Protein AF-0000000084919396 (afdb_homodimer)

Organism: Cellulophaga lytica (strain ATCC 23178 / DSM 7489 / JCM 8516 / NBRC 14961 / NCIMB 1423 / VKM B-1433 / Cy l20) (NCBI:txid867900)

Sequence (1028 aa):
MTTPHKDALFVLVKSLSKSEKRQFKLYVGRLGVNTDAKFLSLFNLLDKAKTYNEKVILDSGIVKKAQLSNLKAHLYKQILVSLRLNPVNQNIRVQIREQLDFATILYQKGLYKQSLKLLDKVKGIAIENEEKNIAYEIVELEKIIETQYITRSIPDRANELAIQAKELSAHNVMTSKLSNLSLQLYGMMLKVGYVRSDEDLKKVKTYFNDHLPIYNIEDLGFREKLWLYKAYLWYSFLTQDFLSCYKYANKWVDLFYDNKEMIYLNPVFFLKGNHYLLESLFYVKYSTQFKATLTKMEAMIESKSFPKNDNISSLAFLYLNSNKLNQHFLEGTFEKGLYLVRIVEYGINKHKDRIDQHHIMLLYYKCACLYFGIGDNKMCIQYLKKIINNKNLKMREDLMCFSRVLSLVAHYEAGMDYHLEVQLKSTYKFLIKMNDMHAVQKEMIKFLRNLRDIYPTDLRNEFKKLHTELKKYENHPYEKRAFLYLDIISWLESHLYNKPVGEIVREKAKKLTRMTTPHKDALFVLVKSLSKSEKRQFKLYVGRLGVNTDAKFLSLFNLLDKAKTYNEKVILDSGIVKKAQLSNLKAHLYKQILVSLRLNPVNQNIRVQIREQLDFATILYQKGLYKQSLKLLDKVKGIAIENEEKNIAYEIVELEKIIETQYITRSIPDRANELAIQAKELSAHNVMTSKLSNLSLQLYGMMLKVGYVRSDEDLKKVKTYFNDHLPIYNIEDLGFREKLWLYKAYLWYSFLTQDFLSCYKYANKWVDLFYDNKEMIYLNPVFFLKGNHYLLESLFYVKYSTQFKATLTKMEAMIESKSFPKNDNISSLAFLYLNSNKLNQHFLEGTFEKGLYLVRIVEYGINKHKDRIDQHHIMLLYYKCACLYFGIGDNKMCIQYLKKIINNKNLKMREDLMCFSRVLSLVAHYEAGMDYHLEVQLKSTYKFLIKMNDMHAVQKEMIKFLRNLRDIYPTDLRNEFKKLHTELKKYENHPYEKRAFLYLDIISWLESHLYNKPVGEIVREKAKKLTR

Structure (mmCIF, N/CA/C/O backbone):
data_AF-0000000084919396-model_v1
#
loop_
_entity.id
_entity.type
_entity.pdbx_description
1 polymer 'Uncharacterized protein'
#
loop_
_atom_site.group_PDB
_atom_site.id
_atom_site.type_symbol
_atom_site.label_atom_id
_atom_site.label_alt_id
_atom_site.label_comp_id
_atom_site.label_asym_id
_atom_site.label_entity_id
_atom_site.label_seq_id
_atom_site.pdbx_PDB_ins_code
_atom_site.Cartn_x
_atom_site.Cartn_y
_atom_site.Cartn_z
_atom_site.occupancy
_atom_site.B_iso_or_equiv
_atom_site.auth_seq_id
_atom_site.auth_comp_id
_atom_site.auth_asym_id
_atom_site.auth_atom_id
_atom_site.pdbx_PDB_model_num
ATOM 1 N N . MET A 1 1 ? 27.375 -23.609 -23.438 1 25.59 1 MET A N 1
ATOM 2 C CA . MET A 1 1 ? 26.906 -22.453 -24.203 1 25.59 1 MET A CA 1
ATOM 3 C C . MET A 1 1 ? 26.047 -21.547 -23.328 1 25.59 1 MET A C 1
ATOM 5 O O . MET A 1 1 ? 25.062 -22.016 -22.719 1 25.59 1 MET A O 1
ATOM 9 N N . THR A 1 2 ? 26.484 -20.5 -22.719 1 31.75 2 THR A N 1
ATOM 10 C CA . THR A 1 2 ? 25.781 -19.578 -21.812 1 31.75 2 THR A CA 1
ATOM 11 C C . THR A 1 2 ? 24.453 -19.156 -22.406 1 31.75 2 THR A C 1
ATOM 13 O O . THR A 1 2 ? 24.375 -18.797 -23.578 1 31.75 2 THR A O 1
ATOM 16 N N . THR A 1 3 ? 23.422 -19.656 -22.047 1 40.34 3 THR A N 1
ATOM 17 C CA . THR A 1 3 ? 22.125 -19.281 -22.594 1 40.34 3 THR A CA 1
ATOM 18 C C . THR A 1 3 ? 22.109 -17.797 -22.953 1 40.34 3 THR A C 1
ATOM 20 O O . THR A 1 3 ? 22.438 -16.953 -22.125 1 40.34 3 THR A O 1
ATOM 23 N N . PRO A 1 4 ? 22.359 -17.438 -24.125 1 45.88 4 PRO A N 1
ATOM 24 C CA . PRO A 1 4 ? 22.422 -16.047 -24.562 1 45.88 4 PRO A CA 1
ATOM 25 C C . PRO A 1 4 ? 21.422 -15.148 -23.844 1 45.88 4 PRO A C 1
ATOM 27 O O . PRO A 1 4 ? 20.25 -15.508 -23.719 1 45.88 4 PRO A O 1
ATOM 30 N N . HIS A 1 5 ? 21.844 -14.414 -22.891 1 56.94 5 HIS A N 1
ATOM 31 C CA . HIS A 1 5 ? 21.062 -13.445 -22.125 1 56.94 5 HIS A CA 1
ATOM 32 C C . HIS A 1 5 ? 20.172 -12.602 -23.031 1 56.94 5 HIS A C 1
ATOM 34 O O . HIS A 1 5 ? 20.672 -11.836 -23.859 1 56.94 5 HIS A O 1
ATOM 40 N N . LYS A 1 6 ? 18.922 -13.086 -23.219 1 75.69 6 LYS A N 1
ATOM 41 C CA . LYS A 1 6 ? 17.984 -12.367 -24.078 1 75.69 6 LYS A CA 1
ATOM 42 C C . LYS A 1 6 ? 17.797 -10.93 -23.594 1 75.69 6 LYS A C 1
ATOM 44 O O . LYS A 1 6 ? 17.688 -10.68 -22.391 1 75.69 6 LYS A O 1
ATOM 49 N N . ASP A 1 7 ? 18.047 -10.047 -24.516 1 89.75 7 ASP A N 1
ATOM 50 C CA . ASP A 1 7 ? 17.859 -8.633 -24.25 1 89.75 7 ASP A CA 1
ATOM 51 C C . ASP A 1 7 ? 16.422 -8.344 -23.781 1 89.75 7 ASP A C 1
ATOM 53 O O . ASP A 1 7 ? 15.469 -8.742 -24.453 1 89.75 7 ASP A O 1
ATOM 57 N N . ALA A 1 8 ? 16.281 -7.762 -22.656 1 91.81 8 ALA A N 1
ATOM 58 C CA . ALA A 1 8 ? 14.984 -7.539 -22.016 1 91.81 8 ALA A CA 1
ATOM 59 C C . ALA A 1 8 ? 14.062 -6.727 -22.906 1 91.81 8 ALA A C 1
ATOM 61 O O . ALA A 1 8 ? 12.859 -7 -22.984 1 91.81 8 ALA A O 1
ATOM 62 N N . LEU A 1 9 ? 14.648 -5.707 -23.531 1 95.38 9 LEU A N 1
ATOM 63 C CA . LEU A 1 9 ? 13.852 -4.871 -24.422 1 95.38 9 LEU A CA 1
ATOM 64 C C . LEU A 1 9 ? 13.328 -5.676 -25.609 1 95.38 9 LEU A C 1
ATOM 66 O O . LEU A 1 9 ? 12.164 -5.555 -25.984 1 95.38 9 LEU A O 1
ATOM 70 N N . PHE A 1 10 ? 14.18 -6.414 -26.172 1 94.69 10 PHE A N 1
ATOM 71 C CA . PHE A 1 10 ? 13.812 -7.227 -27.328 1 94.69 10 PHE A CA 1
ATOM 72 C C . PHE A 1 10 ? 12.695 -8.195 -26.969 1 94.69 10 PHE A C 1
ATOM 74 O O . PHE A 1 10 ? 11.719 -8.344 -27.703 1 94.69 10 PHE A O 1
ATOM 81 N N . VAL A 1 11 ? 12.852 -8.828 -25.797 1 93.06 11 VAL A N 1
ATOM 82 C CA . VAL A 1 11 ? 11.852 -9.781 -25.328 1 93.06 11 VAL A CA 1
ATOM 83 C C . VAL A 1 11 ? 10.516 -9.078 -25.141 1 93.06 11 VAL A C 1
ATOM 85 O O . VAL A 1 11 ? 9.461 -9.609 -25.5 1 93.06 11 VAL A O 1
ATOM 88 N N . LEU A 1 12 ? 10.547 -7.906 -24.578 1 95 12 LEU A N 1
ATOM 89 C CA . LEU A 1 12 ? 9.328 -7.129 -24.344 1 95 12 LEU A CA 1
ATOM 90 C C . LEU A 1 12 ? 8.656 -6.77 -25.672 1 95 12 LEU A C 1
ATOM 92 O O . LEU A 1 12 ? 7.449 -6.941 -25.812 1 95 12 LEU A O 1
ATOM 96 N N . VAL A 1 13 ? 9.445 -6.332 -26.609 1 95.5 13 VAL A N 1
ATOM 97 C CA . VAL A 1 13 ? 8.906 -5.934 -27.906 1 95.5 13 VAL A CA 1
ATOM 98 C C . VAL A 1 13 ? 8.25 -7.133 -28.578 1 95.5 13 VAL A C 1
ATOM 100 O O . VAL A 1 13 ? 7.164 -7.012 -29.141 1 95.5 13 VAL A O 1
ATOM 103 N N . LYS A 1 14 ? 8.906 -8.25 -28.484 1 92.25 14 LYS A N 1
ATOM 104 C CA . LYS A 1 14 ? 8.398 -9.453 -29.141 1 92.25 14 LYS A CA 1
ATOM 105 C C . LYS A 1 14 ? 7.148 -9.977 -28.422 1 92.25 14 LYS A C 1
ATOM 107 O O . LYS A 1 14 ? 6.324 -10.656 -29.047 1 92.25 14 LYS A O 1
ATOM 112 N N . SER A 1 15 ? 7.012 -9.625 -27.172 1 91.94 15 SER A N 1
ATOM 113 C CA . SER A 1 15 ? 5.879 -10.102 -26.375 1 91.94 15 SER A CA 1
ATOM 114 C C . SER A 1 15 ? 4.625 -9.281 -26.656 1 91.94 15 SER A C 1
ATOM 116 O O . SER A 1 15 ? 3.516 -9.703 -26.312 1 91.94 15 SER A O 1
ATOM 118 N N . LEU A 1 16 ? 4.73 -8.148 -27.328 1 94.12 16 LEU A N 1
ATOM 119 C CA . LEU A 1 16 ? 3.594 -7.273 -27.594 1 94.12 16 LEU A CA 1
ATOM 120 C C . LEU A 1 16 ? 2.691 -7.863 -28.672 1 94.12 16 LEU A C 1
ATOM 122 O O . LEU A 1 16 ? 3.178 -8.453 -29.641 1 94.12 16 LEU A O 1
ATOM 126 N N . SER A 1 17 ? 1.426 -7.777 -28.469 1 90.94 17 SER A N 1
ATOM 127 C CA . SER A 1 17 ? 0.469 -8.18 -29.484 1 90.94 17 SER A CA 1
ATOM 128 C C . SER A 1 17 ? 0.431 -7.168 -30.641 1 90.94 17 SER A C 1
ATOM 130 O O . SER A 1 17 ? 0.986 -6.074 -30.516 1 90.94 17 SER A O 1
ATOM 132 N N . LYS A 1 18 ? -0.204 -7.504 -31.734 1 91.81 18 LYS A N 1
ATOM 133 C CA . LYS A 1 18 ? -0.344 -6.602 -32.875 1 91.81 18 LYS A CA 1
ATOM 134 C C . LYS A 1 18 ? -1.079 -5.324 -32.469 1 91.81 18 LYS A C 1
ATOM 136 O O . LYS A 1 18 ? -0.697 -4.227 -32.906 1 91.81 18 LYS A O 1
ATOM 141 N N . SER A 1 19 ? -2.062 -5.508 -31.672 1 89.56 19 SER A N 1
ATOM 142 C CA . SER A 1 19 ? -2.85 -4.367 -31.219 1 89.56 19 SER A CA 1
ATOM 143 C C . SER A 1 19 ? -2.021 -3.447 -30.312 1 89.56 19 SER A C 1
ATOM 145 O O . SER A 1 19 ? -2.104 -2.223 -30.438 1 89.56 19 SER A O 1
ATOM 147 N N . GLU A 1 20 ? -1.221 -4.004 -29.438 1 92.69 20 GLU A N 1
ATOM 148 C CA . GLU A 1 20 ? -0.379 -3.221 -28.531 1 92.69 20 GLU A CA 1
ATOM 149 C C . GLU A 1 20 ? 0.694 -2.459 -29.297 1 92.69 20 GLU A C 1
ATOM 151 O O . GLU A 1 20 ? 1.033 -1.326 -28.953 1 92.69 20 GLU A O 1
ATOM 156 N N . LYS A 1 21 ? 1.244 -3.09 -30.328 1 94.12 21 LYS A N 1
ATOM 157 C CA . LYS A 1 21 ? 2.242 -2.438 -31.172 1 94.12 21 LYS A CA 1
ATOM 158 C C . LYS A 1 21 ? 1.644 -1.242 -31.922 1 94.12 21 LYS A C 1
ATOM 160 O O . LYS A 1 21 ? 2.279 -0.193 -32.031 1 94.12 21 LYS A O 1
ATOM 165 N N . ARG A 1 22 ? 0.446 -1.476 -32.438 1 91.44 22 ARG A N 1
ATOM 166 C CA . ARG A 1 22 ? -0.255 -0.383 -33.094 1 91.44 22 ARG A CA 1
ATOM 167 C C . ARG A 1 22 ? -0.524 0.765 -32.125 1 91.44 22 ARG A C 1
ATOM 169 O O . ARG A 1 22 ? -0.327 1.933 -32.469 1 91.44 22 ARG A O 1
ATOM 176 N N . GLN A 1 23 ? -0.967 0.419 -30.969 1 89.06 23 GLN A N 1
ATOM 177 C CA . GLN A 1 23 ? -1.256 1.429 -29.953 1 89.06 23 GLN A CA 1
ATOM 178 C C . GLN A 1 23 ? 0.004 2.197 -29.562 1 89.06 23 GLN A C 1
ATOM 180 O O . GLN A 1 23 ? -0.052 3.402 -29.312 1 89.06 23 GLN A O 1
ATOM 185 N N . PHE A 1 24 ? 1.1 1.537 -29.438 1 91.62 24 PHE A N 1
ATOM 186 C CA . PHE A 1 24 ? 2.354 2.189 -29.078 1 91.62 24 PHE A CA 1
ATOM 187 C C . PHE A 1 24 ? 2.768 3.193 -30.141 1 91.62 24 PHE A C 1
ATOM 189 O O . PHE A 1 24 ? 3.195 4.305 -29.828 1 91.62 24 PHE A O 1
ATOM 196 N N . LYS A 1 25 ? 2.639 2.791 -31.344 1 88.81 25 LYS A N 1
ATOM 197 C CA . LYS A 1 25 ? 2.99 3.678 -32.438 1 88.81 25 LYS A CA 1
ATOM 198 C C . LYS A 1 25 ? 2.113 4.926 -32.438 1 88.81 25 LYS A C 1
ATOM 200 O O . LYS A 1 25 ? 2.594 6.027 -32.719 1 88.81 25 LYS A O 1
ATOM 205 N N . LEU A 1 26 ? 0.872 4.75 -32.125 1 83.31 26 LEU A N 1
ATOM 206 C CA . LEU A 1 26 ? -0.043 5.879 -32.031 1 83.31 26 LEU A CA 1
ATOM 207 C C . LEU A 1 26 ? 0.332 6.773 -30.844 1 83.31 26 LEU A C 1
ATOM 209 O O . LEU A 1 26 ? 0.265 8 -30.938 1 83.31 26 LEU A O 1
ATOM 213 N N . TYR A 1 27 ? 0.68 6.129 -29.781 1 82.88 27 TYR A N 1
ATOM 214 C CA . TYR A 1 27 ? 1.092 6.832 -28.578 1 82.88 27 TYR A CA 1
ATOM 215 C C . TYR A 1 27 ? 2.305 7.715 -28.844 1 82.88 27 TYR A C 1
ATOM 217 O O . TYR A 1 27 ? 2.352 8.867 -28.406 1 82.88 27 TYR A O 1
ATOM 225 N N . VAL A 1 28 ? 3.254 7.227 -29.531 1 82.69 28 VAL A N 1
ATOM 226 C CA . VAL A 1 28 ? 4.477 7.965 -29.828 1 82.69 28 VAL A CA 1
ATOM 227 C C . VAL A 1 28 ? 4.168 9.102 -30.797 1 82.69 28 VAL A C 1
ATOM 229 O O . VAL A 1 28 ? 4.754 10.188 -30.703 1 82.69 28 VAL A O 1
ATOM 232 N N . GLY A 1 29 ? 3.42 8.789 -31.766 1 73.25 29 GLY A N 1
ATOM 233 C CA . GLY A 1 29 ? 3.023 9.82 -32.719 1 73.25 29 GLY A CA 1
ATOM 234 C C . GLY A 1 29 ? 2.41 11.031 -32.031 1 73.25 29 GLY A C 1
ATOM 235 O O . GLY A 1 29 ? 2.533 12.148 -32.531 1 73.25 29 GLY A O 1
ATOM 236 N N . ARG A 1 30 ? 1.954 10.859 -30.938 1 63.97 30 ARG A N 1
ATOM 237 C CA . ARG A 1 30 ? 1.293 11.93 -30.188 1 63.97 30 ARG A CA 1
ATOM 238 C C . ARG A 1 30 ? 2.307 12.773 -29.422 1 63.97 30 ARG A C 1
ATOM 240 O O . ARG A 1 30 ? 2.025 13.922 -29.078 1 63.97 30 ARG A O 1
ATOM 247 N N . LEU A 1 31 ? 3.396 12.242 -29.031 1 62.12 31 LEU A N 1
ATOM 248 C CA . LEU A 1 31 ? 4.398 12.93 -28.219 1 62.12 31 LEU A CA 1
ATOM 249 C C . LEU A 1 31 ? 5.113 14 -29.047 1 62.12 31 LEU A C 1
ATOM 251 O O . LEU A 1 31 ? 5.641 14.961 -28.484 1 62.12 31 LEU A O 1
ATOM 255 N N . GLY A 1 32 ? 4.684 14.484 -30.172 1 52.75 32 GLY A N 1
ATOM 256 C CA . GLY A 1 32 ? 5.117 15.547 -31.062 1 52.75 32 GLY A CA 1
ATOM 257 C C . GLY A 1 32 ? 6.625 15.703 -31.125 1 52.75 32 GLY A C 1
ATOM 258 O O . GLY A 1 32 ? 7.145 16.516 -31.891 1 52.75 32 GLY A O 1
ATOM 259 N N . VAL A 1 33 ? 7.527 15.281 -30.125 1 52.59 33 VAL A N 1
ATOM 260 C CA . VAL A 1 33 ? 8.906 15.758 -30.094 1 52.59 33 VAL A CA 1
ATOM 261 C C . VAL A 1 33 ? 9.773 14.891 -31 1 52.59 33 VAL A C 1
ATOM 263 O O . VAL A 1 33 ? 9.484 13.703 -31.188 1 52.59 33 VAL A O 1
ATOM 266 N N . ASN A 1 34 ? 10.672 15.547 -31.672 1 52.06 34 ASN A N 1
ATOM 267 C CA . ASN A 1 34 ? 11.688 15 -32.562 1 52.06 34 ASN A CA 1
ATOM 268 C C . ASN A 1 34 ? 12.336 13.75 -31.969 1 52.06 34 ASN A C 1
ATOM 270 O O . ASN A 1 34 ? 12.742 12.852 -32.719 1 52.06 34 ASN A O 1
ATOM 274 N N . THR A 1 35 ? 12.742 13.781 -30.703 1 53.16 35 THR A N 1
ATOM 275 C CA . THR A 1 35 ? 13.391 12.664 -30.047 1 53.16 35 THR A CA 1
ATOM 276 C C . THR A 1 35 ? 12.578 11.383 -30.219 1 53.16 35 THR A C 1
ATOM 278 O O . THR A 1 35 ? 13.117 10.281 -30.125 1 53.16 35 THR A O 1
ATOM 281 N N . ASP A 1 36 ? 11.336 11.594 -30.516 1 60.56 36 ASP A N 1
ATOM 282 C CA . ASP A 1 36 ? 10.344 10.531 -30.656 1 60.56 36 ASP A CA 1
ATOM 283 C C . ASP A 1 36 ? 10.633 9.68 -31.891 1 60.56 36 ASP A C 1
ATOM 285 O O . ASP A 1 36 ? 10.375 8.469 -31.891 1 60.56 36 ASP A O 1
ATOM 289 N N . ALA A 1 37 ? 11.555 10.258 -32.531 1 71.44 37 ALA A N 1
ATOM 290 C CA . ALA A 1 37 ? 11.758 9.562 -33.812 1 71.44 37 ALA A CA 1
ATOM 291 C C . ALA A 1 37 ? 12.773 8.43 -33.656 1 71.44 37 ALA A C 1
ATOM 293 O O . ALA A 1 37 ? 12.594 7.355 -34.219 1 71.44 37 ALA A O 1
ATOM 294 N N . LYS A 1 38 ? 13.664 8.633 -32.75 1 83.81 38 LYS A N 1
ATOM 295 C CA . LYS A 1 38 ? 14.727 7.637 -32.688 1 83.81 38 LYS A CA 1
ATOM 296 C C . LYS A 1 38 ? 14.242 6.367 -31.984 1 83.81 38 LYS A C 1
ATOM 298 O O . LYS A 1 38 ? 14.531 5.258 -32.438 1 83.81 38 LYS A O 1
ATOM 303 N N . PHE A 1 39 ? 13.508 6.527 -30.984 1 87 39 PHE A N 1
ATOM 304 C CA . PHE A 1 39 ? 13.125 5.316 -30.281 1 87 39 PHE A CA 1
ATOM 305 C C . PHE A 1 39 ? 12.031 4.566 -31.031 1 87 39 PHE A C 1
ATOM 307 O O . PHE A 1 39 ? 11.93 3.342 -30.938 1 87 39 PHE A O 1
ATOM 314 N N . LEU A 1 40 ? 11.312 5.352 -31.859 1 90.19 40 LEU A N 1
ATOM 315 C CA . LEU A 1 40 ? 10.344 4.664 -32.719 1 90.19 40 LEU A CA 1
ATOM 316 C C . LEU A 1 40 ? 11.055 3.84 -33.781 1 90.19 40 LEU A C 1
ATOM 318 O O . LEU A 1 40 ? 10.609 2.736 -34.125 1 90.19 40 LEU A O 1
ATOM 322 N N . SER A 1 41 ? 12.102 4.422 -34.281 1 91.44 41 SER A N 1
ATOM 323 C CA . SER A 1 41 ? 12.898 3.705 -35.281 1 91.44 41 SER A CA 1
ATOM 324 C C . SER A 1 41 ? 13.508 2.439 -34.688 1 91.44 41 SER A C 1
ATOM 326 O O . SER A 1 41 ? 13.523 1.39 -35.344 1 91.44 41 SER A O 1
ATOM 328 N N . LEU A 1 42 ? 14.023 2.596 -33.531 1 93.94 42 LEU A N 1
ATOM 329 C CA . LEU A 1 42 ? 14.57 1.433 -32.844 1 93.94 42 LEU A CA 1
ATOM 330 C C . LEU A 1 42 ? 13.492 0.384 -32.594 1 93.94 42 LEU A C 1
ATOM 332 O O . LEU A 1 42 ? 13.734 -0.813 -32.781 1 93.94 42 LEU A O 1
ATOM 336 N N . PHE A 1 43 ? 12.312 0.793 -32.156 1 95.31 43 PHE A N 1
ATOM 337 C CA . PHE A 1 43 ? 11.18 -0.099 -31.938 1 95.31 43 PHE A CA 1
ATOM 338 C C . PHE A 1 43 ? 10.852 -0.892 -33.188 1 95.31 43 PHE A C 1
ATOM 340 O O . PHE A 1 43 ? 10.68 -2.111 -33.125 1 95.31 43 PHE A O 1
ATOM 347 N N . ASN A 1 44 ? 10.828 -0.17 -34.312 1 94.25 44 ASN A N 1
ATOM 348 C CA . ASN A 1 44 ? 10.492 -0.81 -35.594 1 94.25 44 ASN A CA 1
ATOM 349 C C . ASN A 1 44 ? 11.555 -1.819 -36 1 94.25 44 ASN A C 1
ATOM 351 O O . ASN A 1 44 ? 11.234 -2.879 -36.531 1 94.25 44 ASN A O 1
ATOM 355 N N . LEU A 1 45 ? 12.727 -1.462 -35.781 1 94.62 45 LEU A N 1
ATOM 356 C CA . LEU A 1 45 ? 13.836 -2.354 -36.125 1 94.62 45 LEU A CA 1
ATOM 357 C C . LEU A 1 45 ? 13.766 -3.635 -35.281 1 94.62 45 LEU A C 1
ATOM 359 O O . LEU A 1 45 ? 13.922 -4.734 -35.844 1 94.62 45 LEU A O 1
ATOM 363 N N . LEU A 1 46 ? 13.523 -3.508 -34 1 94.5 46 LEU A N 1
ATOM 364 C CA . LEU A 1 46 ? 13.453 -4.656 -33.094 1 94.5 46 LEU A CA 1
ATOM 365 C C . LEU A 1 46 ? 12.234 -5.516 -33.406 1 94.5 46 LEU A C 1
ATOM 367 O O . LEU A 1 46 ? 12.289 -6.742 -33.281 1 94.5 46 LEU A O 1
ATOM 371 N N . ASP A 1 47 ? 11.141 -4.836 -33.719 1 94.44 47 ASP A N 1
ATOM 372 C CA . ASP A 1 47 ? 9.906 -5.551 -34.031 1 94.44 47 ASP A CA 1
ATOM 373 C C . ASP A 1 47 ? 10.086 -6.445 -35.25 1 94.44 47 ASP A C 1
ATOM 375 O O . ASP A 1 47 ? 9.555 -7.559 -35.312 1 94.44 47 ASP A O 1
ATOM 379 N N . LYS A 1 48 ? 10.875 -5.992 -36.188 1 93.5 48 LYS A N 1
ATOM 380 C CA . LYS A 1 48 ? 11.07 -6.719 -37.438 1 93.5 48 LYS A CA 1
ATOM 381 C C . LYS A 1 48 ? 12.164 -7.773 -37.312 1 93.5 48 LYS A C 1
ATOM 383 O O . LYS A 1 48 ? 12.172 -8.773 -38.031 1 93.5 48 LYS A O 1
ATOM 388 N N . ALA A 1 49 ? 13.047 -7.578 -36.406 1 91.94 49 ALA A N 1
ATOM 389 C CA . ALA A 1 49 ? 14.203 -8.469 -36.25 1 91.94 49 ALA A CA 1
ATOM 390 C C . ALA A 1 49 ? 13.781 -9.812 -35.656 1 91.94 49 ALA A C 1
ATOM 392 O O . ALA A 1 49 ? 12.898 -9.875 -34.812 1 91.94 49 ALA A O 1
ATOM 393 N N . LYS A 1 50 ? 14.398 -10.875 -36.031 1 89.75 50 LYS A N 1
ATOM 394 C CA . LYS A 1 50 ? 14.125 -12.211 -35.5 1 89.75 50 LYS A CA 1
ATOM 395 C C . LYS A 1 50 ? 14.945 -12.477 -34.219 1 89.75 50 LYS A C 1
ATOM 397 O O . LYS A 1 50 ? 14.484 -13.172 -33.312 1 89.75 50 LYS A O 1
ATOM 402 N N . THR A 1 51 ? 16.109 -11.984 -34.25 1 91.12 51 THR A N 1
ATOM 403 C CA . THR A 1 51 ? 16.984 -12.117 -33.094 1 91.12 51 THR A CA 1
ATOM 404 C C . THR A 1 51 ? 17.609 -10.773 -32.75 1 91.12 51 THR A C 1
ATOM 406 O O . THR A 1 51 ? 17.703 -9.883 -33.594 1 91.12 51 THR A O 1
ATOM 409 N N . TYR A 1 52 ? 17.891 -10.695 -31.516 1 91.88 52 TYR A N 1
ATOM 410 C CA . TYR A 1 52 ? 18.547 -9.469 -31.078 1 91.88 52 TYR A CA 1
ATOM 411 C C . TYR A 1 52 ? 19.984 -9.422 -31.578 1 91.88 52 TYR A C 1
ATOM 413 O O . TYR A 1 52 ? 20.75 -10.391 -31.422 1 91.88 52 TYR A O 1
ATOM 421 N N . ASN A 1 53 ? 20.344 -8.375 -32.25 1 91.31 53 ASN A N 1
ATOM 422 C CA . ASN A 1 53 ? 21.703 -8.164 -32.75 1 91.31 53 ASN A CA 1
ATOM 423 C C . ASN A 1 53 ? 22.109 -6.699 -32.625 1 91.31 53 ASN A C 1
ATOM 425 O O . ASN A 1 53 ? 21.656 -5.859 -33.406 1 91.31 53 ASN A O 1
ATOM 429 N N . GLU A 1 54 ? 22.969 -6.527 -31.703 1 90.75 54 GLU A N 1
ATOM 430 C CA . GLU A 1 54 ? 23.375 -5.148 -31.438 1 90.75 54 GLU A CA 1
ATOM 431 C C . GLU A 1 54 ? 24.062 -4.539 -32.656 1 90.75 54 GLU A C 1
ATOM 433 O O . GLU A 1 54 ? 23.953 -3.336 -32.906 1 90.75 54 GLU A O 1
ATOM 438 N N . LYS A 1 55 ? 24.781 -5.316 -33.344 1 90.75 55 LYS A N 1
ATOM 439 C CA . LYS A 1 55 ? 25.5 -4.832 -34.5 1 90.75 55 LYS A CA 1
ATOM 440 C C . LYS A 1 55 ? 24.531 -4.305 -35.562 1 90.75 55 LYS A C 1
ATOM 442 O O . LYS A 1 55 ? 24.797 -3.291 -36.219 1 90.75 55 LYS A O 1
ATOM 447 N N . VAL A 1 56 ? 23.531 -5.02 -35.75 1 91.88 56 VAL A N 1
A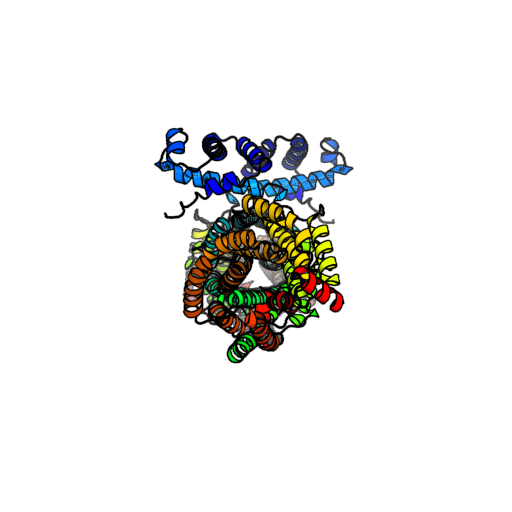TOM 448 C CA . VAL A 1 56 ? 22.531 -4.617 -36.719 1 91.88 56 VAL A CA 1
ATOM 449 C C . VAL A 1 56 ? 21.922 -3.268 -36.344 1 91.88 56 VAL A C 1
ATOM 451 O O . VAL A 1 56 ? 21.656 -2.424 -37.188 1 91.88 56 VAL A O 1
ATOM 454 N N . ILE A 1 57 ? 21.734 -3.088 -35.094 1 92.44 57 ILE A N 1
ATOM 455 C CA . ILE A 1 57 ? 21.172 -1.848 -34.562 1 92.44 57 ILE A CA 1
ATOM 456 C C . ILE A 1 57 ? 22.125 -0.692 -34.844 1 92.44 57 ILE A C 1
ATOM 458 O O . ILE A 1 57 ? 21.719 0.37 -35.312 1 92.44 57 ILE A O 1
ATOM 462 N N . LEU A 1 58 ? 23.406 -0.937 -34.594 1 92.62 58 LEU A N 1
ATOM 463 C CA . LEU A 1 58 ? 24.406 0.107 -34.75 1 92.62 58 LEU A CA 1
ATOM 464 C C . LEU A 1 58 ? 24.641 0.416 -36.219 1 92.62 58 LEU A C 1
ATOM 466 O O . LEU A 1 58 ? 24.844 1.573 -36.594 1 92.62 58 LEU A O 1
ATOM 470 N N . ASP A 1 59 ? 24.484 -0.58 -37 1 92.56 59 ASP A N 1
ATOM 471 C CA . ASP A 1 59 ? 24.703 -0.42 -38.438 1 92.56 59 ASP A CA 1
ATOM 472 C C . ASP A 1 59 ? 23.562 0.352 -39.094 1 92.56 59 ASP A C 1
ATOM 474 O O . ASP A 1 59 ? 23.719 0.944 -40.156 1 92.56 59 ASP A O 1
ATOM 478 N N . SER A 1 60 ? 22.453 0.273 -38.531 1 90.44 60 SER A N 1
ATOM 479 C CA . SER A 1 60 ? 21.281 0.96 -39.062 1 90.44 60 SER A CA 1
ATOM 480 C C . SER A 1 60 ? 21.453 2.475 -39 1 90.44 60 SER A C 1
ATOM 482 O O . SER A 1 60 ? 20.766 3.217 -39.688 1 90.44 60 SER A O 1
ATOM 484 N N . GLY A 1 61 ? 22.234 3.021 -38 1 89 61 GLY A N 1
ATOM 485 C CA . GLY A 1 61 ? 22.5 4.445 -37.844 1 89 61 GLY A CA 1
ATOM 486 C C . GLY A 1 61 ? 21.469 5.164 -37 1 89 61 GLY A C 1
ATOM 487 O O . GLY A 1 61 ? 21.438 6.395 -36.969 1 89 61 GLY A O 1
ATOM 488 N N . ILE A 1 62 ? 20.641 4.395 -36.344 1 88.5 62 ILE A N 1
ATOM 489 C CA . ILE A 1 62 ? 19.609 4.973 -35.5 1 88.5 62 ILE A CA 1
ATOM 490 C C . ILE A 1 62 ? 20.234 5.676 -34.312 1 88.5 62 ILE A C 1
ATOM 492 O O . ILE A 1 62 ? 19.797 6.75 -33.906 1 88.5 62 ILE A O 1
ATOM 496 N N . VAL A 1 63 ? 21.25 5.035 -33.75 1 88.31 63 VAL A N 1
ATOM 497 C CA . VAL A 1 63 ? 21.875 5.539 -32.531 1 88.31 63 VAL A CA 1
ATOM 498 C C . VAL A 1 63 ? 23.344 5.148 -32.5 1 88.31 63 VAL A C 1
ATOM 500 O O . VAL A 1 63 ? 23.734 4.133 -33.094 1 88.31 63 VAL A O 1
ATOM 503 N N . LYS A 1 64 ? 24.109 6.039 -31.875 1 89.88 64 LYS A N 1
ATOM 504 C CA . LYS A 1 64 ? 25.516 5.738 -31.672 1 89.88 64 LYS A CA 1
ATOM 505 C C . LYS A 1 64 ? 25.703 4.77 -30.5 1 89.88 64 LYS A C 1
ATOM 507 O O . LYS A 1 64 ? 24.828 4.652 -29.641 1 89.88 64 LYS A O 1
ATOM 512 N N . LYS A 1 65 ? 26.766 4.102 -30.469 1 90 65 LYS A N 1
ATOM 513 C CA . LYS A 1 65 ? 27.047 3.08 -29.469 1 90 65 LYS A CA 1
ATOM 514 C C . LYS A 1 65 ? 26.969 3.656 -28.062 1 90 65 LYS A C 1
ATOM 516 O O . LYS A 1 65 ? 26.406 3.033 -27.156 1 90 65 LYS A O 1
ATOM 521 N N . ALA A 1 66 ? 27.438 4.852 -27.875 1 91.38 66 ALA A N 1
ATOM 522 C CA . ALA A 1 66 ? 27.5 5.473 -26.547 1 91.38 66 ALA A CA 1
ATOM 523 C C . ALA A 1 66 ? 26.109 5.789 -26.016 1 91.38 66 ALA A C 1
ATOM 525 O O . ALA A 1 66 ? 25.906 5.859 -24.812 1 91.38 66 ALA A O 1
ATOM 526 N N . GLN A 1 67 ? 25.141 5.859 -26.906 1 92.44 67 GLN A N 1
ATOM 527 C CA . GLN A 1 67 ? 23.797 6.285 -26.516 1 92.44 67 GLN A CA 1
ATOM 528 C C . GLN A 1 67 ? 22.812 5.121 -26.547 1 92.44 67 GLN A C 1
ATOM 530 O O . GLN A 1 67 ? 21.656 5.266 -26.156 1 92.44 67 GLN A O 1
ATOM 535 N N . LEU A 1 68 ? 23.266 4.039 -27 1 91.69 68 LEU A N 1
ATOM 536 C CA . LEU A 1 68 ? 22.375 2.912 -27.25 1 91.69 68 LEU A CA 1
ATOM 537 C C . LEU A 1 68 ? 21.688 2.467 -25.969 1 91.69 68 LEU A C 1
ATOM 539 O O . LEU A 1 68 ? 20.484 2.219 -25.953 1 91.69 68 LEU A O 1
ATOM 543 N N . SER A 1 69 ? 22.469 2.426 -24.891 1 90.88 69 SER A N 1
ATOM 544 C CA . SER A 1 69 ? 21.922 1.979 -23.609 1 90.88 69 SER A CA 1
ATOM 545 C C . SER A 1 69 ? 20.812 2.91 -23.141 1 90.88 69 SER A C 1
ATOM 547 O O . SER A 1 69 ? 19.75 2.449 -22.719 1 90.88 69 SER A O 1
ATOM 549 N N . ASN A 1 70 ? 21.016 4.16 -23.234 1 91.69 70 ASN A N 1
ATOM 550 C CA . ASN A 1 70 ? 20.031 5.145 -22.797 1 91.69 70 ASN A CA 1
ATOM 551 C C . ASN A 1 70 ? 18.797 5.105 -23.688 1 91.69 70 ASN A C 1
ATOM 553 O O . ASN A 1 70 ? 17.672 5.262 -23.203 1 91.69 70 ASN A O 1
ATOM 557 N N . LEU A 1 71 ? 19.016 4.914 -24.906 1 92.5 71 LEU A N 1
ATOM 558 C CA . LEU A 1 71 ? 17.906 4.852 -25.844 1 92.5 71 LEU A CA 1
ATOM 559 C C . LEU A 1 71 ? 17.047 3.617 -25.578 1 92.5 71 LEU A C 1
ATOM 561 O O . LEU A 1 71 ? 15.812 3.688 -25.625 1 92.5 71 LEU A O 1
ATOM 565 N N . LYS A 1 72 ? 17.734 2.545 -25.281 1 93.38 72 LYS A N 1
ATOM 566 C CA . LYS A 1 72 ? 17.016 1.313 -24.984 1 93.38 72 LYS A CA 1
ATOM 567 C C . LYS A 1 72 ? 16.172 1.467 -23.703 1 93.38 72 LYS A C 1
ATOM 569 O O . LYS A 1 72 ? 15.023 1.033 -23.656 1 93.38 72 LYS A O 1
ATOM 574 N N . ALA A 1 73 ? 16.781 2.059 -22.75 1 92.81 73 ALA A N 1
ATOM 575 C CA . ALA A 1 73 ? 16.094 2.264 -21.484 1 92.81 73 ALA A CA 1
ATOM 576 C C . ALA A 1 73 ? 14.867 3.164 -21.656 1 92.81 73 ALA A C 1
ATOM 578 O O . ALA A 1 73 ? 13.82 2.922 -21.062 1 92.81 73 ALA A O 1
ATOM 579 N N . HIS A 1 74 ? 15.062 4.152 -22.391 1 91.62 74 HIS A N 1
ATOM 580 C CA . HIS A 1 74 ? 13.977 5.082 -22.656 1 91.62 74 HIS A CA 1
ATOM 581 C C . HIS A 1 74 ? 12.836 4.398 -23.422 1 91.62 74 HIS A C 1
ATOM 583 O O . HIS A 1 74 ? 11.664 4.594 -23.094 1 91.62 74 HIS A O 1
ATOM 589 N N . LEU A 1 75 ? 13.195 3.633 -24.438 1 93.56 75 LEU A N 1
ATOM 590 C CA . LEU A 1 75 ? 12.195 2.904 -25.203 1 93.56 75 LEU A CA 1
ATOM 591 C C . LEU A 1 75 ? 11.445 1.91 -24.328 1 93.56 75 LEU A C 1
ATOM 593 O O . LEU A 1 75 ? 10.219 1.797 -24.406 1 93.56 75 LEU A O 1
ATOM 597 N N . TYR A 1 76 ? 12.234 1.228 -23.516 1 95.44 76 TYR A N 1
ATOM 598 C CA . TYR A 1 76 ? 11.641 0.268 -22.594 1 95.44 76 TYR A CA 1
ATOM 599 C C . TYR A 1 76 ? 10.586 0.934 -21.719 1 95.44 76 TYR A C 1
ATOM 601 O O . TYR A 1 76 ? 9.469 0.432 -21.594 1 95.44 76 TYR A O 1
ATOM 609 N N . LYS A 1 77 ? 10.891 2.033 -21.188 1 93 77 LYS A N 1
ATOM 610 C CA . LYS A 1 77 ? 9.984 2.77 -20.312 1 93 77 LYS A CA 1
ATOM 611 C C . LYS A 1 77 ? 8.758 3.262 -21.062 1 93 77 LYS A C 1
ATOM 613 O O . LYS A 1 77 ? 7.637 3.166 -20.578 1 93 77 LYS A O 1
ATOM 618 N N . GLN A 1 78 ? 8.961 3.764 -22.234 1 91.31 78 GLN A N 1
ATOM 619 C CA . GLN A 1 78 ? 7.859 4.312 -23.016 1 91.31 78 GLN A CA 1
ATOM 620 C C . GLN A 1 78 ? 6.863 3.225 -23.406 1 91.31 78 GLN A C 1
ATOM 622 O O . GLN A 1 78 ? 5.656 3.473 -23.453 1 91.31 78 GLN A O 1
ATOM 627 N N . ILE A 1 79 ? 7.398 2.074 -23.672 1 94.5 79 ILE A N 1
ATOM 628 C CA . ILE A 1 79 ? 6.516 0.958 -24 1 94.5 79 ILE A CA 1
ATOM 629 C C . ILE A 1 79 ? 5.633 0.634 -22.797 1 94.5 79 ILE A C 1
ATOM 631 O O . ILE A 1 79 ? 4.426 0.438 -22.938 1 94.5 79 ILE A O 1
ATOM 635 N N . LEU A 1 80 ? 6.238 0.655 -21.641 1 94.06 80 LEU A N 1
ATOM 636 C CA . LEU A 1 80 ? 5.508 0.327 -20.422 1 94.06 80 LEU A CA 1
ATOM 637 C C . LEU A 1 80 ? 4.473 1.402 -20.094 1 94.06 80 LEU A C 1
ATOM 639 O O . LEU A 1 80 ? 3.373 1.094 -19.641 1 94.06 80 LEU A O 1
ATOM 643 N N . VAL A 1 81 ? 4.82 2.611 -20.344 1 89.5 81 VAL A N 1
ATOM 644 C CA . VAL A 1 81 ? 3.881 3.703 -20.125 1 89.5 81 VAL A CA 1
ATOM 645 C C . VAL A 1 81 ? 2.676 3.539 -21.047 1 89.5 81 VAL A C 1
ATOM 647 O O . VAL A 1 81 ? 1.53 3.691 -20.625 1 89.5 81 VAL A O 1
ATOM 650 N N . SER A 1 82 ? 2.959 3.25 -22.297 1 89.56 82 SER A N 1
ATOM 651 C CA . SER A 1 82 ? 1.896 3.041 -23.266 1 89.56 82 SER A CA 1
ATOM 652 C C . SER A 1 82 ? 0.991 1.882 -22.859 1 89.56 82 SER A C 1
ATOM 654 O O . SER A 1 82 ? -0.232 1.973 -22.984 1 89.56 82 SER A O 1
ATOM 656 N N . LEU A 1 83 ? 1.602 0.822 -22.391 1 91.69 83 LEU A N 1
ATOM 657 C CA . LEU A 1 83 ? 0.839 -0.35 -21.969 1 91.69 83 LEU A CA 1
ATOM 658 C C . LEU A 1 83 ? -0.041 -0.026 -20.766 1 91.69 83 LEU A C 1
ATOM 660 O O . LEU A 1 83 ? -1.165 -0.523 -20.656 1 91.69 83 LEU A O 1
ATOM 664 N N . ARG A 1 84 ? 0.45 0.755 -19.906 1 89.5 84 ARG A N 1
ATOM 665 C CA . ARG A 1 84 ? -0.289 1.132 -18.703 1 89.5 84 ARG A CA 1
ATOM 666 C C . ARG A 1 84 ? -1.521 1.959 -19.047 1 89.5 84 ARG A C 1
ATOM 668 O O . ARG A 1 84 ? -2.545 1.877 -18.375 1 89.5 84 ARG A O 1
ATOM 675 N N . LEU A 1 85 ? -1.442 2.688 -20.109 1 83.94 85 LEU A N 1
ATOM 676 C CA . LEU A 1 85 ? -2.533 3.562 -20.531 1 83.94 85 LEU A CA 1
ATOM 677 C C . LEU A 1 85 ? -3.615 2.773 -21.266 1 83.94 85 LEU A C 1
ATOM 679 O O . LEU A 1 85 ? -4.738 3.254 -21.422 1 83.94 85 LEU A O 1
ATOM 683 N N . ASN A 1 86 ? -3.258 1.6 -21.625 1 84.38 86 ASN A N 1
ATOM 684 C CA . ASN A 1 86 ? -4.215 0.751 -22.328 1 84.38 86 ASN A CA 1
ATOM 685 C C . ASN A 1 86 ? -5.34 0.291 -21.406 1 84.38 86 ASN A C 1
ATOM 687 O O . ASN A 1 86 ? -5.078 -0.276 -20.344 1 84.38 86 ASN A O 1
ATOM 691 N N . PRO A 1 87 ? -6.586 0.481 -21.781 1 78.31 87 PRO A N 1
ATOM 692 C CA . PRO A 1 87 ? -7.727 0.104 -20.953 1 78.31 87 PRO A CA 1
ATOM 693 C C . PRO A 1 87 ? -7.707 -1.37 -20.547 1 78.31 87 PRO A C 1
ATOM 695 O O . PRO A 1 87 ? -8.188 -1.729 -19.469 1 78.31 87 PRO A O 1
ATOM 698 N N . VAL A 1 88 ? -7.184 -2.125 -21.344 1 77.62 88 VAL A N 1
ATOM 699 C CA . VAL A 1 88 ? -7.141 -3.561 -21.078 1 77.62 88 VAL A CA 1
ATOM 700 C C . VAL A 1 88 ? -6.297 -3.834 -19.844 1 77.62 88 VAL A C 1
ATOM 702 O O . VAL A 1 88 ? -6.547 -4.801 -19.109 1 77.62 88 VAL A O 1
ATOM 705 N N . ASN A 1 89 ? -5.406 -2.922 -19.625 1 77.75 89 ASN A N 1
ATOM 706 C CA . ASN A 1 89 ? -4.504 -3.117 -18.5 1 77.75 89 ASN A CA 1
ATOM 707 C C . ASN A 1 89 ? -4.949 -2.324 -17.281 1 77.75 89 ASN A C 1
ATOM 709 O O . ASN A 1 89 ? -4.285 -2.346 -16.234 1 77.75 89 ASN A O 1
ATOM 713 N N . GLN A 1 90 ? -6.059 -1.702 -17.453 1 79.62 90 GLN A N 1
ATOM 714 C CA . GLN A 1 90 ? -6.594 -0.903 -16.359 1 79.62 90 GLN A CA 1
ATOM 715 C C . GLN A 1 90 ? -7.473 -1.745 -15.445 1 79.62 90 GLN A C 1
ATOM 717 O O . GLN A 1 90 ? -8.703 -1.639 -15.484 1 79.62 90 GLN A O 1
ATOM 722 N N . ASN A 1 91 ? -6.793 -2.459 -14.586 1 83.38 91 ASN A N 1
ATOM 723 C CA . ASN A 1 91 ? -7.551 -3.23 -13.609 1 83.38 91 ASN A CA 1
ATOM 724 C C . ASN A 1 91 ? -7.883 -2.398 -12.367 1 83.38 91 ASN A C 1
ATOM 726 O O . ASN A 1 91 ? -7.527 -1.219 -12.297 1 83.38 91 ASN A O 1
ATOM 730 N N . ILE A 1 92 ? -8.602 -2.939 -11.57 1 89.31 92 ILE A N 1
ATOM 731 C CA . ILE A 1 92 ? -9.133 -2.225 -10.414 1 89.31 92 ILE A CA 1
ATOM 732 C C . ILE A 1 92 ? -7.98 -1.714 -9.555 1 89.31 92 ILE A C 1
ATOM 734 O O . ILE A 1 92 ? -8.062 -0.628 -8.977 1 89.31 92 ILE A O 1
ATOM 738 N N . ARG A 1 93 ? -6.906 -2.436 -9.453 1 90.44 93 ARG A N 1
ATOM 739 C CA . ARG A 1 93 ? -5.762 -2.041 -8.641 1 90.44 93 ARG A CA 1
ATOM 740 C C . ARG A 1 93 ? -5.098 -0.785 -9.195 1 90.44 93 ARG A C 1
ATOM 742 O O . ARG A 1 93 ? -4.781 0.14 -8.445 1 90.44 93 ARG A O 1
ATOM 749 N N . VAL A 1 94 ? -4.973 -0.783 -10.523 1 90.38 94 VAL A N 1
ATOM 750 C CA . VAL A 1 94 ? -4.391 0.375 -11.195 1 90.38 94 VAL A CA 1
ATOM 751 C C . VAL A 1 94 ? -5.309 1.586 -11.023 1 90.38 94 VAL A C 1
ATOM 753 O O . VAL A 1 94 ? -4.836 2.703 -10.797 1 90.38 94 VAL A O 1
ATOM 756 N N . GLN A 1 95 ? -6.508 1.333 -11.102 1 91.88 95 GLN A N 1
ATOM 757 C CA . GLN A 1 95 ? -7.48 2.412 -10.969 1 91.88 95 GLN A CA 1
ATOM 758 C C . GLN A 1 95 ? -7.445 3.01 -9.562 1 91.88 95 GLN A C 1
ATOM 760 O O . GLN A 1 95 ? -7.52 4.23 -9.398 1 91.88 95 GLN A O 1
ATOM 765 N N . ILE A 1 96 ? -7.375 2.176 -8.562 1 94.88 96 ILE A N 1
ATOM 766 C CA . ILE A 1 96 ? -7.324 2.631 -7.176 1 94.88 96 ILE A CA 1
ATOM 767 C C . ILE A 1 96 ? -6.082 3.492 -6.961 1 94.88 96 ILE A C 1
ATOM 769 O O . ILE A 1 96 ? -6.156 4.559 -6.34 1 94.88 96 ILE A O 1
ATOM 773 N N . ARG A 1 97 ? -4.953 3.105 -7.512 1 93.44 97 ARG A N 1
ATOM 774 C CA . ARG A 1 97 ? -3.713 3.855 -7.352 1 93.44 97 ARG A CA 1
ATOM 775 C C . ARG A 1 97 ? -3.783 5.195 -8.078 1 93.44 97 ARG A C 1
ATOM 777 O O . ARG A 1 97 ? -3.271 6.203 -7.59 1 93.44 97 ARG A O 1
ATOM 784 N N . GLU A 1 98 ? -4.434 5.121 -9.203 1 91.94 98 GLU A N 1
ATOM 785 C CA . GLU A 1 98 ? -4.621 6.363 -9.953 1 91.94 98 GLU A CA 1
ATOM 786 C C . GLU A 1 98 ? -5.473 7.355 -9.172 1 91.94 98 GLU A C 1
ATOM 788 O O . GLU A 1 98 ? -5.145 8.539 -9.094 1 91.94 98 GLU A O 1
ATOM 793 N N . GLN A 1 99 ? -6.523 6.887 -8.641 1 95.31 99 GLN A N 1
ATOM 794 C CA . GLN A 1 99 ? -7.41 7.742 -7.859 1 95.31 99 GLN A CA 1
ATOM 795 C C . GLN A 1 99 ? -6.715 8.258 -6.602 1 95.31 99 GLN A C 1
ATOM 797 O O . GLN A 1 99 ? -6.945 9.391 -6.18 1 95.31 99 GLN A O 1
ATOM 802 N N . LEU A 1 100 ? -5.895 7.422 -6.039 1 95.31 100 LEU A N 1
ATOM 803 C CA . LEU A 1 100 ? -5.102 7.852 -4.891 1 95.31 100 LEU A CA 1
ATOM 804 C C . LEU A 1 100 ? -4.156 8.984 -5.277 1 95.31 100 LEU A C 1
ATOM 806 O O . LEU A 1 100 ? -3.99 9.945 -4.52 1 95.31 100 LEU A O 1
ATOM 810 N N . ASP A 1 101 ? -3.566 8.891 -6.418 1 94.12 101 ASP A N 1
ATOM 811 C CA . ASP A 1 101 ? -2.697 9.953 -6.918 1 94.12 101 ASP A CA 1
ATOM 812 C C . ASP A 1 101 ? -3.484 11.234 -7.172 1 94.12 101 ASP A C 1
ATOM 814 O O . ASP A 1 101 ? -3.002 12.336 -6.887 1 94.12 101 ASP A O 1
ATOM 818 N N . PHE A 1 102 ? -4.691 11.039 -7.727 1 95.75 102 PHE A N 1
ATOM 819 C CA . PHE A 1 102 ? -5.559 12.188 -7.934 1 95.75 102 PHE A CA 1
ATOM 820 C C . PHE A 1 102 ? -5.836 12.898 -6.613 1 95.75 102 PHE A C 1
ATOM 822 O O . PHE A 1 102 ? -5.75 14.125 -6.535 1 95.75 102 PHE A O 1
ATOM 829 N N . ALA A 1 103 ? -6.129 12.117 -5.621 1 96.06 103 ALA A N 1
ATOM 830 C CA . ALA A 1 103 ? -6.43 12.688 -4.312 1 96.06 103 ALA A CA 1
ATOM 831 C C . ALA A 1 103 ? -5.219 13.414 -3.74 1 96.06 103 ALA A C 1
ATOM 833 O O . ALA A 1 103 ? -5.359 14.461 -3.096 1 96.06 103 ALA A O 1
ATOM 834 N N . THR A 1 104 ? -4.078 12.875 -3.959 1 93.88 104 THR A N 1
ATOM 835 C CA . THR A 1 104 ? -2.844 13.484 -3.477 1 93.88 104 THR A CA 1
ATOM 836 C C . THR A 1 104 ? -2.586 14.82 -4.18 1 93.88 104 THR A C 1
ATOM 838 O O . THR A 1 104 ? -2.162 15.789 -3.551 1 93.88 104 THR A O 1
ATOM 841 N N . ILE A 1 105 ? -2.869 14.82 -5.457 1 94 105 ILE A N 1
ATOM 842 C CA . ILE A 1 105 ? -2.697 16.031 -6.238 1 94 105 ILE A CA 1
ATOM 843 C C . ILE A 1 105 ? -3.656 17.109 -5.734 1 94 105 ILE A C 1
ATOM 845 O O . ILE A 1 105 ? -3.271 18.281 -5.586 1 94 105 ILE A O 1
ATOM 849 N N . LEU A 1 106 ? -4.875 16.734 -5.512 1 94.44 106 LEU A N 1
ATOM 850 C CA . LEU A 1 106 ? -5.859 17.656 -4.969 1 94.44 106 LEU A CA 1
ATOM 851 C C . LEU A 1 106 ? -5.406 18.203 -3.617 1 94.44 106 LEU A C 1
ATOM 853 O O . LEU A 1 106 ? -5.512 19.406 -3.355 1 94.44 106 LEU A O 1
ATOM 857 N N . TYR A 1 107 ? -4.836 17.344 -2.814 1 93 107 TYR A N 1
ATOM 858 C CA . TYR A 1 107 ? -4.301 17.734 -1.514 1 93 107 TYR A CA 1
ATOM 859 C C . TYR A 1 107 ? -3.168 18.75 -1.667 1 93 107 TYR A C 1
ATOM 861 O O . TYR A 1 107 ? -3.113 19.734 -0.944 1 93 107 TYR A O 1
ATOM 869 N N . GLN A 1 108 ? -2.344 18.484 -2.584 1 91.25 108 GLN A N 1
ATOM 870 C CA . GLN A 1 108 ? -1.195 19.359 -2.811 1 91.25 108 GLN A CA 1
ATOM 871 C C . GLN A 1 108 ? -1.636 20.734 -3.309 1 91.25 108 GLN A C 1
ATOM 873 O O . GLN A 1 108 ? -0.961 21.734 -3.059 1 91.25 108 GLN A O 1
ATOM 878 N N . LYS A 1 109 ? -2.809 20.734 -3.893 1 91.75 109 LYS A N 1
ATOM 879 C CA . LYS A 1 109 ? -3.35 22 -4.395 1 91.75 109 LYS A CA 1
ATOM 880 C C . LYS A 1 109 ? -4.16 22.719 -3.318 1 91.75 109 LYS A C 1
ATOM 882 O O . LYS A 1 109 ? -4.691 23.797 -3.557 1 91.75 109 LYS A O 1
ATOM 887 N N . GLY A 1 110 ? -4.27 22.141 -2.168 1 90.25 110 GLY A N 1
ATOM 888 C CA . GLY A 1 110 ? -4.984 22.75 -1.062 1 90.25 110 GLY A CA 1
ATOM 889 C C . GLY A 1 110 ? -6.484 22.516 -1.117 1 90.25 110 GLY A C 1
ATOM 890 O O . GLY A 1 110 ? -7.246 23.156 -0.397 1 90.25 110 GLY A O 1
ATOM 891 N N . LEU A 1 111 ? -6.855 21.625 -2.047 1 91.75 111 LEU A N 1
ATOM 892 C CA . LEU A 1 111 ? -8.273 21.297 -2.156 1 91.75 111 LEU A CA 1
ATOM 893 C C . LEU A 1 111 ? -8.625 20.109 -1.256 1 91.75 111 LEU A C 1
ATOM 895 O O . LEU A 1 111 ? -8.992 19.047 -1.745 1 91.75 111 LEU A O 1
ATOM 899 N N . TYR A 1 112 ? -8.641 20.359 0.056 1 90.06 112 TYR A N 1
ATOM 900 C CA . TYR A 1 112 ? -8.727 19.328 1.08 1 90.06 112 TYR A CA 1
ATOM 901 C C . TYR A 1 112 ? -10.062 18.594 1.019 1 90.06 112 TYR A C 1
ATOM 903 O O . TYR A 1 112 ? -10.109 17.359 1.093 1 90.06 112 TYR A O 1
ATOM 911 N N . LYS A 1 113 ? -11.094 19.359 0.855 1 88.69 113 LYS A N 1
ATOM 912 C CA . LYS A 1 113 ? -12.422 18.766 0.84 1 88.69 113 LYS A CA 1
ATOM 913 C C . LYS A 1 113 ? -12.578 17.812 -0.345 1 88.69 113 LYS A C 1
ATOM 915 O O . LYS A 1 113 ? -13.141 16.719 -0.203 1 88.69 113 LYS A O 1
ATOM 920 N N . GLN A 1 114 ? -12.109 18.266 -1.502 1 93.5 114 GLN A N 1
ATOM 921 C CA . GLN A 1 114 ? -12.18 17.422 -2.693 1 93.5 114 GLN A CA 1
ATOM 922 C C . GLN A 1 114 ? -11.297 16.188 -2.547 1 93.5 114 GLN A C 1
ATOM 924 O O . GLN A 1 114 ? -11.68 15.094 -2.969 1 93.5 114 GLN A O 1
ATOM 929 N N . SER A 1 115 ? -10.141 16.359 -1.964 1 94.38 115 SER A N 1
ATOM 930 C CA . SER A 1 115 ? -9.227 15.25 -1.736 1 94.38 115 SER A CA 1
ATOM 931 C C . SER A 1 115 ? -9.844 14.203 -0.814 1 94.38 115 SER A C 1
ATOM 933 O O . SER A 1 115 ? -9.828 13.016 -1.119 1 94.38 115 SER A O 1
ATOM 935 N N . LEU A 1 116 ? -10.461 14.711 0.292 1 93.06 116 LEU A N 1
ATOM 936 C CA . LEU A 1 116 ? -11.055 13.812 1.274 1 93.06 116 LEU A CA 1
ATOM 937 C C . LEU A 1 116 ? -12.25 13.07 0.68 1 93.06 116 LEU A C 1
ATOM 939 O O . LEU A 1 116 ? -12.453 11.883 0.967 1 93.06 116 LEU A O 1
ATOM 943 N N . LYS A 1 117 ? -12.984 13.773 -0.117 1 94.88 117 LYS A N 1
ATOM 944 C CA . LYS A 1 117 ? -14.125 13.133 -0.772 1 94.88 117 LYS A CA 1
ATOM 945 C C . LYS A 1 117 ? -13.664 12.016 -1.705 1 94.88 117 LYS A C 1
ATOM 947 O O . LYS A 1 117 ? -14.25 10.93 -1.711 1 94.88 117 LYS A O 1
ATOM 952 N N . LEU A 1 118 ? -12.688 12.312 -2.484 1 96.62 118 LEU A N 1
ATOM 953 C CA . LEU A 1 118 ? -12.148 11.312 -3.406 1 96.62 118 LEU A CA 1
ATOM 954 C C . LEU A 1 118 ? -11.547 10.141 -2.643 1 96.62 118 LEU A C 1
ATOM 956 O O . LEU A 1 118 ? -11.719 8.984 -3.035 1 96.62 118 LEU A O 1
ATOM 960 N N . LEU A 1 119 ? -10.828 10.406 -1.578 1 96.75 119 LEU A N 1
ATOM 961 C CA . LEU A 1 119 ? -10.219 9.367 -0.762 1 96.75 119 LEU A CA 1
ATOM 962 C C . LEU A 1 119 ? -11.281 8.453 -0.162 1 96.75 119 LEU A C 1
ATOM 964 O O . LEU A 1 119 ? -11.102 7.23 -0.126 1 96.75 119 LEU A O 1
ATOM 968 N N . ASP A 1 120 ? -12.352 9.031 0.262 1 95.5 120 ASP A N 1
ATOM 969 C CA . ASP A 1 120 ? -13.438 8.242 0.841 1 95.5 120 ASP A CA 1
ATOM 970 C C . ASP A 1 120 ? -14.023 7.277 -0.188 1 95.5 120 ASP A C 1
ATOM 972 O O . ASP A 1 120 ? -14.266 6.105 0.113 1 95.5 120 ASP A O 1
ATOM 976 N N . LYS A 1 121 ? -14.203 7.793 -1.306 1 96.75 121 LYS A N 1
ATOM 977 C CA . LYS A 1 121 ? -14.742 6.969 -2.387 1 96.75 121 LYS A CA 1
ATOM 978 C C . LYS A 1 121 ? -13.781 5.832 -2.738 1 96.75 121 LYS A C 1
ATOM 980 O O . LYS A 1 121 ? -14.195 4.676 -2.838 1 96.75 121 LYS A O 1
ATOM 985 N N . VAL A 1 122 ? -12.57 6.129 -2.941 1 97.31 122 VAL A N 1
ATOM 986 C CA . VAL A 1 122 ? -11.578 5.148 -3.375 1 97.31 122 VAL A CA 1
ATOM 987 C C . VAL A 1 122 ? -11.32 4.145 -2.256 1 97.31 122 VAL A C 1
ATOM 989 O O . VAL A 1 122 ? -11.086 2.961 -2.518 1 97.31 122 VAL A O 1
ATOM 992 N N . LYS A 1 123 ? -11.344 4.605 -0.989 1 97 123 LYS A N 1
ATOM 993 C CA . LYS A 1 123 ? -11.203 3.707 0.153 1 97 123 LYS A CA 1
ATOM 994 C C . LYS A 1 123 ? -12.281 2.627 0.134 1 97 123 LYS A C 1
ATOM 996 O O . LYS A 1 123 ? -11.984 1.449 0.353 1 97 123 LYS A O 1
ATOM 1001 N N . GLY A 1 124 ? -13.555 3.031 -0.124 1 96.69 124 GLY A N 1
ATOM 1002 C CA . GLY A 1 124 ? -14.641 2.074 -0.238 1 96.69 124 GLY A CA 1
ATOM 1003 C C . GLY A 1 124 ? -14.422 1.047 -1.332 1 96.69 124 GLY A C 1
ATOM 1004 O O . GLY A 1 124 ? -14.656 -0.146 -1.127 1 96.69 124 GLY A O 1
ATOM 1005 N N . ILE A 1 125 ? -13.922 1.505 -2.443 1 96.69 125 ILE A N 1
ATOM 1006 C CA . ILE A 1 125 ? -13.641 0.625 -3.57 1 96.69 125 ILE A CA 1
ATOM 1007 C C . ILE A 1 125 ? -12.531 -0.354 -3.195 1 96.69 125 ILE A C 1
ATOM 1009 O O . ILE A 1 125 ? -12.609 -1.545 -3.506 1 96.69 125 ILE A O 1
ATOM 1013 N N . ALA A 1 126 ? -11.461 0.152 -2.549 1 96.94 126 ALA A N 1
ATOM 1014 C CA . ALA A 1 126 ? -10.344 -0.689 -2.141 1 96.94 126 ALA A CA 1
ATOM 1015 C C . ALA A 1 126 ? -10.797 -1.778 -1.173 1 96.94 126 ALA A C 1
ATOM 1017 O O . ALA A 1 126 ? -10.422 -2.945 -1.324 1 96.94 126 ALA A O 1
ATOM 1018 N N . ILE A 1 127 ? -11.641 -1.448 -0.241 1 95.88 127 ILE A N 1
ATOM 1019 C CA . ILE A 1 127 ? -12.117 -2.387 0.771 1 95.88 127 ILE A CA 1
ATOM 1020 C C . ILE A 1 127 ? -13.023 -3.43 0.125 1 95.88 127 ILE A C 1
ATOM 1022 O O . ILE A 1 127 ? -12.891 -4.625 0.389 1 95.88 127 ILE A O 1
ATOM 1026 N N . GLU A 1 128 ? -13.867 -2.969 -0.794 1 94.38 128 GLU A N 1
ATOM 1027 C CA . GLU A 1 128 ? -14.797 -3.861 -1.476 1 94.38 128 GLU A CA 1
ATOM 1028 C C . GLU A 1 128 ? -14.055 -4.895 -2.322 1 94.38 128 GLU A C 1
ATOM 1030 O O . GLU A 1 128 ? -14.531 -6.02 -2.492 1 94.38 128 GLU A O 1
ATOM 1035 N N . ASN A 1 129 ? -12.938 -4.547 -2.76 1 94.12 129 ASN A N 1
ATOM 1036 C CA . ASN A 1 129 ? -12.172 -5.438 -3.629 1 94.12 129 ASN A CA 1
ATOM 1037 C C . ASN A 1 129 ? -11.023 -6.102 -2.879 1 94.12 129 ASN A C 1
ATOM 1039 O O . ASN A 1 129 ? -10.094 -6.629 -3.498 1 94.12 129 ASN A O 1
ATOM 1043 N N . GLU A 1 130 ? -11.023 -6.012 -1.575 1 94 130 GLU A N 1
ATOM 1044 C CA . GLU A 1 130 ? -10.102 -6.691 -0.674 1 94 130 GLU A CA 1
ATOM 1045 C C . GLU A 1 130 ? -8.68 -6.176 -0.852 1 94 130 GLU A C 1
ATOM 1047 O O . GLU A 1 130 ? -7.711 -6.895 -0.579 1 94 130 GLU A O 1
ATOM 1052 N N . GLU A 1 131 ? -8.609 -4.941 -1.404 1 94.75 131 GLU A N 1
ATOM 1053 C CA . GLU A 1 131 ? -7.312 -4.277 -1.465 1 94.75 131 GLU A CA 1
ATOM 1054 C C . GLU A 1 131 ? -7.031 -3.496 -0.183 1 94.75 131 GLU A C 1
ATOM 1056 O O . GLU A 1 131 ? -6.91 -2.27 -0.211 1 94.75 131 GLU A O 1
ATOM 1061 N N . LYS A 1 132 ? -6.855 -4.207 0.873 1 95.81 132 LYS A N 1
ATOM 1062 C CA . LYS A 1 132 ? -6.844 -3.637 2.217 1 95.81 132 LYS A CA 1
ATOM 1063 C C . LYS A 1 132 ? -5.523 -2.932 2.506 1 95.81 132 LYS A C 1
ATOM 1065 O O . LYS A 1 132 ? -5.473 -1.999 3.309 1 95.81 132 LYS A O 1
ATOM 1070 N N . ASN A 1 133 ? -4.492 -3.35 1.842 1 94.56 133 ASN A N 1
ATOM 1071 C CA . ASN A 1 133 ? -3.227 -2.646 2.012 1 94.56 133 ASN A CA 1
ATOM 1072 C C . ASN A 1 133 ? -3.309 -1.212 1.496 1 94.56 133 ASN A C 1
ATOM 1074 O O . ASN A 1 133 ? -2.816 -0.287 2.145 1 94.56 133 ASN A O 1
ATOM 1078 N N . ILE A 1 134 ? -3.889 -1.023 0.362 1 95.56 134 ILE A N 1
ATOM 1079 C CA . ILE A 1 134 ? -4.047 0.314 -0.198 1 95.56 134 ILE A CA 1
ATOM 1080 C C . ILE A 1 134 ? -5.066 1.101 0.626 1 95.56 134 ILE A C 1
ATOM 1082 O O . ILE A 1 134 ? -4.93 2.312 0.8 1 95.56 134 ILE A O 1
ATOM 1086 N N . ALA A 1 135 ? -6.086 0.386 1.074 1 97 135 ALA A N 1
ATOM 1087 C CA . ALA A 1 135 ? -7.059 1.047 1.941 1 97 135 ALA A CA 1
ATOM 1088 C C . ALA A 1 135 ? -6.379 1.632 3.178 1 97 135 ALA A C 1
ATOM 1090 O O . ALA A 1 135 ? -6.703 2.744 3.602 1 97 135 ALA A O 1
ATOM 1091 N N . TYR A 1 136 ? -5.469 0.875 3.717 1 96.5 136 TYR A N 1
ATOM 1092 C CA . TYR A 1 136 ? -4.711 1.349 4.871 1 96.5 136 TYR A CA 1
ATOM 1093 C C . TYR A 1 136 ? -3.916 2.602 4.523 1 96.5 136 TYR A C 1
ATOM 1095 O O . TYR A 1 136 ? -3.867 3.551 5.309 1 96.5 136 TYR A O 1
ATOM 1103 N N . GLU A 1 137 ? -3.336 2.607 3.389 1 94.69 137 GLU A N 1
ATOM 1104 C CA . GLU A 1 137 ? -2.586 3.773 2.934 1 94.69 137 GLU A CA 1
ATOM 1105 C C . GLU A 1 137 ? -3.492 4.996 2.805 1 94.69 137 GLU A C 1
ATOM 1107 O O . GLU A 1 137 ? -3.086 6.113 3.133 1 94.69 137 GLU A O 1
ATOM 1112 N N . ILE A 1 138 ? -4.645 4.762 2.314 1 96.94 138 ILE A N 1
ATOM 1113 C CA . ILE A 1 138 ? -5.613 5.836 2.133 1 96.94 138 ILE A CA 1
ATOM 1114 C C . ILE A 1 138 ? -6.008 6.41 3.49 1 96.94 138 ILE A C 1
ATOM 1116 O O . ILE A 1 138 ? -6.074 7.629 3.658 1 96.94 138 ILE A O 1
ATOM 1120 N N . VAL A 1 139 ? -6.223 5.535 4.453 1 96.25 139 VAL A N 1
ATOM 1121 C CA . VAL A 1 139 ? -6.598 5.973 5.793 1 96.25 139 VAL A CA 1
ATOM 1122 C C . VAL A 1 139 ? -5.473 6.809 6.398 1 96.25 139 VAL A C 1
ATOM 1124 O O . VAL A 1 139 ? -5.73 7.82 7.059 1 96.25 139 VAL A O 1
ATOM 1127 N N . GLU A 1 140 ? -4.281 6.43 6.211 1 93.44 140 GLU A N 1
ATOM 1128 C CA . GLU A 1 140 ? -3.143 7.18 6.734 1 93.44 140 GLU A CA 1
ATOM 1129 C C . GLU A 1 140 ? -3.057 8.562 6.105 1 93.44 140 GLU A C 1
ATOM 1131 O O . GLU A 1 140 ? -2.711 9.539 6.777 1 93.44 140 GLU A O 1
ATOM 1136 N N . LEU A 1 141 ? -3.338 8.602 4.836 1 93.12 141 LEU A N 1
ATOM 1137 C CA . LEU A 1 141 ? -3.348 9.898 4.168 1 93.12 141 LEU A CA 1
ATOM 1138 C C . LEU A 1 141 ? -4.477 10.773 4.703 1 93.12 141 LEU A C 1
ATOM 1140 O O . LEU A 1 141 ? -4.297 11.984 4.887 1 93.12 141 LEU A O 1
ATOM 1144 N N . GLU A 1 142 ? -5.59 10.172 4.938 1 92.94 142 GLU A N 1
ATOM 1145 C CA . GLU A 1 142 ? -6.699 10.906 5.531 1 92.94 142 GLU A CA 1
ATOM 1146 C C . GLU A 1 142 ? -6.316 11.484 6.891 1 92.94 142 GLU A C 1
ATOM 1148 O O . GLU A 1 142 ? -6.676 12.617 7.215 1 92.94 142 GLU A O 1
ATOM 1153 N N . LYS A 1 143 ? -5.617 10.688 7.645 1 90.75 143 LYS A N 1
ATOM 1154 C CA . LYS A 1 143 ? -5.156 11.156 8.945 1 90.75 143 LYS A CA 1
ATOM 1155 C C . LYS A 1 143 ? -4.301 12.406 8.812 1 90.75 143 LYS A C 1
ATOM 1157 O O . LYS A 1 143 ? -4.469 13.367 9.57 1 90.75 143 LYS A O 1
ATOM 1162 N N . ILE A 1 144 ? -3.475 12.422 7.863 1 89.25 144 ILE A N 1
ATOM 1163 C CA . ILE A 1 144 ? -2.562 13.539 7.645 1 89.25 144 ILE A CA 1
ATOM 1164 C C . ILE A 1 144 ? -3.355 14.789 7.266 1 89.25 144 ILE A C 1
ATOM 1166 O O . ILE A 1 144 ? -3.129 15.867 7.816 1 89.25 144 ILE A O 1
ATOM 1170 N N . ILE A 1 145 ? -4.277 14.617 6.363 1 88.94 145 ILE A N 1
ATOM 1171 C CA . ILE A 1 145 ? -5.059 15.75 5.887 1 88.94 145 ILE A CA 1
ATOM 1172 C C . ILE A 1 145 ? -5.922 16.297 7.02 1 88.94 145 ILE A C 1
ATOM 1174 O O . ILE A 1 145 ? -6.074 17.516 7.164 1 88.94 145 ILE A O 1
ATOM 1178 N N . GLU A 1 146 ? -6.375 15.414 7.855 1 81.38 146 GLU A N 1
ATOM 1179 C CA . GLU A 1 146 ? -7.25 15.82 8.953 1 81.38 146 GLU A CA 1
ATOM 1180 C C . GLU A 1 146 ? -6.488 16.656 9.984 1 81.38 146 GLU A C 1
ATOM 1182 O O . GLU A 1 146 ? -7.078 17.484 10.672 1 81.38 146 GLU A O 1
ATOM 1187 N N . THR A 1 147 ? -5.266 16.406 10.109 1 80.69 147 THR A N 1
ATOM 1188 C CA . THR A 1 147 ? -4.477 17.156 11.086 1 80.69 147 THR A CA 1
ATOM 1189 C C . THR A 1 147 ? -4.145 18.547 10.562 1 80.69 147 THR A C 1
ATOM 1191 O O . THR A 1 147 ? -3.754 19.438 11.328 1 80.69 147 THR A O 1
ATOM 1194 N N . GLN A 1 148 ? -4.316 18.75 9.32 1 79.06 148 GLN A N 1
ATOM 1195 C CA . GLN A 1 148 ? -3.988 20.047 8.719 1 79.06 148 GLN A CA 1
ATOM 1196 C C . GLN A 1 148 ? -5.219 20.938 8.641 1 79.06 148 GLN A C 1
ATOM 1198 O O . GLN A 1 148 ? -5.109 22.156 8.742 1 79.06 148 GLN A O 1
ATOM 1203 N N . TYR A 1 149 ? -6.262 20.344 8.367 1 69.19 149 TYR A N 1
ATOM 1204 C CA . TYR A 1 149 ? -7.473 21.125 8.18 1 69.19 149 TYR A CA 1
ATOM 1205 C C . TYR A 1 149 ? -8.516 20.781 9.234 1 69.19 149 TYR A C 1
ATOM 1207 O O . TYR A 1 149 ? -9.156 19.734 9.156 1 69.19 149 TYR A O 1
ATOM 1215 N N . ILE A 1 150 ? -8.43 21.562 10.266 1 61.34 150 ILE A N 1
ATOM 1216 C CA . ILE A 1 150 ? -9.273 21.312 11.43 1 61.34 150 ILE A CA 1
ATOM 1217 C C . ILE A 1 150 ? -10.734 21.547 11.062 1 61.34 150 ILE A C 1
ATOM 1219 O O . ILE A 1 150 ? -11.117 22.656 10.672 1 61.34 150 ILE A O 1
ATOM 1223 N N . THR A 1 151 ? -11.352 20.453 10.719 1 56.88 151 THR A N 1
ATOM 1224 C CA . THR A 1 151 ? -12.797 20.578 10.562 1 56.88 151 THR A CA 1
ATOM 1225 C C . THR A 1 151 ? -13.508 20.391 11.906 1 56.88 151 THR A C 1
ATOM 1227 O O . THR A 1 151 ? -12.898 19.953 12.883 1 56.88 151 THR A O 1
ATOM 1230 N N . ARG A 1 152 ? -14.773 20.859 12.148 1 53.75 152 ARG A N 1
ATOM 1231 C CA . ARG A 1 152 ? -15.578 20.75 13.359 1 53.75 152 ARG A CA 1
ATOM 1232 C C . ARG A 1 152 ? -15.664 19.312 13.852 1 53.75 152 ARG A C 1
ATOM 1234 O O . ARG A 1 152 ? -15.859 19.062 15.039 1 53.75 152 ARG A O 1
ATOM 1241 N N . SER A 1 153 ? -15.484 18.391 12.969 1 60.94 153 SER A N 1
ATOM 1242 C CA . SER A 1 153 ? -15.789 17.016 13.305 1 60.94 153 SER A CA 1
ATOM 1243 C C . SER A 1 153 ? -14.508 16.203 13.547 1 60.94 153 SER A C 1
ATOM 1245 O O . SER A 1 153 ? -14.523 14.977 13.484 1 60.94 153 SER A O 1
ATOM 1247 N N . ILE A 1 154 ? -13.453 16.922 14.008 1 63.62 154 ILE A N 1
ATOM 1248 C CA . ILE A 1 154 ? -12.148 16.281 13.977 1 63.62 154 ILE A CA 1
ATOM 1249 C C . ILE A 1 154 ? -12.062 15.234 15.086 1 63.62 154 ILE A C 1
ATOM 1251 O O . ILE A 1 154 ? -11.609 14.117 14.859 1 63.62 154 ILE A O 1
ATOM 1255 N N . PRO A 1 155 ? -12.672 15.586 16.312 1 65.62 155 PRO A N 1
ATOM 1256 C CA . PRO A 1 155 ? -12.461 14.531 17.312 1 65.62 155 PRO A CA 1
ATOM 1257 C C . PRO A 1 155 ? -13.148 13.219 16.922 1 65.62 155 PRO A C 1
ATOM 1259 O O . PRO A 1 155 ? -12.562 12.141 17.062 1 65.62 155 PRO A O 1
ATOM 1262 N N . ASP A 1 156 ? -14.242 13.352 16.438 1 78.5 156 ASP A N 1
ATOM 1263 C CA . ASP A 1 156 ? -14.961 12.148 16.031 1 78.5 156 ASP A CA 1
ATOM 1264 C C . ASP A 1 156 ? -14.297 11.492 14.82 1 78.5 156 ASP A C 1
ATOM 1266 O O . ASP A 1 156 ? -14.219 10.266 14.734 1 78.5 156 ASP A O 1
ATOM 1270 N N . ARG A 1 157 ? -13.805 12.305 14.047 1 84.69 157 ARG A N 1
ATOM 1271 C CA . ARG A 1 157 ? -13.141 11.805 12.852 1 84.69 157 ARG A CA 1
ATOM 1272 C C . ARG A 1 157 ? -11.828 11.117 13.195 1 84.69 157 ARG A C 1
ATOM 1274 O O . ARG A 1 157 ? -11.445 10.133 12.562 1 84.69 157 ARG A O 1
ATOM 1281 N N . ALA A 1 158 ? -11.164 11.594 14.195 1 86.5 158 ALA A N 1
ATOM 1282 C CA . ALA A 1 158 ? -9.914 10.984 14.633 1 86.5 158 ALA A CA 1
ATOM 1283 C C . ALA A 1 158 ? -10.141 9.562 15.141 1 86.5 158 ALA A C 1
ATOM 1285 O O . ALA A 1 158 ? -9.375 8.648 14.828 1 86.5 158 ALA A O 1
ATOM 1286 N N . ASN A 1 159 ? -11.188 9.367 15.859 1 88.5 159 ASN A N 1
ATOM 1287 C CA . ASN A 1 159 ? -11.523 8.047 16.375 1 88.5 159 ASN A CA 1
ATOM 1288 C C . ASN A 1 159 ? -11.906 7.094 15.242 1 88.5 159 ASN A C 1
ATOM 1290 O O . ASN A 1 159 ? -11.516 5.922 15.25 1 88.5 159 ASN A O 1
ATOM 1294 N N . GLU A 1 160 ? -12.648 7.672 14.414 1 91.75 160 GLU A N 1
ATOM 1295 C CA . GLU A 1 160 ? -13.07 6.859 13.281 1 91.75 160 GLU A CA 1
ATOM 1296 C C . GLU A 1 160 ? -11.867 6.383 12.469 1 91.75 160 GLU A C 1
ATOM 1298 O O . GLU A 1 160 ? -11.781 5.207 12.109 1 91.75 160 GLU A O 1
ATOM 1303 N N . LEU A 1 161 ? -10.977 7.254 12.172 1 93.12 161 LEU A N 1
ATOM 1304 C CA . LEU A 1 161 ? -9.797 6.93 11.383 1 93.12 161 LEU A CA 1
ATOM 1305 C C . LEU A 1 161 ? -8.883 5.965 12.133 1 93.12 161 LEU A C 1
ATOM 1307 O O . LEU A 1 161 ? -8.289 5.07 11.531 1 93.12 161 LEU A O 1
ATOM 1311 N N . ALA A 1 162 ? -8.82 6.102 13.438 1 93.12 162 ALA A N 1
ATOM 1312 C CA . ALA A 1 162 ? -7.988 5.219 14.25 1 93.12 162 ALA A CA 1
ATOM 1313 C C . ALA A 1 162 ? -8.539 3.793 14.25 1 93.12 162 ALA A C 1
ATOM 1315 O O . ALA A 1 162 ? -7.773 2.828 14.133 1 93.12 162 ALA A O 1
ATOM 1316 N N . ILE A 1 163 ? -9.812 3.705 14.359 1 94.38 163 ILE A N 1
ATOM 1317 C CA . ILE A 1 163 ? -10.453 2.395 14.367 1 94.38 163 ILE A CA 1
ATOM 1318 C C . ILE A 1 163 ? -10.273 1.721 13.008 1 94.38 163 ILE A C 1
ATOM 1320 O O . ILE A 1 163 ? -9.938 0.537 12.938 1 94.38 163 ILE A O 1
ATOM 1324 N N . GLN A 1 164 ? -10.5 2.457 11.961 1 95.12 164 GLN A N 1
ATOM 1325 C CA . GLN A 1 164 ? -10.328 1.92 10.617 1 95.12 164 GLN A CA 1
ATOM 1326 C C . GLN A 1 164 ? -8.891 1.461 10.383 1 95.12 164 GLN A C 1
ATOM 1328 O O . GLN A 1 164 ? -8.664 0.398 9.805 1 95.12 164 GLN A O 1
ATOM 1333 N N . ALA A 1 165 ? -7.973 2.285 10.789 1 95.44 165 ALA A N 1
ATOM 1334 C CA . ALA A 1 165 ? -6.562 1.938 10.633 1 95.44 165 ALA A CA 1
ATOM 1335 C C . ALA A 1 165 ? -6.223 0.662 11.398 1 95.44 165 ALA A C 1
ATOM 1337 O O . ALA A 1 165 ? -5.492 -0.195 10.891 1 95.44 165 ALA A O 1
ATOM 1338 N N . LYS A 1 166 ? -6.691 0.527 12.594 1 94.88 166 LYS A N 1
ATOM 1339 C CA . LYS A 1 166 ? -6.434 -0.641 13.43 1 94.88 166 LYS A CA 1
ATOM 1340 C C . LYS A 1 166 ? -7 -1.908 12.797 1 94.88 166 LYS A C 1
ATOM 1342 O O . LYS A 1 166 ? -6.328 -2.941 12.758 1 94.88 166 LYS A O 1
ATOM 1347 N N . GLU A 1 167 ? -8.188 -1.794 12.32 1 95.06 167 GLU A N 1
ATOM 1348 C CA . GLU A 1 167 ? -8.852 -2.941 11.703 1 95.06 167 GLU A CA 1
ATOM 1349 C C . GLU A 1 167 ? -8.125 -3.379 10.438 1 95.06 167 GLU A C 1
ATOM 1351 O O . GLU A 1 167 ? -7.859 -4.566 10.242 1 95.06 167 GLU A O 1
ATOM 1356 N N . LEU A 1 168 ? -7.844 -2.473 9.555 1 95.75 168 LEU A N 1
ATOM 1357 C CA . LEU A 1 168 ? -7.152 -2.775 8.305 1 95.75 168 LEU A CA 1
ATOM 1358 C C . LEU A 1 168 ? -5.762 -3.346 8.578 1 95.75 168 LEU A C 1
ATOM 1360 O O . LEU A 1 168 ? -5.336 -4.293 7.914 1 95.75 168 LEU A O 1
ATOM 1364 N N . SER A 1 169 ? -5.098 -2.779 9.555 1 94.31 169 SER A N 1
ATOM 1365 C CA . SER A 1 169 ? -3.775 -3.268 9.93 1 94.31 169 SER A CA 1
ATOM 1366 C C . SER A 1 169 ? -3.838 -4.707 10.43 1 94.31 169 SER A C 1
ATOM 1368 O O . SER A 1 169 ? -2.992 -5.531 10.07 1 94.31 169 SER A O 1
ATOM 1370 N N . ALA A 1 170 ? -4.836 -5 11.234 1 94.19 170 ALA A N 1
ATOM 1371 C CA . ALA A 1 170 ? -4.996 -6.352 11.766 1 94.19 170 ALA A CA 1
ATOM 1372 C C . ALA A 1 170 ? -5.23 -7.359 10.648 1 94.19 170 ALA A C 1
ATOM 1374 O O . ALA A 1 170 ? -4.672 -8.461 10.664 1 94.19 170 ALA A O 1
ATOM 1375 N N . HIS A 1 171 ? -6.035 -7.031 9.719 1 94.75 171 HIS A N 1
ATOM 1376 C CA . HIS A 1 171 ? -6.301 -7.895 8.57 1 94.75 171 HIS A CA 1
ATOM 1377 C C . HIS A 1 171 ? -5.043 -8.109 7.742 1 94.75 171 HIS A C 1
ATOM 1379 O O . HIS A 1 171 ? -4.781 -9.219 7.273 1 94.75 171 HIS A O 1
ATOM 1385 N N . ASN A 1 172 ? -4.316 -7.027 7.52 1 94.44 172 ASN A N 1
ATOM 1386 C CA . ASN A 1 172 ? -3.094 -7.137 6.73 1 94.44 172 ASN A CA 1
ATOM 1387 C C . ASN A 1 172 ? -2.051 -8 7.434 1 94.44 172 ASN A C 1
ATOM 1389 O O . ASN A 1 172 ? -1.3 -8.727 6.777 1 94.44 172 ASN A O 1
ATOM 1393 N N . VAL A 1 173 ? -1.96 -7.914 8.766 1 94.94 173 VAL A N 1
ATOM 1394 C CA . VAL A 1 173 ? -1.047 -8.758 9.531 1 94.94 173 VAL A CA 1
ATOM 1395 C C . VAL A 1 173 ? -1.457 -10.227 9.391 1 94.94 173 VAL A C 1
ATOM 1397 O O . VAL A 1 173 ? -0.61 -11.094 9.18 1 94.94 173 VAL A O 1
ATOM 1400 N N . MET A 1 174 ? -2.734 -10.445 9.547 1 96.12 174 MET A N 1
ATOM 1401 C CA . MET A 1 174 ? -3.262 -11.797 9.398 1 96.12 174 MET A CA 1
ATOM 1402 C C . MET A 1 174 ? -2.922 -12.367 8.031 1 96.12 174 MET A C 1
ATOM 1404 O O . MET A 1 174 ? -2.463 -13.508 7.922 1 96.12 174 MET A O 1
ATOM 1408 N N . THR A 1 175 ? -3.121 -11.625 6.992 1 95.12 175 THR A N 1
ATOM 1409 C CA . THR A 1 175 ? -2.807 -12.055 5.633 1 95.12 175 THR A CA 1
ATOM 1410 C C . THR A 1 175 ? -1.314 -12.336 5.488 1 95.12 175 THR A C 1
ATOM 1412 O O . THR A 1 175 ? -0.925 -13.32 4.859 1 95.12 175 THR A O 1
ATOM 1415 N N . SER A 1 176 ? -0.528 -11.461 6.043 1 94.56 176 SER A N 1
ATOM 1416 C CA . SER A 1 176 ? 0.918 -11.633 5.953 1 94.56 176 SER A CA 1
ATOM 1417 C C . SER A 1 176 ? 1.362 -12.938 6.602 1 94.56 176 SER A C 1
ATOM 1419 O O . SER A 1 176 ? 2.166 -13.68 6.031 1 94.56 176 SER A O 1
ATOM 1421 N N . LYS A 1 177 ? 0.871 -13.227 7.754 1 96.44 177 LYS A N 1
ATOM 1422 C CA . LYS A 1 177 ? 1.231 -14.445 8.469 1 96.44 177 LYS A CA 1
ATOM 1423 C C . LYS A 1 177 ? 0.793 -15.688 7.691 1 96.44 177 LYS A C 1
ATOM 1425 O O . LYS A 1 177 ? 1.559 -16.641 7.555 1 96.44 177 LYS A O 1
ATOM 1430 N N . LEU A 1 178 ? -0.415 -15.656 7.188 1 97.5 178 LEU A N 1
ATOM 1431 C CA . LEU A 1 178 ? -0.962 -16.797 6.473 1 97.5 178 LEU A CA 1
ATOM 1432 C C . LEU A 1 178 ? -0.267 -16.984 5.129 1 97.5 178 LEU A C 1
ATOM 1434 O O . LEU A 1 178 ? 0.03 -18.125 4.73 1 97.5 178 LEU A O 1
ATOM 1438 N N . SER A 1 179 ? -0.057 -15.898 4.406 1 96 179 SER A N 1
ATOM 1439 C CA . SER A 1 179 ? 0.631 -16 3.121 1 96 179 SER A CA 1
ATOM 1440 C C . SER A 1 179 ? 2.064 -16.484 3.299 1 96 179 SER A C 1
ATOM 1442 O O . SER A 1 179 ? 2.568 -17.25 2.479 1 96 179 SER A O 1
ATOM 1444 N N . ASN A 1 180 ? 2.715 -16.031 4.383 1 95.44 180 ASN A N 1
ATOM 1445 C CA . ASN A 1 180 ? 4.055 -16.531 4.691 1 95.44 180 ASN A CA 1
ATOM 1446 C C . ASN A 1 180 ? 4.055 -18.031 4.957 1 95.44 180 ASN A C 1
ATOM 1448 O O . ASN A 1 180 ? 4.895 -18.766 4.426 1 95.44 180 ASN A O 1
ATOM 1452 N N . LEU A 1 181 ? 3.127 -18.422 5.805 1 96.5 181 LEU A N 1
ATOM 1453 C CA . LEU A 1 181 ? 3.023 -19.844 6.125 1 96.5 181 LEU A CA 1
ATOM 1454 C C . LEU A 1 181 ? 2.775 -20.656 4.867 1 96.5 181 LEU A C 1
ATOM 1456 O O . LEU A 1 181 ? 3.426 -21.688 4.652 1 96.5 181 LEU A O 1
ATOM 1460 N N . SER A 1 182 ? 1.856 -20.219 4.043 1 95.31 182 SER A N 1
ATOM 1461 C CA . SER A 1 182 ? 1.54 -20.906 2.795 1 95.31 182 SER A CA 1
ATOM 1462 C C . SER A 1 182 ? 2.768 -21.016 1.896 1 95.31 182 SER A C 1
ATOM 1464 O O . SER A 1 182 ? 3.066 -22.094 1.371 1 95.31 182 SER A O 1
ATOM 1466 N N . LEU A 1 183 ? 3.48 -19.938 1.763 1 92.19 183 LEU A N 1
ATOM 1467 C CA . LEU A 1 183 ? 4.652 -19.906 0.895 1 92.19 183 LEU A CA 1
ATOM 1468 C C . LEU A 1 183 ? 5.75 -20.828 1.422 1 92.19 183 LEU A C 1
ATOM 1470 O O . LEU A 1 183 ? 6.414 -21.516 0.645 1 92.19 183 LEU A O 1
ATOM 1474 N N . GLN A 1 184 ? 5.914 -20.812 2.695 1 92.75 184 GLN A N 1
ATOM 1475 C CA . GLN A 1 184 ? 6.957 -21.641 3.295 1 92.75 184 GLN A CA 1
ATOM 1476 C C . GLN A 1 184 ? 6.633 -23.125 3.158 1 92.75 184 GLN A C 1
ATOM 1478 O O . GLN A 1 184 ? 7.52 -23.938 2.906 1 92.75 184 GLN A O 1
ATOM 1483 N N . LEU A 1 185 ? 5.391 -23.422 3.369 1 94.06 185 LEU A N 1
ATOM 1484 C CA . LEU A 1 185 ? 4.977 -24.812 3.178 1 94.06 185 LEU A CA 1
ATOM 1485 C C . LEU A 1 185 ? 5.133 -25.219 1.72 1 94.06 185 LEU A C 1
ATOM 1487 O O . LEU A 1 185 ? 5.566 -26.344 1.434 1 94.06 185 LEU A O 1
ATOM 1491 N N . TYR A 1 186 ? 4.754 -24.391 0.82 1 89.69 186 TYR A N 1
ATOM 1492 C CA . TYR A 1 186 ? 4.961 -24.656 -0.599 1 89.69 186 TYR A CA 1
ATOM 1493 C C . TYR A 1 186 ? 6.441 -24.844 -0.908 1 89.69 186 TYR A C 1
ATOM 1495 O O . TYR A 1 186 ? 6.809 -25.734 -1.671 1 89.69 186 TYR A O 1
ATOM 1503 N N . GLY A 1 187 ? 7.234 -23.984 -0.344 1 85 187 GLY A N 1
ATOM 1504 C CA . GLY A 1 187 ? 8.672 -24.141 -0.5 1 85 187 GLY A CA 1
ATOM 1505 C C . GLY A 1 187 ? 9.18 -25.484 -0.012 1 85 187 GLY A C 1
ATOM 1506 O O . GLY A 1 187 ? 10.047 -26.078 -0.645 1 85 187 GLY A O 1
ATOM 1507 N N . MET A 1 188 ? 8.641 -25.938 1.085 1 86.69 188 MET A N 1
ATOM 1508 C CA . MET A 1 188 ? 8.992 -27.25 1.612 1 86.69 188 MET A CA 1
ATOM 1509 C C . MET A 1 188 ? 8.586 -28.359 0.641 1 86.69 188 MET A C 1
ATOM 1511 O O . MET A 1 188 ? 9.312 -29.328 0.454 1 86.69 188 MET A O 1
ATOM 1515 N N . MET A 1 189 ? 7.441 -28.188 0.053 1 84.38 189 MET A N 1
ATOM 1516 C CA . MET A 1 189 ? 6.941 -29.156 -0.908 1 84.38 189 MET A CA 1
ATOM 1517 C C . MET A 1 189 ? 7.871 -29.266 -2.113 1 84.38 189 MET A C 1
ATOM 1519 O O . MET A 1 189 ? 8.109 -30.359 -2.631 1 84.38 189 MET A O 1
ATOM 1523 N N . LEU A 1 190 ? 8.375 -28.156 -2.523 1 76.12 190 LEU A N 1
ATOM 1524 C CA . LEU A 1 190 ? 9.242 -28.125 -3.695 1 76.12 190 LEU A CA 1
ATOM 1525 C C . LEU A 1 190 ? 10.617 -28.703 -3.365 1 76.12 190 LEU A C 1
ATOM 1527 O O . LEU A 1 190 ? 11.258 -29.312 -4.223 1 76.12 190 LEU A O 1
ATOM 1531 N N . LYS A 1 191 ? 11.016 -28.516 -2.143 1 74.44 191 LYS A N 1
ATOM 1532 C CA . LYS A 1 191 ? 12.367 -28.938 -1.753 1 74.44 191 LYS A CA 1
ATOM 1533 C C . LYS A 1 191 ? 12.414 -30.422 -1.41 1 74.44 191 LYS A C 1
ATOM 1535 O O . LYS A 1 191 ? 13.297 -31.141 -1.877 1 74.44 191 LYS A O 1
ATOM 1540 N N . VAL A 1 192 ? 11.508 -30.844 -0.51 1 71.31 192 VAL A N 1
ATOM 1541 C CA . VAL A 1 192 ? 11.625 -32.188 0.036 1 71.31 192 VAL A CA 1
ATOM 1542 C C . VAL A 1 192 ? 10.516 -33.062 -0.521 1 71.31 192 VAL A C 1
ATOM 1544 O O . VAL A 1 192 ? 10.656 -34.281 -0.571 1 71.31 192 VAL A O 1
ATOM 1547 N N . GLY A 1 193 ? 9.469 -32.406 -1.03 1 76.69 193 GLY A N 1
ATOM 1548 C CA . GLY A 1 193 ? 8.336 -33.188 -1.462 1 76.69 193 GLY A CA 1
ATOM 1549 C C . GLY A 1 193 ? 7.473 -33.688 -0.31 1 76.69 193 GLY A C 1
ATOM 1550 O O . GLY A 1 193 ? 7.297 -32.969 0.682 1 76.69 193 GLY A O 1
ATOM 1551 N N . TYR A 1 194 ? 6.898 -34.844 -0.455 1 81.88 194 TYR A N 1
ATOM 1552 C CA . TYR A 1 194 ? 6.016 -35.406 0.555 1 81.88 194 TYR A CA 1
ATOM 1553 C C . TYR A 1 194 ? 6.812 -36 1.72 1 81.88 194 TYR A C 1
ATOM 1555 O O . TYR A 1 194 ? 7.961 -36.406 1.548 1 81.88 194 TYR A O 1
ATOM 1563 N N . VAL A 1 195 ? 6.27 -35.938 2.873 1 85.5 195 VAL A N 1
ATOM 1564 C CA . VAL A 1 195 ? 6.918 -36.469 4.055 1 85.5 195 VAL A CA 1
ATOM 1565 C C . VAL A 1 195 ? 7.164 -37.969 3.857 1 85.5 195 VAL A C 1
ATOM 1567 O O . VAL A 1 195 ? 6.328 -38.688 3.285 1 85.5 195 VAL A O 1
ATOM 1570 N N . ARG A 1 196 ? 8.344 -38.5 4.34 1 80.56 196 ARG A N 1
ATOM 1571 C CA . ARG A 1 196 ? 8.781 -39.875 4.062 1 80.56 196 ARG A CA 1
ATOM 1572 C C . ARG A 1 196 ? 8.883 -40.688 5.348 1 80.56 196 ARG A C 1
ATOM 1574 O O . ARG A 1 196 ? 9.055 -41.906 5.305 1 80.56 196 ARG A O 1
ATOM 1581 N N . SER A 1 197 ? 8.844 -40 6.426 1 83.88 197 SER A N 1
ATOM 1582 C CA . SER A 1 197 ? 9.016 -40.656 7.719 1 83.88 197 SER A CA 1
ATOM 1583 C C . SER A 1 197 ? 8.203 -39.969 8.805 1 83.88 197 SER A C 1
ATOM 1585 O O . SER A 1 197 ? 7.684 -38.875 8.594 1 83.88 197 SER A O 1
ATOM 1587 N N . ASP A 1 198 ? 8.164 -40.656 9.898 1 88.06 198 ASP A N 1
ATOM 1588 C CA . ASP A 1 198 ? 7.484 -40.094 11.047 1 88.06 198 ASP A CA 1
ATOM 1589 C C . ASP A 1 198 ? 8.203 -38.812 11.539 1 88.06 198 ASP A C 1
ATOM 1591 O O . ASP A 1 198 ? 7.57 -37.875 12.023 1 88.06 198 ASP A O 1
ATOM 1595 N N . GLU A 1 199 ? 9.469 -38.875 11.414 1 89.44 199 GLU A N 1
ATOM 1596 C CA . GLU A 1 199 ? 10.258 -37.719 11.805 1 89.44 199 GLU A CA 1
ATOM 1597 C C . GLU A 1 199 ? 9.938 -36.5 10.93 1 89.44 199 GLU A C 1
ATOM 1599 O O . GLU A 1 199 ? 9.766 -35.406 11.43 1 89.44 199 GLU A O 1
ATOM 1604 N N . ASP A 1 200 ? 9.836 -36.75 9.664 1 88.94 200 ASP A N 1
ATOM 1605 C CA . ASP A 1 200 ? 9.461 -35.688 8.734 1 88.94 200 ASP A CA 1
ATOM 1606 C C . ASP A 1 200 ? 8.062 -35.156 9.039 1 88.94 200 ASP A C 1
ATOM 1608 O O . ASP A 1 200 ? 7.828 -33.969 8.977 1 88.94 200 ASP A O 1
ATOM 1612 N N . LEU A 1 201 ? 7.254 -36.062 9.297 1 91.81 201 LEU A N 1
ATOM 1613 C CA . LEU A 1 201 ? 5.875 -35.688 9.602 1 91.81 201 LEU A CA 1
ATOM 1614 C C . LEU A 1 201 ? 5.809 -34.812 10.828 1 91.81 201 LEU A C 1
ATOM 1616 O O . LEU A 1 201 ? 5.098 -33.781 10.836 1 91.81 201 LEU A O 1
ATOM 1620 N N . LYS A 1 202 ? 6.531 -35.188 11.836 1 94.81 202 LYS A N 1
ATOM 1621 C CA . LYS A 1 202 ? 6.555 -34.406 13.062 1 94.81 202 LYS A CA 1
ATOM 1622 C C . LYS A 1 202 ? 7.109 -33 12.82 1 94.81 202 LYS A C 1
ATOM 1624 O O . LYS A 1 202 ? 6.617 -32 13.383 1 94.81 202 LYS A O 1
ATOM 1629 N N . LYS A 1 203 ? 8.094 -32.906 12.031 1 94.25 203 LYS A N 1
ATOM 1630 C CA . LYS A 1 203 ? 8.695 -31.609 11.711 1 94.25 203 LYS A CA 1
ATOM 1631 C C . LYS A 1 203 ? 7.703 -30.688 11.016 1 94.25 203 LYS A C 1
ATOM 1633 O O . LYS A 1 203 ? 7.582 -29.516 11.359 1 94.25 203 LYS A O 1
ATOM 1638 N N . VAL A 1 204 ? 7.035 -31.234 10.039 1 95.38 204 VAL A N 1
ATOM 1639 C CA . VAL A 1 204 ? 6.066 -30.453 9.281 1 95.38 204 VAL A CA 1
ATOM 1640 C C . VAL A 1 204 ? 4.902 -30.062 10.18 1 95.38 204 VAL A C 1
ATOM 1642 O O . VAL A 1 204 ? 4.445 -28.922 10.148 1 95.38 204 VAL A O 1
ATOM 1645 N N . LYS A 1 205 ? 4.449 -30.969 10.984 1 96.44 205 LYS A N 1
ATOM 1646 C CA . LYS A 1 205 ? 3.334 -30.703 11.891 1 96.44 205 LYS A CA 1
ATOM 1647 C C . LYS A 1 205 ? 3.695 -29.625 12.906 1 96.44 205 LYS A C 1
ATOM 1649 O O . LYS A 1 205 ? 2.893 -28.734 13.18 1 96.44 205 LYS A O 1
ATOM 1654 N N . THR A 1 206 ? 4.844 -29.766 13.43 1 97.12 206 THR A N 1
ATOM 1655 C CA . THR A 1 206 ? 5.305 -28.781 14.406 1 97.12 206 THR A CA 1
ATOM 1656 C C . THR A 1 206 ? 5.438 -27.406 13.766 1 97.12 206 THR A C 1
ATOM 1658 O O . THR A 1 206 ? 5.012 -26.406 14.344 1 97.12 206 THR A O 1
ATOM 1661 N N . TYR A 1 207 ? 6.035 -27.375 12.656 1 95.94 207 TYR A N 1
ATOM 1662 C CA . TYR A 1 207 ? 6.195 -26.109 11.953 1 95.94 207 TYR A CA 1
ATOM 1663 C C . TYR A 1 207 ? 4.844 -25.469 11.68 1 95.94 207 TYR A C 1
ATOM 1665 O O . TYR A 1 207 ? 4.66 -24.266 11.922 1 95.94 207 TYR A O 1
ATOM 1673 N N . PHE A 1 208 ? 3.922 -26.219 11.18 1 97.75 208 PHE A N 1
ATOM 1674 C CA . PHE A 1 208 ? 2.59 -25.734 10.844 1 97.75 208 PHE A CA 1
ATOM 1675 C C . PHE A 1 208 ? 1.893 -25.172 12.078 1 97.75 208 PHE A C 1
ATOM 1677 O O . PHE A 1 208 ? 1.367 -24.062 12.047 1 97.75 208 PHE A O 1
ATOM 1684 N N . ASN A 1 209 ? 1.95 -25.891 13.109 1 97.31 209 ASN A N 1
ATOM 1685 C CA . ASN A 1 209 ? 1.264 -25.484 14.328 1 97.31 209 ASN A CA 1
ATOM 1686 C C . ASN A 1 209 ? 1.915 -24.266 14.953 1 97.31 209 ASN A C 1
ATOM 1688 O O . ASN A 1 209 ? 1.229 -23.406 15.531 1 97.31 209 ASN A O 1
ATOM 1692 N N . ASP A 1 210 ? 3.189 -24.141 14.828 1 96.38 210 ASP A N 1
ATOM 1693 C CA . ASP A 1 210 ? 3.926 -23.031 15.414 1 96.38 210 ASP A CA 1
ATOM 1694 C C . ASP A 1 210 ? 3.674 -21.734 14.641 1 96.38 210 ASP A C 1
ATOM 1696 O O . ASP A 1 210 ? 3.768 -20.641 15.195 1 96.38 210 ASP A O 1
ATOM 1700 N N . HIS A 1 211 ? 3.387 -21.859 13.406 1 96.25 211 HIS A N 1
ATOM 1701 C CA . HIS A 1 211 ? 3.338 -20.672 12.578 1 96.25 211 HIS A CA 1
ATOM 1702 C C . HIS A 1 211 ? 1.903 -20.328 12.18 1 96.25 211 HIS A C 1
ATOM 1704 O O . HIS A 1 211 ? 1.643 -19.25 11.633 1 96.25 211 HIS A O 1
ATOM 1710 N N . LEU A 1 212 ? 0.979 -21.234 12.422 1 97.81 212 LEU A N 1
ATOM 1711 C CA . LEU A 1 212 ? -0.424 -20.922 12.172 1 97.81 212 LEU A CA 1
ATOM 1712 C C . LEU A 1 212 ? -0.939 -19.891 13.172 1 97.81 212 LEU A C 1
ATOM 1714 O O . LEU A 1 212 ? -0.93 -20.141 14.383 1 97.81 212 LEU A O 1
ATOM 1718 N N . PRO A 1 213 ? -1.323 -18.75 12.648 1 97.25 213 PRO A N 1
ATOM 1719 C CA . PRO A 1 213 ? -1.835 -17.75 13.594 1 97.25 213 PRO A CA 1
ATOM 1720 C C . PRO A 1 213 ? -3.182 -18.156 14.195 1 97.25 213 PRO A C 1
ATOM 1722 O O . PRO A 1 213 ? -3.928 -18.922 13.594 1 97.25 213 PRO A O 1
ATOM 1725 N N . ILE A 1 214 ? -3.469 -17.531 15.406 1 96.81 214 ILE A N 1
ATOM 1726 C CA . ILE A 1 214 ? -4.789 -17.719 16 1 96.81 214 ILE A CA 1
ATOM 1727 C C . ILE A 1 214 ? -5.82 -16.906 15.211 1 96.81 214 ILE A C 1
ATOM 1729 O O . ILE A 1 214 ? -5.598 -15.742 14.891 1 96.81 214 ILE A O 1
ATOM 1733 N N . TYR A 1 215 ? -6.879 -17.578 14.836 1 96.88 215 TYR A N 1
ATOM 1734 C CA . TYR A 1 215 ? -7.871 -16.859 14.039 1 96.88 215 TYR A CA 1
ATOM 1735 C C . TYR A 1 215 ? -9.281 -17.328 14.375 1 96.88 215 TYR A C 1
ATOM 1737 O O . TYR A 1 215 ? -9.461 -18.422 14.945 1 96.88 215 TYR A O 1
ATOM 1745 N N . ASN A 1 216 ? -10.25 -16.453 14.188 1 96.19 216 ASN A N 1
ATOM 1746 C CA . ASN A 1 216 ? -11.672 -16.766 14.094 1 96.19 216 ASN A CA 1
ATOM 1747 C C . ASN A 1 216 ? -12.18 -16.656 12.664 1 96.19 216 ASN A C 1
ATOM 1749 O O . ASN A 1 216 ? -12.148 -15.57 12.07 1 96.19 216 ASN A O 1
ATOM 1753 N N . ILE A 1 217 ? -12.703 -17.766 12.102 1 96.06 217 ILE A N 1
ATOM 1754 C CA . ILE A 1 217 ? -13.047 -17.875 10.688 1 96.06 217 ILE A CA 1
ATOM 1755 C C . ILE A 1 217 ? -14.039 -16.781 10.312 1 96.06 217 ILE A C 1
ATOM 1757 O O . ILE A 1 217 ? -14.016 -16.266 9.188 1 96.06 217 ILE A O 1
ATOM 1761 N N . GLU A 1 218 ? -14.852 -16.344 11.25 1 94.62 218 GLU A N 1
ATOM 1762 C CA . GLU A 1 218 ? -15.898 -15.359 10.984 1 94.62 218 GLU A CA 1
ATOM 1763 C C . GLU A 1 218 ? -15.305 -13.969 10.797 1 94.62 218 GLU A C 1
ATOM 1765 O O . GLU A 1 218 ? -15.922 -13.109 10.156 1 94.62 218 GLU A O 1
ATOM 1770 N N . ASP A 1 219 ? -14.109 -13.812 11.32 1 93.75 219 ASP A N 1
ATOM 1771 C CA . ASP A 1 219 ? -13.469 -12.5 11.258 1 93.75 219 ASP A CA 1
ATOM 1772 C C . ASP A 1 219 ? -12.625 -12.367 9.984 1 93.75 219 ASP A C 1
ATOM 1774 O O . ASP A 1 219 ? -12.203 -11.266 9.633 1 93.75 219 ASP A O 1
ATOM 1778 N N . LEU A 1 220 ? -12.422 -13.453 9.289 1 95.94 220 LEU A N 1
ATOM 1779 C CA . LEU A 1 220 ? -11.547 -13.445 8.117 1 95.94 220 LEU A CA 1
ATOM 1780 C C . LEU A 1 220 ? -12.312 -13.023 6.867 1 95.94 220 LEU A C 1
ATOM 1782 O O . LEU A 1 220 ? -13.469 -13.406 6.684 1 95.94 220 LEU A O 1
ATOM 1786 N N . GLY A 1 221 ? -11.75 -12.164 6.113 1 94.69 221 GLY A N 1
ATOM 1787 C CA . GLY A 1 221 ? -12.273 -11.836 4.801 1 94.69 221 GLY A CA 1
ATOM 1788 C C . GLY A 1 221 ? -11.852 -12.82 3.725 1 94.69 221 GLY A C 1
ATOM 1789 O O . GLY A 1 221 ? -11.25 -13.859 4.023 1 94.69 221 GLY A O 1
ATOM 1790 N N . PHE A 1 222 ? -12.203 -12.523 2.459 1 96.94 222 PHE A N 1
ATOM 1791 C CA . PHE A 1 222 ? -11.898 -13.391 1.325 1 96.94 222 PHE A CA 1
ATOM 1792 C C . PHE A 1 222 ? -10.406 -13.688 1.253 1 96.94 222 PHE A C 1
ATOM 1794 O O . PHE A 1 222 ? -10.008 -14.844 1.135 1 96.94 222 PHE A O 1
ATOM 1801 N N . ARG A 1 223 ? -9.625 -12.625 1.293 1 95.25 223 ARG A N 1
ATOM 1802 C CA . ARG A 1 223 ? -8.18 -12.742 1.123 1 95.25 223 ARG A CA 1
ATOM 1803 C C . ARG A 1 223 ? -7.57 -13.617 2.211 1 95.25 223 ARG A C 1
ATOM 1805 O O . ARG A 1 223 ? -6.762 -14.5 1.922 1 95.25 223 ARG A O 1
ATOM 1812 N N . GLU A 1 224 ? -7.902 -13.398 3.467 1 96.69 224 GLU A N 1
ATOM 1813 C CA . GLU A 1 224 ? -7.379 -14.164 4.594 1 96.69 224 GLU A CA 1
ATOM 1814 C C . GLU A 1 224 ? -7.793 -15.633 4.504 1 96.69 224 GLU A C 1
ATOM 1816 O O . GLU A 1 224 ? -6.977 -16.531 4.715 1 96.69 224 GLU A O 1
ATOM 1821 N N . LYS A 1 225 ? -9.055 -15.836 4.164 1 98.06 225 LYS A N 1
ATOM 1822 C CA . LYS A 1 225 ? -9.547 -17.203 4.02 1 98.06 225 LYS A CA 1
ATOM 1823 C C . LYS A 1 225 ? -8.797 -17.953 2.918 1 98.06 225 LYS A C 1
ATOM 1825 O O . LYS A 1 225 ? -8.477 -19.125 3.062 1 98.06 225 LYS A O 1
ATOM 1830 N N . LEU A 1 226 ? -8.594 -17.25 1.833 1 97.88 226 LEU A N 1
ATOM 1831 C CA . LEU A 1 226 ? -7.879 -17.844 0.708 1 97.88 226 LEU A CA 1
ATOM 1832 C C . LEU A 1 226 ? -6.508 -18.359 1.143 1 97.88 226 LEU A C 1
ATOM 1834 O O . LEU A 1 226 ? -6.152 -19.5 0.871 1 97.88 226 LEU A O 1
ATOM 1838 N N . TRP A 1 227 ? -5.766 -17.531 1.823 1 97.44 227 TRP A N 1
ATOM 1839 C CA . TRP A 1 227 ? -4.426 -17.922 2.254 1 97.44 227 TRP A CA 1
ATOM 1840 C C . TRP A 1 227 ? -4.488 -19.016 3.305 1 97.44 227 TRP A C 1
ATOM 1842 O O . TRP A 1 227 ? -3.615 -19.891 3.35 1 97.44 227 TRP A O 1
ATOM 1852 N N . LEU A 1 228 ? -5.496 -18.906 4.148 1 98.44 228 LEU A N 1
ATOM 1853 C CA . LEU A 1 228 ? -5.699 -19.953 5.148 1 98.44 228 LEU A CA 1
ATOM 1854 C C . LEU A 1 228 ? -5.891 -21.312 4.488 1 98.44 228 LEU A C 1
ATOM 1856 O O . LEU A 1 228 ? -5.23 -22.281 4.859 1 98.44 228 LEU A O 1
ATOM 1860 N N . TYR A 1 229 ? -6.789 -21.375 3.525 1 98.69 229 TYR A N 1
ATOM 1861 C CA . TYR A 1 229 ? -7.07 -22.625 2.84 1 98.69 229 TYR A CA 1
ATOM 1862 C C . TYR A 1 229 ? -5.852 -23.109 2.066 1 98.69 229 TYR A C 1
ATOM 1864 O O . TYR A 1 229 ? -5.594 -24.312 1.997 1 98.69 229 TYR A O 1
ATOM 1872 N N . LYS A 1 230 ? -5.102 -22.234 1.478 1 97.62 230 LYS A N 1
ATOM 1873 C CA . LYS A 1 230 ? -3.875 -22.609 0.78 1 97.62 230 LYS A CA 1
ATOM 1874 C C . LYS A 1 230 ? -2.857 -23.219 1.742 1 97.62 230 LYS A C 1
ATOM 1876 O O . LYS A 1 230 ? -2.184 -24.188 1.408 1 97.62 230 LYS A O 1
ATOM 1881 N N . ALA A 1 231 ? -2.729 -22.578 2.918 1 98.06 231 ALA A N 1
ATOM 1882 C CA . ALA A 1 231 ? -1.801 -23.094 3.916 1 98.06 231 ALA A CA 1
ATOM 1883 C C . ALA A 1 231 ? -2.188 -24.516 4.324 1 98.06 231 ALA A C 1
ATOM 1885 O O . ALA A 1 231 ? -1.335 -25.406 4.375 1 98.06 231 ALA A O 1
ATOM 1886 N N . TYR A 1 232 ? -3.463 -24.719 4.57 1 98.5 232 TYR A N 1
ATOM 1887 C CA . TYR A 1 232 ? -3.943 -26.047 4.945 1 98.5 232 TYR A CA 1
ATOM 1888 C C . TYR A 1 232 ? -3.758 -27.031 3.801 1 98.5 232 TYR A C 1
ATOM 1890 O O . TYR A 1 232 ? -3.484 -28.219 4.031 1 98.5 232 TYR A O 1
ATOM 1898 N N . LEU A 1 233 ? -3.934 -26.578 2.629 1 98.19 233 LEU A N 1
ATOM 1899 C CA . LEU A 1 233 ? -3.762 -27.438 1.465 1 98.19 233 LEU A CA 1
ATOM 1900 C C . LEU A 1 233 ? -2.326 -27.938 1.369 1 98.19 233 LEU A C 1
ATOM 1902 O O . LEU A 1 233 ? -2.096 -29.141 1.206 1 98.19 233 LEU A O 1
ATOM 1906 N N . TRP A 1 234 ? -1.375 -27.016 1.457 1 96.19 234 TRP A N 1
ATOM 1907 C CA . TRP A 1 234 ? 0.025 -27.422 1.372 1 96.19 234 TRP A CA 1
ATOM 1908 C C . TRP A 1 234 ? 0.395 -28.344 2.52 1 96.19 234 TRP A C 1
ATOM 1910 O O . TRP A 1 234 ? 1.142 -29.312 2.328 1 96.19 234 TRP A O 1
ATOM 1920 N N . TYR A 1 235 ? -0.117 -27.969 3.697 1 97.56 235 TYR A N 1
ATOM 1921 C CA . TYR A 1 235 ? 0.093 -28.859 4.836 1 97.56 235 TYR A CA 1
ATOM 1922 C C . TYR A 1 235 ? -0.433 -30.25 4.539 1 97.56 235 TYR A C 1
ATOM 1924 O O . TYR A 1 235 ? 0.237 -31.25 4.828 1 97.56 235 TYR A O 1
ATOM 1932 N N . SER A 1 236 ? -1.618 -30.344 3.977 1 96.38 236 SER A N 1
ATOM 1933 C CA . SER A 1 236 ? -2.256 -31.609 3.652 1 96.38 236 SER A CA 1
ATOM 1934 C C . SER A 1 236 ? -1.469 -32.375 2.586 1 96.38 236 SER A C 1
ATOM 1936 O O . SER A 1 236 ? -1.319 -33.594 2.668 1 96.38 236 SER A O 1
ATOM 1938 N N . PHE A 1 237 ? -0.958 -31.688 1.584 1 93.44 237 PHE A N 1
ATOM 1939 C CA . PHE A 1 237 ? -0.124 -32.312 0.566 1 93.44 237 PHE A CA 1
ATOM 1940 C C . PHE A 1 237 ? 1.157 -32.875 1.179 1 93.44 237 PHE A C 1
ATOM 1942 O O . PHE A 1 237 ? 1.522 -34.031 0.934 1 93.44 237 PHE A O 1
ATOM 1949 N N . LEU A 1 238 ? 1.785 -32.031 1.955 1 93 238 LEU A N 1
ATOM 1950 C CA . LEU A 1 238 ? 3.047 -32.406 2.572 1 93 238 LEU A CA 1
ATOM 1951 C C . LEU A 1 238 ? 2.871 -33.688 3.414 1 93 238 LEU A C 1
ATOM 1953 O O . LEU A 1 238 ? 3.75 -34.531 3.436 1 93 238 LEU A O 1
ATOM 1957 N N . THR A 1 239 ? 1.753 -33.844 4.051 1 92.38 239 THR A N 1
ATOM 1958 C CA . THR A 1 239 ? 1.515 -34.969 4.961 1 92.38 239 THR A CA 1
ATOM 1959 C C . THR A 1 239 ? 0.787 -36.094 4.25 1 92.38 239 THR A C 1
ATOM 1961 O O . THR A 1 239 ? 0.393 -37.094 4.879 1 92.38 239 THR A O 1
ATOM 1964 N N . GLN A 1 240 ? 0.456 -36 2.979 1 89.75 240 GLN A N 1
ATOM 1965 C CA . GLN A 1 240 ? -0.181 -36.969 2.117 1 89.75 240 GLN A CA 1
ATOM 1966 C C . GLN A 1 240 ? -1.586 -37.312 2.609 1 89.75 240 GLN A C 1
ATOM 1968 O O . GLN A 1 240 ? -2.004 -38.469 2.564 1 89.75 240 GLN A O 1
ATOM 1973 N N . ASP A 1 241 ? -2.176 -36.344 3.285 1 92.12 241 ASP A N 1
ATOM 1974 C CA . ASP A 1 241 ? -3.588 -36.469 3.635 1 92.12 241 ASP A CA 1
ATOM 1975 C C . ASP A 1 241 ? -4.477 -35.969 2.498 1 92.12 241 ASP A C 1
ATOM 1977 O O . ASP A 1 241 ? -4.969 -34.812 2.535 1 92.12 241 ASP A O 1
ATOM 1981 N N . PHE A 1 242 ? -4.781 -36.844 1.56 1 91.31 242 PHE A N 1
ATOM 1982 C CA . PHE A 1 242 ? -5.41 -36.438 0.304 1 91.31 242 PHE A CA 1
ATOM 1983 C C . PHE A 1 242 ? -6.871 -36.062 0.528 1 91.31 242 PHE A C 1
ATOM 1985 O O . PHE A 1 242 ? -7.426 -35.25 -0.217 1 91.31 242 PHE A O 1
ATOM 1992 N N . LEU A 1 243 ? -7.5 -36.625 1.553 1 94.56 243 LEU A N 1
ATOM 1993 C CA . LEU A 1 243 ? -8.859 -36.219 1.878 1 94.56 243 LEU A CA 1
ATOM 1994 C C . LEU A 1 243 ? -8.891 -34.781 2.326 1 94.56 243 LEU A C 1
ATOM 1996 O O . LEU A 1 243 ? -9.789 -34 1.948 1 94.56 243 LEU A O 1
ATOM 2000 N N . SER A 1 244 ? -7.883 -34.438 3.146 1 96.88 244 SER A N 1
ATOM 2001 C CA . SER A 1 244 ? -7.781 -33.031 3.572 1 96.88 244 SER A CA 1
ATOM 2002 C C . SER A 1 244 ? -7.398 -32.125 2.406 1 96.88 244 SER A C 1
ATOM 2004 O O . SER A 1 244 ? -7.824 -30.984 2.348 1 96.88 244 SER A O 1
ATOM 2006 N N . CYS A 1 245 ? -6.559 -32.656 1.501 1 96.94 245 CYS A N 1
ATOM 2007 C CA . CYS A 1 245 ? -6.266 -31.891 0.294 1 96.94 245 CYS A CA 1
ATOM 2008 C C . CYS A 1 245 ? -7.547 -31.531 -0.448 1 96.94 245 CYS A C 1
ATOM 2010 O O . CYS A 1 245 ? -7.75 -30.375 -0.819 1 96.94 245 CYS A O 1
ATOM 2012 N N . TYR A 1 246 ? -8.414 -32.531 -0.587 1 97.62 246 TYR A N 1
ATOM 2013 C CA . TYR A 1 246 ? -9.688 -32.312 -1.256 1 97.62 246 TYR A CA 1
ATOM 2014 C C . TYR A 1 246 ? -10.531 -31.281 -0.499 1 97.62 246 TYR A C 1
ATOM 2016 O O . TYR A 1 246 ? -11.086 -30.359 -1.1 1 97.62 246 TYR A O 1
ATOM 2024 N N . LYS A 1 247 ? -10.57 -31.422 0.771 1 98.31 247 LYS A N 1
ATOM 2025 C CA . LYS A 1 247 ? -11.375 -30.531 1.617 1 98.31 247 LYS A CA 1
ATOM 2026 C C . LYS A 1 247 ? -10.969 -29.078 1.428 1 98.31 247 LYS A C 1
ATOM 2028 O O . LYS A 1 247 ? -11.812 -28.219 1.126 1 98.31 247 LYS A O 1
ATOM 2033 N N . TYR A 1 248 ? -9.727 -28.812 1.546 1 98.62 248 TYR A N 1
ATOM 2034 C CA . TYR A 1 248 ? -9.273 -27.422 1.565 1 98.62 248 TYR A CA 1
ATOM 2035 C C . TYR A 1 248 ? -9.164 -26.859 0.152 1 98.62 248 TYR A C 1
ATOM 2037 O O . TYR A 1 248 ? -9.367 -25.672 -0.066 1 98.62 248 TYR A O 1
ATOM 2045 N N . ALA A 1 249 ? -8.891 -27.719 -0.851 1 98.56 249 ALA A N 1
ATOM 2046 C CA . ALA A 1 249 ? -8.977 -27.25 -2.234 1 98.56 249 ALA A CA 1
ATOM 2047 C C . ALA A 1 249 ? -10.406 -26.891 -2.609 1 98.56 249 ALA A C 1
ATOM 2049 O O . ALA A 1 249 ? -10.648 -25.922 -3.318 1 98.56 249 ALA A O 1
ATOM 2050 N N . ASN A 1 250 ? -11.305 -27.734 -2.141 1 98.44 250 ASN A N 1
ATOM 2051 C CA . ASN A 1 250 ? -12.719 -27.453 -2.393 1 98.44 250 ASN A CA 1
ATOM 2052 C C . ASN A 1 250 ? -13.164 -26.141 -1.739 1 98.44 250 ASN A C 1
ATOM 2054 O O . ASN A 1 250 ? -13.898 -25.359 -2.344 1 98.44 250 ASN A O 1
ATOM 2058 N N . LYS A 1 251 ? -12.734 -25.938 -0.526 1 98.56 251 LYS A N 1
ATOM 2059 C CA . LYS A 1 251 ? -13.031 -24.688 0.158 1 98.56 251 LYS A CA 1
ATOM 2060 C C . LYS A 1 251 ? -12.461 -23.5 -0.608 1 98.56 251 LYS A C 1
ATOM 2062 O O . LYS A 1 251 ? -13.102 -22.453 -0.716 1 98.56 251 LYS A O 1
ATOM 2067 N N . TRP A 1 252 ? -11.266 -23.641 -1.116 1 98.44 252 TRP A N 1
ATOM 2068 C CA . TRP A 1 252 ? -10.594 -22.625 -1.919 1 98.44 252 TRP A CA 1
ATOM 2069 C C . TRP A 1 252 ? -11.406 -22.297 -3.166 1 98.44 252 TRP A C 1
ATOM 2071 O O . TRP A 1 252 ? -11.688 -21.125 -3.438 1 98.44 252 TRP A O 1
ATOM 2081 N N . VAL A 1 253 ? -11.852 -23.266 -3.883 1 98.56 253 VAL A N 1
ATOM 2082 C CA . VAL A 1 253 ? -12.578 -23.078 -5.137 1 98.56 253 VAL A CA 1
ATOM 2083 C C . VAL A 1 253 ? -13.961 -22.5 -4.848 1 98.56 253 VAL A C 1
ATOM 2085 O O . VAL A 1 253 ? -14.422 -21.594 -5.543 1 98.56 253 VAL A O 1
ATOM 2088 N N . ASP A 1 254 ? -14.625 -23.016 -3.812 1 98.25 254 ASP A N 1
ATOM 2089 C CA . ASP A 1 254 ? -15.938 -22.516 -3.426 1 98.25 254 ASP A CA 1
ATOM 2090 C C . ASP A 1 254 ? -15.867 -21.047 -3.023 1 98.25 254 ASP A C 1
ATOM 2092 O O . ASP A 1 254 ? -16.812 -20.281 -3.266 1 98.25 254 ASP A O 1
ATOM 2096 N N . LEU A 1 255 ? -14.773 -20.734 -2.375 1 98.12 255 LEU A N 1
ATOM 2097 C CA . LEU A 1 255 ? -14.578 -19.344 -1.98 1 98.12 255 LEU A CA 1
ATOM 2098 C C . LEU A 1 255 ? -14.68 -18.422 -3.186 1 98.12 255 LEU A C 1
ATOM 2100 O O . LEU A 1 255 ? -15.266 -17.344 -3.09 1 98.12 255 LEU A O 1
ATOM 2104 N N . PHE A 1 256 ? -14.141 -18.75 -4.336 1 98 256 PHE A N 1
ATOM 2105 C CA . PHE A 1 256 ? -14.18 -17.953 -5.559 1 98 256 PHE A CA 1
ATOM 2106 C C . PHE A 1 256 ? -15.586 -17.953 -6.152 1 98 256 PHE A C 1
ATOM 2108 O O . PHE A 1 256 ? -16.078 -16.906 -6.574 1 98 256 PHE A O 1
ATOM 2115 N N . TYR A 1 257 ? -16.203 -19.094 -6.188 1 97.12 257 TYR A N 1
ATOM 2116 C CA . TYR A 1 257 ? -17.531 -19.141 -6.785 1 97.12 257 TYR A CA 1
ATOM 2117 C C . TYR A 1 257 ? -18.547 -18.406 -5.93 1 97.12 257 TYR A C 1
ATOM 2119 O O . TYR A 1 257 ? -19.531 -17.859 -6.445 1 97.12 257 TYR A O 1
ATOM 2127 N N . ASP A 1 258 ? -18.312 -18.328 -4.602 1 96.69 258 ASP A N 1
ATOM 2128 C CA . ASP A 1 258 ? -19.141 -17.547 -3.705 1 96.69 258 ASP A CA 1
ATOM 2129 C C . ASP A 1 258 ? -18.859 -16.047 -3.855 1 96.69 258 ASP A C 1
ATOM 2131 O O . ASP A 1 258 ? -19.656 -15.219 -3.42 1 96.69 258 ASP A O 1
ATOM 2135 N N . ASN A 1 259 ? -17.719 -15.758 -4.383 1 95.88 259 ASN A N 1
ATOM 2136 C CA . ASN A 1 259 ? -17.281 -14.391 -4.66 1 95.88 259 ASN A CA 1
ATOM 2137 C C . ASN A 1 259 ? -16.828 -14.227 -6.105 1 95.88 259 ASN A C 1
ATOM 2139 O O . ASN A 1 259 ? -15.656 -13.945 -6.363 1 95.88 259 ASN A O 1
ATOM 2143 N N . LYS A 1 260 ? -17.734 -14.141 -6.992 1 93.88 260 LYS A N 1
ATOM 2144 C CA . LYS A 1 260 ? -17.453 -14.258 -8.422 1 93.88 260 LYS A CA 1
ATOM 2145 C C . LYS A 1 260 ? -16.594 -13.094 -8.914 1 93.88 260 LYS A C 1
ATOM 2147 O O . LYS A 1 260 ? -15.797 -13.258 -9.836 1 93.88 260 LYS A O 1
ATOM 2152 N N . GLU A 1 261 ? -16.75 -11.938 -8.273 1 91.88 261 GLU A N 1
ATOM 2153 C CA . GLU A 1 261 ? -15.945 -10.781 -8.664 1 91.88 261 GLU A CA 1
ATOM 2154 C C . GLU A 1 261 ? -14.461 -11.039 -8.438 1 91.88 261 GLU A C 1
ATOM 2156 O O . GLU A 1 261 ? -13.617 -10.484 -9.141 1 91.88 261 GLU A O 1
ATOM 2161 N N . MET A 1 262 ? -14.156 -11.938 -7.496 1 94.69 262 MET A N 1
ATOM 2162 C CA . MET A 1 262 ? -12.773 -12.234 -7.148 1 94.69 262 MET A CA 1
ATOM 2163 C C . MET A 1 262 ? -12.125 -13.125 -8.203 1 94.69 262 MET A C 1
ATOM 2165 O O . MET A 1 262 ? -10.898 -13.211 -8.281 1 94.69 262 MET A O 1
ATOM 2169 N N . ILE A 1 263 ? -12.914 -13.797 -9.047 1 95.12 263 ILE A N 1
ATOM 2170 C CA . ILE A 1 263 ? -12.375 -14.617 -10.125 1 95.12 263 ILE A CA 1
ATOM 2171 C C . ILE A 1 263 ? -11.656 -13.734 -11.141 1 95.12 263 ILE A C 1
ATOM 2173 O O . ILE A 1 263 ? -10.555 -14.055 -11.586 1 95.12 263 ILE A O 1
ATOM 2177 N N . TYR A 1 264 ? -12.242 -12.578 -11.328 1 90.5 264 TYR A N 1
ATOM 2178 C CA . TYR A 1 264 ? -11.695 -11.656 -12.32 1 90.5 264 TYR A CA 1
ATOM 2179 C C . TYR A 1 264 ? -10.477 -10.93 -11.766 1 90.5 264 TYR A C 1
ATOM 2181 O O . TYR A 1 264 ? -9.555 -10.594 -12.508 1 90.5 264 TYR A O 1
ATOM 2189 N N . LEU A 1 265 ? -10.453 -10.773 -10.5 1 90.5 265 LEU A N 1
ATOM 2190 C CA . LEU A 1 265 ? -9.375 -10.023 -9.867 1 90.5 265 LEU A CA 1
ATOM 2191 C C . LEU A 1 265 ? -8.172 -10.93 -9.594 1 90.5 265 LEU A C 1
ATOM 2193 O O . LEU A 1 265 ? -7.035 -10.461 -9.555 1 90.5 265 LEU A O 1
ATOM 2197 N N . ASN A 1 266 ? -8.461 -12.148 -9.375 1 93.12 266 ASN A N 1
ATOM 2198 C CA . ASN A 1 266 ? -7.414 -13.109 -9.039 1 93.12 266 ASN A CA 1
ATOM 2199 C C . ASN A 1 266 ? -7.543 -14.391 -9.852 1 93.12 266 ASN A C 1
ATOM 2201 O O . ASN A 1 266 ? -7.637 -15.484 -9.289 1 93.12 266 ASN A O 1
ATOM 2205 N N . PRO A 1 267 ? -7.41 -14.211 -11.18 1 94.31 267 PRO A N 1
ATOM 2206 C CA . PRO A 1 267 ? -7.641 -15.383 -12.031 1 94.31 267 PRO A CA 1
ATOM 2207 C C . PRO A 1 267 ? -6.57 -16.453 -11.852 1 94.31 267 PRO A C 1
ATOM 2209 O O . PRO A 1 267 ? -6.859 -17.641 -11.984 1 94.31 267 PRO A O 1
ATOM 2212 N N . VAL A 1 268 ? -5.434 -16.031 -11.516 1 93.75 268 VAL A N 1
ATOM 2213 C CA . VAL A 1 268 ? -4.344 -16.984 -11.328 1 93.75 268 VAL A CA 1
ATOM 2214 C C . VAL A 1 268 ? -4.66 -17.906 -10.148 1 93.75 268 VAL A C 1
ATOM 2216 O O . VAL A 1 268 ? -4.527 -19.125 -10.25 1 93.75 268 VAL A O 1
ATOM 2219 N N . PHE A 1 269 ? -5.117 -17.359 -9.031 1 95.56 269 PHE A N 1
ATOM 2220 C CA . PHE A 1 269 ? -5.477 -18.141 -7.855 1 95.56 269 PHE A CA 1
ATOM 2221 C C . PHE A 1 269 ? -6.688 -19.031 -8.148 1 95.56 269 PHE A C 1
ATOM 2223 O O . PHE A 1 269 ? -6.785 -20.141 -7.633 1 95.56 269 PHE A O 1
ATOM 2230 N N . PHE A 1 270 ? -7.57 -18.5 -8.93 1 97.38 270 PHE A N 1
ATOM 2231 C CA . PHE A 1 270 ? -8.734 -19.281 -9.305 1 97.38 270 PHE A CA 1
ATOM 2232 C C . PHE A 1 270 ? -8.32 -20.531 -10.078 1 97.38 270 PHE A C 1
ATOM 2234 O O . PHE A 1 270 ? -8.773 -21.641 -9.766 1 97.38 270 PHE A O 1
ATOM 2241 N N . LEU A 1 271 ? -7.418 -20.328 -11.078 1 97.19 271 LEU A N 1
ATOM 2242 C CA . LEU A 1 271 ? -6.941 -21.438 -11.891 1 97.19 271 LEU A CA 1
ATOM 2243 C C . LEU A 1 271 ? -6.176 -22.438 -11.047 1 97.19 271 LEU A C 1
ATOM 2245 O O . LEU A 1 271 ? -6.406 -23.641 -11.148 1 97.19 271 LEU A O 1
ATOM 2249 N N . LYS A 1 272 ? -5.375 -21.984 -10.195 1 96.06 272 LYS A N 1
ATOM 2250 C CA . LYS A 1 272 ? -4.578 -22.859 -9.336 1 96.06 272 LYS A CA 1
ATOM 2251 C C . LYS A 1 272 ? -5.469 -23.656 -8.383 1 96.06 272 LYS A C 1
ATOM 2253 O O . LYS A 1 272 ? -5.246 -24.844 -8.172 1 96.06 272 LYS A O 1
ATOM 2258 N N . GLY A 1 273 ? -6.438 -22.906 -7.816 1 97.81 273 GLY A N 1
ATOM 2259 C CA . GLY A 1 273 ? -7.371 -23.578 -6.926 1 97.81 273 GLY A CA 1
ATOM 2260 C C . GLY A 1 273 ? -8.094 -24.75 -7.582 1 97.81 273 GLY A C 1
ATOM 2261 O O . GLY A 1 273 ? -8.188 -25.828 -7.004 1 97.81 273 GLY A O 1
ATOM 2262 N N . ASN A 1 274 ? -8.555 -24.5 -8.781 1 98.31 274 ASN A N 1
ATOM 2263 C CA . ASN A 1 274 ? -9.234 -25.562 -9.508 1 98.31 274 ASN A CA 1
ATOM 2264 C C . ASN A 1 274 ? -8.281 -26.703 -9.852 1 98.31 274 ASN A C 1
ATOM 2266 O O . ASN A 1 274 ? -8.664 -27.875 -9.797 1 98.31 274 ASN A O 1
ATOM 2270 N N . HIS A 1 275 ? -7.086 -26.359 -10.211 1 96.75 275 HIS A N 1
ATOM 2271 C CA . HIS A 1 275 ? -6.09 -27.391 -10.516 1 96.75 275 HIS A CA 1
ATOM 2272 C C . HIS A 1 275 ? -5.836 -28.281 -9.312 1 96.75 275 HIS A C 1
ATOM 2274 O O . HIS A 1 275 ? -5.82 -29.516 -9.445 1 96.75 275 HIS A O 1
ATOM 2280 N N . TYR A 1 276 ? -5.664 -27.688 -8.172 1 96.88 276 TYR A N 1
ATOM 2281 C CA . TYR A 1 276 ? -5.367 -28.469 -6.984 1 96.88 276 TYR A CA 1
ATOM 2282 C C . TYR A 1 276 ? -6.586 -29.266 -6.539 1 96.88 276 TYR A C 1
ATOM 2284 O O . TYR A 1 276 ? -6.453 -30.375 -5.996 1 96.88 276 TYR A O 1
ATOM 2292 N N . LEU A 1 277 ? -7.77 -28.734 -6.77 1 98.38 277 LEU A N 1
ATOM 2293 C CA . LEU A 1 277 ? -8.977 -29.516 -6.5 1 98.38 277 LEU A CA 1
ATOM 2294 C C . LEU A 1 277 ? -9.047 -30.734 -7.398 1 98.38 277 LEU A C 1
ATOM 2296 O O . LEU A 1 277 ? -9.328 -31.844 -6.926 1 98.38 277 LEU A O 1
ATOM 2300 N N . LEU A 1 278 ? -8.766 -30.531 -8.656 1 97.94 278 LEU A N 1
ATOM 2301 C CA . LEU A 1 278 ? -8.781 -31.641 -9.602 1 97.94 278 LEU A CA 1
ATOM 2302 C C . LEU A 1 278 ? -7.699 -32.656 -9.266 1 97.94 278 LEU A C 1
ATOM 2304 O O . LEU A 1 278 ? -7.934 -33.875 -9.336 1 97.94 278 LEU A O 1
ATOM 2308 N N . GLU A 1 279 ? -6.551 -32.156 -8.883 1 94 279 GLU A N 1
ATOM 2309 C CA . GLU A 1 279 ? -5.473 -33.031 -8.469 1 94 279 GLU A CA 1
ATOM 2310 C C . GLU A 1 279 ? -5.883 -33.875 -7.25 1 94 279 GLU A C 1
ATOM 2312 O O . GLU A 1 279 ? -5.621 -35.062 -7.195 1 94 279 GLU A O 1
ATOM 2317 N N . SER A 1 280 ? -6.492 -33.188 -6.328 1 95.06 280 SER A N 1
ATOM 2318 C CA . SER A 1 280 ? -6.938 -33.906 -5.125 1 95.06 280 SER A CA 1
ATOM 2319 C C . SER A 1 280 ? -8.008 -34.938 -5.453 1 95.06 280 SER A C 1
ATOM 2321 O O . SER A 1 280 ? -8.008 -36.031 -4.898 1 95.06 280 SER A O 1
ATOM 2323 N N . LEU A 1 281 ? -8.906 -34.562 -6.289 1 95.44 281 LEU A N 1
ATOM 2324 C CA . LEU A 1 281 ? -9.953 -35.469 -6.723 1 95.44 281 LEU A CA 1
ATOM 2325 C C . LEU A 1 281 ? -9.344 -36.688 -7.445 1 95.44 281 LEU A C 1
ATOM 2327 O O . LEU A 1 281 ? -9.844 -37.781 -7.316 1 95.44 281 LEU A O 1
ATOM 2331 N N . PHE A 1 282 ? -8.289 -36.438 -8.188 1 92 282 PHE A N 1
ATOM 2332 C CA . PHE A 1 282 ? -7.566 -37.531 -8.859 1 92 282 PHE A CA 1
ATOM 2333 C C . PHE A 1 282 ? -6.957 -38.469 -7.848 1 92 282 PHE A C 1
ATOM 2335 O O . PHE A 1 282 ? -7.039 -39.688 -8.008 1 92 282 PHE A O 1
ATOM 2342 N N . TYR A 1 283 ? -6.406 -37.906 -6.816 1 86.31 283 TYR A N 1
ATOM 2343 C CA . TYR A 1 283 ? -5.723 -38.719 -5.812 1 86.31 283 TYR A CA 1
ATOM 2344 C C . TYR A 1 283 ? -6.723 -39.562 -5.02 1 86.31 283 TYR A C 1
ATOM 2346 O O . TYR A 1 283 ? -6.418 -40.688 -4.633 1 86.31 283 TYR A O 1
ATOM 2354 N N . VAL A 1 284 ? -7.898 -39 -4.762 1 88 284 VAL A N 1
ATOM 2355 C CA . VAL A 1 284 ? -8.883 -39.75 -3.977 1 88 284 VAL A CA 1
ATOM 2356 C C . VAL A 1 284 ? -9.766 -40.562 -4.906 1 88 284 VAL A C 1
ATOM 2358 O O . VAL A 1 284 ? -10.711 -41.219 -4.453 1 88 284 VAL A O 1
ATOM 2361 N N . LYS A 1 285 ? -9.562 -40.531 -6.25 1 87.06 285 LYS A N 1
ATOM 2362 C CA . LYS A 1 285 ? -10.203 -41.344 -7.285 1 87.06 285 LYS A CA 1
ATOM 2363 C C . LYS A 1 285 ? -11.711 -41.062 -7.328 1 87.06 285 LYS A C 1
ATOM 2365 O O . LYS A 1 285 ? -12.508 -42 -7.375 1 87.06 285 LYS A O 1
ATOM 2370 N N . TYR A 1 286 ? -12.055 -39.906 -7.105 1 88.94 286 TYR A N 1
ATOM 2371 C CA . TYR A 1 286 ? -13.445 -39.5 -7.266 1 88.94 286 TYR A CA 1
ATOM 2372 C C . TYR A 1 286 ? -13.711 -39 -8.688 1 88.94 286 TYR A C 1
ATOM 2374 O O . TYR A 1 286 ? -13.758 -37.781 -8.938 1 88.94 286 TYR A O 1
ATOM 2382 N N . SER A 1 287 ? -14.062 -39.844 -9.594 1 89.69 287 SER A N 1
ATOM 2383 C CA . SER A 1 287 ? -14.117 -39.594 -11.031 1 89.69 287 SER A CA 1
ATOM 2384 C C . SER A 1 287 ? -15.273 -38.656 -11.398 1 89.69 287 SER A C 1
ATOM 2386 O O . SER A 1 287 ? -15.109 -37.75 -12.211 1 89.69 287 SER A O 1
ATOM 2388 N N . THR A 1 288 ? -16.484 -38.875 -10.812 1 91.69 288 THR A N 1
ATOM 2389 C CA . THR A 1 288 ? -17.656 -38.094 -11.164 1 91.69 288 THR A CA 1
ATOM 2390 C C . THR A 1 288 ? -17.453 -36.625 -10.82 1 91.69 288 THR A C 1
ATOM 2392 O O . THR A 1 288 ? -17.703 -35.75 -11.641 1 91.69 288 THR A O 1
ATOM 2395 N N . GLN A 1 289 ? -16.984 -36.438 -9.602 1 94.88 289 GLN A N 1
ATOM 2396 C CA . GLN A 1 289 ? -16.734 -35.062 -9.164 1 94.88 289 GLN A CA 1
ATOM 2397 C C . GLN A 1 289 ? -15.602 -34.438 -9.953 1 94.88 289 GLN A C 1
ATOM 2399 O O . GLN A 1 289 ? -15.617 -33.219 -10.203 1 94.88 289 GLN A O 1
ATOM 2404 N N . PHE A 1 290 ? -14.633 -35.25 -10.344 1 96.94 290 PHE A N 1
ATOM 2405 C CA . PHE A 1 290 ? -13.523 -34.781 -11.164 1 96.94 290 PHE A CA 1
ATOM 2406 C C . PHE A 1 290 ? -14.031 -34.188 -12.477 1 96.94 290 PHE A C 1
ATOM 2408 O O . PHE A 1 290 ? -13.703 -33.062 -12.828 1 96.94 290 PHE A O 1
ATOM 2415 N N . LYS A 1 291 ? -14.859 -34.969 -13.109 1 96.12 291 LYS A N 1
ATOM 2416 C CA . LYS A 1 291 ? -15.391 -34.562 -14.406 1 96.12 291 LYS A CA 1
ATOM 2417 C C . LYS A 1 291 ? -16.219 -33.281 -14.273 1 96.12 291 LYS A C 1
ATOM 2419 O O . LYS A 1 291 ? -16.109 -32.375 -15.102 1 96.12 291 LYS A O 1
ATOM 2424 N N . ALA A 1 292 ? -17.016 -33.25 -13.281 1 97.19 292 ALA A N 1
ATOM 2425 C CA . ALA A 1 292 ? -17.859 -32.062 -13.055 1 97.19 292 ALA A CA 1
ATOM 2426 C C . ALA A 1 292 ? -17.031 -30.828 -12.805 1 97.19 292 ALA A C 1
ATOM 2428 O O . ALA A 1 292 ? -17.328 -29.75 -13.336 1 97.19 292 ALA A O 1
ATOM 2429 N N . THR A 1 293 ? -16.031 -30.953 -11.969 1 98 293 THR A N 1
ATOM 2430 C CA . THR A 1 293 ? -15.156 -29.844 -11.625 1 98 293 THR A CA 1
ATOM 2431 C C . THR A 1 293 ? -14.398 -29.359 -12.859 1 98 293 THR A C 1
ATOM 2433 O O . THR A 1 293 ? -14.273 -28.141 -13.078 1 98 293 THR A O 1
ATOM 2436 N N . LEU A 1 294 ? -13.883 -30.281 -13.625 1 98.31 294 LEU A N 1
ATOM 2437 C CA . LEU A 1 294 ? -13.133 -29.938 -14.836 1 98.31 294 LEU A CA 1
ATOM 2438 C C . LEU A 1 294 ? -14.023 -29.203 -15.828 1 98.31 294 LEU A C 1
ATOM 2440 O O . LEU A 1 294 ? -13.602 -28.188 -16.406 1 98.31 294 LEU A O 1
ATOM 2444 N N . THR A 1 295 ? -15.219 -29.641 -16 1 97.81 295 THR A N 1
ATOM 2445 C CA . THR A 1 295 ? -16.172 -29.016 -16.922 1 97.81 295 THR A CA 1
ATOM 2446 C C . THR A 1 295 ? -16.5 -27.594 -16.469 1 97.81 295 THR A C 1
ATOM 2448 O O . THR A 1 295 ? -16.578 -26.688 -17.281 1 97.81 295 THR A O 1
ATOM 2451 N N . LYS A 1 296 ? -16.703 -27.516 -15.18 1 97.56 296 LYS A N 1
ATOM 2452 C CA . LYS A 1 296 ? -17.016 -26.203 -14.609 1 97.56 296 LYS A CA 1
ATOM 2453 C C . LYS A 1 296 ? -15.867 -25.219 -14.812 1 97.56 296 LYS A C 1
ATOM 2455 O O . LYS A 1 296 ? -16.078 -24.062 -15.141 1 97.56 296 LYS A O 1
ATOM 2460 N N . MET A 1 297 ? -14.68 -25.625 -14.562 1 97.69 297 MET A N 1
ATOM 2461 C CA . MET A 1 297 ? -13.492 -24.797 -14.758 1 97.69 297 MET A CA 1
ATOM 2462 C C . MET A 1 297 ? -13.352 -24.391 -16.219 1 97.69 297 MET A C 1
ATOM 2464 O O . MET A 1 297 ? -13.078 -23.219 -16.516 1 97.69 297 MET A O 1
ATOM 2468 N N . GLU A 1 298 ? -13.523 -25.359 -17.109 1 97.25 298 GLU A N 1
ATOM 2469 C CA . GLU A 1 298 ? -13.414 -25.094 -18.547 1 97.25 298 GLU A CA 1
ATOM 2470 C C . GLU A 1 298 ? -14.453 -24.078 -19 1 97.25 298 GLU A C 1
ATOM 2472 O O . GLU A 1 298 ? -14.156 -23.172 -19.781 1 97.25 298 GLU A O 1
ATOM 2477 N N . ALA A 1 299 ? -15.625 -24.203 -18.5 1 97.06 299 ALA A N 1
ATOM 2478 C CA . ALA A 1 299 ? -16.703 -23.266 -18.844 1 97.06 299 ALA A CA 1
ATOM 2479 C C . ALA A 1 299 ? -16.359 -21.859 -18.375 1 97.06 299 ALA A C 1
ATOM 2481 O O . ALA A 1 299 ? -16.641 -20.891 -19.094 1 97.06 299 ALA A O 1
ATOM 2482 N N . MET A 1 300 ? -15.812 -21.734 -17.203 1 96.5 300 MET A N 1
ATOM 2483 C CA . MET A 1 300 ? -15.445 -20.422 -16.672 1 96.5 300 MET A CA 1
ATOM 2484 C C . MET A 1 300 ? -14.336 -19.797 -17.5 1 96.5 300 MET A C 1
ATOM 2486 O O . MET A 1 300 ? -14.383 -18.594 -17.812 1 96.5 300 MET A O 1
ATOM 2490 N N . ILE A 1 301 ? -13.312 -20.562 -17.859 1 96 301 ILE A N 1
ATOM 2491 C CA . ILE A 1 301 ? -12.172 -20.094 -18.641 1 96 301 ILE A CA 1
ATOM 2492 C C . ILE A 1 301 ? -12.648 -19.594 -20 1 96 301 ILE A C 1
ATOM 2494 O O . ILE A 1 301 ? -12.125 -18.609 -20.531 1 96 301 ILE A O 1
ATOM 2498 N N . GLU A 1 302 ? -13.656 -20.188 -20.531 1 94.75 302 GLU A N 1
ATOM 2499 C CA . GLU A 1 302 ? -14.156 -19.859 -21.875 1 94.75 302 GLU A CA 1
ATOM 2500 C C . GLU A 1 302 ? -15.141 -18.703 -21.812 1 94.75 302 GLU A C 1
ATOM 2502 O O . GLU A 1 302 ? -15.461 -18.109 -22.844 1 94.75 302 GLU A O 1
ATOM 2507 N N . SER A 1 303 ? -15.523 -18.406 -20.656 1 94 303 SER A N 1
ATOM 2508 C CA . SER A 1 303 ? -16.469 -17.312 -20.516 1 94 303 SER A CA 1
ATOM 2509 C C . SER A 1 303 ? -15.859 -15.977 -20.938 1 94 303 SER A C 1
ATOM 2511 O O . SER A 1 303 ? -14.648 -15.789 -20.844 1 94 303 SER A O 1
ATOM 2513 N N . LYS A 1 304 ? -16.672 -15 -21.375 1 90.19 304 LYS A N 1
ATOM 2514 C CA . LYS A 1 304 ? -16.234 -13.703 -21.859 1 90.19 304 LYS A CA 1
ATOM 2515 C C . LYS A 1 304 ? -15.703 -12.836 -20.719 1 90.19 304 LYS A C 1
ATOM 2517 O O . LYS A 1 304 ? -14.867 -11.953 -20.953 1 90.19 304 LYS A O 1
ATOM 2522 N N . SER A 1 305 ? -16.156 -13.102 -19.594 1 87.88 305 SER A N 1
ATOM 2523 C CA . SER A 1 305 ? -15.797 -12.266 -18.438 1 87.88 305 SER A CA 1
ATOM 2524 C C . SER A 1 305 ? -14.445 -12.68 -17.859 1 87.88 305 SER A C 1
ATOM 2526 O O . SER A 1 305 ? -13.844 -11.922 -17.094 1 87.88 305 SER A O 1
ATOM 2528 N N . PHE A 1 306 ? -13.945 -13.867 -18.234 1 93.12 306 PHE A N 1
ATOM 2529 C CA . PHE A 1 306 ? -12.672 -14.32 -17.688 1 93.12 306 PHE A CA 1
ATOM 2530 C C . PHE A 1 306 ? -11.516 -13.562 -18.312 1 93.12 306 PHE A C 1
ATOM 2532 O O . PHE A 1 306 ? -11.445 -13.422 -19.547 1 93.12 306 PHE A O 1
ATOM 2539 N N . PRO A 1 307 ? -10.688 -13.031 -17.453 1 89.31 307 PRO A N 1
ATOM 2540 C CA . PRO A 1 307 ? -9.586 -12.219 -17.984 1 89.31 307 PRO A CA 1
ATOM 2541 C C . PRO A 1 307 ? -8.703 -12.984 -18.969 1 89.31 307 PRO A C 1
ATOM 2543 O O . PRO A 1 307 ? -8.445 -14.18 -18.781 1 89.31 307 PRO A O 1
ATOM 2546 N N . LYS A 1 308 ? -8.328 -12.188 -19.984 1 87.69 308 LYS A N 1
ATOM 2547 C CA . LYS A 1 308 ? -7.469 -12.797 -21 1 87.69 308 LYS A CA 1
ATOM 2548 C C . LYS A 1 308 ? -6.145 -12.047 -21.125 1 87.69 308 LYS A C 1
ATOM 2550 O O . LYS A 1 308 ? -6.125 -10.852 -21.422 1 87.69 308 LYS A O 1
ATOM 2555 N N . ASN A 1 309 ? -5.066 -12.664 -20.703 1 88.25 309 ASN A N 1
ATOM 2556 C CA . ASN A 1 309 ? -3.703 -12.188 -20.922 1 88.25 309 ASN A CA 1
ATOM 2557 C C . ASN A 1 309 ? -2.734 -13.352 -21.125 1 88.25 309 ASN A C 1
ATOM 2559 O O . ASN A 1 309 ? -3.127 -14.516 -21.047 1 88.25 309 ASN A O 1
ATOM 2563 N N . ASP A 1 310 ? -1.592 -13.016 -21.438 1 90 310 ASP A N 1
ATOM 2564 C CA . ASP A 1 310 ? -0.639 -14.055 -21.812 1 90 310 ASP A CA 1
ATOM 2565 C C . ASP A 1 310 ? -0.354 -14.992 -20.656 1 90 310 ASP A C 1
ATOM 2567 O O . ASP A 1 310 ? -0.261 -16.203 -20.844 1 90 310 ASP A O 1
ATOM 2571 N N . ASN A 1 311 ? -0.252 -14.461 -19.547 1 90.62 311 ASN A N 1
ATOM 2572 C CA . ASN A 1 311 ? 0.023 -15.266 -18.359 1 90.62 311 ASN A CA 1
ATOM 2573 C C . ASN A 1 311 ? -1.127 -16.219 -18.047 1 90.62 311 ASN A C 1
ATOM 2575 O O . ASN A 1 311 ? -0.905 -17.406 -17.797 1 90.62 311 ASN A O 1
ATOM 2579 N N . ILE A 1 312 ? -2.309 -15.75 -18.109 1 93.06 312 ILE A N 1
ATOM 2580 C CA . ILE A 1 312 ? -3.504 -16.531 -17.797 1 93.06 312 ILE A CA 1
ATOM 2581 C C . ILE A 1 312 ? -3.715 -17.594 -18.859 1 93.06 312 ILE A C 1
ATOM 2583 O O . ILE A 1 312 ? -4.082 -18.734 -18.547 1 93.06 312 ILE A O 1
ATOM 2587 N N . SER A 1 313 ? -3.43 -17.219 -20.078 1 94.25 313 SER A N 1
ATOM 2588 C CA . SER A 1 313 ? -3.584 -18.156 -21.172 1 94.25 313 SER A CA 1
ATOM 2589 C C . SER A 1 313 ? -2.635 -19.344 -21.031 1 94.25 313 SER A C 1
ATOM 2591 O O . SER A 1 313 ? -3.014 -20.484 -21.281 1 94.25 313 SER A O 1
ATOM 2593 N N . SER A 1 314 ? -1.475 -19.031 -20.641 1 93.69 314 SER A N 1
ATOM 2594 C CA . SER A 1 314 ? -0.491 -20.094 -20.438 1 93.69 314 SER A CA 1
ATOM 2595 C C . SER A 1 314 ? -0.877 -21 -19.281 1 93.69 314 SER A C 1
ATOM 2597 O O . SER A 1 314 ? -0.767 -22.219 -19.375 1 93.69 314 SER A O 1
ATOM 2599 N N . LEU A 1 315 ? -1.359 -20.422 -18.203 1 93.56 315 LEU A N 1
ATOM 2600 C CA . LEU A 1 315 ? -1.762 -21.203 -17.047 1 93.56 315 LEU A CA 1
ATOM 2601 C C . LEU A 1 315 ? -2.992 -22.047 -17.344 1 93.56 315 LEU A C 1
ATOM 2603 O O . LEU A 1 315 ? -3.076 -23.203 -16.922 1 93.56 315 LEU A O 1
ATOM 2607 N N . ALA A 1 316 ? -3.895 -21.422 -18.047 1 96.19 316 ALA A N 1
ATOM 2608 C CA . ALA A 1 316 ? -5.098 -22.141 -18.438 1 96.19 316 ALA A CA 1
ATOM 2609 C C . ALA A 1 316 ? -4.746 -23.359 -19.312 1 96.19 316 ALA A C 1
ATOM 2611 O O . ALA A 1 316 ? -5.301 -24.438 -19.125 1 96.19 316 ALA A O 1
ATOM 2612 N N . PHE A 1 317 ? -3.834 -23.188 -20.266 1 96.56 317 PHE A N 1
ATOM 2613 C CA . PHE A 1 317 ? -3.365 -24.281 -21.109 1 96.56 317 PHE A CA 1
ATOM 2614 C C . PHE A 1 317 ? -2.779 -25.406 -20.25 1 96.56 317 PHE A C 1
ATOM 2616 O O . PHE A 1 317 ? -3.137 -26.562 -20.422 1 96.56 317 PHE A O 1
ATOM 2623 N N . LEU A 1 318 ? -1.97 -25 -19.344 1 95.12 318 LEU A N 1
ATOM 2624 C CA . LEU A 1 318 ? -1.271 -25.969 -18.516 1 95.12 318 LEU A CA 1
ATOM 2625 C C . LEU A 1 318 ? -2.258 -26.781 -17.688 1 95.12 318 LEU A C 1
ATOM 2627 O O . LEU A 1 318 ? -2.25 -28.016 -17.734 1 95.12 318 LEU A O 1
ATOM 2631 N N . TYR A 1 319 ? -3.105 -26.125 -16.953 1 96 319 TYR A N 1
ATOM 2632 C CA . TYR A 1 319 ? -3.971 -26.797 -15.984 1 96 319 TYR A CA 1
ATOM 2633 C C . TYR A 1 319 ? -5.098 -27.547 -16.688 1 96 319 TYR A C 1
ATOM 2635 O O . TYR A 1 319 ? -5.488 -28.625 -16.25 1 96 319 TYR A O 1
ATOM 2643 N N . LEU A 1 320 ? -5.574 -26.984 -17.766 1 97 320 LEU A N 1
ATOM 2644 C CA . LEU A 1 320 ? -6.656 -27.641 -18.5 1 97 320 LEU A CA 1
ATOM 2645 C C . LEU A 1 320 ? -6.176 -28.953 -19.109 1 97 320 LEU A C 1
ATOM 2647 O O . LEU A 1 320 ? -6.805 -29.984 -18.922 1 97 320 LEU A O 1
ATOM 2651 N N . ASN A 1 321 ? -5.074 -28.875 -19.797 1 96.56 321 ASN A N 1
ATOM 2652 C CA . ASN A 1 321 ? -4.621 -30.062 -20.516 1 96.56 321 ASN A CA 1
ATOM 2653 C C . ASN A 1 321 ? -4.035 -31.094 -19.562 1 96.56 321 ASN A C 1
ATOM 2655 O O . ASN A 1 321 ? -4.18 -32.312 -19.797 1 96.56 321 ASN A O 1
ATOM 2659 N N . SER A 1 322 ? -3.387 -30.656 -18.516 1 95.81 322 SER A N 1
ATOM 2660 C CA . SER A 1 322 ? -2.926 -31.594 -17.5 1 95.81 322 SER A CA 1
ATOM 2661 C C . SER A 1 322 ? -4.09 -32.375 -16.906 1 95.81 322 SER A C 1
ATOM 2663 O O . SER A 1 322 ? -4.004 -33.594 -16.734 1 95.81 322 SER A O 1
ATOM 2665 N N . ASN A 1 323 ? -5.133 -31.703 -16.641 1 97.12 323 ASN A N 1
ATOM 2666 C CA . ASN A 1 323 ? -6.254 -32.344 -15.969 1 97.12 323 ASN A CA 1
ATOM 2667 C C . ASN A 1 323 ? -7.125 -33.125 -16.953 1 97.12 323 ASN A C 1
ATOM 2669 O O . ASN A 1 323 ? -7.742 -34.125 -16.578 1 97.12 323 ASN A O 1
ATOM 2673 N N . LYS A 1 324 ? -7.145 -32.688 -18.219 1 97.25 324 LYS A N 1
ATOM 2674 C CA . LYS A 1 324 ? -7.812 -33.5 -19.219 1 97.25 324 LYS A CA 1
ATOM 2675 C C . LYS A 1 324 ? -7.113 -34.875 -19.375 1 97.25 324 LYS A C 1
ATOM 2677 O O . LYS A 1 324 ? -7.773 -35.906 -19.531 1 97.25 324 LYS A O 1
ATOM 2682 N N . LEU A 1 325 ? -5.805 -34.844 -19.328 1 95.56 325 LEU A N 1
ATOM 2683 C CA . LEU A 1 325 ? -5.051 -36.094 -19.344 1 95.56 325 LEU A CA 1
ATOM 2684 C C . LEU A 1 325 ? -5.367 -36.938 -18.125 1 95.56 325 LEU A C 1
ATOM 2686 O O . LEU A 1 325 ? -5.621 -38.125 -18.234 1 95.56 325 LEU A O 1
ATOM 2690 N N . ASN A 1 326 ? -5.418 -36.312 -16.984 1 93.88 326 ASN A N 1
ATOM 2691 C CA . ASN A 1 326 ? -5.723 -37.031 -15.742 1 93.88 326 ASN A CA 1
ATOM 2692 C C . ASN A 1 326 ? -7.109 -37.656 -15.789 1 93.88 326 ASN A C 1
ATOM 2694 O O . ASN A 1 326 ? -7.328 -38.75 -15.211 1 93.88 326 ASN A O 1
ATOM 2698 N N . GLN A 1 327 ? -8.031 -36.969 -16.422 1 94.31 327 GLN A N 1
ATOM 2699 C CA . GLN A 1 327 ? -9.367 -37.531 -16.562 1 94.31 327 GLN A CA 1
ATOM 2700 C C . GLN A 1 327 ? -9.328 -38.875 -17.297 1 94.31 327 GLN A C 1
ATOM 2702 O O . GLN A 1 327 ? -9.984 -39.844 -16.891 1 94.31 327 GLN A O 1
ATOM 2707 N N . HIS A 1 328 ? -8.531 -38.938 -18.328 1 92.38 328 HIS A N 1
ATOM 2708 C CA . HIS A 1 328 ? -8.406 -40.156 -19.094 1 92.38 328 HIS A CA 1
ATOM 2709 C C . HIS A 1 328 ? -7.68 -41.219 -18.297 1 92.38 328 HIS A C 1
ATOM 2711 O O . HIS A 1 328 ? -7.977 -42.438 -18.422 1 92.38 328 HIS A O 1
ATOM 2717 N N . PHE A 1 329 ? -6.719 -40.812 -17.516 1 89.75 329 PHE A N 1
ATOM 2718 C CA . PHE A 1 329 ? -6.043 -41.75 -16.641 1 89.75 329 PHE A CA 1
ATOM 2719 C C . PHE A 1 329 ? -7.012 -42.344 -15.617 1 89.75 329 PHE A C 1
ATOM 2721 O O . PHE A 1 329 ? -6.996 -43.562 -15.352 1 89.75 329 PHE A O 1
ATOM 2728 N N . LEU A 1 330 ? -7.836 -41.469 -15.039 1 87.69 330 LEU A N 1
ATOM 2729 C CA . LEU A 1 330 ? -8.797 -41.875 -14.016 1 87.69 330 LEU A CA 1
ATOM 2730 C C . LEU A 1 330 ? -9.836 -42.844 -14.594 1 87.69 330 LEU A C 1
ATOM 2732 O O . LEU A 1 330 ? -10.281 -43.75 -13.906 1 87.69 330 LEU A O 1
ATOM 2736 N N . GLU A 1 331 ? -10.172 -42.625 -15.852 1 87.62 331 GLU A N 1
ATOM 2737 C CA . GLU A 1 331 ? -11.242 -43.406 -16.469 1 87.62 331 GLU A CA 1
ATOM 2738 C C . GLU A 1 331 ? -10.68 -44.594 -17.234 1 87.62 331 GLU A C 1
ATOM 2740 O O . GLU A 1 331 ? -11.422 -45.5 -17.641 1 87.62 331 GLU A O 1
ATOM 2745 N N . GLY A 1 332 ? -9.367 -44.688 -17.438 1 86.44 332 GLY A N 1
ATOM 2746 C CA . GLY A 1 332 ? -8.734 -45.75 -18.188 1 86.44 332 GLY A CA 1
ATOM 2747 C C . GLY A 1 332 ? -8.977 -45.656 -19.672 1 86.44 332 GLY A C 1
ATOM 2748 O O . GLY A 1 332 ? -8.938 -46.688 -20.375 1 86.44 332 GLY A O 1
ATOM 2749 N N . THR A 1 333 ? -9.352 -44.469 -20.125 1 90.75 333 THR A N 1
ATOM 2750 C CA . THR A 1 333 ? -9.602 -44.25 -21.547 1 90.75 333 THR A CA 1
ATOM 2751 C C . THR A 1 333 ? -8.367 -43.656 -22.219 1 90.75 333 THR A C 1
ATOM 2753 O O . THR A 1 333 ? -8.453 -42.594 -22.828 1 90.75 333 THR A O 1
ATOM 2756 N N . PHE A 1 334 ? -7.289 -44.375 -22.219 1 91.31 334 PHE A N 1
ATOM 2757 C CA . PHE A 1 334 ? -5.992 -43.875 -22.688 1 91.31 334 PHE A CA 1
ATOM 2758 C C . PHE A 1 334 ? -6.027 -43.594 -24.172 1 91.31 334 PHE A C 1
ATOM 2760 O O . PHE A 1 334 ? -5.527 -42.562 -24.625 1 91.31 334 PHE A O 1
ATOM 2767 N N . GLU A 1 335 ? -6.617 -44.469 -24.953 1 92.75 335 GLU A N 1
ATOM 2768 C CA . GLU A 1 335 ? -6.664 -44.312 -26.406 1 92.75 335 GLU A CA 1
ATOM 2769 C C . GLU A 1 335 ? -7.438 -43.062 -26.797 1 92.75 335 GLU A C 1
ATOM 2771 O O . GLU A 1 335 ? -7.039 -42.344 -27.719 1 92.75 335 GLU A O 1
ATOM 2776 N N . LYS A 1 336 ? -8.477 -42.812 -26.125 1 94.12 336 LYS A N 1
ATOM 2777 C CA . LYS A 1 336 ? -9.312 -41.656 -26.391 1 94.12 336 LYS A CA 1
ATOM 2778 C C . LYS A 1 336 ? -8.586 -40.344 -26.047 1 94.12 336 LYS A C 1
ATOM 2780 O O . LYS A 1 336 ? -8.961 -39.281 -26.516 1 94.12 336 LYS A O 1
ATOM 2785 N N . GLY A 1 337 ? -7.547 -40.438 -25.234 1 95.44 337 GLY A N 1
ATOM 2786 C CA . GLY A 1 337 ? -6.812 -39.281 -24.797 1 95.44 337 GLY A CA 1
ATOM 2787 C C . GLY A 1 337 ? -5.66 -38.906 -25.719 1 95.44 337 GLY A C 1
ATOM 2788 O O . GLY A 1 337 ? -5.039 -37.875 -25.562 1 95.44 337 GLY A O 1
ATOM 2789 N N . LEU A 1 338 ? -5.426 -39.688 -26.75 1 95.38 338 LEU A N 1
ATOM 2790 C CA . LEU A 1 338 ? -4.25 -39.531 -27.609 1 95.38 338 LEU A CA 1
ATOM 2791 C C . LEU A 1 338 ? -4.281 -38.219 -28.344 1 95.38 338 LEU A C 1
ATOM 2793 O O . LEU A 1 338 ? -3.23 -37.625 -28.656 1 95.38 338 LEU A O 1
ATOM 2797 N N . TYR A 1 339 ? -5.5 -37.75 -28.625 1 95.88 339 TYR A N 1
ATOM 2798 C CA . TYR A 1 339 ? -5.621 -36.5 -29.344 1 95.88 339 TYR A CA 1
ATOM 2799 C C . TYR A 1 339 ? -4.992 -35.344 -28.547 1 95.88 339 TYR A C 1
ATOM 2801 O O . TYR A 1 339 ? -4.559 -34.344 -29.125 1 95.88 339 TYR A O 1
ATOM 2809 N N . LEU A 1 340 ? -4.906 -35.438 -27.234 1 97.44 340 LEU A N 1
ATOM 2810 C CA . LEU A 1 340 ? -4.383 -34.406 -26.359 1 97.44 340 LEU A CA 1
ATOM 2811 C C . LEU A 1 340 ? -2.879 -34.219 -26.562 1 97.44 340 LEU A C 1
ATOM 2813 O O . LEU A 1 340 ? -2.326 -33.156 -26.266 1 97.44 340 LEU A O 1
ATOM 2817 N N . VAL A 1 341 ? -2.201 -35.281 -27.031 1 97.38 341 VAL A N 1
ATOM 2818 C CA . VAL A 1 341 ? -0.751 -35.25 -27.188 1 97.38 341 VAL A CA 1
ATOM 2819 C C . VAL A 1 341 ? -0.374 -34.156 -28.172 1 97.38 341 VAL A C 1
ATOM 2821 O O . VAL A 1 341 ? 0.543 -33.375 -27.922 1 97.38 341 VAL A O 1
ATOM 2824 N N . ARG A 1 342 ? -1.122 -34.094 -29.281 1 96.25 342 ARG A N 1
ATOM 2825 C CA . ARG A 1 342 ? -0.859 -33.062 -30.281 1 96.25 342 ARG A CA 1
ATOM 2826 C C . ARG A 1 342 ? -1.136 -31.688 -29.719 1 96.25 342 ARG A C 1
ATOM 2828 O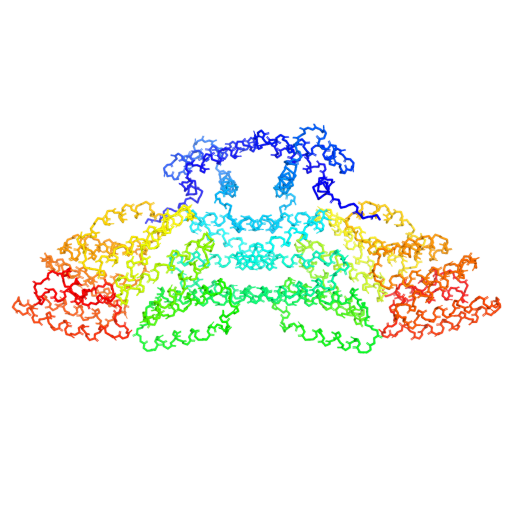 O . ARG A 1 342 ? -0.402 -30.734 -30.016 1 96.25 342 ARG A O 1
ATOM 2835 N N . ILE A 1 343 ? -2.184 -31.562 -28.969 1 96.94 343 ILE A N 1
ATOM 2836 C CA . ILE A 1 343 ? -2.568 -30.281 -28.359 1 96.94 343 ILE A CA 1
ATOM 2837 C C . ILE A 1 343 ? -1.49 -29.844 -27.375 1 96.94 343 ILE A C 1
ATOM 2839 O O . ILE A 1 343 ? -1.108 -28.656 -27.359 1 96.94 343 ILE A O 1
ATOM 2843 N N . VAL A 1 344 ? -1.03 -30.75 -26.578 1 97.19 344 VAL A N 1
ATOM 2844 C CA . VAL A 1 344 ? -0.012 -30.469 -25.562 1 97.19 344 VAL A CA 1
ATOM 2845 C C . VAL A 1 344 ? 1.284 -30.047 -26.25 1 97.19 344 VAL A C 1
ATOM 2847 O O . VAL A 1 344 ? 1.915 -29.062 -25.844 1 97.19 344 VAL A O 1
ATOM 2850 N N . GLU A 1 345 ? 1.675 -30.766 -27.281 1 96.25 345 GLU A N 1
ATOM 2851 C CA . GLU A 1 345 ? 2.898 -30.422 -28 1 96.25 345 GLU A CA 1
ATOM 2852 C C . GLU A 1 345 ? 2.803 -29.047 -28.625 1 96.25 345 GLU A C 1
ATOM 2854 O O . GLU A 1 345 ? 3.746 -28.25 -28.547 1 96.25 345 GLU A O 1
ATOM 2859 N N . TYR A 1 346 ? 1.689 -28.828 -29.266 1 96.19 346 TYR A N 1
ATOM 2860 C CA . TYR A 1 346 ? 1.47 -27.516 -29.844 1 96.19 346 TYR A CA 1
ATOM 2861 C C . TYR A 1 346 ? 1.493 -26.438 -28.781 1 96.19 346 TYR A C 1
ATOM 2863 O O . TYR A 1 346 ? 2.098 -25.375 -28.969 1 96.19 346 TYR A O 1
ATOM 2871 N N . GLY A 1 347 ? 0.77 -26.641 -27.719 1 96.25 347 GLY A N 1
ATOM 2872 C CA . GLY A 1 347 ? 0.706 -25.688 -26.641 1 96.25 347 GLY A CA 1
ATOM 2873 C C . GLY A 1 347 ? 2.057 -25.422 -26 1 96.25 347 GLY A C 1
ATOM 2874 O O . GLY A 1 347 ? 2.359 -24.281 -25.625 1 96.25 347 GLY A O 1
ATOM 2875 N N . ILE A 1 348 ? 2.859 -26.469 -25.75 1 95.5 348 ILE A N 1
ATOM 2876 C CA . ILE A 1 348 ? 4.191 -26.297 -25.172 1 95.5 348 ILE A CA 1
ATOM 2877 C C . ILE A 1 348 ? 5.023 -25.375 -26.047 1 95.5 348 ILE A C 1
ATOM 2879 O O . ILE A 1 348 ? 5.727 -24.5 -25.547 1 95.5 348 ILE A O 1
ATOM 2883 N N . ASN A 1 349 ? 4.941 -25.531 -27.375 1 93.88 349 ASN A N 1
ATOM 2884 C CA . ASN A 1 349 ? 5.688 -24.688 -28.281 1 93.88 349 ASN A CA 1
ATOM 2885 C C . ASN A 1 349 ? 5.168 -23.25 -28.266 1 93.88 349 ASN A C 1
ATOM 2887 O O . ASN A 1 349 ? 5.949 -22.297 -28.359 1 93.88 349 ASN A O 1
ATOM 2891 N N . LYS A 1 350 ? 3.908 -23.109 -28.172 1 92.62 350 LYS A N 1
ATOM 2892 C CA . LYS A 1 350 ? 3.273 -21.797 -28.188 1 92.62 350 LYS A CA 1
ATOM 2893 C C . LYS A 1 350 ? 3.592 -21.016 -26.906 1 92.62 350 LYS A C 1
ATOM 2895 O O . LYS A 1 350 ? 3.805 -19.812 -26.953 1 92.62 350 LYS A O 1
ATOM 2900 N N . HIS A 1 351 ? 3.588 -21.703 -25.766 1 91.31 351 HIS A N 1
ATOM 2901 C CA . HIS A 1 351 ? 3.717 -21.047 -24.469 1 91.31 351 HIS A CA 1
ATOM 2902 C C . HIS A 1 351 ? 5.102 -21.281 -23.875 1 91.31 351 HIS A C 1
ATOM 2904 O O . HIS A 1 351 ? 5.312 -21.047 -22.688 1 91.31 351 HIS A O 1
ATOM 2910 N N . LYS A 1 352 ? 6.055 -21.703 -24.625 1 86.5 352 LYS A N 1
ATOM 2911 C CA . LYS A 1 352 ? 7.352 -22.188 -24.172 1 86.5 352 LYS A CA 1
ATOM 2912 C C . LYS A 1 352 ? 8.078 -21.125 -23.359 1 86.5 352 LYS A C 1
ATOM 2914 O O . LYS A 1 352 ? 8.773 -21.453 -22.391 1 86.5 352 LYS A O 1
ATOM 2919 N N . ASP A 1 353 ? 7.855 -19.875 -23.609 1 78.5 353 ASP A N 1
ATOM 2920 C CA . ASP A 1 353 ? 8.594 -18.812 -22.938 1 78.5 353 ASP A CA 1
ATOM 2921 C C . ASP A 1 353 ? 7.93 -18.438 -21.609 1 78.5 353 ASP A C 1
ATOM 2923 O O . ASP A 1 353 ? 8.516 -17.734 -20.797 1 78.5 353 ASP A O 1
ATOM 2927 N N . ARG A 1 354 ? 6.742 -18.938 -21.328 1 83.12 354 ARG A N 1
ATOM 2928 C CA . ARG A 1 354 ? 5.977 -18.5 -20.172 1 83.12 354 ARG A CA 1
ATOM 2929 C C . ARG A 1 354 ? 5.75 -19.641 -19.188 1 83.12 354 ARG A C 1
ATOM 2931 O O . ARG A 1 354 ? 5.18 -19.453 -18.109 1 83.12 354 ARG A O 1
ATOM 2938 N N . ILE A 1 355 ? 6.16 -20.797 -19.641 1 85.81 355 ILE A N 1
ATOM 2939 C CA . ILE A 1 355 ? 6 -21.953 -18.781 1 85.81 355 ILE A CA 1
ATOM 2940 C C . ILE A 1 355 ? 7.371 -22.5 -18.375 1 85.81 355 ILE A C 1
ATOM 2942 O O . ILE A 1 355 ? 8.297 -22.531 -19.203 1 85.81 355 ILE A O 1
ATOM 2946 N N . ASP A 1 356 ? 7.5 -22.828 -17.188 1 81 356 ASP A N 1
ATOM 2947 C CA . ASP A 1 356 ? 8.797 -23.297 -16.719 1 81 356 ASP A CA 1
ATOM 2948 C C . ASP A 1 356 ? 9.047 -24.734 -17.188 1 81 356 ASP A C 1
ATOM 2950 O O . ASP A 1 356 ? 8.109 -25.438 -17.578 1 81 356 ASP A O 1
ATOM 2954 N N . GLN A 1 357 ? 10.234 -25.141 -17.047 1 81.25 357 GLN A N 1
ATOM 2955 C CA . GLN A 1 357 ? 10.664 -26.453 -17.547 1 81.25 357 GLN A CA 1
ATOM 2956 C C . GLN A 1 357 ? 10.016 -27.578 -16.75 1 81.25 357 GLN A C 1
ATOM 2958 O O . GLN A 1 357 ? 9.719 -28.641 -17.312 1 81.25 357 GLN A O 1
ATOM 2963 N N . HIS A 1 358 ? 9.773 -27.328 -15.586 1 79.75 358 HIS A N 1
ATOM 2964 C CA . HIS A 1 358 ? 9.18 -28.375 -14.75 1 79.75 358 HIS A CA 1
ATOM 2965 C C . HIS A 1 358 ? 7.793 -28.75 -15.25 1 79.75 358 HIS A C 1
ATOM 2967 O O . HIS A 1 358 ? 7.477 -29.938 -15.359 1 79.75 358 HIS A O 1
ATOM 2973 N N . HIS A 1 359 ? 7.066 -27.812 -15.555 1 86.25 359 HIS A N 1
ATOM 2974 C CA . HIS A 1 359 ? 5.711 -28.078 -16.031 1 86.25 359 HIS A CA 1
ATOM 2975 C C . HIS A 1 359 ? 5.723 -28.781 -17.391 1 86.25 359 HIS A C 1
ATOM 2977 O O . HIS A 1 359 ? 4.875 -29.625 -17.656 1 86.25 359 HIS A O 1
ATOM 2983 N N . ILE A 1 360 ? 6.688 -28.406 -18.156 1 89.06 360 ILE A N 1
ATOM 2984 C CA . ILE A 1 360 ? 6.816 -29.047 -19.453 1 89.06 360 ILE A CA 1
ATOM 2985 C C . ILE A 1 360 ? 7.145 -30.531 -19.281 1 89.06 360 ILE A C 1
ATOM 2987 O O . ILE A 1 360 ? 6.555 -31.375 -19.938 1 89.06 360 ILE A O 1
ATOM 2991 N N . MET A 1 361 ? 7.992 -30.812 -18.391 1 89.56 361 MET A N 1
ATOM 2992 C CA . MET A 1 361 ? 8.391 -32.188 -18.141 1 89.56 361 MET A CA 1
ATOM 2993 C C . MET A 1 361 ? 7.223 -33 -17.578 1 89.56 361 MET A C 1
ATOM 2995 O O . MET A 1 361 ? 7.082 -34.188 -17.891 1 89.56 361 MET A O 1
ATOM 2999 N N . LEU A 1 362 ? 6.48 -32.375 -16.75 1 89.25 362 LEU A N 1
ATOM 3000 C CA . LEU A 1 362 ? 5.309 -33.031 -16.203 1 89.25 362 LEU A CA 1
ATOM 3001 C C . LEU A 1 362 ? 4.328 -33.406 -17.328 1 89.25 362 LEU A C 1
ATOM 3003 O O . LEU A 1 362 ? 3.74 -34.5 -17.297 1 89.25 362 LEU A O 1
ATOM 3007 N N . LEU A 1 363 ? 4.164 -32.531 -18.25 1 93.94 363 LEU A N 1
ATOM 3008 C CA . LEU A 1 363 ? 3.289 -32.812 -19.375 1 93.94 363 LEU A CA 1
ATOM 3009 C C . LEU A 1 363 ? 3.848 -33.938 -20.234 1 93.94 363 LEU A C 1
ATOM 3011 O O . LEU A 1 363 ? 3.098 -34.812 -20.672 1 93.94 363 LEU A O 1
ATOM 3015 N N . TYR A 1 364 ? 5.148 -33.906 -20.422 1 94.31 364 TYR A N 1
ATOM 3016 C CA . TYR A 1 364 ? 5.777 -35 -21.156 1 94.31 364 TYR A CA 1
ATOM 3017 C C . TYR A 1 364 ? 5.562 -36.344 -20.453 1 94.31 364 TYR A C 1
ATOM 3019 O O . TYR A 1 364 ? 5.324 -37.375 -21.094 1 94.31 364 TYR A O 1
ATOM 3027 N N . TYR A 1 365 ? 5.688 -36.344 -19.203 1 93.06 365 TYR A N 1
ATOM 3028 C CA . TYR A 1 365 ? 5.488 -37.562 -18.438 1 93.06 365 TYR A CA 1
ATOM 3029 C C . TYR A 1 365 ? 4.07 -38.094 -18.594 1 93.06 365 TYR A C 1
ATOM 3031 O O . TYR A 1 365 ? 3.863 -39.281 -18.75 1 93.06 365 TYR A O 1
ATOM 3039 N N . LYS A 1 366 ? 3.158 -37.219 -18.531 1 94.44 366 LYS A N 1
ATOM 3040 C CA . LYS A 1 366 ? 1.765 -37.625 -18.688 1 94.44 366 LYS A CA 1
ATOM 3041 C C . LYS A 1 366 ? 1.501 -38.188 -20.078 1 94.44 366 LYS A C 1
ATOM 3043 O O . LYS A 1 366 ? 0.7 -39.094 -20.25 1 94.44 366 LYS A O 1
ATOM 3048 N N . CYS A 1 367 ? 2.146 -37.562 -21.094 1 96 367 CYS A N 1
ATOM 3049 C CA . CYS A 1 367 ? 2.051 -38.125 -22.438 1 96 367 CYS A CA 1
ATOM 3050 C C . CYS A 1 367 ? 2.662 -39.5 -22.5 1 96 367 CYS A C 1
ATOM 3052 O O . CYS A 1 367 ? 2.109 -40.406 -23.141 1 96 367 CYS A O 1
ATOM 3054 N N . ALA A 1 368 ? 3.768 -39.656 -21.828 1 95 368 ALA A N 1
ATOM 3055 C CA . ALA A 1 368 ? 4.402 -40.969 -21.766 1 95 368 ALA A CA 1
ATOM 3056 C C . ALA A 1 368 ? 3.471 -42 -21.141 1 95 368 ALA A C 1
ATOM 3058 O O . ALA A 1 368 ? 3.359 -43.125 -21.625 1 95 368 ALA A O 1
ATOM 3059 N N . CYS A 1 369 ? 2.828 -41.594 -20.109 1 91.31 369 CYS A N 1
ATOM 3060 C CA . CYS A 1 369 ? 1.896 -42.5 -19.438 1 91.31 369 CYS A CA 1
ATOM 3061 C C . CYS A 1 369 ? 0.74 -42.875 -20.344 1 91.31 369 CYS A C 1
ATOM 3063 O O . CYS A 1 369 ? 0.271 -44.031 -20.312 1 91.31 369 CYS A O 1
ATOM 3065 N N . LEU A 1 370 ? 0.293 -41.938 -21.109 1 92.69 370 LEU A N 1
ATOM 3066 C CA . LEU A 1 370 ? -0.778 -42.219 -22.062 1 92.69 370 LEU A CA 1
ATOM 3067 C C . LEU A 1 370 ? -0.358 -43.281 -23.062 1 92.69 370 LEU A C 1
ATOM 3069 O O . LEU A 1 370 ? -1.101 -44.25 -23.312 1 92.69 370 LEU A O 1
ATOM 3073 N N . TYR A 1 371 ? 0.842 -43.156 -23.609 1 93.75 371 TYR A N 1
ATOM 3074 C CA . TYR A 1 371 ? 1.348 -44.094 -24.594 1 93.75 371 TYR A CA 1
ATOM 3075 C C . TYR A 1 371 ? 1.599 -45.469 -23.938 1 93.75 371 TYR A C 1
ATOM 3077 O O . TYR A 1 371 ? 1.377 -46.5 -24.562 1 93.75 371 TYR A O 1
ATOM 3085 N N . PHE A 1 372 ? 2.023 -45.469 -22.766 1 90.88 372 PHE A N 1
ATOM 3086 C CA . PHE A 1 372 ? 2.211 -46.719 -22.047 1 90.88 372 PHE A CA 1
ATOM 3087 C C . PHE A 1 372 ? 0.883 -47.438 -21.844 1 90.88 372 PHE A C 1
ATOM 3089 O O . PHE A 1 372 ? 0.808 -48.656 -22 1 90.88 372 PHE A O 1
ATOM 3096 N N . GLY A 1 373 ? -0.1 -46.688 -21.516 1 87.62 373 GLY A N 1
ATOM 3097 C CA . GLY A 1 373 ? -1.42 -47.25 -21.281 1 87.62 373 GLY A CA 1
ATOM 3098 C C . GLY A 1 373 ? -2.016 -47.938 -22.5 1 87.62 373 GLY A C 1
ATOM 3099 O O . GLY A 1 373 ? -2.762 -48.906 -22.375 1 87.62 373 GLY A O 1
ATOM 3100 N N . ILE A 1 374 ? -1.67 -47.438 -23.656 1 89.88 374 ILE A N 1
ATOM 3101 C CA . ILE A 1 374 ? -2.246 -48 -24.875 1 89.88 374 ILE A CA 1
ATOM 3102 C C . ILE A 1 374 ? -1.3 -49.062 -25.438 1 89.88 374 ILE A C 1
ATOM 3104 O O . ILE A 1 374 ? -1.559 -49.625 -26.5 1 89.88 374 ILE A O 1
ATOM 3108 N N . GLY A 1 375 ? -0.107 -49.25 -24.781 1 88.06 375 GLY A N 1
ATOM 3109 C CA . GLY A 1 375 ? 0.825 -50.312 -25.156 1 88.06 375 GLY A CA 1
ATOM 3110 C C . GLY A 1 375 ? 1.845 -49.844 -26.188 1 88.06 375 GLY A C 1
ATOM 3111 O O . GLY A 1 375 ? 2.605 -50.656 -26.719 1 88.06 375 GLY A O 1
ATOM 3112 N N . ASP A 1 376 ? 1.808 -48.594 -26.516 1 93.69 376 ASP A N 1
ATOM 3113 C CA . ASP A 1 376 ? 2.834 -48.031 -27.406 1 93.69 376 ASP A CA 1
ATOM 3114 C C . ASP A 1 376 ? 4.086 -47.656 -26.609 1 93.69 376 ASP A C 1
ATOM 3116 O O . ASP A 1 376 ? 4.34 -46.469 -26.359 1 93.69 376 ASP A O 1
ATOM 3120 N N . ASN A 1 377 ? 4.879 -48.594 -26.328 1 92.81 377 ASN A N 1
ATOM 3121 C CA . ASN A 1 377 ? 6.039 -48.438 -25.453 1 92.81 377 ASN A CA 1
ATOM 3122 C C . ASN A 1 377 ? 7.152 -47.656 -26.141 1 92.81 377 ASN A C 1
ATOM 3124 O O . ASN A 1 377 ? 7.922 -46.969 -25.484 1 92.81 377 ASN A O 1
ATOM 3128 N N . LYS A 1 378 ? 7.203 -47.719 -27.422 1 95.06 378 LYS A N 1
ATOM 3129 C CA . LYS A 1 378 ? 8.227 -46.969 -28.141 1 95.06 378 LYS A CA 1
ATOM 3130 C C . LYS A 1 378 ? 8.023 -45.438 -27.984 1 95.06 378 LYS A C 1
ATOM 3132 O O . LYS A 1 378 ? 8.969 -44.719 -27.672 1 95.06 378 LYS A O 1
ATOM 3137 N N . MET A 1 379 ? 6.785 -45.094 -28.25 1 95.75 379 MET A N 1
ATOM 3138 C CA . MET A 1 379 ? 6.488 -43.688 -28.078 1 95.75 379 MET A CA 1
ATOM 3139 C C . MET A 1 379 ? 6.641 -43.281 -26.609 1 95.75 379 MET A C 1
ATOM 3141 O O . MET A 1 379 ? 7.07 -42.156 -26.328 1 95.75 379 MET A O 1
ATOM 3145 N N . CYS A 1 380 ? 6.207 -44.125 -25.719 1 95.44 380 CYS A N 1
ATOM 3146 C CA . CYS A 1 380 ? 6.402 -43.875 -24.297 1 95.44 380 CYS A CA 1
ATOM 3147 C C . CYS A 1 380 ? 7.863 -43.562 -24 1 95.44 380 CYS A C 1
ATOM 3149 O O . CYS A 1 380 ? 8.164 -42.562 -23.359 1 95.44 380 CYS A O 1
ATOM 3151 N N . ILE A 1 381 ? 8.742 -44.375 -24.5 1 95.31 381 ILE A N 1
ATOM 3152 C CA . ILE A 1 381 ? 10.18 -44.25 -24.266 1 95.31 381 ILE A CA 1
ATOM 3153 C C . ILE A 1 381 ? 10.672 -42.906 -24.844 1 95.31 381 ILE A C 1
ATOM 3155 O O . ILE A 1 381 ? 11.516 -42.25 -24.25 1 95.31 381 ILE A O 1
ATOM 3159 N N . GLN A 1 382 ? 10.172 -42.562 -25.953 1 96.38 382 GLN A N 1
ATOM 3160 C CA . GLN A 1 382 ? 10.586 -41.312 -26.594 1 96.38 382 GLN A CA 1
ATOM 3161 C C . GLN A 1 382 ? 10.281 -40.094 -25.703 1 96.38 382 GLN A C 1
ATOM 3163 O O . GLN A 1 382 ? 11.109 -39.188 -25.578 1 96.38 382 GLN A O 1
ATOM 3168 N N . TYR A 1 383 ? 9.109 -40.062 -25.156 1 96.44 383 TYR A N 1
ATOM 3169 C CA . TYR A 1 383 ? 8.742 -38.969 -24.297 1 96.44 383 TYR A CA 1
ATOM 3170 C C . TYR A 1 383 ? 9.547 -39 -23 1 96.44 383 TYR A C 1
ATOM 3172 O O . TYR A 1 383 ? 9.922 -37.938 -22.469 1 96.44 383 TYR A O 1
ATOM 3180 N N . LEU A 1 384 ? 9.742 -40.125 -22.453 1 94.75 384 LEU A N 1
ATOM 3181 C CA . LEU A 1 384 ? 10.516 -40.25 -21.219 1 94.75 384 LEU A CA 1
ATOM 3182 C C . LEU A 1 384 ? 11.953 -39.812 -21.438 1 94.75 384 LEU A C 1
ATOM 3184 O O . LEU A 1 384 ? 12.578 -39.25 -20.531 1 94.75 384 LEU A O 1
ATOM 3188 N N . LYS A 1 385 ? 12.453 -40 -22.594 1 94.25 385 LYS A N 1
ATOM 3189 C CA . LYS A 1 385 ? 13.805 -39.594 -22.938 1 94.25 385 LYS A CA 1
ATOM 3190 C C . LYS A 1 385 ? 13.93 -38.062 -22.891 1 94.25 385 LYS A C 1
ATOM 3192 O O . LYS A 1 385 ? 14.984 -37.531 -22.531 1 94.25 385 LYS A O 1
ATOM 3197 N N . LYS A 1 386 ? 12.844 -37.438 -23.266 1 92.94 386 LYS A N 1
ATOM 3198 C CA . LYS A 1 386 ? 12.844 -35.969 -23.203 1 92.94 386 LYS A CA 1
ATOM 3199 C C . LYS A 1 386 ? 13.047 -35.5 -21.766 1 92.94 386 LYS A C 1
ATOM 3201 O O . LYS A 1 386 ? 13.641 -34.438 -21.547 1 92.94 386 LYS A O 1
ATOM 3206 N N . ILE A 1 387 ? 12.539 -36.25 -20.812 1 91.5 387 ILE A N 1
ATOM 3207 C CA . ILE A 1 387 ? 12.625 -35.906 -19.406 1 91.5 387 ILE A CA 1
ATOM 3208 C C . ILE A 1 387 ? 14 -36.281 -18.859 1 91.5 387 ILE A C 1
ATOM 3210 O O . ILE A 1 387 ? 14.68 -35.469 -18.234 1 91.5 387 ILE A O 1
ATOM 3214 N N . ILE A 1 388 ? 14.398 -37.438 -19.141 1 88.56 388 ILE A N 1
ATOM 3215 C CA . ILE A 1 388 ? 15.609 -38.031 -18.562 1 88.56 388 ILE A CA 1
ATOM 3216 C C . ILE A 1 388 ? 16.844 -37.312 -19.094 1 88.56 388 ILE A C 1
ATOM 3218 O O . ILE A 1 388 ? 17.812 -37.125 -18.359 1 88.56 388 ILE A O 1
ATOM 3222 N N . ASN A 1 389 ? 16.797 -36.781 -20.25 1 87.12 389 ASN A N 1
ATOM 3223 C CA . ASN A 1 389 ? 17.953 -36.156 -20.875 1 87.12 389 ASN A CA 1
ATOM 3224 C C . ASN A 1 389 ? 18.016 -34.656 -20.547 1 87.12 389 ASN A C 1
ATOM 3226 O O . ASN A 1 389 ? 18.984 -34 -20.891 1 87.12 389 ASN A O 1
ATOM 3230 N N . ASN A 1 390 ? 17.016 -34.25 -19.969 1 82.12 390 ASN A N 1
ATOM 3231 C CA . ASN A 1 390 ? 17.031 -32.844 -19.625 1 82.12 390 ASN A CA 1
ATOM 3232 C C . ASN A 1 390 ? 17.969 -32.562 -18.453 1 82.12 390 ASN A C 1
ATOM 3234 O O . ASN A 1 390 ? 17.75 -33.062 -17.344 1 82.12 390 ASN A O 1
ATOM 3238 N N . LYS A 1 391 ? 19.078 -31.891 -18.594 1 70.5 391 LYS A N 1
ATOM 3239 C CA . LYS A 1 391 ? 20.109 -31.625 -17.594 1 70.5 391 LYS A CA 1
ATOM 3240 C C . LYS A 1 391 ? 19.766 -30.406 -16.75 1 70.5 391 LYS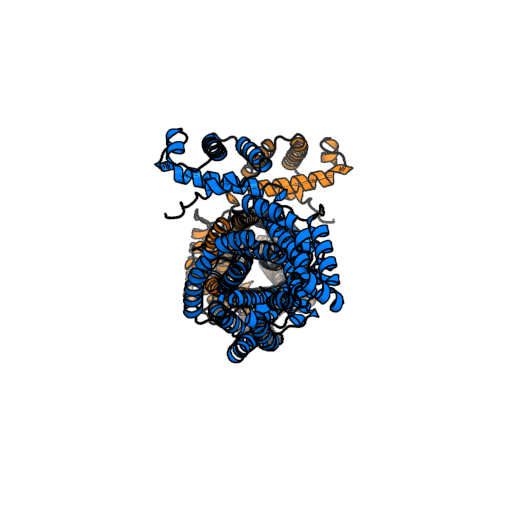 A C 1
ATOM 3242 O O . LYS A 1 391 ? 20.406 -30.156 -15.727 1 70.5 391 LYS A O 1
ATOM 3247 N N . ASN A 1 392 ? 19.016 -29.641 -17.219 1 59.88 392 ASN A N 1
ATOM 3248 C CA . ASN A 1 392 ? 18.688 -28.406 -16.531 1 59.88 392 ASN A CA 1
ATOM 3249 C C . ASN A 1 392 ? 17.875 -28.656 -15.273 1 59.88 392 ASN A C 1
ATOM 3251 O O . ASN A 1 392 ? 17.703 -27.75 -14.445 1 59.88 392 ASN A O 1
ATOM 3255 N N . LEU A 1 393 ? 17.344 -29.828 -15.172 1 55.66 393 LEU A N 1
ATOM 3256 C CA . LEU A 1 393 ? 16.281 -29.969 -14.18 1 55.66 393 LEU A CA 1
ATOM 3257 C C . LEU A 1 393 ? 16.844 -30.375 -12.828 1 55.66 393 LEU A C 1
ATOM 3259 O O . LEU A 1 393 ? 17.297 -31.516 -12.664 1 55.66 393 LEU A O 1
ATOM 3263 N N . LYS A 1 394 ? 17.609 -29.547 -12.281 1 54.19 394 LYS A N 1
ATOM 3264 C CA . LYS A 1 394 ? 17.766 -29.891 -10.867 1 54.19 394 LYS A CA 1
ATOM 3265 C C . LYS A 1 394 ? 16.406 -30.094 -10.203 1 54.19 394 LYS A C 1
ATOM 3267 O O . LYS A 1 394 ? 16.047 -29.344 -9.297 1 54.19 394 LYS A O 1
ATOM 3272 N N . MET A 1 395 ? 15.367 -30.234 -11.031 1 53.69 395 MET A N 1
ATOM 3273 C CA . MET A 1 395 ? 13.969 -30.281 -10.602 1 53.69 395 MET A CA 1
ATOM 3274 C C . MET A 1 395 ? 13.703 -31.484 -9.711 1 53.69 395 MET A C 1
ATOM 3276 O O . MET A 1 395 ? 14.602 -32.312 -9.484 1 53.69 395 MET A O 1
ATOM 3280 N N . ARG A 1 396 ? 12.32 -31.656 -9.445 1 58.78 396 ARG A N 1
ATOM 3281 C CA . ARG A 1 396 ? 11.789 -32.625 -8.484 1 58.78 396 ARG A CA 1
ATOM 3282 C C . ARG A 1 396 ? 12.359 -34.031 -8.742 1 58.78 396 ARG A C 1
ATOM 3284 O O . ARG A 1 396 ? 12.227 -34.562 -9.836 1 58.78 396 ARG A O 1
ATOM 3291 N N . GLU A 1 397 ? 13.188 -34.438 -7.957 1 64.5 397 GLU A N 1
ATOM 3292 C CA . GLU A 1 397 ? 13.797 -35.781 -7.895 1 64.5 397 GLU A CA 1
ATOM 3293 C C . GLU A 1 397 ? 12.758 -36.875 -8.125 1 64.5 397 GLU A C 1
ATOM 3295 O O . GLU A 1 397 ? 13.047 -37.875 -8.766 1 64.5 397 GLU A O 1
ATOM 3300 N N . ASP A 1 398 ? 11.516 -36.5 -7.953 1 70.06 398 ASP A N 1
ATOM 3301 C CA . ASP A 1 398 ? 10.477 -37.5 -8.055 1 70.06 398 ASP A CA 1
ATOM 3302 C C . ASP A 1 398 ? 10.125 -37.812 -9.516 1 70.06 398 ASP A C 1
ATOM 3304 O O . ASP A 1 398 ? 10.055 -38.969 -9.922 1 70.06 398 ASP A O 1
ATOM 3308 N N . LEU A 1 399 ? 10.055 -36.719 -10.242 1 77.56 399 LEU A N 1
ATOM 3309 C CA . LEU A 1 399 ? 9.68 -36.906 -11.641 1 77.56 399 LEU A CA 1
ATOM 3310 C C . LEU A 1 399 ? 10.742 -37.688 -12.398 1 77.56 399 LEU A C 1
ATOM 3312 O O . LEU A 1 399 ? 10.422 -38.562 -13.219 1 77.56 399 LEU A O 1
ATOM 3316 N N . MET A 1 400 ? 11.938 -37.406 -12.102 1 79.19 400 MET A N 1
ATOM 3317 C CA . MET A 1 400 ? 13.039 -38.094 -12.766 1 79.19 400 MET A CA 1
ATOM 3318 C C . MET A 1 400 ? 13.062 -39.562 -12.391 1 79.19 400 MET A C 1
ATOM 3320 O O . MET A 1 400 ? 13.289 -40.438 -13.25 1 79.19 400 MET A O 1
ATOM 3324 N N . CYS A 1 401 ? 12.852 -39.781 -11.164 1 78.38 401 CYS A N 1
ATOM 3325 C CA . CYS A 1 401 ? 12.852 -41.156 -10.672 1 78.38 401 CYS A CA 1
ATOM 3326 C C . CYS A 1 401 ? 11.758 -41.969 -11.344 1 78.38 401 CYS A C 1
ATOM 3328 O O . CYS A 1 401 ? 12.023 -43.062 -11.875 1 78.38 401 CYS A O 1
ATOM 3330 N N . PHE A 1 402 ? 10.609 -41.469 -11.383 1 80.44 402 PHE A N 1
ATOM 3331 C CA . PHE A 1 402 ? 9.484 -42.219 -11.93 1 80.44 402 PHE A CA 1
ATOM 3332 C C . PHE A 1 402 ? 9.594 -42.312 -13.445 1 80.44 402 PHE A C 1
ATOM 3334 O O . PHE A 1 402 ? 9.188 -43.312 -14.031 1 80.44 402 PHE A O 1
ATOM 3341 N N . SER A 1 403 ? 10.172 -41.312 -14.008 1 87.25 403 SER A N 1
ATOM 3342 C CA . SER A 1 403 ? 10.398 -41.375 -15.453 1 87.25 403 SER A CA 1
ATOM 3343 C C . SER A 1 403 ? 11.367 -42.5 -15.805 1 87.25 403 SER A C 1
ATOM 3345 O O . SER A 1 403 ? 11.164 -43.219 -16.797 1 87.25 403 SER A O 1
ATOM 3347 N N . ARG A 1 404 ? 12.344 -42.688 -15.039 1 84.81 404 ARG A N 1
ATOM 3348 C CA . ARG A 1 404 ? 13.336 -43.719 -15.281 1 84.81 404 ARG A CA 1
ATOM 3349 C C . ARG A 1 404 ? 12.742 -45.125 -15.039 1 84.81 404 ARG A C 1
ATOM 3351 O O . ARG A 1 404 ? 13.023 -46.062 -15.781 1 84.81 404 ARG A O 1
ATOM 3358 N N . VAL A 1 405 ? 12 -45.188 -14 1 81.56 405 VAL A N 1
ATOM 3359 C CA . VAL A 1 405 ? 11.367 -46.438 -13.695 1 81.56 405 VAL A CA 1
ATOM 3360 C C . VAL A 1 405 ? 10.406 -46.844 -14.812 1 81.56 405 VAL A C 1
ATOM 3362 O O . VAL A 1 405 ? 10.398 -47.969 -15.273 1 81.56 405 VAL A O 1
ATOM 3365 N N . LEU A 1 406 ? 9.633 -45.938 -15.219 1 87.25 406 LEU A N 1
ATOM 3366 C CA . LEU A 1 406 ? 8.695 -46.188 -16.312 1 87.25 406 LEU A CA 1
ATOM 3367 C C . LEU A 1 406 ? 9.445 -46.531 -17.594 1 87.25 406 LEU A C 1
ATOM 3369 O O . LEU A 1 406 ? 8.984 -47.344 -18.391 1 87.25 406 LEU A O 1
ATOM 3373 N N . SER A 1 407 ? 10.539 -45.875 -17.797 1 90.25 407 SER A N 1
ATOM 3374 C CA . SER A 1 407 ? 11.352 -46.156 -18.984 1 90.25 407 SER A CA 1
ATOM 3375 C C . SER A 1 407 ? 11.844 -47.625 -18.969 1 90.25 407 SER A C 1
ATOM 3377 O O . SER A 1 407 ? 11.852 -48.281 -20.016 1 90.25 407 SER A O 1
ATOM 3379 N N . LEU A 1 408 ? 12.219 -48.094 -17.828 1 84.56 408 LEU A N 1
ATOM 3380 C CA . LEU A 1 408 ? 12.648 -49.469 -17.688 1 84.56 408 LEU A CA 1
ATOM 3381 C C . LEU A 1 408 ? 11.516 -50.438 -18.031 1 84.56 408 LEU A C 1
ATOM 3383 O O . LEU A 1 408 ? 11.711 -51.406 -18.781 1 84.56 408 LEU A O 1
ATOM 3387 N N . VAL A 1 409 ? 10.375 -50.094 -17.484 1 83.56 409 VAL A N 1
ATOM 3388 C CA . VAL A 1 409 ? 9.203 -50.938 -17.719 1 83.56 409 VAL A CA 1
ATOM 3389 C C . VAL A 1 409 ? 8.852 -50.938 -19.203 1 83.56 409 VAL A C 1
ATOM 3391 O O . VAL A 1 409 ? 8.523 -51.969 -19.781 1 83.56 409 VAL A O 1
ATOM 3394 N N . ALA A 1 410 ? 8.914 -49.812 -19.766 1 89.31 410 ALA A N 1
ATOM 3395 C CA . ALA A 1 410 ? 8.57 -49.656 -21.188 1 89.31 410 ALA A CA 1
ATOM 3396 C C . ALA A 1 410 ? 9.57 -50.406 -22.062 1 89.31 410 ALA A C 1
ATOM 3398 O O . ALA A 1 410 ? 9.188 -51 -23.078 1 89.31 410 ALA A O 1
ATOM 3399 N N . HIS A 1 411 ? 10.836 -50.375 -21.766 1 87.75 411 HIS A N 1
ATOM 3400 C CA . HIS A 1 411 ? 11.844 -51.125 -22.516 1 87.75 411 HIS A CA 1
ATOM 3401 C C . HIS A 1 411 ? 11.609 -52.625 -22.406 1 87.75 411 HIS A C 1
ATOM 3403 O O . HIS A 1 411 ? 11.758 -53.344 -23.391 1 87.75 411 HIS A O 1
ATOM 3409 N N . TYR A 1 412 ? 11.32 -53.031 -21.266 1 83.12 412 TYR A N 1
ATOM 3410 C CA . TYR A 1 412 ? 11.008 -54.438 -21.062 1 83.12 412 TYR A CA 1
ATOM 3411 C C . TYR A 1 412 ? 9.82 -54.875 -21.906 1 83.12 412 TYR A C 1
ATOM 3413 O O . TYR A 1 412 ? 9.883 -55.906 -22.594 1 83.12 412 TYR A O 1
ATOM 3421 N N . GLU A 1 413 ? 8.758 -54.125 -21.891 1 84.62 413 GLU A N 1
ATOM 3422 C CA . GLU A 1 413 ? 7.539 -54.438 -22.641 1 84.62 413 GLU A CA 1
ATOM 3423 C C . GLU A 1 413 ? 7.789 -54.406 -24.141 1 84.62 413 GLU A C 1
ATOM 3425 O O . GLU A 1 413 ? 7.148 -55.156 -24.891 1 84.62 413 GLU A O 1
ATOM 3430 N N . ALA A 1 414 ? 8.711 -53.625 -24.484 1 88.25 414 ALA A N 1
ATOM 3431 C CA . ALA A 1 414 ? 9.016 -53.469 -25.906 1 88.25 414 ALA A CA 1
ATOM 3432 C C . ALA A 1 414 ? 9.992 -54.531 -26.375 1 88.25 414 ALA A C 1
ATOM 3434 O O . ALA A 1 414 ? 10.266 -54.656 -27.578 1 88.25 414 ALA A O 1
ATOM 3435 N N . GLY A 1 415 ? 10.508 -55.312 -25.484 1 82.44 415 GLY A N 1
ATOM 3436 C CA . GLY A 1 415 ? 11.453 -56.375 -25.844 1 82.44 415 GLY A CA 1
ATOM 3437 C C . GLY A 1 415 ? 12.812 -55.844 -26.234 1 82.44 415 GLY A C 1
ATOM 3438 O O . GLY A 1 415 ? 13.5 -56.438 -27.062 1 82.44 415 GLY A O 1
ATOM 3439 N N . MET A 1 416 ? 13.141 -54.719 -25.734 1 83 416 MET A N 1
ATOM 3440 C CA . MET A 1 416 ? 14.422 -54.094 -26.031 1 83 416 MET A CA 1
ATOM 3441 C C . MET A 1 416 ? 15.461 -54.438 -24.984 1 83 416 MET A C 1
ATOM 3443 O O . MET A 1 416 ? 15.922 -53.594 -24.234 1 83 416 MET A O 1
ATOM 3447 N N . ASP A 1 417 ? 16.016 -55.562 -24.984 1 76.94 417 ASP A N 1
ATOM 3448 C CA . ASP A 1 417 ? 16.812 -56.156 -23.922 1 76.94 417 ASP A CA 1
ATOM 3449 C C . ASP A 1 417 ? 18.141 -55.406 -23.766 1 76.94 417 ASP A C 1
ATOM 3451 O O . ASP A 1 417 ? 18.562 -55.125 -22.641 1 76.94 417 ASP A O 1
ATOM 3455 N N . TYR A 1 418 ? 18.703 -55.062 -24.875 1 74.81 418 TYR A N 1
ATOM 3456 C CA . TYR A 1 418 ? 19.984 -54.375 -24.797 1 74.81 418 TYR A CA 1
ATOM 3457 C C . TYR A 1 418 ? 19.844 -53 -24.125 1 74.81 418 TYR A C 1
ATOM 3459 O O . TYR A 1 418 ? 20.625 -52.656 -23.234 1 74.81 418 TYR A O 1
ATOM 3467 N N . HIS A 1 419 ? 18.984 -52.344 -24.547 1 79 419 HIS A N 1
ATOM 3468 C CA . HIS A 1 419 ? 18.75 -51.031 -23.984 1 79 419 HIS A CA 1
ATOM 3469 C C . HIS A 1 419 ? 18.328 -51.094 -22.531 1 79 419 HIS A C 1
ATOM 3471 O O . HIS A 1 419 ? 18.656 -50.219 -21.719 1 79 419 HIS A O 1
ATOM 3477 N N . LEU A 1 420 ? 17.641 -52.094 -22.234 1 81 420 LEU A N 1
ATOM 3478 C CA . LEU A 1 420 ? 17.156 -52.312 -20.875 1 81 420 LEU A CA 1
ATOM 3479 C C . LEU A 1 420 ? 18.328 -52.438 -19.906 1 81 420 LEU A C 1
ATOM 3481 O O . LEU A 1 420 ? 18.312 -51.875 -18.812 1 81 420 LEU A O 1
ATOM 3485 N N . GLU A 1 421 ? 19.312 -53.156 -20.328 1 80.5 421 GLU A N 1
ATOM 3486 C CA . GLU A 1 421 ? 20.469 -53.375 -19.469 1 80.5 421 GLU A CA 1
ATOM 3487 C C . GLU A 1 421 ? 21.188 -52.062 -19.188 1 80.5 421 GLU A C 1
ATOM 3489 O O . GLU A 1 421 ? 21.594 -51.781 -18.047 1 80.5 421 GLU A O 1
ATOM 3494 N N . VAL A 1 422 ? 21.266 -51.344 -20.172 1 83.5 422 VAL A N 1
ATOM 3495 C CA . VAL A 1 422 ? 21.953 -50.062 -20.047 1 83.5 422 VAL A CA 1
ATOM 3496 C C . VAL A 1 422 ? 21.141 -49.125 -19.141 1 83.5 422 VAL A C 1
ATOM 3498 O O . VAL A 1 422 ? 21.703 -48.438 -18.281 1 83.5 422 VAL A O 1
ATOM 3501 N N . GLN A 1 423 ? 19.922 -49.125 -19.391 1 85.62 423 GLN A N 1
ATOM 3502 C CA . GLN A 1 423 ? 19.031 -48.25 -18.625 1 85.62 423 GLN A CA 1
ATOM 3503 C C . GLN A 1 423 ? 18.984 -48.688 -17.156 1 85.62 423 GLN A C 1
ATOM 3505 O O . GLN A 1 423 ? 18.844 -47.844 -16.266 1 85.62 423 GLN A O 1
ATOM 3510 N N . LEU A 1 424 ? 18.984 -49.938 -16.938 1 82.19 424 LEU A N 1
ATOM 3511 C CA . LEU A 1 424 ? 18.969 -50.438 -15.57 1 82.19 424 LEU A CA 1
ATOM 3512 C C . LEU A 1 424 ? 20.172 -49.938 -14.773 1 82.19 424 LEU A C 1
ATOM 3514 O O . LEU A 1 424 ? 20.031 -49.5 -13.641 1 82.19 424 LEU A O 1
ATOM 3518 N N . LYS A 1 425 ? 21.234 -50.031 -15.352 1 82.81 425 LYS A N 1
ATOM 3519 C CA . LYS A 1 425 ? 22.453 -49.562 -14.688 1 82.81 425 LYS A CA 1
ATOM 3520 C C . LYS A 1 425 ? 22.406 -48.062 -14.414 1 82.81 425 LYS A C 1
ATOM 3522 O O . LYS A 1 425 ? 22.766 -47.625 -13.32 1 82.81 425 LYS A O 1
ATOM 3527 N N . SER A 1 426 ? 22.016 -47.438 -15.367 1 83.62 426 SER A N 1
ATOM 3528 C CA . SER A 1 426 ? 21.938 -46 -15.234 1 83.62 426 SER A CA 1
ATOM 3529 C C . SER A 1 426 ? 20.906 -45.562 -14.18 1 83.62 426 SER A C 1
ATOM 3531 O O . SER A 1 426 ? 21.156 -44.656 -13.406 1 83.62 426 SER A O 1
ATOM 3533 N N . THR A 1 427 ? 19.75 -46.156 -14.211 1 82.19 427 THR A N 1
ATOM 3534 C CA . THR A 1 427 ? 18.688 -45.844 -13.258 1 82.19 427 THR A CA 1
ATOM 3535 C C . THR A 1 427 ? 19.125 -46.188 -11.836 1 82.19 427 THR A C 1
ATOM 3537 O O . THR A 1 427 ? 18.859 -45.406 -10.906 1 82.19 427 THR A O 1
ATOM 3540 N N . TYR A 1 428 ? 19.781 -47.312 -11.727 1 76.25 428 TYR A N 1
ATOM 3541 C CA . TYR A 1 428 ? 20.266 -47.75 -10.414 1 76.25 428 TYR A CA 1
ATOM 3542 C C . TYR A 1 428 ? 21.266 -46.719 -9.859 1 76.25 428 TYR A C 1
ATOM 3544 O O . TYR A 1 428 ? 21.188 -46.344 -8.688 1 76.25 428 TYR A O 1
ATOM 3552 N N . LYS A 1 429 ? 22.078 -46.312 -10.641 1 79.69 429 LYS A N 1
ATOM 3553 C CA . LYS A 1 429 ? 23.078 -45.312 -10.234 1 79.69 429 LYS A CA 1
ATOM 3554 C C . LYS A 1 429 ? 22.406 -44.031 -9.812 1 79.69 429 LYS A C 1
ATOM 3556 O O . LYS A 1 429 ? 22.812 -43.406 -8.828 1 79.69 429 LYS A O 1
ATOM 3561 N N . PHE A 1 430 ? 21.453 -43.688 -10.555 1 80.06 430 PHE A N 1
ATOM 3562 C CA . PHE A 1 430 ? 20.734 -42.469 -10.266 1 80.06 430 PHE A CA 1
ATOM 3563 C C . PHE A 1 430 ? 20 -42.562 -8.93 1 80.06 430 PHE A C 1
ATOM 3565 O O . PHE A 1 430 ? 20.031 -41.625 -8.125 1 80.06 430 PHE A O 1
ATOM 3572 N N . LEU A 1 431 ? 19.297 -43.594 -8.734 1 75 431 LEU A N 1
ATOM 3573 C CA . LEU A 1 431 ? 18.5 -43.781 -7.531 1 75 431 LEU A CA 1
ATOM 3574 C C . LEU A 1 431 ? 19.375 -43.844 -6.285 1 75 431 LEU A C 1
ATOM 3576 O O . LEU A 1 431 ? 18.984 -43.344 -5.227 1 75 431 LEU A O 1
ATOM 3580 N N . ILE A 1 432 ? 20.484 -44.438 -6.387 1 71.75 432 ILE A N 1
ATOM 3581 C CA . ILE A 1 432 ? 21.422 -44.5 -5.277 1 71.75 432 ILE A CA 1
ATOM 3582 C C . ILE A 1 432 ? 21.953 -43.125 -4.941 1 71.75 432 ILE A C 1
ATOM 3584 O O . ILE A 1 432 ? 22.109 -42.781 -3.766 1 71.75 432 ILE A O 1
ATOM 3588 N N . LYS A 1 433 ? 22.172 -42.5 -5.965 1 72.62 433 LYS A N 1
ATOM 3589 C CA . LYS A 1 433 ? 22.703 -41.156 -5.77 1 72.62 433 LYS A CA 1
ATOM 3590 C C . LYS A 1 433 ? 21.688 -40.25 -5.078 1 72.62 433 LYS A C 1
ATOM 3592 O O . LYS A 1 433 ? 22.047 -39.344 -4.32 1 72.62 433 LYS A O 1
ATOM 3597 N N . MET A 1 434 ? 20.484 -40.5 -5.363 1 68.44 434 MET A N 1
ATOM 3598 C CA . MET A 1 434 ? 19.453 -39.625 -4.816 1 68.44 434 MET A CA 1
ATOM 3599 C C . MET A 1 434 ? 19.125 -40 -3.379 1 68.44 434 MET A C 1
ATOM 3601 O O . MET A 1 434 ? 18.5 -39.219 -2.648 1 68.44 434 MET A O 1
ATOM 3605 N N . ASN A 1 435 ? 20 -40.812 -2.742 1 58.03 435 ASN A N 1
ATOM 3606 C CA . ASN A 1 435 ? 19.781 -41.281 -1.385 1 58.03 435 ASN A CA 1
ATOM 3607 C C . ASN A 1 435 ? 18.297 -41.344 -1.041 1 58.03 435 ASN A C 1
ATOM 3609 O O . ASN A 1 435 ? 17.922 -41.344 0.134 1 58.03 435 ASN A O 1
ATOM 3613 N N . ASP A 1 436 ? 17.391 -41.156 -2.041 1 58.16 436 ASP A N 1
ATOM 3614 C CA . ASP A 1 436 ? 15.969 -41 -1.755 1 58.16 436 ASP A CA 1
ATOM 3615 C C . ASP A 1 436 ? 15.156 -42.156 -2.369 1 58.16 436 ASP A C 1
ATOM 3617 O O . ASP A 1 436 ? 14.094 -41.906 -2.947 1 58.16 436 ASP A O 1
ATOM 3621 N N . MET A 1 437 ? 15.547 -43.281 -2.125 1 62.53 437 MET A N 1
ATOM 3622 C CA . MET A 1 437 ? 14.75 -44.375 -2.723 1 62.53 437 MET A CA 1
ATOM 3623 C C . MET A 1 437 ? 13.648 -44.812 -1.772 1 62.53 437 MET A C 1
ATOM 3625 O O . MET A 1 437 ? 13.914 -45.188 -0.625 1 62.53 437 MET A O 1
ATOM 3629 N N . HIS A 1 438 ? 12.328 -44.562 -2.199 1 71.06 438 HIS A N 1
ATOM 3630 C CA . HIS A 1 438 ? 11.195 -45.125 -1.457 1 71.06 438 HIS A CA 1
ATOM 3631 C C . HIS A 1 438 ? 11.062 -46.625 -1.673 1 71.06 438 HIS A C 1
ATOM 3633 O O . HIS A 1 438 ? 11.711 -47.188 -2.557 1 71.06 438 HIS A O 1
ATOM 3639 N N . ALA A 1 439 ? 10.398 -47.219 -0.789 1 74.38 439 ALA A N 1
ATOM 3640 C CA . ALA A 1 439 ? 10.273 -48.656 -0.766 1 74.38 439 ALA A CA 1
ATOM 3641 C C . ALA A 1 439 ? 9.734 -49.188 -2.096 1 74.38 439 ALA A C 1
ATOM 3643 O O . ALA A 1 439 ? 10.227 -50.188 -2.617 1 74.38 439 ALA A O 1
ATOM 3644 N N . VAL A 1 440 ? 8.867 -48.469 -2.662 1 76.12 440 VAL A N 1
ATOM 3645 C CA . VAL A 1 440 ? 8.227 -48.938 -3.896 1 76.12 440 VAL A CA 1
ATOM 3646 C C . VAL A 1 440 ? 9.242 -48.906 -5.035 1 76.12 440 VAL A C 1
ATOM 3648 O O . VAL A 1 440 ? 9.312 -49.844 -5.828 1 76.12 440 VAL A O 1
ATOM 3651 N N . GLN A 1 441 ? 10.023 -47.906 -5.098 1 74.56 441 GLN A N 1
ATOM 3652 C CA . GLN A 1 441 ? 11.023 -47.781 -6.148 1 74.56 441 GLN A CA 1
ATOM 3653 C C . GLN A 1 441 ? 12.078 -48.906 -6.039 1 74.56 441 GLN A C 1
ATOM 3655 O O . GLN A 1 441 ? 12.492 -49.469 -7.047 1 74.56 441 GLN A O 1
ATOM 3660 N N . LYS A 1 442 ? 12.375 -49.156 -4.84 1 76.81 442 LYS A N 1
ATOM 3661 C CA . LYS A 1 442 ? 13.367 -50.188 -4.609 1 76.81 442 LYS A CA 1
ATOM 3662 C C . LYS A 1 442 ? 12.844 -51.562 -5.07 1 76.81 442 LYS A C 1
ATOM 3664 O O . LYS A 1 442 ? 13.586 -52.344 -5.688 1 76.81 442 LYS A O 1
ATOM 3669 N N . GLU A 1 443 ? 11.625 -51.781 -4.719 1 80.06 443 GLU A N 1
ATOM 3670 C CA . GLU A 1 443 ? 11.023 -53.062 -5.113 1 80.06 443 GLU A CA 1
ATOM 3671 C C . GLU A 1 443 ? 10.93 -53.188 -6.633 1 80.06 443 GLU A C 1
ATOM 3673 O O . GLU A 1 443 ? 11.125 -54.25 -7.191 1 80.06 443 GLU A O 1
ATOM 3678 N N . MET A 1 444 ? 10.672 -52.094 -7.242 1 76.94 444 MET A N 1
ATOM 3679 C CA . MET A 1 444 ? 10.547 -52.094 -8.695 1 76.94 444 MET A CA 1
ATOM 3680 C C . MET A 1 444 ? 11.898 -52.344 -9.359 1 76.94 444 MET A C 1
ATOM 3682 O O . MET A 1 444 ? 11.977 -53.094 -10.336 1 76.94 444 MET A O 1
ATOM 3686 N N . ILE A 1 445 ? 12.875 -51.812 -8.766 1 74.75 445 ILE A N 1
ATOM 3687 C CA . ILE A 1 445 ? 14.219 -51.969 -9.32 1 74.75 445 ILE A CA 1
ATOM 3688 C C . ILE A 1 445 ? 14.695 -53.406 -9.109 1 74.75 445 ILE A C 1
ATOM 3690 O O . ILE A 1 445 ? 15.273 -54.031 -10.016 1 74.75 445 ILE A O 1
ATOM 3694 N N . LYS A 1 446 ? 14.461 -53.844 -7.953 1 80.12 446 LYS A N 1
ATOM 3695 C CA . LYS A 1 446 ? 14.82 -55.219 -7.672 1 80.12 446 LYS A CA 1
ATOM 3696 C C . LYS A 1 446 ? 14.133 -56.188 -8.648 1 80.12 446 LYS A C 1
ATOM 3698 O O . LYS A 1 446 ? 14.75 -57.125 -9.125 1 80.12 446 LYS A O 1
ATOM 3703 N N . PHE A 1 447 ? 12.961 -56 -8.883 1 81.44 447 PHE A N 1
ATOM 3704 C CA . PHE A 1 447 ? 12.18 -56.812 -9.805 1 81.44 447 PHE A CA 1
ATOM 3705 C C . PHE A 1 447 ? 12.766 -56.75 -11.211 1 81.44 447 PHE A C 1
ATOM 3707 O O . PHE A 1 447 ? 12.961 -57.781 -11.852 1 81.44 447 PHE A O 1
ATOM 3714 N N . LEU A 1 448 ? 13.117 -55.625 -11.633 1 76.75 448 LEU A N 1
ATOM 3715 C CA . LEU A 1 448 ? 13.578 -55.438 -13.008 1 76.75 448 LEU A CA 1
ATOM 3716 C C . LEU A 1 448 ? 14.977 -56.031 -13.195 1 76.75 448 LEU A C 1
ATOM 3718 O O . LEU A 1 448 ? 15.297 -56.531 -14.273 1 76.75 448 LEU A O 1
ATOM 3722 N N . ARG A 1 449 ? 15.648 -56.031 -12.125 1 75.75 449 ARG A N 1
ATOM 3723 C CA . ARG A 1 449 ? 16.969 -56.656 -12.148 1 75.75 449 ARG A CA 1
ATOM 3724 C C . ARG A 1 449 ? 16.859 -58.156 -12.281 1 75.75 449 ARG A C 1
ATOM 3726 O O . ARG A 1 449 ? 17.656 -58.781 -12.977 1 75.75 449 ARG A O 1
ATOM 3733 N N . ASN A 1 450 ? 15.953 -58.656 -11.625 1 77.69 450 ASN A N 1
ATOM 3734 C CA . ASN A 1 450 ? 15.766 -60.094 -11.617 1 77.69 450 ASN A CA 1
ATOM 3735 C C . ASN A 1 450 ? 15.133 -60.594 -12.922 1 77.69 450 ASN A C 1
ATOM 3737 O O . ASN A 1 450 ? 15.227 -61.75 -13.266 1 77.69 450 ASN A O 1
ATOM 3741 N N . LEU A 1 451 ? 14.469 -59.812 -13.547 1 70.88 451 LEU A N 1
ATOM 3742 C CA . LEU A 1 451 ? 13.727 -60.156 -14.75 1 70.88 451 LEU A CA 1
ATOM 3743 C C . LEU A 1 451 ? 14.672 -60.656 -15.844 1 70.88 451 LEU A C 1
ATOM 3745 O O . LEU A 1 451 ? 14.297 -61.469 -16.672 1 70.88 451 LEU A O 1
ATOM 3749 N N . ARG A 1 452 ? 15.875 -60.156 -15.875 1 63.03 452 ARG A N 1
ATOM 3750 C CA . ARG A 1 452 ? 16.859 -60.531 -16.875 1 63.03 452 ARG A CA 1
ATOM 3751 C C . ARG A 1 452 ? 17.156 -62.031 -16.797 1 63.03 452 ARG A C 1
ATOM 3753 O O . ARG A 1 452 ? 17.406 -62.656 -17.828 1 63.03 452 ARG A O 1
ATOM 3760 N N . ASP A 1 453 ? 17.062 -62.469 -15.617 1 66.44 453 ASP A N 1
ATOM 3761 C CA . ASP A 1 453 ? 17.547 -63.812 -15.406 1 66.44 453 ASP A CA 1
ATOM 3762 C C . ASP A 1 453 ? 16.391 -64.812 -15.266 1 66.44 453 ASP A C 1
ATOM 3764 O O . ASP A 1 453 ? 16.594 -66 -14.961 1 66.44 453 ASP A O 1
ATOM 3768 N N . ILE A 1 454 ? 15.18 -64.188 -15.484 1 66.56 454 ILE A N 1
ATOM 3769 C CA . ILE A 1 454 ? 14.047 -65.062 -15.18 1 66.56 454 ILE A CA 1
ATOM 3770 C C . ILE A 1 454 ? 13.586 -65.75 -16.438 1 66.56 454 ILE A C 1
ATOM 3772 O O . ILE A 1 454 ? 13.5 -65.188 -17.516 1 66.56 454 ILE A O 1
ATOM 3776 N N . TYR A 1 455 ? 13.43 -67.062 -16.344 1 66 455 TYR A N 1
ATOM 3777 C CA . TYR A 1 455 ? 12.828 -67.812 -17.406 1 66 455 TYR A CA 1
ATOM 3778 C C . TYR A 1 455 ? 11.375 -67.438 -17.625 1 66 455 TYR A C 1
ATOM 3780 O O . TYR A 1 455 ? 10.664 -67.125 -16.672 1 66 455 TYR A O 1
ATOM 3788 N N . PRO A 1 456 ? 10.938 -67.5 -18.859 1 64.31 456 PRO A N 1
ATOM 3789 C CA . PRO A 1 456 ? 9.57 -67.062 -19.203 1 64.31 456 PRO A CA 1
ATOM 3790 C C . PRO A 1 456 ? 8.523 -67.812 -18.359 1 64.31 456 PRO A C 1
ATOM 3792 O O . PRO A 1 456 ? 7.484 -67.25 -18.016 1 64.31 456 PRO A O 1
ATOM 3795 N N . THR A 1 457 ? 8.852 -68.938 -18.031 1 66.62 457 THR A N 1
ATOM 3796 C CA . THR A 1 457 ? 7.895 -69.688 -17.266 1 66.62 457 THR A CA 1
ATOM 3797 C C . THR A 1 457 ? 7.723 -69.188 -15.859 1 66.62 457 THR A C 1
ATOM 3799 O O . THR A 1 457 ? 6.68 -69.375 -15.234 1 66.62 457 THR A O 1
ATOM 3802 N N . ASP A 1 458 ? 8.688 -68.562 -15.445 1 77 458 ASP A N 1
ATOM 3803 C CA . ASP A 1 458 ? 8.688 -68.062 -14.062 1 77 458 ASP A CA 1
ATOM 3804 C C . ASP A 1 458 ? 8.266 -66.625 -13.977 1 77 458 ASP A C 1
ATOM 3806 O O . ASP A 1 458 ? 8.117 -66.062 -12.883 1 77 458 ASP A O 1
ATOM 3810 N N . LEU A 1 459 ? 8.094 -66.188 -15.055 1 78.5 459 LEU A N 1
ATOM 3811 C CA . LEU A 1 459 ? 7.816 -64.75 -15.141 1 78.5 459 LEU A CA 1
ATOM 3812 C C . LEU A 1 459 ? 6.516 -64.375 -14.422 1 78.5 459 LEU A C 1
ATOM 3814 O O . LEU A 1 459 ? 6.441 -63.406 -13.695 1 78.5 459 LEU A O 1
ATOM 3818 N N . ARG A 1 460 ? 5.578 -65.188 -14.625 1 83.12 460 ARG A N 1
ATOM 3819 C CA . ARG A 1 460 ? 4.277 -64.938 -14.016 1 83.12 460 ARG A CA 1
ATOM 3820 C C . ARG A 1 460 ? 4.387 -64.938 -12.492 1 83.12 460 ARG A C 1
ATOM 3822 O O . ARG A 1 460 ? 3.754 -64.125 -11.82 1 83.12 460 ARG A O 1
ATOM 3829 N N . ASN A 1 461 ? 5.105 -65.75 -12.031 1 84.44 461 ASN A N 1
ATOM 3830 C CA . ASN A 1 461 ? 5.281 -65.875 -10.586 1 84.44 461 ASN A CA 1
ATOM 3831 C C . ASN A 1 461 ? 6.008 -64.625 -10.031 1 84.44 461 ASN A C 1
ATOM 3833 O O . ASN A 1 461 ? 5.719 -64.188 -8.922 1 84.44 461 ASN A O 1
ATOM 3837 N N . GLU A 1 462 ? 6.883 -64.25 -10.75 1 83.44 462 GLU A N 1
ATOM 3838 C CA . GLU A 1 462 ? 7.613 -63.031 -10.32 1 83.44 462 GLU A CA 1
ATOM 3839 C C . GLU A 1 462 ? 6.707 -61.812 -10.297 1 83.44 462 GLU A C 1
ATOM 3841 O O . GLU A 1 462 ? 6.812 -60.969 -9.398 1 83.44 462 GLU A O 1
ATOM 3846 N N . PHE A 1 463 ? 5.887 -61.719 -11.273 1 84.5 463 PHE A N 1
ATOM 3847 C CA . PHE A 1 463 ? 4.91 -60.656 -11.305 1 84.5 463 PHE A CA 1
ATOM 3848 C C . PHE A 1 463 ? 3.977 -60.719 -10.102 1 84.5 463 PHE A C 1
ATOM 3850 O O . PHE A 1 463 ? 3.65 -59.688 -9.5 1 84.5 463 PHE A O 1
ATOM 3857 N N . LYS A 1 464 ? 3.561 -61.812 -9.844 1 89.44 464 LYS A N 1
ATOM 3858 C CA . LYS A 1 464 ? 2.676 -62.031 -8.695 1 89.44 464 LYS A CA 1
ATOM 3859 C C . LYS A 1 464 ? 3.365 -61.656 -7.391 1 89.44 464 LYS A C 1
ATOM 3861 O O . LYS A 1 464 ? 2.748 -61.031 -6.516 1 89.44 464 LYS A O 1
ATOM 3866 N N . LYS A 1 465 ? 4.547 -62 -7.32 1 87.81 465 LYS A N 1
ATOM 3867 C CA . LYS A 1 465 ? 5.32 -61.656 -6.129 1 87.81 465 LYS A CA 1
ATOM 3868 C C . LYS A 1 465 ? 5.453 -60.156 -5.965 1 87.81 465 LYS A C 1
ATOM 3870 O O . LYS A 1 465 ? 5.27 -59.625 -4.867 1 87.81 465 LYS A O 1
ATOM 3875 N N . LEU A 1 466 ? 5.805 -59.594 -7.012 1 86.75 466 LEU A N 1
ATOM 3876 C CA . LEU A 1 466 ? 5.934 -58.125 -6.973 1 86.75 466 LEU A CA 1
ATOM 3877 C C . LEU A 1 466 ? 4.598 -57.469 -6.641 1 86.75 466 LEU A C 1
ATOM 3879 O O . LEU A 1 466 ? 4.547 -56.531 -5.852 1 86.75 466 LEU A O 1
ATOM 3883 N N . HIS A 1 467 ? 3.578 -57.875 -7.293 1 89.12 467 HIS A N 1
ATOM 3884 C CA . HIS A 1 467 ? 2.236 -57.375 -7.043 1 89.12 467 HIS A CA 1
ATOM 3885 C C . HIS A 1 467 ? 1.875 -57.469 -5.562 1 89.12 467 HIS A C 1
ATOM 3887 O O . HIS A 1 467 ? 1.375 -56.5 -4.977 1 89.12 467 HIS A O 1
ATOM 3893 N N . THR A 1 468 ? 2.113 -58.625 -4.969 1 89.88 468 THR A N 1
ATOM 3894 C CA . THR A 1 468 ? 1.818 -58.844 -3.557 1 89.88 468 THR A CA 1
ATOM 3895 C C . THR A 1 468 ? 2.643 -57.906 -2.676 1 89.88 468 THR A C 1
ATOM 3897 O O . THR A 1 468 ? 2.141 -57.375 -1.681 1 89.88 468 THR A O 1
ATOM 3900 N N . GLU A 1 469 ? 3.814 -57.719 -3.072 1 87.19 469 GLU A N 1
ATOM 3901 C CA . GLU A 1 469 ? 4.699 -56.875 -2.301 1 87.19 469 GLU A CA 1
ATOM 3902 C C . GLU A 1 469 ? 4.258 -55.406 -2.389 1 87.19 469 GLU A C 1
ATOM 3904 O O . GLU A 1 469 ? 4.266 -54.688 -1.388 1 87.19 469 GLU A O 1
ATOM 3909 N N . LEU A 1 470 ? 3.967 -55 -3.6 1 85.75 470 LEU A N 1
ATOM 3910 C CA . LEU A 1 470 ? 3.617 -53.594 -3.818 1 85.75 470 LEU A CA 1
ATOM 3911 C C . LEU A 1 470 ? 2.256 -53.281 -3.211 1 85.75 470 LEU A C 1
ATOM 3913 O O . LEU A 1 470 ? 2.018 -52.156 -2.773 1 85.75 470 LEU A O 1
ATOM 3917 N N . LYS A 1 471 ? 1.394 -54.188 -3.188 1 86.81 471 LYS A N 1
ATOM 3918 C CA . LYS A 1 471 ? 0.052 -54 -2.645 1 86.81 471 LYS A CA 1
ATOM 3919 C C . LYS A 1 471 ? 0.107 -53.625 -1.168 1 86.81 471 LYS A C 1
ATOM 3921 O O . LYS A 1 471 ? -0.775 -52.906 -0.67 1 86.81 471 LYS A O 1
ATOM 3926 N N . LYS A 1 472 ? 1.218 -53.938 -0.537 1 84.31 472 LYS A N 1
ATOM 3927 C CA . LYS A 1 472 ? 1.409 -53.625 0.872 1 84.31 472 LYS A CA 1
ATOM 3928 C C . LYS A 1 472 ? 1.581 -52.094 1.062 1 84.31 472 LYS A C 1
ATOM 3930 O O . LYS A 1 472 ? 1.299 -51.594 2.139 1 84.31 472 LYS A O 1
ATOM 3935 N N . TYR A 1 473 ? 2.02 -51.531 -0.017 1 81.5 473 TYR A N 1
ATOM 3936 C CA . TYR A 1 473 ? 2.365 -50.125 0.099 1 81.5 473 TYR A CA 1
ATOM 3937 C C . TYR A 1 473 ? 1.225 -49.219 -0.394 1 81.5 473 TYR A C 1
ATOM 3939 O O . TYR A 1 473 ? 1.29 -48 -0.287 1 81.5 473 TYR A O 1
ATOM 3947 N N . GLU A 1 474 ? 0.209 -49.812 -0.827 1 77.31 474 GLU A N 1
ATOM 3948 C CA . GLU A 1 474 ? -0.906 -49.062 -1.391 1 77.31 474 GLU A CA 1
ATOM 3949 C C . GLU A 1 474 ? -1.515 -48.125 -0.356 1 77.31 474 GLU A C 1
ATOM 3951 O O . GLU A 1 474 ? -2.004 -47.031 -0.702 1 77.31 474 GLU A O 1
ATOM 3956 N N . ASN A 1 475 ? -1.547 -48.531 0.897 1 76.12 475 ASN A N 1
ATOM 3957 C CA . ASN A 1 475 ? -2.141 -47.719 1.95 1 76.12 475 ASN A CA 1
ATOM 3958 C C . ASN A 1 475 ? -1.089 -47.219 2.941 1 76.12 475 ASN A C 1
ATOM 3960 O O . ASN A 1 475 ? -1.424 -46.781 4.043 1 76.12 475 ASN A O 1
ATOM 3964 N N . HIS A 1 476 ? 0.085 -47.375 2.436 1 77.75 476 HIS A N 1
ATOM 3965 C CA . HIS A 1 476 ? 1.165 -46.906 3.293 1 77.75 476 HIS A CA 1
ATOM 3966 C C . HIS A 1 476 ? 1.162 -45.406 3.395 1 77.75 476 HIS A C 1
ATOM 3968 O O . HIS A 1 476 ? 0.946 -44.719 2.396 1 77.75 476 HIS A O 1
ATOM 3974 N N . PRO A 1 477 ? 1.338 -44.938 4.535 1 74.56 477 PRO A N 1
ATOM 3975 C CA . PRO A 1 477 ? 1.215 -43.469 4.746 1 74.56 477 PRO A CA 1
ATOM 3976 C C . PRO A 1 477 ? 2.236 -42.688 3.943 1 74.56 477 PRO A C 1
ATOM 3978 O O . PRO A 1 477 ? 1.971 -41.531 3.564 1 74.56 477 PRO A O 1
ATOM 3981 N N . TYR A 1 478 ? 3.404 -43.25 3.609 1 75.25 478 TYR A N 1
ATOM 3982 C CA . TYR A 1 478 ? 4.461 -42.438 2.986 1 75.25 478 TYR A CA 1
ATOM 3983 C C . TYR A 1 478 ? 4.762 -42.938 1.58 1 75.25 478 TYR A C 1
ATOM 3985 O O . TYR A 1 478 ? 5.453 -42.281 0.809 1 75.25 478 TYR A O 1
ATOM 3993 N N . GLU A 1 479 ? 4.219 -44.156 1.177 1 73.5 479 GLU A N 1
ATOM 3994 C CA . GLU A 1 479 ? 4.629 -44.781 -0.081 1 73.5 479 GLU A CA 1
ATOM 3995 C C . GLU A 1 479 ? 3.504 -44.719 -1.109 1 73.5 479 GLU A C 1
ATOM 3997 O O . GLU A 1 479 ? 3.738 -44.938 -2.303 1 73.5 479 GLU A O 1
ATOM 4002 N N . LYS A 1 480 ? 2.414 -44.375 -0.662 1 74.44 480 LYS A N 1
ATOM 4003 C CA . LYS A 1 480 ? 1.243 -44.438 -1.532 1 74.44 480 LYS A CA 1
ATOM 4004 C C . LYS A 1 480 ? 1.377 -43.5 -2.717 1 74.44 480 LYS A C 1
ATOM 4006 O O . LYS A 1 480 ? 0.758 -43.688 -3.762 1 74.44 480 LYS A O 1
ATOM 4011 N N . ARG A 1 481 ? 2.193 -42.531 -2.607 1 72.44 481 ARG A N 1
ATOM 4012 C CA . ARG A 1 481 ? 2.334 -41.531 -3.639 1 72.44 481 ARG A CA 1
ATOM 4013 C C . ARG A 1 481 ? 2.947 -42.094 -4.906 1 72.44 481 ARG A C 1
ATOM 4015 O O . ARG A 1 481 ? 2.719 -41.594 -6.004 1 72.44 481 ARG A O 1
ATOM 4022 N N . ALA A 1 482 ? 3.775 -43.094 -4.711 1 69.06 482 ALA A N 1
ATOM 4023 C CA . ALA A 1 482 ? 4.445 -43.719 -5.852 1 69.06 482 ALA A CA 1
ATOM 4024 C C . ALA A 1 482 ? 3.436 -44.188 -6.883 1 69.06 482 ALA A C 1
ATOM 4026 O O . ALA A 1 482 ? 3.697 -44.156 -8.086 1 69.06 482 ALA A O 1
ATOM 4027 N N . PHE A 1 483 ? 2.354 -44.5 -6.395 1 68 483 PHE A N 1
ATOM 4028 C CA . PHE A 1 483 ? 1.334 -45.094 -7.262 1 68 483 PHE A CA 1
ATOM 4029 C C . PHE A 1 483 ? 0.562 -44 -7.996 1 68 483 PHE A C 1
ATOM 4031 O O . PHE A 1 483 ? -0.191 -44.281 -8.93 1 68 483 PHE A O 1
ATOM 4038 N N . LEU A 1 484 ? 0.923 -42.812 -7.547 1 68.25 484 LEU A N 1
ATOM 4039 C CA . LEU A 1 484 ? 0.254 -41.688 -8.18 1 68.25 484 LEU A CA 1
ATOM 4040 C C . LEU A 1 484 ? 0.901 -41.344 -9.523 1 68.25 484 LEU A C 1
ATOM 4042 O O . LEU A 1 484 ? 0.223 -40.906 -10.445 1 68.25 484 LEU A O 1
ATOM 4046 N N . TYR A 1 485 ? 2.076 -41.562 -9.586 1 66.44 485 TYR A N 1
ATOM 4047 C CA . TYR A 1 485 ? 2.803 -41.281 -10.82 1 66.44 485 TYR A CA 1
ATOM 4048 C C . TYR A 1 485 ? 2.688 -42.438 -11.812 1 66.44 485 TYR A C 1
ATOM 4050 O O . TYR A 1 485 ? 2.639 -42.219 -13.023 1 66.44 485 TYR A O 1
ATOM 4058 N N . LEU A 1 486 ? 2.693 -43.531 -11.25 1 68.5 486 LEU A N 1
ATOM 4059 C CA . LEU A 1 486 ? 2.703 -44.719 -12.109 1 68.5 486 LEU A CA 1
ATOM 4060 C C . LEU A 1 486 ? 1.784 -45.781 -11.555 1 68.5 486 LEU A C 1
ATOM 4062 O O . LEU A 1 486 ? 1.965 -46.25 -10.43 1 68.5 486 LEU A O 1
ATOM 4066 N N . ASP A 1 487 ? 0.75 -46 -12.25 1 76.38 487 ASP A N 1
ATOM 4067 C CA . ASP A 1 487 ? -0.112 -47.094 -11.797 1 76.38 487 ASP A CA 1
ATOM 4068 C C . ASP A 1 487 ? 0.521 -48.438 -12.086 1 76.38 487 ASP A C 1
ATOM 4070 O O . ASP A 1 487 ? 0.016 -49.219 -12.906 1 76.38 487 ASP A O 1
ATOM 4074 N N . ILE A 1 488 ? 1.507 -48.781 -11.281 1 75.94 488 ILE A N 1
ATOM 4075 C CA . ILE A 1 488 ? 2.291 -50 -11.453 1 75.94 488 ILE A CA 1
ATOM 4076 C C . ILE A 1 488 ? 1.432 -51.219 -11.117 1 75.94 488 ILE A C 1
ATOM 4078 O O . ILE A 1 488 ? 1.587 -52.281 -11.727 1 75.94 488 ILE A O 1
ATOM 4082 N N . ILE A 1 489 ? 0.572 -50.938 -10.266 1 80.31 489 ILE A N 1
ATOM 4083 C CA . ILE A 1 489 ? -0.269 -52.062 -9.852 1 80.31 489 ILE A CA 1
ATOM 4084 C C . ILE A 1 489 ? -1.142 -52.5 -11.023 1 80.31 489 ILE A C 1
ATOM 4086 O O . ILE A 1 489 ? -1.259 -53.688 -11.289 1 80.31 489 ILE A O 1
ATOM 4090 N N . SER A 1 490 ? -1.645 -51.594 -11.648 1 82.75 490 SER A N 1
ATOM 4091 C CA . SER A 1 490 ? -2.469 -51.938 -12.805 1 82.75 490 SER A CA 1
ATOM 4092 C C . SER A 1 490 ? -1.636 -52.562 -13.898 1 82.75 490 SER A C 1
ATOM 4094 O O . SER A 1 490 ? -2.117 -53.469 -14.609 1 82.75 490 SER A O 1
ATOM 4096 N N . TRP A 1 491 ? -0.481 -52.219 -14.031 1 83.31 491 TRP A N 1
ATOM 4097 C CA . TRP A 1 491 ? 0.417 -52.812 -15.008 1 83.31 491 TRP A CA 1
ATOM 4098 C C . TRP A 1 491 ? 0.71 -54.25 -14.656 1 83.31 491 TRP A C 1
ATOM 4100 O O . TRP A 1 491 ? 0.674 -55.125 -15.523 1 83.31 491 TRP A O 1
ATOM 4110 N N . LEU A 1 492 ? 0.987 -54.469 -13.398 1 84.38 492 LEU A N 1
ATOM 4111 C CA . LEU A 1 492 ? 1.24 -55.812 -12.945 1 84.38 492 LEU A CA 1
ATOM 4112 C C . LEU A 1 492 ? 0.008 -56.688 -13.141 1 84.38 492 LEU A C 1
ATOM 4114 O O . LEU A 1 492 ? 0.117 -57.844 -13.602 1 84.38 492 LEU A O 1
ATOM 4118 N N . GLU A 1 493 ? -1.019 -56.156 -12.844 1 87.69 493 GLU A N 1
ATOM 4119 C CA . GLU A 1 493 ? -2.268 -56.906 -12.992 1 87.69 493 GLU A CA 1
ATOM 4120 C C . GLU A 1 493 ? -2.572 -57.188 -14.461 1 87.69 493 GLU A C 1
ATOM 4122 O O . GLU A 1 493 ? -3.16 -58.219 -14.797 1 87.69 493 GLU A O 1
ATOM 4127 N N . SER A 1 494 ? -2.227 -56.312 -15.266 1 86.56 494 SER A N 1
ATOM 4128 C CA . SER A 1 494 ? -2.369 -56.531 -16.703 1 86.56 494 SER A CA 1
ATOM 4129 C C . SER A 1 494 ? -1.624 -57.781 -17.141 1 86.56 494 SER A C 1
ATOM 4131 O O . SER A 1 494 ? -2.133 -58.562 -17.953 1 86.56 494 SER A O 1
ATOM 4133 N N . HIS A 1 495 ? -0.462 -58.062 -16.594 1 83.38 495 HIS A N 1
ATOM 4134 C CA . HIS A 1 495 ? 0.341 -59.25 -16.938 1 83.38 495 HIS A CA 1
ATOM 4135 C C . HIS A 1 495 ? -0.189 -60.5 -16.25 1 83.38 495 HIS A C 1
ATOM 4137 O O . HIS A 1 495 ? -0.142 -61.594 -16.812 1 83.38 495 HIS A O 1
ATOM 4143 N N . LEU A 1 496 ? -0.692 -60.25 -15.094 1 87.06 496 LEU A N 1
ATOM 4144 C CA . LEU A 1 496 ? -1.202 -61.375 -14.336 1 87.06 496 LEU A CA 1
ATOM 4145 C C . LEU A 1 496 ? -2.502 -61.906 -14.945 1 87.06 496 LEU A C 1
ATOM 4147 O O . LEU A 1 496 ? -2.736 -63.125 -14.977 1 87.06 496 LEU A O 1
ATOM 4151 N N . TYR A 1 497 ? -3.285 -61 -15.453 1 87.94 497 TYR A N 1
ATOM 4152 C CA . TYR A 1 497 ? -4.605 -61.375 -15.945 1 87.94 497 TYR A CA 1
ATOM 4153 C C . TYR A 1 497 ? -4.648 -61.375 -17.469 1 87.94 497 TYR A C 1
ATOM 4155 O O . TYR A 1 497 ? -5.676 -61.688 -18.078 1 87.94 497 TYR A O 1
ATOM 4163 N N . ASN A 1 498 ? -3.545 -61.031 -18.109 1 85.25 498 ASN A N 1
ATOM 4164 C CA . ASN A 1 498 ? -3.412 -61 -19.547 1 85.25 498 ASN A CA 1
ATOM 4165 C C . ASN A 1 498 ? -4.461 -60.062 -20.188 1 85.25 498 ASN A C 1
ATOM 4167 O O . ASN A 1 498 ? -5.195 -60.5 -21.078 1 85.25 498 ASN A O 1
ATOM 4171 N N . LYS A 1 499 ? -4.59 -58.938 -19.578 1 87.75 499 LYS A N 1
ATOM 4172 C CA . LYS A 1 499 ? -5.453 -57.844 -20.047 1 87.75 499 LYS A CA 1
ATOM 4173 C C . LYS A 1 499 ? -4.672 -56.562 -20.219 1 87.75 499 LYS A C 1
ATOM 4175 O O . LYS A 1 499 ? -3.686 -56.312 -19.516 1 87.75 499 LYS A O 1
ATOM 4180 N N . PRO A 1 500 ? -5.094 -55.781 -21.234 1 83.62 500 PRO A N 1
ATOM 4181 C CA . PRO A 1 500 ? -4.426 -54.469 -21.359 1 83.62 500 PRO A CA 1
ATOM 4182 C C . PRO A 1 500 ? -4.574 -53.594 -20.125 1 83.62 500 PRO A C 1
ATOM 4184 O O . PRO A 1 500 ? -5.602 -53.656 -19.438 1 83.62 500 PRO A O 1
ATOM 4187 N N . VAL A 1 501 ? -3.627 -52.844 -19.844 1 83.31 501 VAL A N 1
ATOM 4188 C CA . VAL A 1 501 ? -3.596 -51.969 -18.672 1 83.31 501 VAL A CA 1
ATOM 4189 C C . VAL A 1 501 ? -4.852 -51.094 -18.641 1 83.31 501 VAL A C 1
ATOM 4191 O O . VAL A 1 501 ? -5.473 -50.938 -17.594 1 83.31 501 VAL A O 1
ATOM 4194 N N . GLY A 1 502 ? -5.215 -50.531 -19.828 1 80.25 502 GLY A N 1
ATOM 4195 C CA . GLY A 1 502 ? -6.398 -49.688 -19.906 1 80.25 502 GLY A CA 1
ATOM 4196 C C . GLY A 1 502 ? -7.66 -50.375 -19.438 1 80.25 502 GLY A C 1
ATOM 4197 O O . GLY A 1 502 ? -8.508 -49.75 -18.781 1 80.25 502 GLY A O 1
ATOM 4198 N N . GLU A 1 503 ? -7.734 -51.594 -19.734 1 85.62 503 GLU A N 1
ATOM 4199 C CA . GLU A 1 503 ? -8.906 -52.375 -19.344 1 85.62 503 GLU A CA 1
ATOM 4200 C C . GLU A 1 503 ? -8.93 -52.594 -17.844 1 85.62 503 GLU A C 1
ATOM 4202 O O . GLU A 1 503 ? -9.984 -52.531 -17.219 1 85.62 503 GLU A O 1
ATOM 4207 N N . ILE A 1 504 ? -7.809 -52.844 -17.266 1 86.25 504 ILE A N 1
ATOM 4208 C CA . ILE A 1 504 ? -7.707 -53.062 -15.828 1 86.25 504 ILE A CA 1
ATOM 4209 C C . ILE A 1 504 ? -8.109 -51.781 -15.086 1 86.25 504 ILE A C 1
ATOM 4211 O O . ILE A 1 504 ? -8.875 -51.844 -14.125 1 86.25 504 ILE A O 1
ATOM 4215 N N . VAL A 1 505 ? -7.621 -50.75 -15.547 1 82.81 505 VAL A N 1
ATOM 4216 C CA . VAL A 1 505 ? -7.902 -49.469 -14.922 1 82.81 505 VAL A CA 1
ATOM 4217 C C . VAL A 1 505 ? -9.391 -49.125 -15.047 1 82.81 505 VAL A C 1
ATOM 4219 O O . VAL A 1 505 ? -10.008 -48.656 -14.094 1 82.81 505 VAL A O 1
ATOM 4222 N N . ARG A 1 506 ? -9.93 -49.375 -16.156 1 82.88 506 ARG A N 1
ATOM 4223 C CA . ARG A 1 506 ? -11.352 -49.156 -16.375 1 82.88 506 ARG A CA 1
ATOM 4224 C C . ARG A 1 506 ? -12.203 -50 -15.43 1 82.88 506 ARG A C 1
ATOM 4226 O O . ARG A 1 506 ? -13.227 -49.531 -14.922 1 82.88 506 ARG A O 1
ATOM 4233 N N . GLU A 1 507 ? -11.805 -51.188 -15.328 1 84.31 507 GLU A N 1
ATOM 4234 C CA . GLU A 1 507 ? -12.531 -52.094 -14.438 1 84.31 507 GLU A CA 1
ATOM 4235 C C . GLU A 1 507 ? -12.461 -51.625 -12.984 1 84.31 507 GLU A C 1
ATOM 4237 O O . GLU A 1 507 ? -13.445 -51.688 -12.25 1 84.31 507 GLU A O 1
ATOM 4242 N N . LYS A 1 508 ? -11.305 -51.188 -12.672 1 81.94 508 LYS A N 1
ATOM 4243 C CA . LYS A 1 508 ? -11.133 -50.656 -11.328 1 81.94 508 LYS A CA 1
ATOM 4244 C C . LYS A 1 508 ? -11.953 -49.375 -11.141 1 81.94 508 LYS A C 1
ATOM 4246 O O . LYS A 1 508 ? -12.539 -49.156 -10.07 1 81.94 508 LYS A O 1
ATOM 4251 N N . ALA A 1 509 ? -11.914 -48.594 -12.086 1 78.94 509 ALA A N 1
ATOM 4252 C CA . ALA A 1 509 ? -12.664 -47.344 -12.039 1 78.94 509 ALA A CA 1
ATOM 4253 C C . ALA A 1 509 ? -14.156 -47.594 -11.891 1 78.94 509 ALA A C 1
ATOM 4255 O O . ALA A 1 509 ? -14.859 -46.875 -11.188 1 78.94 509 ALA A O 1
ATOM 4256 N N . LYS A 1 510 ? -14.578 -48.562 -12.617 1 76.69 510 LYS A N 1
ATOM 4257 C CA . LYS A 1 510 ? -15.992 -48.906 -12.547 1 76.69 510 LYS A CA 1
ATOM 4258 C C . LYS A 1 510 ? -16.359 -49.406 -11.148 1 76.69 510 LYS A C 1
ATOM 4260 O O . LYS A 1 510 ? -17.484 -49.188 -10.68 1 76.69 510 LYS A O 1
ATOM 4265 N N . LYS A 1 511 ? -15.406 -50 -10.594 1 75.5 511 LYS A N 1
ATOM 4266 C CA . LYS A 1 511 ? -15.656 -50.531 -9.25 1 75.5 511 LYS A CA 1
ATOM 4267 C C . LYS A 1 511 ? -15.656 -49.375 -8.227 1 75.5 511 LYS A C 1
ATOM 4269 O O . LYS A 1 511 ? -16.344 -49.469 -7.207 1 75.5 511 LYS A O 1
ATOM 4274 N N . LEU A 1 512 ? -14.844 -48.438 -8.531 1 68.75 512 LEU A N 1
ATOM 4275 C CA . LEU A 1 512 ? -14.711 -47.312 -7.598 1 68.75 512 LEU A CA 1
ATOM 4276 C C . LEU A 1 512 ? -15.781 -46.25 -7.859 1 68.75 512 LEU A C 1
ATOM 4278 O O . LEU A 1 512 ? -15.969 -45.344 -7.047 1 68.75 512 LEU A O 1
ATOM 4282 N N . THR A 1 513 ? -16.469 -46.25 -9.055 1 58.03 513 THR A N 1
ATOM 4283 C CA . THR A 1 513 ? -17.359 -45.188 -9.461 1 58.03 513 THR A CA 1
ATOM 4284 C C . THR A 1 513 ? -18.359 -44.844 -8.359 1 58.03 513 THR A C 1
ATOM 4286 O O . THR A 1 513 ? -19.156 -45.688 -7.973 1 58.03 513 THR A O 1
ATOM 4289 N N . ARG A 1 514 ? -17.703 -43.938 -7.453 1 52.31 514 ARG A N 1
ATOM 4290 C CA . ARG A 1 514 ? -18.547 -43.125 -6.598 1 52.31 514 ARG A CA 1
ATOM 4291 C C . ARG A 1 514 ? -18.922 -41.812 -7.289 1 52.31 514 ARG A C 1
ATOM 4293 O O . ARG A 1 514 ? -18.125 -41.281 -8.078 1 52.31 514 ARG A O 1
ATOM 4300 N N . MET B 1 1 ? -27.922 32.219 4.707 1 25.81 1 MET B N 1
ATOM 4301 C CA . MET B 1 1 ? -27.5 32.094 3.312 1 25.81 1 MET B CA 1
ATOM 4302 C C . MET B 1 1 ? -26.625 30.875 3.115 1 25.81 1 MET B C 1
ATOM 4304 O O . MET B 1 1 ? -25.625 30.703 3.811 1 25.81 1 MET B O 1
ATOM 4308 N N . THR B 1 2 ? -27.078 29.719 2.691 1 31.36 2 THR B N 1
ATOM 4309 C CA . THR B 1 2 ? -26.359 28.453 2.518 1 31.36 2 THR B CA 1
ATOM 4310 C C . THR B 1 2 ? -25.062 28.672 1.76 1 31.36 2 THR B C 1
ATOM 4312 O O . THR B 1 2 ? -25.031 29.344 0.732 1 31.36 2 THR B O 1
ATOM 4315 N N . THR B 1 3 ? -24.016 28.734 2.332 1 40.5 3 THR B N 1
ATOM 4316 C CA . THR B 1 3 ? -22.734 28.922 1.649 1 40.5 3 THR B CA 1
ATOM 4317 C C . THR B 1 3 ? -22.75 28.266 0.275 1 40.5 3 THR B C 1
ATOM 4319 O O . THR B 1 3 ? -23.062 27.078 0.156 1 40.5 3 THR B O 1
ATOM 4322 N N . PRO B 1 4 ? -23.047 28.922 -0.74 1 45.84 4 PRO B N 1
ATOM 4323 C CA . PRO B 1 4 ? -23.156 28.375 -2.094 1 45.84 4 PRO B CA 1
ATOM 4324 C C . PRO B 1 4 ? -22.141 27.281 -2.379 1 45.84 4 PRO B C 1
ATOM 4326 O O . PRO B 1 4 ? -20.953 27.453 -2.084 1 45.84 4 PRO B O 1
ATOM 4329 N N . HIS B 1 5 ? -22.531 26.062 -2.307 1 56.47 5 HIS B N 1
ATOM 4330 C CA . HIS B 1 5 ? -21.75 24.875 -2.604 1 56.47 5 HIS B CA 1
ATOM 4331 C C . HIS B 1 5 ? -20.922 25.062 -3.871 1 56.47 5 HIS B C 1
ATOM 4333 O O . HIS B 1 5 ? -21.484 25.219 -4.961 1 56.47 5 HIS B O 1
ATOM 4339 N N . LYS B 1 6 ? -19.656 25.531 -3.676 1 76 6 LYS B N 1
ATOM 4340 C CA . LYS B 1 6 ? -18.797 25.766 -4.824 1 76 6 LYS B CA 1
ATOM 4341 C C . LYS B 1 6 ? -18.625 24.484 -5.648 1 76 6 LYS B C 1
ATOM 4343 O O . LYS B 1 6 ? -18.453 23.406 -5.094 1 76 6 LYS B O 1
ATOM 4348 N N . ASP B 1 7 ? -18.953 24.625 -6.887 1 89.62 7 ASP B N 1
ATOM 4349 C CA . ASP B 1 7 ? -18.781 23.531 -7.832 1 89.62 7 ASP B CA 1
ATOM 4350 C C . ASP B 1 7 ? -17.344 23.031 -7.836 1 89.62 7 ASP B C 1
ATOM 4352 O O . ASP B 1 7 ? -16.406 23.812 -7.992 1 89.62 7 ASP B O 1
ATOM 4356 N N . ALA B 1 8 ? -17.156 21.781 -7.59 1 91.69 8 ALA B N 1
ATOM 4357 C CA . ALA B 1 8 ? -15.836 21.172 -7.426 1 91.69 8 ALA B CA 1
ATOM 4358 C C . ALA B 1 8 ? -14.977 21.375 -8.664 1 91.69 8 ALA B C 1
ATOM 4360 O O . ALA B 1 8 ? -13.773 21.641 -8.562 1 91.69 8 ALA B O 1
ATOM 4361 N N . LEU B 1 9 ? -15.625 21.219 -9.82 1 95.31 9 LEU B N 1
ATOM 4362 C CA . LEU B 1 9 ? -14.883 21.391 -11.062 1 95.31 9 LEU B CA 1
ATOM 4363 C C . LEU B 1 9 ? -14.406 22.828 -11.211 1 95.31 9 LEU B C 1
ATOM 4365 O O . LEU B 1 9 ? -13.266 23.078 -11.602 1 95.31 9 LEU B O 1
ATOM 4369 N N . PHE B 1 10 ? -15.266 23.703 -10.945 1 94.62 10 PHE B N 1
ATOM 4370 C CA . PHE B 1 10 ? -14.93 25.125 -11.055 1 94.62 10 PHE B CA 1
ATOM 4371 C C . PHE B 1 10 ? -13.773 25.484 -10.133 1 94.62 10 PHE B C 1
ATOM 4373 O O . PHE B 1 10 ? -12.836 26.172 -10.539 1 94.62 10 PHE B O 1
ATOM 4380 N N . VAL B 1 11 ? -13.859 24.984 -8.906 1 92.94 11 VAL B N 1
ATOM 4381 C CA . VAL B 1 11 ? -12.812 25.234 -7.918 1 92.94 11 VAL B CA 1
ATOM 4382 C C . VAL B 1 11 ? -11.484 24.672 -8.414 1 92.94 11 VAL B C 1
ATOM 4384 O O . VAL B 1 11 ? -10.445 25.312 -8.266 1 92.94 11 VAL B O 1
ATOM 4387 N N . LEU B 1 12 ? -11.523 23.5 -8.969 1 95 12 LEU B N 1
ATOM 4388 C CA . LEU B 1 12 ? -10.312 22.859 -9.484 1 95 12 LEU B CA 1
ATOM 4389 C C . LEU B 1 12 ? -9.719 23.672 -10.625 1 95 12 LEU B C 1
ATOM 4391 O O . LEU B 1 12 ? -8.508 23.922 -10.648 1 95 12 LEU B O 1
ATOM 4395 N N . VAL B 1 13 ? -10.562 24.109 -11.508 1 95.38 13 VAL B N 1
ATOM 4396 C CA . VAL B 1 13 ? -10.102 24.875 -12.664 1 95.38 13 VAL B CA 1
ATOM 4397 C C . VAL B 1 13 ? -9.445 26.172 -12.195 1 95.38 13 VAL B C 1
ATOM 4399 O O . VAL B 1 13 ? -8.391 26.562 -12.695 1 95.38 13 VAL B O 1
ATOM 4402 N N . LYS B 1 14 ? -10.07 26.781 -11.234 1 92.19 14 LYS B N 1
ATOM 4403 C CA . LYS B 1 14 ? -9.57 28.062 -10.742 1 92.19 14 LYS B CA 1
ATOM 4404 C C . LYS B 1 14 ? -8.273 27.875 -9.945 1 92.19 14 LYS B C 1
ATOM 4406 O O . LYS B 1 14 ? -7.473 28.812 -9.836 1 92.19 14 LYS B O 1
ATOM 4411 N N . SER B 1 15 ? -8.078 26.672 -9.438 1 91.88 15 SER B N 1
ATOM 4412 C CA . SER B 1 15 ? -6.902 26.391 -8.625 1 91.88 15 SER B CA 1
ATOM 4413 C C . SER B 1 15 ? -5.68 26.141 -9.5 1 91.88 15 SER B C 1
ATOM 4415 O O . SER B 1 15 ? -4.547 26.156 -9.008 1 91.88 15 SER B O 1
ATOM 4417 N N . LEU B 1 16 ? -5.848 25.938 -10.797 1 94.06 16 LEU B N 1
ATOM 4418 C CA . LEU B 1 16 ? -4.746 25.609 -11.695 1 94.06 16 LEU B CA 1
ATOM 4419 C C . LEU B 1 16 ? -3.881 26.844 -11.953 1 94.06 16 LEU B C 1
ATOM 4421 O O . LEU B 1 16 ? -4.398 27.953 -12.086 1 94.06 16 LEU B O 1
ATOM 4425 N N . SER B 1 17 ? -2.611 26.656 -11.945 1 90.75 17 SER B N 1
ATOM 4426 C CA . SER B 1 17 ? -1.695 27.719 -12.328 1 90.75 17 SER B CA 1
ATOM 4427 C C . SER B 1 17 ? -1.736 27.969 -13.836 1 90.75 17 SER B C 1
ATOM 4429 O O . SER B 1 17 ? -2.311 27.188 -14.586 1 90.75 17 SER B O 1
ATOM 4431 N N . LYS B 1 18 ? -1.142 29.062 -14.305 1 91.62 18 LYS B N 1
ATOM 4432 C CA . LYS B 1 18 ? -1.078 29.375 -15.727 1 91.62 18 LYS B CA 1
ATOM 4433 C C . LYS B 1 18 ? -0.354 28.281 -16.5 1 91.62 18 LYS B C 1
ATOM 4435 O O . LYS B 1 18 ? -0.781 27.906 -17.594 1 91.62 18 LYS B O 1
ATOM 4440 N N . SER B 1 19 ? 0.668 27.781 -15.898 1 89.5 19 SER B N 1
ATOM 4441 C CA . SER B 1 19 ? 1.448 26.734 -16.531 1 89.5 19 SER B CA 1
ATOM 4442 C C . SER B 1 19 ? 0.644 25.438 -16.641 1 89.5 19 SER B C 1
ATOM 4444 O O . SER B 1 19 ? 0.69 24.75 -17.672 1 89.5 19 SER B O 1
ATOM 4446 N N . GLU B 1 20 ? -0.1 25.094 -15.625 1 92.62 20 GLU B N 1
ATOM 4447 C CA . GLU B 1 20 ? -0.915 23.875 -15.617 1 92.62 20 GLU B CA 1
ATOM 4448 C C . GLU B 1 20 ? -2.043 23.969 -16.641 1 92.62 20 GLU B C 1
ATOM 4450 O O . GLU B 1 20 ? -2.391 22.969 -17.281 1 92.62 20 GLU B O 1
ATOM 4455 N N . LYS B 1 21 ? -2.627 25.156 -16.766 1 94.06 21 LYS B N 1
ATOM 4456 C CA . LYS B 1 21 ? -3.68 25.375 -17.766 1 94.06 21 LYS B CA 1
ATOM 4457 C C . LYS B 1 21 ? -3.146 25.203 -19.172 1 94.06 21 LYS B C 1
ATOM 4459 O O . LYS B 1 21 ? -3.811 24.609 -20.031 1 94.06 21 LYS B O 1
ATOM 4464 N N . ARG B 1 22 ? -1.971 25.766 -19.375 1 91.44 22 ARG B N 1
ATOM 4465 C CA . ARG B 1 22 ? -1.329 25.609 -20.688 1 91.44 22 ARG B CA 1
ATOM 4466 C C . ARG B 1 22 ? -1.039 24.141 -20.984 1 91.44 22 ARG B C 1
ATOM 4468 O O . ARG B 1 22 ? -1.279 23.672 -22.094 1 91.44 22 ARG B O 1
ATOM 4475 N N . GLN B 1 23 ? -0.537 23.469 -20 1 89 23 GLN B N 1
ATOM 4476 C CA . GLN B 1 23 ? -0.222 22.062 -20.156 1 89 23 GLN B CA 1
ATOM 4477 C C . GLN B 1 23 ? -1.479 21.25 -20.453 1 89 23 GLN B C 1
ATOM 4479 O O . GLN B 1 23 ? -1.44 20.281 -21.234 1 89 23 GLN B O 1
ATOM 4484 N N . PHE B 1 24 ? -2.551 21.531 -19.797 1 91.56 24 PHE B N 1
ATOM 4485 C CA . PHE B 1 24 ? -3.801 20.812 -20.031 1 91.56 24 PHE B CA 1
ATOM 4486 C C . PHE B 1 24 ? -4.289 21 -21.453 1 91.56 24 PHE B C 1
ATOM 4488 O O . PHE B 1 24 ? -4.727 20.047 -22.094 1 91.56 24 PHE B O 1
ATOM 4495 N N . LYS B 1 25 ? -4.207 22.188 -21.891 1 88.75 25 LYS B N 1
ATOM 4496 C CA . LYS B 1 25 ? -4.633 22.469 -23.266 1 88.75 25 LYS B CA 1
ATOM 4497 C C . LYS B 1 25 ? -3.787 21.719 -24.281 1 88.75 25 LYS B C 1
ATOM 4499 O O . LYS B 1 25 ? -4.309 21.219 -25.281 1 88.75 25 LYS B O 1
ATOM 4504 N N . LEU B 1 26 ? -2.527 21.594 -24 1 83.19 26 LEU B N 1
ATOM 4505 C CA . LEU B 1 26 ? -1.635 20.828 -24.859 1 83.19 26 LEU B CA 1
ATOM 4506 C C . LEU B 1 26 ? -1.972 19.344 -24.797 1 83.19 26 LEU B C 1
ATOM 4508 O O . LEU B 1 26 ? -1.94 18.641 -25.812 1 83.19 26 LEU B O 1
ATOM 4512 N N . TYR B 1 27 ? -2.248 18.922 -23.594 1 82.75 27 TYR B N 1
ATOM 4513 C CA . TYR B 1 27 ? -2.619 17.531 -23.359 1 82.75 27 TYR B CA 1
ATOM 4514 C C . TYR B 1 27 ? -3.863 17.156 -24.156 1 82.75 27 TYR B C 1
ATOM 4516 O O . TYR B 1 27 ? -3.914 16.094 -24.766 1 82.75 27 TYR B O 1
ATOM 4524 N N . VAL B 1 28 ? -4.832 17.969 -24.172 1 82.56 28 VAL B N 1
ATOM 4525 C CA . VAL B 1 28 ? -6.082 17.703 -24.875 1 82.56 28 VAL B CA 1
ATOM 4526 C C . VAL B 1 28 ? -5.848 17.75 -26.391 1 82.56 28 VAL B C 1
ATOM 4528 O O . VAL B 1 28 ? -6.453 16.969 -27.141 1 82.56 28 VAL B O 1
ATOM 4531 N N . GLY B 1 29 ? -5.141 18.703 -26.781 1 73.19 29 GLY B N 1
ATOM 4532 C CA . GLY B 1 29 ? -4.809 18.797 -28.188 1 73.19 29 GLY B CA 1
ATOM 4533 C C . GLY B 1 29 ? -4.191 17.516 -28.75 1 73.19 29 GLY B C 1
ATOM 4534 O O . GLY B 1 29 ? -4.359 17.203 -29.922 1 73.19 29 GLY B O 1
ATOM 4535 N N . ARG B 1 30 ? -3.686 16.781 -27.922 1 64.06 30 ARG B N 1
ATOM 4536 C CA . ARG B 1 30 ? -3.012 15.539 -28.312 1 64.06 30 ARG B CA 1
ATOM 4537 C C . ARG B 1 30 ? -4.008 14.391 -28.438 1 64.06 30 ARG B C 1
ATOM 4539 O O . ARG B 1 30 ? -3.734 13.398 -29.109 1 64.06 30 ARG B O 1
ATOM 4546 N N . LEU B 1 31 ? -5.066 14.406 -27.734 1 62.09 31 LEU B N 1
ATOM 4547 C CA . LEU B 1 31 ? -6.039 13.328 -27.703 1 62.09 31 LEU B CA 1
ATOM 4548 C C . LEU B 1 31 ? -6.805 13.25 -29.031 1 62.09 31 LEU B C 1
ATOM 4550 O O . LEU B 1 31 ? -7.316 12.195 -29.391 1 62.09 31 LEU B O 1
ATOM 4554 N N . GLY B 1 32 ? -6.465 13.836 -30.109 1 52.72 32 GLY B N 1
ATOM 4555 C CA . GLY B 1 32 ? -6.961 13.836 -31.484 1 52.72 32 GLY B CA 1
ATOM 4556 C C . GLY B 1 32 ? -8.469 13.758 -31.578 1 52.72 32 GLY B C 1
ATOM 4557 O O . GLY B 1 32 ? -9.039 13.812 -32.656 1 52.72 32 GLY B O 1
ATOM 4558 N N . VAL B 1 33 ? -9.32 13.258 -30.562 1 52.62 33 VAL B N 1
ATOM 4559 C CA . VAL B 1 33 ? -10.703 12.906 -30.844 1 52.62 33 VAL B CA 1
ATOM 4560 C C . VAL B 1 33 ? -11.594 14.141 -30.703 1 52.62 33 VAL B C 1
ATOM 4562 O O . VAL B 1 33 ? -11.281 15.055 -29.922 1 52.62 33 VAL B O 1
ATOM 4565 N N . ASN B 1 34 ? -12.531 14.203 -31.594 1 52.09 34 ASN B N 1
ATOM 4566 C CA . ASN B 1 34 ? -13.578 15.219 -31.688 1 52.09 34 ASN B CA 1
ATOM 4567 C C . ASN B 1 34 ? -14.164 15.539 -30.312 1 52.09 34 ASN B C 1
ATOM 4569 O O . ASN B 1 34 ? -14.555 16.688 -30.062 1 52.09 34 ASN B O 1
ATOM 4573 N N . THR B 1 35 ? -14.508 14.539 -29.531 1 53.12 35 THR B N 1
ATOM 4574 C CA . THR B 1 35 ? -15.102 14.719 -28.203 1 53.12 35 THR B CA 1
ATOM 4575 C C . THR B 1 35 ? -14.25 15.664 -27.359 1 53.12 35 THR B C 1
ATOM 4577 O O . THR B 1 35 ? -14.75 16.266 -26.422 1 53.12 35 THR B O 1
ATOM 4580 N N . ASP B 1 36 ? -13.023 15.781 -27.781 1 60.75 36 ASP B N 1
ATOM 4581 C CA . ASP B 1 36 ? -12.016 16.594 -27.094 1 60.75 36 ASP B CA 1
ATOM 4582 C C . ASP B 1 36 ? -12.344 18.078 -27.188 1 60.75 36 ASP B C 1
ATOM 4584 O O . ASP B 1 36 ? -12.062 18.844 -26.266 1 60.75 36 ASP B O 1
ATOM 4588 N N . ALA B 1 37 ? -13.312 18.188 -28 1 71.25 37 ALA B N 1
ATOM 4589 C CA . ALA B 1 37 ? -13.562 19.609 -28.25 1 71.25 37 ALA B CA 1
ATOM 4590 C C . ALA B 1 37 ? -14.539 20.172 -27.234 1 71.25 37 ALA B C 1
ATOM 4592 O O . ALA B 1 37 ? -14.375 21.312 -26.766 1 71.25 37 ALA B O 1
ATOM 4593 N N . LYS B 1 38 ? -15.391 19.328 -26.781 1 83.62 38 LYS B N 1
ATOM 4594 C CA . LYS B 1 38 ? -16.422 19.875 -25.906 1 83.62 38 LYS B CA 1
ATOM 4595 C C . LYS B 1 38 ? -15.883 20.156 -24.516 1 83.62 38 LYS B C 1
ATOM 4597 O O . LYS B 1 38 ? -16.172 21.203 -23.922 1 83.62 38 LYS B O 1
ATOM 4602 N N . PHE B 1 39 ? -15.109 19.297 -24.047 1 86.94 39 PHE B N 1
ATOM 4603 C CA . PHE B 1 39 ? -14.664 19.516 -22.672 1 86.94 39 PHE B CA 1
ATOM 4604 C C . PHE B 1 39 ? -13.594 20.609 -22.625 1 86.94 39 PHE B C 1
ATOM 4606 O O . PHE B 1 39 ? -13.461 21.312 -21.609 1 86.94 39 PHE B O 1
ATOM 4613 N N . LEU B 1 40 ? -12.945 20.766 -23.781 1 90.19 40 LEU B N 1
ATOM 4614 C CA . LEU B 1 40 ? -12 21.891 -23.828 1 90.19 40 LEU B CA 1
ATOM 4615 C C . LEU B 1 40 ? -12.742 23.219 -23.828 1 90.19 40 LEU B C 1
ATOM 4617 O O . LEU B 1 40 ? -12.289 24.188 -23.203 1 90.19 40 LEU B O 1
ATOM 4621 N N . SER B 1 41 ? -13.828 23.234 -24.547 1 91.38 41 SER B N 1
ATOM 4622 C CA . SER B 1 41 ? -14.656 24.422 -24.578 1 91.38 41 SER B CA 1
ATOM 4623 C C . SER B 1 41 ? -15.203 24.75 -23.188 1 91.38 41 SER B C 1
ATOM 4625 O O . SER B 1 41 ? -15.234 25.922 -22.781 1 91.38 41 SER B O 1
ATOM 4627 N N . LEU B 1 42 ? -15.656 23.75 -22.578 1 93.88 42 LEU B N 1
ATOM 4628 C CA . LEU B 1 42 ? -16.156 23.938 -21.203 1 93.88 42 LEU B CA 1
ATOM 4629 C C . LEU B 1 42 ? -15.039 24.422 -20.297 1 93.88 42 LEU B C 1
ATOM 4631 O O . LEU B 1 42 ? -15.258 25.312 -19.453 1 93.88 42 LEU B O 1
ATOM 4635 N N . PHE B 1 43 ? -13.852 23.859 -20.406 1 95.31 43 PHE B N 1
ATOM 4636 C CA . PHE B 1 43 ? -12.695 24.266 -19.609 1 95.31 43 PHE B CA 1
ATOM 4637 C C . PHE B 1 43 ? -12.406 25.75 -19.812 1 95.31 43 PHE B C 1
ATOM 4639 O O . PHE B 1 43 ? -12.203 26.484 -18.828 1 95.31 43 PHE B O 1
ATOM 4646 N N . ASN B 1 44 ? -12.453 26.172 -21.062 1 94.19 44 ASN B N 1
ATOM 4647 C CA . ASN B 1 44 ? -12.164 27.578 -21.391 1 94.19 44 ASN B CA 1
ATOM 4648 C C . ASN B 1 44 ? -13.227 28.516 -20.812 1 94.19 44 ASN B C 1
ATOM 4650 O O . ASN B 1 44 ? -12.906 29.609 -20.344 1 94.19 44 ASN B O 1
ATOM 4654 N N . LEU B 1 45 ? -14.398 28.078 -20.906 1 94.62 45 LEU B N 1
ATOM 4655 C CA . LEU B 1 45 ? -15.5 28.875 -20.359 1 94.62 45 LEU B CA 1
ATOM 4656 C C . LEU B 1 45 ? -15.359 29.047 -18.859 1 94.62 45 LEU B C 1
ATOM 4658 O O . LEU B 1 45 ? -15.516 30.141 -18.328 1 94.62 45 LEU B O 1
ATOM 4662 N N . LEU B 1 46 ? -15.047 27.969 -18.141 1 94.38 46 LEU B N 1
ATOM 4663 C CA . LEU B 1 46 ? -14.914 27.984 -16.688 1 94.38 46 LEU B CA 1
ATOM 4664 C C . LEU B 1 46 ? -13.688 28.797 -16.281 1 94.38 46 LEU B C 1
ATOM 4666 O O . LEU B 1 46 ? -13.719 29.5 -15.258 1 94.38 46 LEU B O 1
ATOM 4670 N N . ASP B 1 47 ? -12.633 28.641 -17.062 1 94.44 47 ASP B N 1
ATOM 4671 C CA . ASP B 1 47 ? -11.398 29.375 -16.766 1 94.44 47 ASP B CA 1
ATOM 4672 C C . ASP B 1 47 ? -11.617 30.875 -16.828 1 94.44 47 ASP B C 1
ATOM 4674 O O . ASP B 1 47 ? -11.062 31.625 -16.031 1 94.44 47 ASP B O 1
ATOM 4678 N N . LYS B 1 48 ? -12.461 31.297 -17.734 1 93.44 48 LYS B N 1
ATOM 4679 C CA . LYS B 1 48 ? -12.703 32.719 -17.938 1 93.44 48 LYS B CA 1
ATOM 4680 C C . LYS B 1 48 ? -13.766 33.25 -16.969 1 93.44 48 LYS B C 1
ATOM 4682 O O . LYS B 1 48 ? -13.781 34.438 -16.656 1 93.44 48 LYS B O 1
ATOM 4687 N N . ALA B 1 49 ? -14.609 32.406 -16.516 1 91.81 49 ALA B N 1
ATOM 4688 C CA . ALA B 1 49 ? -15.727 32.812 -15.68 1 91.81 49 ALA B CA 1
ATOM 4689 C C . ALA B 1 49 ? -15.25 33.219 -14.289 1 91.81 49 ALA B C 1
ATOM 4691 O O . ALA B 1 49 ? -14.312 32.625 -13.75 1 91.81 49 ALA B O 1
ATOM 4692 N N . LYS B 1 50 ? -15.859 34.156 -13.648 1 89.5 50 LYS B N 1
ATOM 4693 C CA . LYS B 1 50 ? -15.531 34.594 -12.297 1 89.5 50 LYS B CA 1
ATOM 4694 C C . LYS B 1 50 ? -16.281 33.75 -11.258 1 89.5 50 LYS B C 1
ATOM 4696 O O . LYS B 1 50 ? -15.758 33.5 -10.172 1 89.5 50 LYS B O 1
ATOM 4701 N N . THR B 1 51 ? -17.453 33.438 -11.609 1 91.06 51 THR B N 1
ATOM 4702 C CA . THR B 1 51 ? -18.266 32.625 -10.742 1 91.06 51 THR B CA 1
ATOM 4703 C C . THR B 1 51 ? -18.906 31.469 -11.531 1 91.06 51 THR B C 1
ATOM 4705 O O . THR B 1 51 ? -19.062 31.562 -12.75 1 91.06 51 THR B O 1
ATOM 4708 N N . TYR B 1 52 ? -19.125 30.453 -10.797 1 91.81 52 TYR B N 1
ATOM 4709 C CA . TYR B 1 52 ? -19.797 29.328 -11.445 1 91.81 52 TYR B CA 1
ATOM 4710 C C . TYR B 1 52 ? -21.266 29.656 -11.734 1 91.81 52 TYR B C 1
ATOM 4712 O O . TYR B 1 52 ? -21.984 30.125 -10.852 1 91.81 52 TYR B O 1
ATOM 4720 N N . ASN B 1 53 ? -21.656 29.516 -12.938 1 91.25 53 ASN B N 1
ATOM 4721 C CA . ASN B 1 53 ? -23.047 29.734 -13.359 1 91.25 53 ASN B CA 1
ATOM 4722 C C . ASN B 1 53 ? -23.484 28.719 -14.406 1 91.25 53 ASN B C 1
ATOM 4724 O O . ASN B 1 53 ? -23.078 28.797 -15.57 1 91.25 53 ASN B O 1
ATOM 4728 N N . GLU B 1 54 ? -24.281 27.875 -13.922 1 90.62 54 GLU B N 1
ATOM 4729 C CA . GLU B 1 54 ? -24.719 26.781 -14.805 1 90.62 54 GLU B CA 1
ATOM 4730 C C . GLU B 1 54 ? -25.484 27.328 -16 1 90.62 54 GLU B C 1
ATOM 4732 O O . GLU B 1 54 ? -25.406 26.766 -17.109 1 90.62 54 GLU B O 1
ATOM 4737 N N . LYS B 1 55 ? -26.203 28.328 -15.789 1 90.62 55 LYS B N 1
ATOM 4738 C CA . LYS B 1 55 ? -26.984 28.922 -16.875 1 90.62 55 LYS B CA 1
ATOM 4739 C C . LYS B 1 55 ? -26.078 29.422 -18 1 90.62 55 LYS B C 1
ATOM 4741 O O . LYS B 1 55 ? -26.406 29.281 -19.172 1 90.62 55 LYS B O 1
ATOM 4746 N N . VAL B 1 56 ? -25.078 30.047 -17.609 1 91.88 56 VAL B N 1
ATOM 4747 C CA . VAL B 1 56 ? -24.141 30.562 -18.578 1 91.88 56 VAL B CA 1
ATOM 4748 C C . VAL B 1 56 ? -23.547 29.422 -19.406 1 91.88 56 VAL B C 1
ATOM 4750 O O . VAL B 1 56 ? -23.344 29.547 -20.609 1 91.88 56 VAL B O 1
ATOM 4753 N N . ILE B 1 57 ? -23.312 28.344 -18.781 1 92.38 57 ILE B N 1
ATOM 4754 C CA . ILE B 1 57 ? -22.75 27.172 -19.438 1 92.38 57 ILE B CA 1
ATOM 4755 C C . ILE B 1 57 ? -23.75 26.625 -20.453 1 92.38 57 ILE B C 1
ATOM 4757 O O . ILE B 1 57 ? -23.391 26.328 -21.594 1 92.38 57 ILE B O 1
ATOM 4761 N N . LEU B 1 58 ? -25 26.562 -20.047 1 92.62 58 LEU B N 1
ATOM 4762 C CA . LEU B 1 58 ? -26.047 26 -20.922 1 92.62 58 LEU B CA 1
ATOM 4763 C C . LEU B 1 58 ? -26.344 26.953 -22.078 1 92.62 58 LEU B C 1
ATOM 4765 O O . LEU B 1 58 ? -26.594 26.5 -23.203 1 92.62 58 LEU B O 1
ATOM 4769 N N . ASP B 1 59 ? -26.203 28.188 -21.797 1 92.44 59 ASP B N 1
ATOM 4770 C CA . ASP B 1 59 ? -26.484 29.188 -22.812 1 92.44 59 ASP B CA 1
ATOM 4771 C C . ASP B 1 59 ? -25.391 29.234 -23.875 1 92.44 59 ASP B C 1
ATOM 4773 O O . ASP B 1 59 ? -25.625 29.672 -25 1 92.44 59 ASP B O 1
ATOM 4777 N N . SER B 1 60 ? -24.266 28.875 -23.516 1 90.38 60 SER B N 1
ATOM 4778 C CA . SER B 1 60 ? -23.141 28.891 -24.438 1 90.38 60 SER B CA 1
ATOM 4779 C C . SER B 1 60 ? -23.344 27.859 -25.547 1 90.38 60 SER B C 1
ATOM 4781 O O . SER B 1 60 ? -22.703 27.953 -26.609 1 90.38 60 SER B O 1
ATOM 4783 N N . GLY B 1 61 ? -24.078 26.734 -25.312 1 88.94 61 GLY B N 1
ATOM 4784 C CA . GLY B 1 61 ? -24.375 25.719 -26.312 1 88.94 61 GLY B CA 1
ATOM 4785 C C . GLY B 1 61 ? -23.328 24.625 -26.391 1 88.94 61 GLY B C 1
ATOM 4786 O O . GLY B 1 61 ? -23.328 23.812 -27.312 1 88.94 61 GLY B O 1
ATOM 4787 N N . ILE B 1 62 ? -22.453 24.625 -25.422 1 88.44 62 ILE B N 1
ATOM 4788 C CA . ILE B 1 62 ? -21.375 23.625 -25.391 1 88.44 62 ILE B CA 1
ATOM 4789 C C . ILE B 1 62 ? -21.969 22.234 -25.141 1 88.44 62 ILE B C 1
ATOM 4791 O O . ILE B 1 62 ? -21.531 21.25 -25.734 1 88.44 62 ILE B O 1
ATOM 4795 N N . VAL B 1 63 ? -22.938 22.188 -24.266 1 88.19 63 VAL B N 1
ATOM 4796 C CA . VAL B 1 63 ? -23.5 20.922 -23.844 1 88.19 63 VAL B CA 1
ATOM 4797 C C . VAL B 1 63 ? -24.969 21.109 -23.469 1 88.19 63 VAL B C 1
ATOM 4799 O O . VAL B 1 63 ? -25.375 22.188 -23.016 1 88.19 63 VAL B O 1
ATOM 4802 N N . LYS B 1 64 ? -25.719 20.031 -23.703 1 89.75 64 LYS B N 1
ATOM 4803 C CA . LYS B 1 64 ? -27.125 20.031 -23.281 1 89.75 64 LYS B CA 1
ATOM 4804 C C . LYS B 1 64 ? -27.219 19.734 -21.781 1 89.75 64 LYS B C 1
ATOM 4806 O O . LYS B 1 64 ? -26.312 19.156 -21.188 1 89.75 64 LYS B O 1
ATOM 4811 N N . LYS B 1 65 ? -28.266 20.109 -21.203 1 90 65 LYS B N 1
ATOM 4812 C CA . LYS B 1 65 ? -28.484 19.969 -19.766 1 90 65 LYS B CA 1
ATOM 4813 C C . LYS B 1 65 ? -28.344 18.516 -19.328 1 90 65 LYS B C 1
ATOM 4815 O O . LYS B 1 65 ? -27.719 18.219 -18.297 1 90 65 LYS B O 1
ATOM 4820 N N . ALA B 1 66 ? -28.828 17.609 -20.109 1 91.44 66 ALA B N 1
ATOM 4821 C CA . ALA B 1 66 ? -28.844 16.203 -19.75 1 91.44 66 ALA B CA 1
ATOM 4822 C C . ALA B 1 66 ? -27.422 15.617 -19.734 1 91.44 66 ALA B C 1
ATOM 4824 O O . ALA B 1 66 ? -27.156 14.641 -19.031 1 91.44 66 ALA B O 1
ATOM 4825 N N . GLN B 1 67 ? -26.516 16.281 -20.391 1 92.5 67 GLN B N 1
ATOM 4826 C CA . GLN B 1 67 ? -25.172 15.734 -20.547 1 92.5 67 GLN B CA 1
ATOM 4827 C C . GLN B 1 67 ? -24.172 16.531 -19.703 1 92.5 67 GLN B C 1
ATOM 4829 O O . GLN B 1 67 ? -23 16.156 -19.625 1 92.5 67 GLN B O 1
ATOM 4834 N N . LEU B 1 68 ? -24.609 17.547 -19.125 1 91.62 68 LEU B N 1
ATOM 4835 C CA . LEU B 1 68 ? -23.703 18.469 -18.453 1 91.62 68 LEU B CA 1
ATOM 4836 C C . LEU B 1 68 ? -22.953 17.781 -17.328 1 91.62 68 LEU B C 1
ATOM 4838 O O . LEU B 1 68 ? -21.734 17.953 -17.188 1 91.62 68 LEU B O 1
ATOM 4842 N N . SER B 1 69 ? -23.672 16.953 -16.594 1 90.81 69 SER B N 1
ATOM 4843 C CA . SER B 1 69 ? -23.047 16.266 -15.469 1 90.81 69 SER B CA 1
ATOM 4844 C C . SER B 1 69 ? -21.938 15.328 -15.938 1 90.81 69 SER B C 1
ATOM 4846 O O . SER B 1 69 ? -20.844 15.32 -15.367 1 90.81 69 SER B O 1
ATOM 4848 N N . ASN B 1 70 ? -22.188 14.602 -16.953 1 91.69 70 ASN B N 1
ATOM 4849 C CA . ASN B 1 70 ? -21.203 13.672 -17.5 1 91.69 70 ASN B CA 1
ATOM 4850 C C . ASN B 1 70 ? -20 14.414 -18.094 1 91.69 70 ASN B C 1
ATOM 4852 O O . ASN B 1 70 ? -18.859 13.961 -17.953 1 91.69 70 ASN B O 1
ATOM 4856 N N . LEU B 1 71 ? -20.297 15.477 -18.688 1 92.44 71 LEU B N 1
ATOM 4857 C CA . LEU B 1 71 ? -19.219 16.266 -19.281 1 92.44 71 LEU B CA 1
ATOM 4858 C C . LEU B 1 71 ? -18.312 16.859 -18.203 1 92.44 71 LEU B C 1
ATOM 4860 O O . LEU B 1 71 ? -17.094 16.875 -18.359 1 92.44 71 LEU B O 1
ATOM 4864 N N . LYS B 1 72 ? -18.969 17.297 -17.156 1 93.38 72 LYS B N 1
ATOM 4865 C CA . LYS B 1 72 ? -18.203 17.844 -16.047 1 93.38 72 LYS B CA 1
ATOM 4866 C C . LYS B 1 72 ? -17.312 16.781 -15.406 1 93.38 72 LYS B C 1
ATOM 4868 O O . LYS B 1 72 ? -16.141 17.047 -15.102 1 93.38 72 LYS B O 1
ATOM 4873 N N . ALA B 1 73 ? -17.875 15.656 -15.242 1 92.75 73 ALA B N 1
ATOM 4874 C CA . ALA B 1 73 ? -17.141 14.555 -14.641 1 92.75 73 ALA B CA 1
ATOM 4875 C C . ALA B 1 73 ? -15.945 14.156 -15.508 1 92.75 73 ALA B C 1
ATOM 4877 O O . ALA B 1 73 ? -14.867 13.867 -14.992 1 92.75 73 ALA B O 1
ATOM 4878 N N . HIS B 1 74 ? -16.203 14.102 -16.719 1 91.56 74 HIS B N 1
ATOM 4879 C CA . HIS B 1 74 ? -15.148 13.742 -17.656 1 91.56 74 HIS B CA 1
ATOM 4880 C C . HIS B 1 74 ? -14.039 14.789 -17.656 1 91.56 74 HIS B C 1
ATOM 4882 O O . HIS B 1 74 ? -12.852 14.438 -17.672 1 91.56 74 HIS B O 1
ATOM 4888 N N . LEU B 1 75 ? -14.422 16.047 -17.688 1 93.5 75 LEU B N 1
ATOM 4889 C CA . LEU B 1 75 ? -13.445 17.141 -17.656 1 93.5 75 LEU B CA 1
ATOM 4890 C C . LEU B 1 75 ? -12.633 17.094 -16.359 1 93.5 75 LEU B C 1
ATOM 4892 O O . LEU B 1 75 ? -11.414 17.266 -16.391 1 93.5 75 LEU B O 1
ATOM 4896 N N . TYR B 1 76 ? -13.359 16.891 -15.289 1 95.38 76 TYR B N 1
ATOM 4897 C CA . TYR B 1 76 ? -12.711 16.781 -13.992 1 95.38 76 TYR B CA 1
ATOM 4898 C C . TYR B 1 76 ? -11.625 15.711 -14.008 1 95.38 76 TYR B C 1
ATOM 4900 O O . TYR B 1 76 ? -10.492 15.961 -13.594 1 95.38 76 TYR B O 1
ATOM 4908 N N . LYS B 1 77 ? -11.922 14.602 -14.516 1 92.94 77 LYS B N 1
ATOM 4909 C CA . LYS B 1 77 ? -10.992 13.477 -14.586 1 92.94 77 LYS B CA 1
ATOM 4910 C C . LYS B 1 77 ? -9.82 13.789 -15.508 1 92.94 77 LYS B C 1
ATOM 4912 O O . LYS B 1 77 ? -8.672 13.484 -15.172 1 92.94 77 LYS B O 1
ATOM 4917 N N . GLN B 1 78 ? -10.094 14.359 -16.609 1 91.25 78 GLN B N 1
ATOM 4918 C CA . GLN B 1 78 ? -9.047 14.648 -17.578 1 91.25 78 GLN B CA 1
ATOM 4919 C C . GLN B 1 78 ? -8.047 15.664 -17.031 1 91.25 78 GLN B C 1
ATOM 4921 O O . GLN B 1 78 ? -6.848 15.578 -17.312 1 91.25 78 GLN B O 1
ATOM 4926 N N . ILE B 1 79 ? -8.555 16.594 -16.281 1 94.44 79 ILE B N 1
ATOM 4927 C CA . ILE B 1 79 ? -7.668 17.562 -15.664 1 94.44 79 ILE B CA 1
ATOM 4928 C C . ILE B 1 79 ? -6.719 16.859 -14.703 1 94.44 79 ILE B C 1
ATOM 4930 O O . ILE B 1 79 ? -5.512 17.125 -14.695 1 94.44 79 ILE B O 1
ATOM 4934 N N . LEU B 1 80 ? -7.27 15.93 -13.961 1 94 80 LEU B N 1
ATOM 4935 C CA . LEU B 1 80 ? -6.473 15.211 -12.977 1 94 80 LEU B CA 1
ATOM 4936 C C . LEU B 1 80 ? -5.449 14.305 -13.656 1 94 80 LEU B C 1
ATOM 4938 O O . LEU B 1 80 ? -4.32 14.172 -13.18 1 94 80 LEU B O 1
ATOM 4942 N N . VAL B 1 81 ? -5.84 13.734 -14.734 1 89.44 81 VAL B N 1
ATOM 4943 C CA . VAL B 1 81 ? -4.914 12.898 -15.492 1 89.44 81 VAL B CA 1
ATOM 4944 C C . VAL B 1 81 ? -3.754 13.742 -16 1 89.44 81 VAL B C 1
ATOM 4946 O O . VAL B 1 81 ? -2.592 13.344 -15.914 1 89.44 81 VAL B O 1
ATOM 4949 N N . SER B 1 82 ? -4.086 14.883 -16.547 1 89.44 82 SER B N 1
ATOM 4950 C CA . SER B 1 82 ? -3.066 15.797 -17.047 1 89.44 82 SER B CA 1
ATOM 4951 C C . SER B 1 82 ? -2.117 16.234 -15.945 1 89.44 82 SER B C 1
ATOM 4953 O O . SER B 1 82 ? -0.902 16.297 -16.141 1 89.44 82 SER B O 1
ATOM 4955 N N . LEU B 1 83 ? -2.68 16.516 -14.781 1 91.69 83 LEU B N 1
ATOM 4956 C CA . LEU B 1 83 ? -1.871 16.953 -13.648 1 91.69 83 LEU B CA 1
ATOM 4957 C C . LEU B 1 83 ? -0.939 15.836 -13.188 1 91.69 83 LEU B C 1
ATOM 4959 O O . LEU B 1 8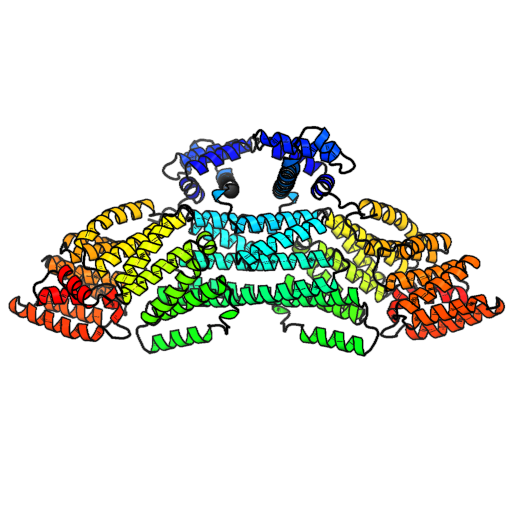3 ? 0.2 16.094 -12.789 1 91.69 83 LEU B O 1
ATOM 4963 N N . ARG B 1 84 ? -1.399 14.656 -13.227 1 89.5 84 ARG B N 1
ATOM 4964 C CA . ARG B 1 84 ? -0.609 13.508 -12.797 1 89.5 84 ARG B CA 1
ATOM 4965 C C . ARG B 1 84 ? 0.583 13.289 -13.727 1 89.5 84 ARG B C 1
ATOM 4967 O O . ARG B 1 84 ? 1.644 12.844 -13.281 1 89.5 84 ARG B O 1
ATOM 4974 N N . LEU B 1 85 ? 0.432 13.656 -14.953 1 83.94 85 LEU B N 1
ATOM 4975 C CA . LEU B 1 85 ? 1.479 13.453 -15.945 1 83.94 85 LEU B CA 1
ATOM 4976 C C . LEU B 1 85 ? 2.543 14.539 -15.844 1 83.94 85 LEU B C 1
ATOM 4978 O O . LEU B 1 85 ? 3.645 14.391 -16.375 1 83.94 85 LEU B O 1
ATOM 4982 N N . ASN B 1 86 ? 2.195 15.562 -15.156 1 84.25 86 ASN B N 1
ATOM 4983 C CA . ASN B 1 86 ? 3.137 16.672 -14.984 1 84.25 86 ASN B CA 1
ATOM 4984 C C . ASN B 1 86 ? 4.312 16.266 -14.102 1 84.25 86 ASN B C 1
ATOM 4986 O O . ASN B 1 86 ? 4.117 15.797 -12.977 1 84.25 86 ASN B O 1
ATOM 4990 N N . PRO B 1 87 ? 5.531 16.469 -14.547 1 78.38 87 PRO B N 1
ATOM 4991 C CA . PRO B 1 87 ? 6.723 16.078 -13.789 1 78.38 87 PRO B CA 1
ATOM 4992 C C . PRO B 1 87 ? 6.754 16.703 -12.391 1 78.38 87 PRO B C 1
ATOM 4994 O O . PRO B 1 87 ? 7.301 16.109 -11.461 1 78.38 87 PRO B O 1
ATOM 4997 N N . VAL B 1 88 ? 6.207 17.781 -12.281 1 77.56 88 VAL B N 1
ATOM 4998 C CA . VAL B 1 88 ? 6.215 18.484 -11.008 1 77.56 88 VAL B CA 1
ATOM 4999 C C . VAL B 1 88 ? 5.438 17.688 -9.969 1 77.56 88 VAL B C 1
ATOM 5001 O O . VAL B 1 88 ? 5.742 17.734 -8.773 1 77.56 88 VAL B O 1
ATOM 5004 N N . ASN B 1 89 ? 4.543 16.922 -10.5 1 77.81 89 ASN B N 1
ATOM 5005 C CA . ASN B 1 89 ? 3.699 16.156 -9.594 1 77.81 89 ASN B CA 1
ATOM 5006 C C . ASN B 1 89 ? 4.191 14.711 -9.453 1 77.81 89 ASN B C 1
ATOM 5008 O O . ASN B 1 89 ? 3.578 13.906 -8.75 1 77.81 89 ASN B O 1
ATOM 5012 N N . GLN B 1 90 ? 5.273 14.492 -10.109 1 79.31 90 GLN B N 1
ATOM 5013 C CA . GLN B 1 90 ? 5.848 13.148 -10.062 1 79.31 90 GLN B CA 1
ATOM 5014 C C . GLN B 1 90 ? 6.789 13 -8.867 1 79.31 90 GLN B C 1
ATOM 5016 O O . GLN B 1 90 ? 8.008 13.047 -9.031 1 79.31 90 GLN B O 1
ATOM 5021 N N . ASN B 1 91 ? 6.18 12.734 -7.754 1 83.25 91 ASN B N 1
ATOM 5022 C CA . ASN B 1 91 ? 7.004 12.484 -6.578 1 83.25 91 ASN B CA 1
ATOM 5023 C C . ASN B 1 91 ? 7.375 11.008 -6.457 1 83.25 91 ASN B C 1
ATOM 5025 O O . ASN B 1 91 ? 7 10.195 -7.309 1 83.25 91 ASN B O 1
ATOM 5029 N N . ILE B 1 92 ? 8.148 10.75 -5.57 1 89.38 92 ILE B N 1
ATOM 5030 C CA . ILE B 1 92 ? 8.711 9.414 -5.418 1 89.38 92 ILE B CA 1
ATOM 5031 C C . ILE B 1 92 ? 7.59 8.398 -5.211 1 89.38 92 ILE B C 1
ATOM 5033 O O . ILE B 1 92 ? 7.672 7.266 -5.688 1 89.38 92 ILE B O 1
ATOM 5037 N N . ARG B 1 93 ? 6.551 8.758 -4.539 1 90.38 93 ARG B N 1
ATOM 5038 C CA . ARG B 1 93 ? 5.434 7.855 -4.27 1 90.38 93 ARG B CA 1
ATOM 5039 C C . ARG B 1 93 ? 4.715 7.477 -5.562 1 90.38 93 ARG B C 1
ATOM 5041 O O . ARG B 1 93 ? 4.41 6.305 -5.785 1 90.38 93 ARG B O 1
ATOM 5048 N N . VAL B 1 94 ? 4.527 8.5 -6.398 1 90.31 94 VAL B N 1
ATOM 5049 C CA . VAL B 1 94 ? 3.885 8.266 -7.688 1 90.31 94 VAL B CA 1
ATOM 5050 C C . VAL B 1 94 ? 4.777 7.387 -8.562 1 90.31 94 VAL B C 1
ATOM 5052 O O . VAL B 1 94 ? 4.289 6.496 -9.258 1 90.31 94 VAL B O 1
ATOM 5055 N N . GLN B 1 95 ? 5.98 7.637 -8.477 1 91.88 95 GLN B N 1
ATOM 5056 C CA . GLN B 1 95 ? 6.934 6.871 -9.273 1 91.88 95 GLN B CA 1
ATOM 5057 C C . GLN B 1 95 ? 6.949 5.406 -8.852 1 91.88 95 GLN B C 1
ATOM 5059 O O . GLN B 1 95 ? 7 4.508 -9.695 1 91.88 95 GLN B O 1
ATOM 5064 N N . ILE B 1 96 ? 6.945 5.156 -7.566 1 94.88 96 ILE B N 1
ATOM 5065 C CA . ILE B 1 96 ? 6.949 3.793 -7.043 1 94.88 96 ILE B CA 1
ATOM 5066 C C . ILE B 1 96 ? 5.699 3.057 -7.516 1 94.88 96 ILE B C 1
ATOM 5068 O O . ILE B 1 96 ? 5.777 1.906 -7.957 1 94.88 96 ILE B O 1
ATOM 5072 N N . ARG B 1 97 ? 4.559 3.705 -7.504 1 93.5 97 ARG B N 1
ATOM 5073 C CA . ARG B 1 97 ? 3.307 3.082 -7.922 1 93.5 97 ARG B CA 1
ATOM 5074 C C . ARG B 1 97 ? 3.311 2.803 -9.422 1 93.5 97 ARG B C 1
ATOM 5076 O O . ARG B 1 97 ? 2.801 1.772 -9.867 1 93.5 97 ARG B O 1
ATOM 5083 N N . GLU B 1 98 ? 3.908 3.734 -10.109 1 91.94 98 GLU B N 1
ATOM 5084 C CA . GLU B 1 98 ? 4.023 3.533 -11.555 1 91.94 98 GLU B CA 1
ATOM 5085 C C . GLU B 1 98 ? 4.891 2.316 -11.867 1 91.94 98 GLU B C 1
ATOM 5087 O O . GLU B 1 98 ? 4.535 1.502 -12.727 1 91.94 98 GLU B O 1
ATOM 5092 N N . GLN B 1 99 ? 5.973 2.225 -11.227 1 95.31 99 GLN B N 1
ATOM 5093 C CA . GLN B 1 99 ? 6.875 1.1 -11.445 1 95.31 99 GLN B CA 1
ATOM 5094 C C . GLN B 1 99 ? 6.227 -0.216 -11.023 1 95.31 99 GLN B C 1
ATOM 5096 O O . GLN B 1 99 ? 6.449 -1.254 -11.648 1 95.31 99 GLN B O 1
ATOM 5101 N N . LEU B 1 100 ? 5.461 -0.15 -9.977 1 95.38 100 LEU B N 1
ATOM 5102 C CA . LEU B 1 100 ? 4.715 -1.328 -9.547 1 95.38 100 LEU B CA 1
ATOM 5103 C C . LEU B 1 100 ? 3.725 -1.766 -10.625 1 95.38 100 LEU B C 1
ATOM 5105 O O . LEU B 1 100 ? 3.572 -2.961 -10.883 1 95.38 100 LEU B O 1
ATOM 5109 N N . ASP B 1 101 ? 3.084 -0.838 -11.242 1 94.19 101 ASP B N 1
ATOM 5110 C CA . ASP B 1 101 ? 2.166 -1.141 -12.336 1 94.19 101 ASP B CA 1
ATOM 5111 C C . ASP B 1 101 ? 2.912 -1.732 -13.523 1 94.19 101 ASP B C 1
ATOM 5113 O O . ASP B 1 101 ? 2.42 -2.658 -14.172 1 94.19 101 ASP B O 1
ATOM 5117 N N . PHE B 1 102 ? 4.09 -1.143 -13.781 1 95.75 102 PHE B N 1
ATOM 5118 C CA . PHE B 1 102 ? 4.914 -1.69 -14.852 1 95.75 102 PHE B CA 1
ATOM 5119 C C . PHE B 1 102 ? 5.242 -3.154 -14.594 1 95.75 102 PHE B C 1
ATOM 5121 O O . PHE B 1 102 ? 5.129 -3.992 -15.484 1 95.75 102 PHE B O 1
ATOM 5128 N N . ALA B 1 103 ? 5.609 -3.428 -13.375 1 96.06 103 ALA B N 1
ATOM 5129 C CA . ALA B 1 103 ? 5.961 -4.797 -13.016 1 96.06 103 ALA B CA 1
ATOM 5130 C C . ALA B 1 103 ? 4.762 -5.727 -13.156 1 96.06 103 ALA B C 1
ATOM 5132 O O . ALA B 1 103 ? 4.906 -6.879 -13.57 1 96.06 103 ALA B O 1
ATOM 5133 N N . THR B 1 104 ? 3.619 -5.25 -12.812 1 93.88 104 THR B N 1
ATOM 5134 C CA . THR B 1 104 ? 2.396 -6.039 -12.914 1 93.88 104 THR B CA 1
ATOM 5135 C C . THR B 1 104 ? 2.074 -6.336 -14.375 1 93.88 104 THR B C 1
ATOM 5137 O O . THR B 1 104 ? 1.661 -7.449 -14.711 1 93.88 104 THR B O 1
ATOM 5140 N N . ILE B 1 105 ? 2.293 -5.344 -15.195 1 94 105 ILE B N 1
ATOM 5141 C CA . ILE B 1 105 ? 2.051 -5.512 -16.625 1 94 105 ILE B CA 1
ATOM 5142 C C . ILE B 1 105 ? 3.008 -6.559 -17.188 1 94 105 ILE B C 1
ATOM 5144 O O . ILE B 1 105 ? 2.604 -7.418 -17.984 1 94 105 ILE B O 1
ATOM 5148 N N . LEU B 1 106 ? 4.246 -6.453 -16.812 1 94.44 106 LEU B N 1
ATOM 5149 C CA . LEU B 1 106 ? 5.23 -7.441 -17.25 1 94.44 106 LEU B CA 1
ATOM 5150 C C . LEU B 1 106 ? 4.832 -8.836 -16.797 1 94.44 106 LEU B C 1
ATOM 5152 O O . LEU B 1 106 ? 4.922 -9.797 -17.562 1 94.44 106 LEU B O 1
ATOM 5156 N N . TYR B 1 107 ? 4.332 -8.945 -15.594 1 93 107 TYR B N 1
ATOM 5157 C CA . TYR B 1 107 ? 3.855 -10.211 -15.047 1 93 107 TYR B CA 1
ATOM 5158 C C . TYR B 1 107 ? 2.691 -10.75 -15.867 1 93 107 TYR B C 1
ATOM 5160 O O . TYR B 1 107 ? 2.646 -11.945 -16.188 1 93 107 TYR B O 1
ATOM 5168 N N . GLN B 1 108 ? 1.818 -9.906 -16.203 1 91.25 108 GLN B N 1
ATOM 5169 C CA . GLN B 1 108 ? 0.638 -10.305 -16.969 1 91.25 108 GLN B CA 1
ATOM 5170 C C . GLN B 1 108 ? 1.019 -10.773 -18.375 1 91.25 108 GLN B C 1
ATOM 5172 O O . GLN B 1 108 ? 0.333 -11.617 -18.953 1 91.25 108 GLN B O 1
ATOM 5177 N N . LYS B 1 109 ? 2.156 -10.289 -18.797 1 91.75 109 LYS B N 1
ATOM 5178 C CA . LYS B 1 109 ? 2.639 -10.68 -20.125 1 91.75 109 LYS B CA 1
ATOM 5179 C C . LYS B 1 109 ? 3.48 -11.953 -20.047 1 91.75 109 LYS B C 1
ATOM 5181 O O . LYS B 1 109 ? 3.969 -12.445 -21.062 1 91.75 109 LYS B O 1
ATOM 5186 N N . GLY B 1 110 ? 3.664 -12.469 -18.875 1 90.25 110 GLY B N 1
ATOM 5187 C CA . GLY B 1 110 ? 4.422 -13.703 -18.688 1 90.25 110 GLY B CA 1
ATOM 5188 C C . GLY B 1 110 ? 5.918 -13.477 -18.609 1 90.25 110 GLY B C 1
ATOM 5189 O O . GLY B 1 110 ? 6.703 -14.422 -18.703 1 90.25 110 GLY B O 1
ATOM 5190 N N . LEU B 1 111 ? 6.27 -12.18 -18.531 1 91.69 111 LEU B N 1
ATOM 5191 C CA . LEU B 1 111 ? 7.688 -11.859 -18.406 1 91.69 111 LEU B CA 1
ATOM 5192 C C . LEU B 1 111 ? 8.117 -11.805 -16.953 1 91.69 111 LEU B C 1
ATOM 5194 O O . LEU B 1 111 ? 8.484 -10.734 -16.453 1 91.69 111 LEU B O 1
ATOM 5198 N N . TYR B 1 112 ? 8.211 -12.977 -16.328 1 89.94 112 TYR B N 1
ATOM 5199 C CA . TYR B 1 112 ? 8.359 -13.117 -14.875 1 89.94 112 TYR B CA 1
ATOM 5200 C C . TYR B 1 112 ? 9.711 -12.578 -14.422 1 89.94 112 TYR B C 1
ATOM 5202 O O . TYR B 1 112 ? 9.789 -11.859 -13.422 1 89.94 112 TYR B O 1
ATOM 5210 N N . LYS B 1 113 ? 10.719 -12.906 -15.164 1 88.75 113 LYS B N 1
ATOM 5211 C CA . LYS B 1 113 ? 12.062 -12.484 -14.773 1 88.75 113 LYS B CA 1
ATOM 5212 C C . LYS B 1 113 ? 12.18 -10.961 -14.789 1 88.75 113 LYS B C 1
ATOM 5214 O O . LYS B 1 113 ? 12.773 -10.367 -13.883 1 88.75 113 LYS B O 1
ATOM 5219 N N . GLN B 1 114 ? 11.641 -10.367 -15.852 1 93.56 114 GLN B N 1
ATOM 5220 C CA . GLN B 1 114 ? 11.672 -8.906 -15.953 1 93.56 114 GLN B CA 1
ATOM 5221 C C . GLN B 1 114 ? 10.828 -8.258 -14.859 1 93.56 114 GLN B C 1
ATOM 5223 O O . GLN B 1 114 ? 11.211 -7.234 -14.297 1 93.56 114 GLN B O 1
ATOM 5228 N N . SER B 1 115 ? 9.703 -8.859 -14.57 1 94.44 115 SER B N 1
ATOM 5229 C CA . SER B 1 115 ? 8.828 -8.352 -13.516 1 94.44 115 SER B CA 1
ATOM 5230 C C . SER B 1 115 ? 9.516 -8.391 -12.156 1 94.44 115 SER B C 1
ATOM 5232 O O . SER B 1 115 ? 9.508 -7.402 -11.422 1 94.44 115 SER B O 1
ATOM 5234 N N . LEU B 1 116 ? 10.164 -9.547 -11.875 1 93 116 LEU B N 1
ATOM 5235 C CA . LEU B 1 116 ? 10.836 -9.727 -10.594 1 93 116 LEU B CA 1
ATOM 5236 C C . LEU B 1 116 ? 12.008 -8.766 -10.445 1 93 116 LEU B C 1
ATOM 5238 O O . LEU B 1 116 ? 12.258 -8.234 -9.359 1 93 116 LEU B O 1
ATOM 5242 N N . LYS B 1 117 ? 12.688 -8.578 -11.531 1 94.94 117 LYS B N 1
ATOM 5243 C CA . LYS B 1 117 ? 13.805 -7.641 -11.508 1 94.94 117 LYS B CA 1
ATOM 5244 C C . LYS B 1 117 ? 13.328 -6.223 -11.211 1 94.94 117 LYS B C 1
ATOM 5246 O O . LYS B 1 117 ? 13.938 -5.52 -10.398 1 94.94 117 LYS B O 1
ATOM 5251 N N . LEU B 1 118 ? 12.305 -5.82 -11.883 1 96.69 118 LEU B N 1
ATOM 5252 C CA . LEU B 1 118 ? 11.742 -4.492 -11.664 1 96.69 118 LEU B CA 1
ATOM 5253 C C . LEU B 1 118 ? 11.203 -4.359 -10.242 1 96.69 118 LEU B C 1
ATOM 5255 O O . LEU B 1 118 ? 11.391 -3.32 -9.602 1 96.69 118 LEU B O 1
ATOM 5259 N N . LEU B 1 119 ? 10.539 -5.379 -9.742 1 96.81 119 LEU B N 1
ATOM 5260 C CA . LEU B 1 119 ? 9.992 -5.367 -8.383 1 96.81 119 LEU B CA 1
ATOM 5261 C C . LEU B 1 119 ? 11.109 -5.23 -7.352 1 96.81 119 LEU B C 1
ATOM 5263 O O . LEU B 1 119 ? 10.969 -4.488 -6.375 1 96.81 119 LEU B O 1
ATOM 5267 N N . ASP B 1 120 ? 12.188 -5.895 -7.582 1 95.5 120 ASP B N 1
ATOM 5268 C CA . ASP B 1 120 ? 13.32 -5.82 -6.66 1 95.5 120 ASP B CA 1
ATOM 5269 C C . ASP B 1 120 ? 13.883 -4.402 -6.594 1 95.5 120 ASP B C 1
ATOM 5271 O O . ASP B 1 120 ? 14.164 -3.889 -5.508 1 95.5 120 ASP B O 1
ATOM 5275 N N . LYS B 1 121 ? 13.992 -3.854 -7.707 1 96.75 121 LYS B N 1
ATOM 5276 C CA . LYS B 1 121 ? 14.492 -2.484 -7.781 1 96.75 121 LYS B CA 1
ATOM 5277 C C . LYS B 1 121 ? 13.547 -1.516 -7.074 1 96.75 121 LYS B C 1
ATOM 5279 O O . LYS B 1 121 ? 13.984 -0.697 -6.262 1 96.75 121 LYS B O 1
ATOM 5284 N N . VAL B 1 122 ? 12.312 -1.573 -7.371 1 97.31 122 VAL B N 1
ATOM 5285 C CA . VAL B 1 122 ? 11.328 -0.639 -6.836 1 97.31 122 VAL B CA 1
ATOM 5286 C C . VAL B 1 122 ? 11.148 -0.878 -5.34 1 97.31 122 VAL B C 1
ATOM 5288 O O . VAL B 1 122 ? 10.93 0.065 -4.574 1 97.31 122 VAL B O 1
ATOM 5291 N N . LYS B 1 123 ? 11.227 -2.15 -4.895 1 97.06 123 LYS B N 1
ATOM 5292 C CA . LYS B 1 123 ? 11.164 -2.473 -3.473 1 97.06 123 LYS B CA 1
ATOM 5293 C C . LYS B 1 123 ? 12.266 -1.749 -2.701 1 97.06 123 LYS B C 1
ATOM 5295 O O . LYS B 1 123 ? 12.016 -1.186 -1.634 1 97.06 123 LYS B O 1
ATOM 5300 N N . GLY B 1 124 ? 13.523 -1.765 -3.238 1 96.69 124 GLY B N 1
ATOM 5301 C CA . GLY B 1 124 ? 14.625 -1.045 -2.625 1 96.69 124 GLY B CA 1
ATOM 5302 C C . GLY B 1 124 ? 14.375 0.446 -2.506 1 96.69 124 GLY B C 1
ATOM 5303 O O . GLY B 1 124 ? 14.641 1.045 -1.461 1 96.69 124 GLY B O 1
ATOM 5304 N N . ILE B 1 125 ? 13.797 1.003 -3.535 1 96.69 125 ILE B N 1
ATOM 5305 C CA . ILE B 1 125 ? 13.477 2.426 -3.549 1 96.69 125 ILE B CA 1
ATOM 5306 C C . ILE B 1 125 ? 12.406 2.725 -2.498 1 96.69 125 ILE B C 1
ATOM 5308 O O . ILE B 1 125 ? 12.5 3.719 -1.773 1 96.69 125 ILE B O 1
ATOM 5312 N N . ALA B 1 126 ? 11.375 1.878 -2.424 1 96.94 126 ALA B N 1
ATOM 5313 C CA . ALA B 1 126 ? 10.289 2.062 -1.458 1 96.94 126 ALA B CA 1
ATOM 5314 C C . ALA B 1 126 ? 10.82 2.012 -0.028 1 96.94 126 ALA B C 1
ATOM 5316 O O . ALA B 1 126 ? 10.469 2.855 0.8 1 96.94 126 ALA B O 1
ATOM 5317 N N . ILE B 1 127 ? 11.703 1.104 0.262 1 95.88 127 ILE B N 1
ATOM 5318 C CA . ILE B 1 127 ? 12.25 0.923 1.603 1 95.88 127 ILE B CA 1
ATOM 5319 C C . ILE B 1 127 ? 13.148 2.105 1.957 1 95.88 127 ILE B C 1
ATOM 5321 O O . ILE B 1 127 ? 13.055 2.652 3.059 1 95.88 127 ILE B O 1
ATOM 5325 N N . GLU B 1 128 ? 13.93 2.547 0.978 1 94.44 128 GLU B N 1
ATOM 5326 C CA . GLU B 1 128 ? 14.852 3.662 1.193 1 94.44 128 GLU B CA 1
ATOM 5327 C C . GLU B 1 128 ? 14.094 4.949 1.498 1 94.44 128 GLU B C 1
ATOM 5329 O O . GLU B 1 128 ? 14.578 5.805 2.238 1 94.44 128 GLU B O 1
ATOM 5334 N N . ASN B 1 129 ? 12.938 5.039 1.006 1 94.12 129 ASN B N 1
ATOM 5335 C CA . ASN B 1 129 ? 12.148 6.258 1.188 1 94.12 129 ASN B CA 1
ATOM 5336 C C . ASN B 1 129 ? 11.055 6.07 2.234 1 94.12 129 ASN B C 1
ATOM 5338 O O . ASN B 1 129 ? 10.109 6.855 2.299 1 94.12 129 ASN B O 1
ATOM 5342 N N . GLU B 1 130 ? 11.125 5 2.984 1 93.94 130 GLU B N 1
ATOM 5343 C CA . GLU B 1 130 ? 10.266 4.711 4.125 1 93.94 130 GLU B CA 1
ATOM 5344 C C . GLU B 1 130 ? 8.82 4.484 3.686 1 93.94 130 GLU B C 1
ATOM 5346 O O . GLU B 1 130 ? 7.887 4.703 4.461 1 93.94 130 GLU B O 1
ATOM 5351 N N . GLU B 1 131 ? 8.695 4.133 2.385 1 94.75 131 GLU B N 1
ATOM 5352 C CA . GLU B 1 131 ? 7.379 3.725 1.897 1 94.75 131 GLU B CA 1
ATOM 5353 C C . GLU B 1 131 ? 7.148 2.232 2.115 1 94.75 131 GLU B C 1
ATOM 5355 O O . GLU B 1 131 ? 6.996 1.476 1.153 1 94.75 131 GLU B O 1
ATOM 5360 N N . LYS B 1 132 ? 7.043 1.871 3.344 1 95.81 132 LYS B N 1
ATOM 5361 C CA . LYS B 1 132 ? 7.09 0.469 3.746 1 95.81 132 LYS B CA 1
ATOM 5362 C C . LYS B 1 132 ? 5.77 -0.232 3.449 1 95.81 132 LYS B C 1
ATOM 5364 O O . LYS B 1 132 ? 5.738 -1.445 3.232 1 95.81 132 LYS B O 1
ATOM 5369 N N . ASN B 1 133 ? 4.715 0.513 3.416 1 94.5 133 ASN B N 1
ATOM 5370 C CA . ASN B 1 133 ? 3.443 -0.094 3.041 1 94.5 133 ASN B CA 1
ATOM 5371 C C . ASN B 1 133 ? 3.465 -0.598 1.601 1 94.5 133 ASN B C 1
ATOM 5373 O O . ASN B 1 133 ? 2.988 -1.698 1.316 1 94.5 133 ASN B O 1
ATOM 5377 N N . ILE B 1 134 ? 3.982 0.178 0.711 1 95.56 134 ILE B N 1
ATOM 5378 C CA . ILE B 1 134 ? 4.078 -0.231 -0.686 1 95.56 134 ILE B CA 1
ATOM 5379 C C . ILE B 1 134 ? 5.117 -1.34 -0.829 1 95.56 134 ILE B C 1
ATOM 5381 O O . ILE B 1 134 ? 4.961 -2.246 -1.651 1 95.56 134 ILE B O 1
ATOM 5385 N N . ALA B 1 135 ? 6.184 -1.208 -0.05 1 97.06 135 ALA B N 1
ATOM 5386 C CA . ALA B 1 135 ? 7.18 -2.273 -0.067 1 97.06 135 ALA B CA 1
ATOM 5387 C C . ALA B 1 135 ? 6.555 -3.617 0.292 1 97.06 135 ALA B C 1
ATOM 5389 O O . ALA B 1 135 ? 6.871 -4.641 -0.32 1 97.06 135 ALA B O 1
ATOM 5390 N N . TYR B 1 136 ? 5.691 -3.582 1.272 1 96.56 136 TYR B N 1
ATOM 5391 C CA . TYR B 1 136 ? 4.984 -4.797 1.668 1 96.56 136 TYR B CA 1
ATOM 5392 C C . TYR B 1 136 ? 4.141 -5.336 0.518 1 96.56 136 TYR B C 1
ATOM 5394 O O . TYR B 1 136 ? 4.109 -6.543 0.277 1 96.56 136 TYR B O 1
ATOM 5402 N N . GLU B 1 137 ? 3.496 -4.477 -0.173 1 94.81 137 GLU B N 1
ATOM 5403 C CA . GLU B 1 137 ? 2.695 -4.879 -1.327 1 94.81 137 GLU B CA 1
ATOM 5404 C C . GLU B 1 137 ? 3.562 -5.527 -2.4 1 94.81 137 GLU B C 1
ATOM 5406 O O . GLU B 1 137 ? 3.146 -6.496 -3.041 1 94.81 137 GLU B O 1
ATOM 5411 N N . ILE B 1 138 ? 4.691 -4.965 -2.596 1 96.94 138 ILE B N 1
ATOM 5412 C CA . ILE B 1 138 ? 5.625 -5.477 -3.592 1 96.94 138 ILE B CA 1
ATOM 5413 C C . ILE B 1 138 ? 6.074 -6.883 -3.203 1 96.94 138 ILE B C 1
ATOM 5415 O O . ILE B 1 138 ? 6.121 -7.781 -4.047 1 96.94 138 ILE B O 1
ATOM 5419 N N . VAL B 1 139 ? 6.367 -7.074 -1.924 1 96.31 139 VAL B N 1
ATOM 5420 C CA . VAL B 1 139 ? 6.797 -8.383 -1.443 1 96.31 139 VAL B CA 1
ATOM 5421 C C . VAL B 1 139 ? 5.688 -9.406 -1.659 1 96.31 139 VAL B C 1
ATOM 5423 O O . VAL B 1 139 ? 5.949 -10.547 -2.047 1 96.31 139 VAL B O 1
ATOM 5426 N N . GLU B 1 140 ? 4.492 -9.055 -1.42 1 93.5 140 GLU B N 1
ATOM 5427 C CA . GLU B 1 140 ? 3.363 -9.961 -1.614 1 93.5 140 GLU B CA 1
ATOM 5428 C C . GLU B 1 140 ? 3.213 -10.352 -3.084 1 93.5 140 GLU B C 1
ATOM 5430 O O . GLU B 1 140 ? 2.875 -11.492 -3.398 1 93.5 140 GLU B O 1
ATOM 5435 N N . LEU B 1 141 ? 3.426 -9.383 -3.926 1 93.12 141 LEU B N 1
ATOM 5436 C CA . LEU B 1 141 ? 3.371 -9.688 -5.352 1 93.12 141 LEU B CA 1
ATOM 5437 C C . LEU B 1 141 ? 4.504 -10.625 -5.754 1 93.12 141 LEU B C 1
ATOM 5439 O O . LEU B 1 141 ? 4.305 -11.531 -6.562 1 93.12 141 LEU B O 1
ATOM 5443 N N . GLU B 1 142 ? 5.652 -10.391 -5.199 1 92.94 142 GLU B N 1
ATOM 5444 C CA . GLU B 1 142 ? 6.773 -11.289 -5.453 1 92.94 142 GLU B CA 1
ATOM 5445 C C . GLU B 1 142 ? 6.441 -12.719 -5.023 1 92.94 142 GLU B C 1
ATOM 5447 O O . GLU B 1 142 ? 6.785 -13.68 -5.719 1 92.94 142 GLU B O 1
ATOM 5452 N N . LYS B 1 143 ? 5.801 -12.828 -3.896 1 90.81 143 LYS B N 1
ATOM 5453 C CA . LYS B 1 143 ? 5.395 -14.141 -3.418 1 90.81 143 LYS B CA 1
ATOM 5454 C C . LYS B 1 143 ? 4.504 -14.852 -4.434 1 90.81 143 LYS B C 1
ATOM 5456 O O . LYS B 1 143 ? 4.688 -16.031 -4.715 1 90.81 143 LYS B O 1
ATOM 5461 N N . ILE B 1 144 ? 3.629 -14.141 -5.004 1 89.12 144 ILE B N 1
ATOM 5462 C CA . ILE B 1 144 ? 2.682 -14.703 -5.965 1 89.12 144 ILE B CA 1
ATOM 5463 C C . ILE B 1 144 ? 3.428 -15.172 -7.211 1 89.12 144 ILE B C 1
ATOM 5465 O O . ILE B 1 144 ? 3.203 -16.281 -7.691 1 89.12 144 ILE B O 1
ATOM 5469 N N . ILE B 1 145 ? 4.309 -14.336 -7.688 1 88.94 145 ILE B N 1
ATOM 5470 C CA . ILE B 1 145 ? 5.035 -14.664 -8.906 1 88.94 145 ILE B CA 1
ATOM 5471 C C . ILE B 1 145 ? 5.945 -15.867 -8.664 1 88.94 145 ILE B C 1
ATOM 5473 O O . ILE B 1 145 ? 6.074 -16.734 -9.523 1 88.94 145 ILE B O 1
ATOM 5477 N N . GLU B 1 146 ? 6.461 -15.953 -7.48 1 81.56 146 GLU B N 1
ATOM 5478 C CA . GLU B 1 146 ? 7.375 -17.047 -7.145 1 81.56 146 GLU B CA 1
ATOM 5479 C C . GLU B 1 146 ? 6.645 -18.375 -7.105 1 81.56 146 GLU B C 1
ATOM 5481 O O . GLU B 1 146 ? 7.246 -19.422 -7.363 1 81.56 146 GLU B O 1
ATOM 5486 N N . THR B 1 147 ? 5.438 -18.344 -6.766 1 80.75 147 THR B N 1
ATOM 5487 C CA . THR B 1 147 ? 4.68 -19.594 -6.699 1 80.75 147 THR B CA 1
ATOM 5488 C C . THR B 1 147 ? 4.297 -20.078 -8.094 1 80.75 147 THR B C 1
ATOM 5490 O O . THR B 1 147 ? 3.93 -21.234 -8.281 1 80.75 147 THR B O 1
ATOM 5493 N N . GLN B 1 148 ? 4.391 -19.234 -9.047 1 79.06 148 GLN B N 1
ATOM 5494 C CA . GLN B 1 148 ? 4.012 -19.594 -10.406 1 79.06 148 GLN B CA 1
ATOM 5495 C C . GLN B 1 148 ? 5.219 -20.062 -11.211 1 79.06 148 GLN B C 1
ATOM 5497 O O . GLN B 1 148 ? 5.094 -20.938 -12.078 1 79.06 148 GLN B O 1
ATOM 5502 N N . TYR B 1 149 ? 6.25 -19.406 -10.992 1 69.31 149 TYR B N 1
ATOM 5503 C CA . TYR B 1 149 ? 7.441 -19.734 -11.773 1 69.31 149 TYR B CA 1
ATOM 5504 C C . TYR B 1 149 ? 8.539 -20.297 -10.883 1 69.31 149 TYR B C 1
ATOM 5506 O O . TYR B 1 149 ? 9.211 -19.547 -10.164 1 69.31 149 TYR B O 1
ATOM 5514 N N . ILE B 1 150 ? 8.5 -21.594 -10.828 1 61.47 150 ILE B N 1
ATOM 5515 C CA . ILE B 1 150 ? 9.406 -22.312 -9.938 1 61.47 150 ILE B CA 1
ATOM 5516 C C . ILE B 1 150 ? 10.844 -22.141 -10.414 1 61.47 150 ILE B C 1
ATOM 5518 O O . ILE B 1 150 ? 11.188 -22.531 -11.531 1 61.47 150 ILE B O 1
ATOM 5522 N N . THR B 1 151 ? 11.469 -21.156 -9.797 1 56.91 151 THR B N 1
ATOM 5523 C CA . THR B 1 151 ? 12.898 -21.078 -10.062 1 56.91 151 THR B CA 1
ATOM 5524 C C . THR B 1 151 ? 13.68 -21.984 -9.125 1 56.91 151 THR B C 1
ATOM 5526 O O . THR B 1 151 ? 13.125 -22.484 -8.141 1 56.91 151 THR B O 1
ATOM 5529 N N . ARG B 1 152 ? 14.953 -22.438 -9.406 1 53.91 152 ARG B N 1
ATOM 5530 C CA . ARG B 1 152 ? 15.82 -23.297 -8.617 1 53.91 152 ARG B CA 1
ATOM 5531 C C . ARG B 1 152 ? 15.961 -22.781 -7.188 1 53.91 152 ARG B C 1
ATOM 5533 O O . ARG B 1 152 ? 16.219 -23.562 -6.266 1 53.91 152 ARG B O 1
ATOM 5540 N N . SER B 1 153 ? 15.758 -21.516 -7 1 60.97 153 SER B N 1
ATOM 5541 C CA . SER B 1 153 ? 16.094 -20.922 -5.715 1 60.97 153 SER B CA 1
ATOM 5542 C C . SER B 1 153 ? 14.852 -20.641 -4.883 1 60.97 153 SER B C 1
ATOM 5544 O O . SER B 1 153 ? 14.883 -19.812 -3.971 1 60.97 153 SER B O 1
ATOM 5546 N N . ILE B 1 154 ? 13.82 -21.484 -5.098 1 63.62 154 ILE B N 1
ATOM 5547 C CA . ILE B 1 154 ? 12.523 -21.094 -4.559 1 63.62 154 ILE B CA 1
ATOM 5548 C C . ILE B 1 154 ? 12.516 -21.312 -3.047 1 63.62 154 ILE B C 1
ATOM 5550 O O . ILE B 1 154 ? 12.07 -20.422 -2.299 1 63.62 154 ILE B O 1
ATOM 5554 N N . PRO B 1 155 ? 13.18 -22.469 -2.576 1 65.88 155 PRO B N 1
ATOM 5555 C CA . PRO B 1 155 ? 13.031 -22.578 -1.121 1 65.88 155 PRO B CA 1
ATOM 5556 C C . PRO B 1 155 ? 13.727 -21.438 -0.379 1 65.88 155 PRO B C 1
ATOM 5558 O O . PRO B 1 155 ? 13.172 -20.875 0.57 1 65.88 155 PRO B O 1
ATOM 5561 N N . ASP B 1 156 ? 14.805 -21.109 -0.835 1 78.44 156 ASP B N 1
ATOM 5562 C CA . ASP B 1 156 ? 15.523 -20.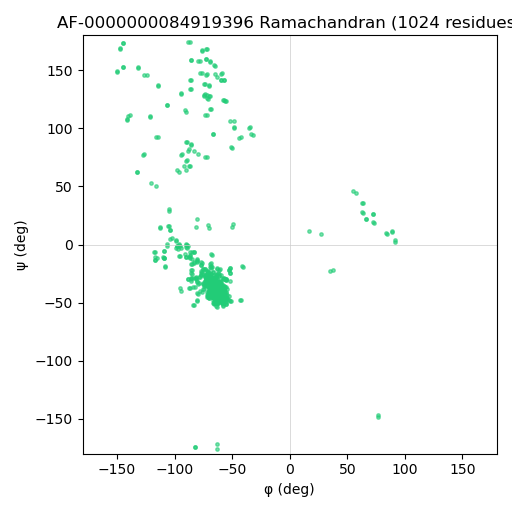016 -0.2 1 78.44 156 ASP B CA 1
ATOM 5563 C C . ASP B 1 156 ? 14.812 -18.688 -0.426 1 78.44 156 ASP B C 1
ATOM 5565 O O . ASP B 1 156 ? 14.758 -17.844 0.474 1 78.44 156 ASP B O 1
ATOM 5569 N N . ARG B 1 157 ? 14.258 -18.609 -1.516 1 84.75 157 ARG B N 1
ATOM 5570 C CA . ARG B 1 157 ? 13.555 -17.391 -1.852 1 84.75 157 ARG B CA 1
ATOM 5571 C C . ARG B 1 157 ? 12.266 -17.25 -1.042 1 84.75 157 ARG B C 1
ATOM 5573 O O . ARG B 1 157 ? 11.875 -16.141 -0.659 1 84.75 157 ARG B O 1
ATOM 5580 N N . ALA B 1 158 ? 11.648 -18.328 -0.744 1 86.5 158 ALA B N 1
ATOM 5581 C CA . ALA B 1 158 ? 10.438 -18.328 0.067 1 86.5 158 ALA B CA 1
ATOM 5582 C C . ALA B 1 158 ? 10.719 -17.812 1.476 1 86.5 158 ALA B C 1
ATOM 5584 O O . ALA B 1 158 ? 9.953 -17.016 2.021 1 86.5 158 ALA B O 1
ATOM 5585 N N . ASN B 1 159 ? 11.797 -18.219 2.021 1 88.56 159 ASN B N 1
ATOM 5586 C CA . ASN B 1 159 ? 12.188 -17.766 3.354 1 88.56 159 ASN B CA 1
ATOM 5587 C C . ASN B 1 159 ? 12.531 -16.281 3.363 1 88.56 159 ASN B C 1
ATOM 5589 O O . ASN B 1 159 ? 12.172 -15.562 4.293 1 88.56 159 ASN B O 1
ATOM 5593 N N . GLU B 1 160 ? 13.227 -15.992 2.363 1 91.81 160 GLU B N 1
ATOM 5594 C CA . GLU B 1 160 ? 13.609 -14.586 2.254 1 91.81 160 GLU B CA 1
ATOM 5595 C C . GLU B 1 160 ? 12.383 -13.688 2.172 1 91.81 160 GLU B C 1
ATOM 5597 O O . GLU B 1 160 ? 12.305 -12.664 2.859 1 91.81 160 GLU B O 1
ATOM 5602 N N . LEU B 1 161 ? 11.453 -14.031 1.354 1 93.25 161 LEU B N 1
ATOM 5603 C CA . LEU B 1 161 ? 10.242 -13.242 1.165 1 93.25 161 LEU B CA 1
ATOM 5604 C C . LEU B 1 161 ? 9.391 -13.242 2.432 1 93.25 161 LEU B C 1
ATOM 5606 O O . LEU B 1 161 ? 8.789 -12.227 2.777 1 93.25 161 LEU B O 1
ATOM 5610 N N . ALA B 1 162 ? 9.391 -14.336 3.154 1 93.19 162 ALA B N 1
ATOM 5611 C CA . ALA B 1 162 ? 8.625 -14.43 4.395 1 93.19 162 ALA B CA 1
ATOM 5612 C C . ALA B 1 162 ? 9.203 -13.508 5.465 1 93.19 162 ALA B C 1
ATOM 5614 O O . ALA B 1 162 ? 8.461 -12.836 6.184 1 93.19 162 ALA B O 1
ATOM 5615 N N . ILE B 1 163 ? 10.484 -13.516 5.543 1 94.38 163 ILE B N 1
ATOM 5616 C CA . ILE B 1 163 ? 11.164 -12.68 6.535 1 94.38 163 ILE B CA 1
ATOM 5617 C C . ILE B 1 163 ? 10.93 -11.203 6.211 1 94.38 163 ILE B C 1
ATOM 5619 O O . ILE B 1 163 ? 10.617 -10.406 7.102 1 94.38 163 ILE B O 1
ATOM 5623 N N . GLN B 1 164 ? 11.078 -10.852 4.961 1 95.19 164 GLN B N 1
ATOM 5624 C CA . GLN B 1 164 ? 10.852 -9.477 4.539 1 95.19 164 GLN B CA 1
ATOM 5625 C C . GLN B 1 164 ? 9.422 -9.039 4.82 1 95.19 164 GLN B C 1
ATOM 5627 O O . GLN B 1 164 ? 9.188 -7.926 5.293 1 95.19 164 GLN B O 1
ATOM 5632 N N . ALA B 1 165 ? 8.508 -9.898 4.488 1 95.56 165 ALA B N 1
ATOM 5633 C CA . ALA B 1 165 ? 7.098 -9.594 4.73 1 95.56 165 ALA B CA 1
ATOM 5634 C C . ALA B 1 165 ? 6.828 -9.391 6.219 1 95.56 165 ALA B C 1
ATOM 5636 O O . ALA B 1 165 ? 6.094 -8.477 6.602 1 95.56 165 ALA B O 1
ATOM 5637 N N . LYS B 1 166 ? 7.359 -10.219 7.059 1 94.94 166 LYS B N 1
ATOM 5638 C CA . LYS B 1 166 ? 7.176 -10.133 8.508 1 94.94 166 LYS B CA 1
ATOM 5639 C C . LYS B 1 166 ? 7.742 -8.828 9.062 1 94.94 166 LYS B C 1
ATOM 5641 O O . LYS B 1 166 ? 7.094 -8.164 9.867 1 94.94 166 LYS B O 1
ATOM 5646 N N . GLU B 1 167 ? 8.906 -8.508 8.609 1 95.06 167 GLU B N 1
ATOM 5647 C CA . GLU B 1 167 ? 9.562 -7.289 9.078 1 95.06 167 GLU B CA 1
ATOM 5648 C C . GLU B 1 167 ? 8.789 -6.047 8.648 1 95.06 167 GLU B C 1
ATOM 5650 O O . GLU B 1 167 ? 8.539 -5.152 9.461 1 95.06 167 GLU B O 1
ATOM 5655 N N . LEU B 1 168 ? 8.43 -5.945 7.41 1 95.75 168 LEU B N 1
ATOM 5656 C CA . LEU B 1 168 ? 7.684 -4.801 6.895 1 95.75 168 LEU B CA 1
ATOM 5657 C C . LEU B 1 168 ? 6.324 -4.688 7.574 1 95.75 168 LEU B C 1
ATOM 5659 O O . LEU B 1 168 ? 5.883 -3.588 7.91 1 95.75 168 LEU B O 1
ATOM 5663 N N . SER B 1 169 ? 5.691 -5.812 7.781 1 94.31 169 SER B N 1
ATOM 5664 C CA . SER B 1 169 ? 4.402 -5.832 8.461 1 94.31 169 SER B CA 1
ATOM 5665 C C . SER B 1 169 ? 4.527 -5.305 9.891 1 94.31 169 SER B C 1
ATOM 5667 O O . SER B 1 169 ? 3.68 -4.531 10.344 1 94.31 169 SER B O 1
ATOM 5669 N N . ALA B 1 170 ? 5.566 -5.711 10.578 1 94.12 170 ALA B N 1
ATOM 5670 C CA . ALA B 1 170 ? 5.789 -5.266 11.953 1 94.12 170 ALA B CA 1
ATOM 5671 C C . ALA B 1 170 ? 5.992 -3.756 12.008 1 94.12 170 ALA B C 1
ATOM 5673 O O . ALA B 1 170 ? 5.461 -3.088 12.906 1 94.12 170 ALA B O 1
ATOM 5674 N N . HIS B 1 171 ? 6.742 -3.232 11.125 1 94.75 171 HIS B N 1
ATOM 5675 C CA . HIS B 1 171 ? 6.969 -1.793 11.062 1 94.75 171 HIS B CA 1
ATOM 5676 C C . HIS B 1 171 ? 5.672 -1.043 10.766 1 94.75 171 HIS B C 1
ATOM 5678 O O . HIS B 1 171 ? 5.418 0.014 11.344 1 94.75 171 HIS B O 1
ATOM 5684 N N . ASN B 1 172 ? 4.914 -1.576 9.836 1 94.44 172 ASN B N 1
ATOM 5685 C CA . ASN B 1 172 ? 3.658 -0.927 9.477 1 94.44 172 ASN B CA 1
ATOM 5686 C C . ASN B 1 172 ? 2.668 -0.949 10.641 1 94.44 172 ASN B C 1
ATOM 5688 O O . ASN B 1 172 ? 1.901 -0.003 10.828 1 94.44 172 ASN B O 1
ATOM 5692 N N . VAL B 1 173 ? 2.646 -2.033 11.422 1 95 173 VAL B N 1
ATOM 5693 C CA . VAL B 1 173 ? 1.792 -2.113 12.602 1 95 173 VAL B CA 1
ATOM 5694 C C . VAL B 1 173 ? 2.229 -1.071 13.633 1 95 173 VAL B C 1
ATOM 5696 O O . VAL B 1 173 ? 1.393 -0.382 14.219 1 95 173 VAL B O 1
ATOM 5699 N N . MET B 1 174 ? 3.518 -1.019 13.828 1 96.12 174 MET B N 1
ATOM 5700 C CA . MET B 1 174 ? 4.07 -0.038 14.758 1 96.12 174 MET B CA 1
ATOM 5701 C C . MET B 1 174 ? 3.674 1.378 14.352 1 96.12 174 MET B C 1
ATOM 5703 O O . MET B 1 174 ? 3.236 2.168 15.195 1 96.12 174 MET B O 1
ATOM 5707 N N . THR B 1 175 ? 3.799 1.705 13.117 1 95.06 175 THR B N 1
ATOM 5708 C CA . THR B 1 175 ? 3.428 3.02 12.609 1 95.06 175 THR B CA 1
ATOM 5709 C C . THR B 1 175 ? 1.937 3.277 12.812 1 95.06 175 THR B C 1
ATOM 5711 O O . THR B 1 175 ? 1.539 4.379 13.195 1 95.06 175 THR B O 1
ATOM 5714 N N . SER B 1 176 ? 1.156 2.275 12.531 1 94.5 176 SER B N 1
ATOM 5715 C CA . SER B 1 176 ? -0.288 2.416 12.68 1 94.5 176 SER B CA 1
ATOM 5716 C C . SER B 1 176 ? -0.667 2.729 14.125 1 94.5 176 SER B C 1
ATOM 5718 O O . SER B 1 176 ? -1.482 3.617 14.375 1 94.5 176 SER B O 1
ATOM 5720 N N . LYS B 1 177 ? -0.101 2.033 15.039 1 96.5 177 LYS B N 1
ATOM 5721 C CA . LYS B 1 177 ? -0.395 2.242 16.453 1 96.5 177 LYS B CA 1
ATOM 5722 C C . LYS B 1 177 ? 0.034 3.637 16.906 1 96.5 177 LYS B C 1
ATOM 5724 O O . LYS B 1 177 ? -0.712 4.328 17.609 1 96.5 177 LYS B O 1
ATOM 5729 N N . LEU B 1 178 ? 1.211 4.035 16.5 1 97.5 178 LEU B N 1
ATOM 5730 C CA . LEU B 1 178 ? 1.75 5.328 16.922 1 97.5 178 LEU B CA 1
ATOM 5731 C C . LEU B 1 178 ? 0.99 6.469 16.25 1 97.5 178 LEU B C 1
ATOM 5733 O O . LEU B 1 178 ? 0.7 7.484 16.891 1 97.5 178 LEU B O 1
ATOM 5737 N N . SER B 1 179 ? 0.716 6.34 14.961 1 95.94 179 SER B N 1
ATOM 5738 C CA . SER B 1 179 ? -0.035 7.379 14.266 1 95.94 179 SER B CA 1
ATOM 5739 C C . SER B 1 179 ? -1.445 7.516 14.828 1 95.94 179 SER B C 1
ATOM 5741 O O . SER B 1 179 ? -1.972 8.625 14.938 1 95.94 179 SER B O 1
ATOM 5743 N N . ASN B 1 180 ? -2.047 6.383 15.203 1 95.38 180 ASN B N 1
ATOM 5744 C CA . ASN B 1 180 ? -3.355 6.418 15.852 1 95.38 180 ASN B CA 1
ATOM 5745 C C . ASN B 1 180 ? -3.303 7.16 17.188 1 95.38 180 ASN B C 1
ATOM 5747 O O . ASN B 1 180 ? -4.152 8.008 17.453 1 95.38 180 ASN B O 1
ATOM 5751 N N . LEU B 1 181 ? -2.32 6.766 17.969 1 96.5 181 LEU B N 1
ATOM 5752 C CA . LEU B 1 181 ? -2.162 7.418 19.266 1 96.5 181 LEU B CA 1
ATOM 5753 C C . LEU B 1 181 ? -1.961 8.922 19.094 1 96.5 181 LEU B C 1
ATOM 5755 O O . LEU B 1 181 ? -2.596 9.719 19.797 1 96.5 181 LEU B O 1
ATOM 5759 N N . SER B 1 182 ? -1.105 9.305 18.188 1 95.25 182 SER B N 1
ATOM 5760 C CA . SER B 1 182 ? -0.839 10.711 17.922 1 95.25 182 SER B CA 1
ATOM 5761 C C . SER B 1 182 ? -2.109 11.445 17.5 1 95.25 182 SER B C 1
ATOM 5763 O O . SER B 1 182 ? -2.408 12.523 18.016 1 95.25 182 SER B O 1
ATOM 5765 N N . LEU B 1 183 ? -2.854 10.852 16.625 1 92.19 183 LEU B N 1
ATOM 5766 C CA . LEU B 1 183 ? -4.07 11.477 16.109 1 92.19 183 LEU B CA 1
ATOM 5767 C C . LEU B 1 183 ? -5.113 11.617 17.203 1 92.19 183 LEU B C 1
ATOM 5769 O O . LEU B 1 183 ? -5.801 12.641 17.281 1 92.19 183 LEU B O 1
ATOM 5773 N N . GLN B 1 184 ? -5.215 10.617 18.016 1 92.81 184 GLN B N 1
ATOM 5774 C CA . GLN B 1 184 ? -6.199 10.648 19.078 1 92.81 184 GLN B CA 1
ATOM 5775 C C . GLN B 1 184 ? -5.848 11.703 20.125 1 92.81 184 GLN B C 1
ATOM 5777 O O . GLN B 1 184 ? -6.727 12.383 20.641 1 92.81 184 GLN B O 1
ATOM 5782 N N . LEU B 1 185 ? -4.59 11.758 20.422 1 94.06 185 LEU B N 1
ATOM 5783 C CA . LEU B 1 185 ? -4.152 12.789 21.359 1 94.06 185 LEU B CA 1
ATOM 5784 C C . LEU B 1 185 ? -4.371 14.18 20.766 1 94.06 185 LEU B C 1
ATOM 5786 O O . LEU B 1 185 ? -4.789 15.102 21.484 1 94.06 185 LEU B O 1
ATOM 5790 N N . TYR B 1 186 ? -4.062 14.344 19.531 1 89.75 186 TYR B N 1
ATOM 5791 C CA . TYR B 1 186 ? -4.336 15.609 18.859 1 89.75 186 TYR B CA 1
ATOM 5792 C C . TYR B 1 186 ? -5.824 15.938 18.891 1 89.75 186 TYR B C 1
ATOM 5794 O O . TYR B 1 186 ? -6.211 17.078 19.125 1 89.75 186 TYR B O 1
ATOM 5802 N N . GLY B 1 187 ? -6.605 14.938 18.609 1 85.19 187 GLY B N 1
ATOM 5803 C CA . GLY B 1 187 ? -8.047 15.117 18.703 1 85.19 187 GLY B CA 1
ATOM 5804 C C . GLY B 1 187 ? -8.5 15.57 20.078 1 85.19 187 GLY B C 1
ATOM 5805 O O . GLY B 1 187 ? -9.383 16.422 20.203 1 85.19 187 GLY B O 1
ATOM 5806 N N . MET B 1 188 ? -7.887 15.031 21.109 1 86.75 188 MET B N 1
ATOM 5807 C CA . MET B 1 188 ? -8.18 15.445 22.484 1 86.75 188 MET B CA 1
ATOM 5808 C C . MET B 1 188 ? -7.801 16.906 22.703 1 86.75 188 MET B C 1
ATOM 5810 O O . MET B 1 188 ? -8.523 17.641 23.375 1 86.75 188 MET B O 1
ATOM 5814 N N . MET B 1 189 ? -6.695 17.266 22.141 1 84.38 189 MET B N 1
ATOM 5815 C CA . MET B 1 189 ? -6.223 18.641 22.266 1 84.38 189 MET B CA 1
ATOM 5816 C C . MET B 1 189 ? -7.207 19.625 21.641 1 84.38 189 MET B C 1
ATOM 5818 O O . MET B 1 189 ? -7.441 20.703 22.172 1 84.38 189 MET B O 1
ATOM 5822 N N . LEU B 1 190 ? -7.754 19.234 20.547 1 76.12 190 LEU B N 1
ATOM 5823 C CA . LEU B 1 190 ? -8.68 20.094 19.828 1 76.12 190 LEU B CA 1
ATOM 5824 C C . LEU B 1 190 ? -10.023 20.172 20.547 1 76.12 190 LEU B C 1
ATOM 5826 O O . LEU B 1 190 ? -10.695 21.203 20.516 1 76.12 190 LEU B O 1
ATOM 5830 N N . LYS B 1 191 ? -10.359 19.109 21.203 1 74.44 191 LYS B N 1
ATOM 5831 C CA . LYS B 1 191 ? -11.68 19.031 21.828 1 74.44 191 LYS B CA 1
ATOM 5832 C C . LYS B 1 191 ? -11.672 19.688 23.188 1 74.44 191 LYS B C 1
ATOM 5834 O O . LYS B 1 191 ? -12.57 20.484 23.5 1 74.44 191 LYS B O 1
ATOM 5839 N N . VAL B 1 192 ? -10.711 19.281 24.047 1 71.31 192 VAL B N 1
ATOM 5840 C CA . VAL B 1 192 ? -10.773 19.719 25.438 1 71.31 192 VAL B CA 1
ATOM 5841 C C . VAL B 1 192 ? -9.672 20.734 25.719 1 71.31 192 VAL B C 1
ATOM 5843 O O . VAL B 1 192 ? -9.781 21.531 26.656 1 71.31 192 VAL B O 1
ATOM 5846 N N . GLY B 1 193 ? -8.672 20.734 24.828 1 76.81 193 GLY B N 1
ATOM 5847 C CA . GLY B 1 193 ? -7.543 21.594 25.125 1 76.81 193 GLY B CA 1
ATOM 5848 C C . GLY B 1 193 ? -6.613 21.031 26.188 1 76.81 193 GLY B C 1
ATOM 5849 O O . GLY B 1 193 ? -6.418 19.812 26.25 1 76.81 193 GLY B O 1
ATOM 5850 N N . TYR B 1 194 ? -6.008 21.891 26.953 1 81.88 194 TYR B N 1
ATOM 5851 C CA . TYR B 1 194 ? -5.062 21.484 27.984 1 81.88 194 TYR B CA 1
ATOM 5852 C C . TYR B 1 194 ? -5.785 20.922 29.203 1 81.88 194 TYR B C 1
ATOM 5854 O O . TYR B 1 194 ? -6.926 21.297 29.484 1 81.88 194 TYR B O 1
ATOM 5862 N N . VAL B 1 195 ? -5.18 20 29.859 1 85.44 195 VAL B N 1
ATOM 5863 C CA . VAL B 1 195 ? -5.758 19.422 31.062 1 85.44 195 VAL B CA 1
ATOM 5864 C C . VAL B 1 195 ? -5.977 20.5 32.125 1 85.44 195 VAL B C 1
ATOM 5866 O O . VAL B 1 195 ? -5.152 21.422 32.25 1 85.44 195 VAL B O 1
ATOM 5869 N N . ARG B 1 196 ? -7.109 20.422 32.875 1 80.44 196 ARG B N 1
ATOM 5870 C CA . ARG B 1 196 ? -7.516 21.484 33.812 1 80.44 196 ARG B CA 1
ATOM 5871 C C . ARG B 1 196 ? -7.539 21 35.25 1 80.44 196 ARG B C 1
ATOM 5873 O O . ARG B 1 196 ? -7.676 21.797 36.188 1 80.44 196 ARG B O 1
ATOM 5880 N N . SER B 1 197 ? -7.469 19.75 35.406 1 83.81 197 SER B N 1
ATOM 5881 C CA . SER B 1 197 ? -7.566 19.156 36.719 1 83.81 197 SER B CA 1
ATOM 5882 C C . SER B 1 197 ? -6.715 17.891 36.812 1 83.81 197 SER B C 1
ATOM 5884 O O . SER B 1 197 ? -6.234 17.375 35.812 1 83.81 197 SER B O 1
ATOM 5886 N N . ASP B 1 198 ? -6.598 17.484 38.031 1 87.94 198 ASP B N 1
ATOM 5887 C CA . ASP B 1 198 ? -5.879 16.25 38.281 1 87.94 198 ASP B CA 1
ATOM 5888 C C . ASP B 1 198 ? -6.605 15.062 37.656 1 87.94 198 ASP B C 1
ATOM 5890 O O . ASP B 1 198 ? -5.969 14.102 37.188 1 87.94 198 ASP B O 1
ATOM 5894 N N . GLU B 1 199 ? -7.863 15.164 37.688 1 89.38 199 GLU B N 1
ATOM 5895 C CA . GLU B 1 199 ? -8.656 14.102 37.062 1 89.38 199 GLU B CA 1
ATOM 5896 C C . GLU B 1 199 ? -8.406 14.039 35.562 1 89.38 199 GLU B C 1
ATOM 5898 O O . GLU B 1 199 ? -8.242 12.953 35 1 89.38 199 GLU B O 1
ATOM 5903 N N . ASP B 1 200 ? -8.375 15.172 34.969 1 88.94 200 ASP B N 1
ATOM 5904 C CA . ASP B 1 200 ? -8.07 15.234 33.531 1 88.94 200 ASP B CA 1
ATOM 5905 C C . ASP B 1 200 ? -6.676 14.703 33.25 1 88.94 200 ASP B C 1
ATOM 5907 O O . ASP B 1 200 ? -6.469 13.992 32.25 1 88.94 200 ASP B O 1
ATOM 5911 N N . LEU B 1 201 ? -5.82 15.086 34.062 1 91.69 201 LEU B N 1
ATOM 5912 C CA . LEU B 1 201 ? -4.438 14.656 33.875 1 91.69 201 LEU B CA 1
ATOM 5913 C C . LEU B 1 201 ? -4.336 13.133 33.969 1 91.69 201 LEU B C 1
ATOM 5915 O O . LEU B 1 201 ? -3.646 12.516 33.156 1 91.69 201 LEU B O 1
ATOM 5919 N N . LYS B 1 202 ? -5.004 12.57 34.938 1 94.75 202 LYS B N 1
ATOM 5920 C CA . LYS B 1 202 ? -4.984 11.125 35.094 1 94.75 202 LYS B CA 1
ATOM 5921 C C . LYS B 1 202 ? -5.586 10.422 33.875 1 94.75 202 LYS B C 1
ATOM 5923 O O . LYS B 1 202 ? -5.09 9.375 33.438 1 94.75 202 LYS B O 1
ATOM 5928 N N . LYS B 1 203 ? -6.605 10.945 33.375 1 94.25 203 LYS B N 1
ATOM 5929 C CA . LYS B 1 203 ? -7.258 10.367 32.188 1 94.25 203 LYS B CA 1
ATOM 5930 C C . LYS B 1 203 ? -6.32 10.352 30.984 1 94.25 203 LYS B C 1
ATOM 5932 O O . LYS B 1 203 ? -6.211 9.344 30.297 1 94.25 203 LYS B O 1
ATOM 5937 N N . VAL B 1 204 ? -5.691 11.477 30.766 1 95.31 204 VAL B N 1
ATOM 5938 C CA . VAL B 1 204 ? -4.777 11.594 29.625 1 95.31 204 VAL B CA 1
ATOM 5939 C C . VAL B 1 204 ? -3.58 10.664 29.828 1 95.31 204 VAL B C 1
ATOM 5941 O O . VAL B 1 204 ? -3.15 9.984 28.906 1 95.31 204 VAL B O 1
ATOM 5944 N N . LYS B 1 205 ? -3.07 10.641 31.016 1 96.44 205 LYS B N 1
ATOM 5945 C CA . LYS B 1 205 ? -1.919 9.797 31.328 1 96.44 205 LYS B CA 1
ATOM 5946 C C . LYS B 1 205 ? -2.252 8.32 31.156 1 96.44 205 LYS B C 1
ATOM 5948 O O . LYS B 1 205 ? -1.458 7.559 30.594 1 96.44 205 LYS B O 1
ATOM 5953 N N . THR B 1 206 ? -3.361 7.969 31.641 1 97.12 206 THR B N 1
ATOM 5954 C CA . THR B 1 206 ? -3.793 6.582 31.531 1 97.12 206 THR B CA 1
ATOM 5955 C C . THR B 1 206 ? -3.992 6.203 30.062 1 97.12 206 THR B C 1
ATOM 5957 O O . THR B 1 206 ? -3.562 5.133 29.625 1 97.12 206 THR B O 1
ATOM 5960 N N . TYR B 1 207 ? -4.652 7.027 29.375 1 96 207 TYR B N 1
ATOM 5961 C CA . TYR B 1 207 ? -4.875 6.766 27.953 1 96 207 TYR B CA 1
ATOM 5962 C C . TYR B 1 207 ? -3.555 6.602 27.203 1 96 207 TYR B C 1
ATOM 5964 O O . TYR B 1 207 ? -3.387 5.664 26.422 1 96 207 TYR B O 1
ATOM 5972 N N . PHE B 1 208 ? -2.65 7.504 27.422 1 97.75 208 PHE B N 1
ATOM 5973 C CA . PHE B 1 208 ? -1.348 7.488 26.766 1 97.75 208 PHE B CA 1
ATOM 5974 C C . PHE B 1 208 ? -0.6 6.195 27.078 1 97.75 208 PHE B C 1
ATOM 5976 O O . PHE B 1 208 ? -0.102 5.531 26.172 1 97.75 208 PHE B O 1
ATOM 5983 N N . ASN B 1 209 ? -0.589 5.855 28.297 1 97.31 209 ASN B N 1
ATOM 5984 C CA . ASN B 1 209 ? 0.151 4.672 28.703 1 97.31 209 ASN B CA 1
ATOM 5985 C C . ASN B 1 209 ? -0.496 3.393 28.188 1 97.31 209 ASN B C 1
ATOM 5987 O O . ASN B 1 209 ? 0.199 2.428 27.859 1 97.31 209 ASN B O 1
ATOM 5991 N N . ASP B 1 210 ? -1.772 3.381 28.094 1 96.38 210 ASP B N 1
ATOM 5992 C CA . ASP B 1 210 ? -2.506 2.205 27.625 1 96.38 210 ASP B CA 1
ATOM 5993 C C . ASP B 1 210 ? -2.324 1.998 26.125 1 96.38 210 ASP B C 1
ATOM 5995 O O . ASP B 1 210 ? -2.414 0.872 25.641 1 96.38 210 ASP B O 1
ATOM 5999 N N . HIS B 1 211 ? -2.107 3.033 25.438 1 96.25 211 HIS B N 1
ATOM 6000 C CA . HIS B 1 211 ? -2.131 2.924 23.984 1 96.25 211 HIS B CA 1
ATOM 6001 C C . HIS B 1 211 ? -0.728 3.053 23.391 1 96.25 211 HIS B C 1
ATOM 6003 O O . HIS B 1 211 ? -0.522 2.811 22.203 1 96.25 211 HIS B O 1
ATOM 6009 N N . LEU B 1 212 ? 0.23 3.471 24.203 1 97.81 212 LEU B N 1
ATOM 6010 C CA . LEU B 1 212 ? 1.61 3.504 23.734 1 97.81 212 LEU B CA 1
ATOM 6011 C C . LEU B 1 212 ? 2.152 2.092 23.531 1 97.81 212 LEU B C 1
ATOM 6013 O O . LEU B 1 212 ? 2.215 1.309 24.484 1 97.81 212 LEU B O 1
ATOM 6017 N N . PRO B 1 213 ? 2.484 1.786 22.297 1 97.25 213 PRO B N 1
ATOM 6018 C CA . PRO B 1 213 ? 3.021 0.44 22.094 1 97.25 213 PRO B CA 1
ATOM 6019 C C . PRO B 1 213 ? 4.406 0.256 22.703 1 97.25 213 PRO B C 1
ATOM 6021 O O . PRO B 1 213 ? 5.137 1.232 22.891 1 97.25 213 PRO B O 1
ATOM 6024 N N . ILE B 1 214 ? 4.742 -1.058 22.984 1 96.81 214 ILE B N 1
ATOM 6025 C CA . ILE B 1 214 ? 6.098 -1.374 23.422 1 96.81 214 ILE B CA 1
ATOM 6026 C C . ILE B 1 214 ? 7.066 -1.244 22.25 1 96.81 214 ILE B C 1
ATOM 6028 O O . ILE B 1 214 ? 6.797 -1.75 21.156 1 96.81 214 ILE B O 1
ATOM 6032 N N . TYR B 1 215 ? 8.117 -0.498 22.484 1 96.88 215 TYR B N 1
ATOM 6033 C CA . TYR B 1 215 ? 9.047 -0.312 21.375 1 96.88 215 TYR B CA 1
ATOM 6034 C C . TYR B 1 215 ? 10.484 -0.241 21.875 1 96.88 215 TYR B C 1
ATOM 6036 O O . TYR B 1 215 ? 10.719 0.011 23.062 1 96.88 215 TYR B O 1
ATOM 6044 N N . ASN B 1 216 ? 11.422 -0.623 21.031 1 96.25 216 ASN B N 1
ATOM 6045 C CA . ASN B 1 216 ? 12.844 -0.322 21.141 1 96.25 216 ASN B CA 1
ATOM 6046 C C . ASN B 1 216 ? 13.273 0.728 20.109 1 96.25 216 ASN B C 1
ATOM 6048 O O . ASN B 1 216 ? 13.188 0.495 18.906 1 96.25 216 ASN B O 1
ATOM 6052 N N . ILE B 1 217 ? 13.797 1.868 20.594 1 96.12 217 ILE B N 1
ATOM 6053 C CA . ILE B 1 217 ? 14.062 3.039 19.766 1 96.12 217 ILE B CA 1
ATOM 6054 C C . ILE B 1 217 ? 15.008 2.662 18.625 1 96.12 217 ILE B C 1
ATOM 6056 O O . ILE B 1 217 ? 14.922 3.213 17.531 1 96.12 217 ILE B O 1
ATOM 6060 N N . GLU B 1 218 ? 15.859 1.678 18.844 1 94.62 218 GLU B N 1
ATOM 6061 C CA . GLU B 1 218 ? 16.859 1.292 17.859 1 94.62 218 GLU B CA 1
ATOM 6062 C C . GLU B 1 218 ? 16.234 0.545 16.688 1 94.62 218 GLU B C 1
ATOM 6064 O O . GLU B 1 218 ? 16.781 0.518 15.586 1 94.62 218 GLU B O 1
ATOM 6069 N N . ASP B 1 219 ? 15.062 0.01 16.969 1 93.75 219 ASP B N 1
ATOM 6070 C CA . ASP B 1 219 ? 14.383 -0.78 15.945 1 93.75 219 ASP B CA 1
ATOM 6071 C C . ASP B 1 219 ? 13.469 0.096 15.086 1 93.75 219 ASP B C 1
ATOM 6073 O O . ASP B 1 219 ? 13 -0.333 14.031 1 93.75 219 ASP B O 1
ATOM 6077 N N . LEU B 1 220 ? 13.258 1.323 15.5 1 95.94 220 LEU B N 1
ATOM 6078 C CA . LEU B 1 220 ? 12.32 2.201 14.805 1 95.94 220 LEU B CA 1
ATOM 6079 C C . LEU B 1 220 ? 13.008 2.924 13.648 1 95.94 220 LEU B C 1
ATOM 6081 O O . LEU B 1 220 ? 14.164 3.336 13.766 1 95.94 220 LEU B O 1
ATOM 6085 N N . GLY B 1 221 ? 12.391 2.947 12.531 1 94.62 221 GLY B N 1
ATOM 6086 C CA . GLY B 1 221 ? 12.836 3.77 11.422 1 94.62 221 GLY B CA 1
ATOM 6087 C C . GLY B 1 221 ? 12.383 5.215 11.523 1 94.62 221 GLY B C 1
ATOM 6088 O O . GLY B 1 221 ? 11.828 5.621 12.547 1 94.62 221 GLY B O 1
ATOM 6089 N N . PHE B 1 222 ? 12.648 6.016 10.492 1 96.94 222 PHE B N 1
ATOM 6090 C CA . PHE B 1 222 ? 12.312 7.434 10.461 1 96.94 222 PHE B CA 1
ATOM 6091 C C . PHE B 1 222 ? 10.828 7.645 10.727 1 96.94 222 PHE B C 1
ATOM 6093 O O . PHE B 1 222 ? 10.453 8.453 11.578 1 96.94 222 PHE B O 1
ATOM 6100 N N . ARG B 1 223 ? 10.016 6.918 9.969 1 95.25 223 ARG B N 1
ATOM 6101 C CA . ARG B 1 223 ? 8.57 7.09 10.031 1 95.25 223 ARG B CA 1
ATOM 6102 C C . ARG B 1 223 ? 8.039 6.781 11.422 1 95.25 223 ARG B C 1
ATOM 6104 O O . ARG B 1 223 ? 7.238 7.543 11.969 1 95.25 223 ARG B O 1
ATOM 6111 N N . GLU B 1 224 ? 8.438 5.68 12.023 1 96.69 224 GLU B N 1
ATOM 6112 C CA . GLU B 1 224 ? 7.992 5.277 13.352 1 96.69 224 GLU B CA 1
ATOM 6113 C C . GLU B 1 224 ? 8.438 6.285 14.414 1 96.69 224 GLU B C 1
ATOM 6115 O O . GLU B 1 224 ? 7.656 6.668 15.281 1 96.69 224 GLU B O 1
ATOM 6120 N N . LYS B 1 225 ? 9.68 6.711 14.297 1 98.06 225 LYS B N 1
ATOM 6121 C CA . LYS B 1 225 ? 10.203 7.699 15.242 1 98.06 225 LYS B CA 1
ATOM 6122 C C . LYS B 1 225 ? 9.414 9 15.156 1 98.06 225 LYS B C 1
ATOM 6124 O O . LYS B 1 225 ? 9.133 9.633 16.188 1 98.06 225 LYS B O 1
ATOM 6129 N N . LEU B 1 226 ? 9.133 9.398 13.945 1 97.81 226 LEU B N 1
ATOM 6130 C CA . LEU B 1 226 ? 8.375 10.625 13.734 1 97.81 226 LEU B CA 1
ATOM 6131 C C . LEU B 1 226 ? 7.047 10.578 14.477 1 97.81 226 LEU B C 1
ATOM 6133 O O . LEU B 1 226 ? 6.707 11.5 15.219 1 97.81 226 LEU B O 1
ATOM 6137 N N . TRP B 1 227 ? 6.316 9.508 14.312 1 97.44 227 TRP B N 1
ATOM 6138 C CA . TRP B 1 227 ? 5.012 9.383 14.945 1 97.44 227 TRP B CA 1
ATOM 6139 C C . TRP B 1 227 ? 5.152 9.273 16.469 1 97.44 227 TRP B C 1
ATOM 6141 O O . TRP B 1 227 ? 4.309 9.766 17.219 1 97.44 227 TRP B O 1
ATOM 6151 N N . LEU B 1 228 ? 6.207 8.578 16.859 1 98.44 228 LEU B N 1
ATOM 6152 C CA . LEU B 1 228 ? 6.488 8.461 18.281 1 98.44 228 LEU B CA 1
ATOM 6153 C C . LEU B 1 228 ? 6.68 9.836 18.906 1 98.44 228 LEU B C 1
ATOM 6155 O O . LEU B 1 228 ? 6.066 10.141 19.938 1 98.44 228 LEU B O 1
ATOM 6159 N N . TYR B 1 229 ? 7.523 10.641 18.297 1 98.69 229 TYR B N 1
ATOM 6160 C CA . TYR B 1 229 ? 7.805 11.969 18.828 1 98.69 229 TYR B CA 1
ATOM 6161 C C . TYR B 1 229 ? 6.559 12.852 18.781 1 98.69 229 TYR B C 1
ATOM 6163 O O . TYR B 1 229 ? 6.328 13.656 19.688 1 98.69 229 TYR B O 1
ATOM 6171 N N . LYS B 1 230 ? 5.75 12.734 17.766 1 97.56 230 LYS B N 1
ATOM 6172 C CA . LYS B 1 230 ? 4.5 13.477 17.688 1 97.56 230 LYS B CA 1
ATOM 6173 C C . LYS B 1 230 ? 3.549 13.086 18.812 1 97.56 230 LYS B C 1
ATOM 6175 O O . LYS B 1 230 ? 2.883 13.945 19.391 1 97.56 230 LYS B O 1
ATOM 6180 N N . ALA B 1 231 ? 3.467 11.766 19.062 1 98.06 231 ALA B N 1
ATOM 6181 C CA . ALA B 1 231 ? 2.605 11.305 20.156 1 98.06 231 ALA B CA 1
ATOM 6182 C C . ALA B 1 231 ? 3.049 11.898 21.484 1 98.06 231 ALA B C 1
ATOM 6184 O O . ALA B 1 231 ? 2.223 12.391 22.266 1 98.06 231 ALA B O 1
ATOM 6185 N N . TYR B 1 232 ? 4.344 11.852 21.734 1 98.5 232 TYR B N 1
ATOM 6186 C CA . TYR B 1 232 ? 4.875 12.414 22.969 1 98.5 232 TYR B CA 1
ATOM 6187 C C . TYR B 1 232 ? 4.656 13.922 23.016 1 98.5 232 TYR B C 1
ATOM 6189 O O . TYR B 1 232 ? 4.43 14.477 24.094 1 98.5 232 TYR B O 1
ATOM 6197 N N . LEU B 1 233 ? 4.754 14.547 21.922 1 98.19 233 LEU B N 1
ATOM 6198 C CA . LEU B 1 233 ? 4.547 15.992 21.859 1 98.19 233 LEU B CA 1
ATOM 6199 C C . LEU B 1 233 ? 3.121 16.344 22.266 1 98.19 233 LEU B C 1
ATOM 6201 O O . LEU B 1 233 ? 2.91 17.234 23.109 1 98.19 233 LEU B O 1
ATOM 6205 N N . TRP B 1 234 ? 2.154 15.672 21.656 1 96.19 234 TRP B N 1
ATOM 6206 C CA . TRP B 1 234 ? 0.761 15.961 21.984 1 96.19 234 TRP B CA 1
ATOM 6207 C C . TRP B 1 234 ? 0.474 15.648 23.453 1 96.19 234 TRP B C 1
ATOM 6209 O O . TRP B 1 234 ? -0.26 16.391 24.125 1 96.19 234 TRP B O 1
ATOM 6219 N N . TYR B 1 235 ? 1.042 14.508 23.875 1 97.56 235 TYR B N 1
ATOM 6220 C CA . TYR B 1 235 ? 0.914 14.18 25.297 1 97.56 235 TYR B CA 1
ATOM 6221 C C . TYR B 1 235 ? 1.456 15.305 26.156 1 97.56 235 TYR B C 1
ATOM 6223 O O . TYR B 1 235 ? 0.827 15.695 27.156 1 97.56 235 TYR B O 1
ATOM 6231 N N . SER B 1 236 ? 2.602 15.828 25.812 1 96.31 236 SER B N 1
ATOM 6232 C CA . SER B 1 236 ? 3.252 16.906 26.562 1 96.31 236 SER B CA 1
ATOM 6233 C C . SER B 1 236 ? 2.428 18.188 26.516 1 96.31 236 SER B C 1
ATOM 6235 O O . SER B 1 236 ? 2.312 18.891 27.516 1 96.31 236 SER B O 1
ATOM 6237 N N . PHE B 1 237 ? 1.854 18.516 25.391 1 93.38 237 PHE B N 1
ATOM 6238 C CA . PHE B 1 237 ? 0.983 19.672 25.281 1 93.38 237 PHE B CA 1
ATOM 6239 C C . PHE B 1 237 ? -0.249 19.516 26.156 1 93.38 237 PHE B C 1
ATOM 6241 O O . PHE B 1 237 ? -0.598 20.438 26.922 1 93.38 237 PHE B O 1
ATOM 6248 N N . LEU B 1 238 ? -0.853 18.375 26.031 1 92.94 238 LEU B N 1
ATOM 6249 C CA . LEU B 1 238 ? -2.068 18.109 26.781 1 92.94 238 LEU B CA 1
ATOM 6250 C C . LEU B 1 238 ? -1.815 18.266 28.281 1 92.94 238 LEU B C 1
ATOM 6252 O O . LEU B 1 238 ? -2.672 18.766 29.016 1 92.94 238 LEU B O 1
ATOM 6256 N N . THR B 1 239 ? -0.657 17.906 28.75 1 92.38 239 THR B N 1
ATOM 6257 C CA . THR B 1 239 ? -0.341 17.906 30.188 1 92.38 239 THR B CA 1
ATOM 6258 C C . THR B 1 239 ? 0.38 19.203 30.578 1 92.38 239 THR B C 1
ATOM 6260 O O . THR B 1 239 ? 0.836 19.344 31.703 1 92.38 239 THR B O 1
ATOM 6263 N N . GLN B 1 240 ? 0.64 20.125 29.672 1 89.69 240 GLN B N 1
ATOM 6264 C CA . GLN B 1 240 ? 1.257 21.422 29.859 1 89.69 240 GLN B CA 1
ATOM 6265 C C . GLN B 1 240 ? 2.693 21.297 30.359 1 89.69 240 GLN B C 1
ATOM 6267 O O . GLN B 1 240 ? 3.141 22.062 31.203 1 89.69 240 GLN B O 1
ATOM 6272 N N . ASP B 1 241 ? 3.295 20.172 30 1 92.06 241 ASP B N 1
ATOM 6273 C CA . ASP B 1 241 ? 4.727 20 30.234 1 92.06 241 ASP B CA 1
ATOM 6274 C C . ASP B 1 241 ? 5.543 20.594 29.078 1 92.06 241 ASP B C 1
ATOM 6276 O O . ASP B 1 241 ? 5.996 19.859 28.203 1 92.06 241 ASP B O 1
ATOM 6280 N N . PHE B 1 242 ? 5.812 21.875 29.156 1 91.25 242 PHE B N 1
ATOM 6281 C CA . PHE B 1 242 ? 6.371 22.625 28.031 1 91.25 242 PHE B CA 1
ATOM 6282 C C . PHE B 1 242 ? 7.828 22.234 27.812 1 91.25 242 PHE B C 1
ATOM 6284 O O . PHE B 1 242 ? 8.328 22.312 26.688 1 91.25 242 PHE B O 1
ATOM 6291 N N . LEU B 1 243 ? 8.523 21.812 28.859 1 94.56 243 LEU B N 1
ATOM 6292 C CA . LEU B 1 243 ? 9.891 21.328 28.672 1 94.56 243 LEU B CA 1
ATOM 6293 C C . LEU B 1 243 ? 9.906 20.062 27.828 1 94.56 243 LEU B C 1
ATOM 6295 O O . LEU B 1 243 ? 10.766 19.906 26.953 1 94.56 243 LEU B O 1
ATOM 6299 N N . SER B 1 244 ? 8.938 19.203 28.141 1 96.88 244 SER B N 1
ATOM 6300 C CA . SER B 1 244 ? 8.812 18 27.344 1 96.88 244 SER B CA 1
ATOM 6301 C C . SER B 1 244 ? 8.352 18.312 25.922 1 96.88 244 SER B C 1
ATOM 6303 O O . SER B 1 244 ? 8.742 17.641 24.969 1 96.88 244 SER B O 1
ATOM 6305 N N . CYS B 1 245 ? 7.48 19.328 25.797 1 96.94 245 CYS B N 1
ATOM 6306 C CA . CYS B 1 245 ? 7.105 19.766 24.453 1 96.94 245 CYS B CA 1
ATOM 6307 C C . CYS B 1 245 ? 8.336 20.156 23.641 1 96.94 245 CYS B C 1
ATOM 6309 O O . CYS B 1 245 ? 8.492 19.719 22.5 1 96.94 245 CYS B O 1
ATOM 6311 N N . TYR B 1 246 ? 9.219 20.906 24.281 1 97.62 246 TYR B N 1
ATOM 6312 C CA . TYR B 1 246 ? 10.453 21.312 23.625 1 97.62 246 TYR B CA 1
ATOM 6313 C C . TYR B 1 246 ? 11.305 20.109 23.266 1 97.62 246 TYR B C 1
ATOM 6315 O O . TYR B 1 246 ? 11.812 20.016 22.141 1 97.62 246 TYR B O 1
ATOM 6323 N N . LYS B 1 247 ? 11.414 19.203 24.156 1 98.31 247 LYS B N 1
ATOM 6324 C CA . LYS B 1 247 ? 12.234 18.016 23.969 1 98.31 247 LYS B CA 1
ATOM 6325 C C . LYS B 1 247 ? 11.781 17.234 22.734 1 98.31 247 LYS B C 1
ATOM 6327 O O . LYS B 1 247 ? 12.586 16.938 21.844 1 98.31 247 LYS B O 1
ATOM 6332 N N . TYR B 1 248 ? 10.547 16.938 22.672 1 98.62 248 TYR B N 1
ATOM 6333 C CA . TYR B 1 248 ? 10.055 16.031 21.641 1 98.62 248 TYR B CA 1
ATOM 6334 C C . TYR B 1 248 ? 9.859 16.781 20.312 1 98.62 248 TYR B C 1
ATOM 6336 O O . TYR B 1 248 ? 10.023 16.203 19.234 1 98.62 248 TYR B O 1
ATOM 6344 N N . ALA B 1 249 ? 9.555 18.094 20.359 1 98.56 249 ALA B N 1
ATOM 6345 C CA . ALA B 1 249 ? 9.555 18.875 19.125 1 98.56 249 ALA B CA 1
ATOM 6346 C C . ALA B 1 249 ? 10.961 18.969 18.547 1 98.56 249 ALA B C 1
ATOM 6348 O O . ALA B 1 249 ? 11.141 18.906 17.328 1 98.56 249 ALA B O 1
ATOM 6349 N N . ASN B 1 250 ? 11.906 19.156 19.422 1 98.44 250 ASN B N 1
ATOM 6350 C CA . ASN B 1 250 ? 13.297 19.219 18.984 1 98.44 250 ASN B CA 1
ATOM 6351 C C . ASN B 1 250 ? 13.742 17.891 18.359 1 98.44 250 ASN B C 1
ATOM 6353 O O . ASN B 1 250 ? 14.422 17.891 17.328 1 98.44 250 ASN B O 1
ATOM 6357 N N . LYS B 1 251 ? 13.375 16.812 18.984 1 98.56 251 LYS B N 1
ATOM 6358 C CA . LYS B 1 251 ? 13.664 15.5 18.422 1 98.56 251 LYS B CA 1
ATOM 6359 C C . LYS B 1 251 ? 13.031 15.328 17.047 1 98.56 251 LYS B C 1
ATOM 6361 O O . LYS B 1 251 ? 13.641 14.766 16.141 1 98.56 251 LYS B O 1
ATOM 6366 N N . TRP B 1 252 ? 11.82 15.781 16.906 1 98.44 252 TRP B N 1
ATOM 6367 C CA . TRP B 1 252 ? 11.078 15.75 15.648 1 98.44 252 TRP B CA 1
ATOM 6368 C C . TRP B 1 252 ? 11.82 16.516 14.562 1 98.44 252 TRP B C 1
ATOM 6370 O O . TRP B 1 252 ? 12.055 16 13.477 1 98.44 252 TRP B O 1
ATOM 6380 N N . VAL B 1 253 ? 12.242 17.719 14.844 1 98.56 253 VAL B N 1
ATOM 6381 C CA . VAL B 1 253 ? 12.898 18.578 13.875 1 98.56 253 VAL B CA 1
ATOM 6382 C C . VAL B 1 253 ? 14.289 18.031 13.539 1 98.56 253 VAL B C 1
ATOM 6384 O O . VAL B 1 253 ? 14.688 18 12.375 1 98.56 253 VAL B O 1
ATOM 6387 N N . ASP B 1 254 ? 15.016 17.562 14.562 1 98.25 254 ASP B N 1
ATOM 6388 C CA . ASP B 1 254 ? 16.344 16.984 14.344 1 98.25 254 ASP B CA 1
ATOM 6389 C C . ASP B 1 254 ? 16.25 15.734 13.461 1 98.25 254 ASP B C 1
ATOM 6391 O O . ASP B 1 254 ? 17.156 15.469 12.672 1 98.25 254 ASP B O 1
ATOM 6395 N N . LEU B 1 255 ? 15.188 15.016 13.688 1 98.19 255 LEU B N 1
ATOM 6396 C CA . LEU B 1 255 ? 14.977 13.828 12.867 1 98.19 255 LEU B CA 1
ATOM 6397 C C . LEU B 1 255 ? 14.992 14.18 11.383 1 98.19 255 LEU B C 1
ATOM 6399 O O . LEU B 1 255 ? 15.555 13.438 10.57 1 98.19 255 LEU B O 1
ATOM 6403 N N . PHE B 1 256 ? 14.398 15.258 10.938 1 98 256 PHE B N 1
ATOM 6404 C CA . PHE B 1 256 ? 14.352 15.711 9.555 1 98 256 PHE B CA 1
ATOM 6405 C C . PHE B 1 256 ? 15.727 16.203 9.094 1 98 256 PHE B C 1
ATOM 6407 O O . PHE B 1 256 ? 16.172 15.883 7.992 1 98 256 PHE B O 1
ATOM 6414 N N . TYR B 1 257 ? 16.375 16.969 9.93 1 97.12 257 TYR B N 1
ATOM 6415 C CA . TYR B 1 257 ? 17.672 17.5 9.531 1 97.12 257 TYR B CA 1
ATOM 6416 C C . TYR B 1 257 ? 18.719 16.391 9.43 1 97.12 257 TYR B C 1
ATOM 6418 O O . TYR B 1 257 ? 19.641 16.469 8.633 1 97.12 257 TYR B O 1
ATOM 6426 N N . ASP B 1 258 ? 18.531 15.305 10.227 1 96.69 258 ASP B N 1
ATOM 6427 C CA . ASP B 1 258 ? 19.391 14.133 10.133 1 96.69 258 ASP B CA 1
ATOM 6428 C C . ASP B 1 258 ? 19.062 13.305 8.891 1 96.69 258 ASP B C 1
ATOM 6430 O O . ASP B 1 258 ? 19.859 12.461 8.477 1 96.69 258 ASP B O 1
ATOM 6434 N N . ASN B 1 259 ? 17.875 13.5 8.398 1 95.88 259 ASN B N 1
ATOM 6435 C CA . ASN B 1 259 ? 17.406 12.844 7.188 1 95.88 259 ASN B CA 1
ATOM 6436 C C . ASN B 1 259 ? 16.875 13.852 6.176 1 95.88 259 ASN B C 1
ATOM 6438 O O . ASN B 1 259 ? 15.68 13.852 5.859 1 95.88 259 ASN B O 1
ATOM 6442 N N . LYS B 1 260 ? 17.719 14.508 5.492 1 93.81 260 LYS B N 1
ATOM 6443 C CA . LYS B 1 260 ? 17.375 15.68 4.691 1 93.81 260 LYS B CA 1
ATOM 6444 C C . LYS B 1 260 ? 16.453 15.305 3.531 1 93.81 260 LYS B C 1
ATOM 6446 O O . LYS B 1 260 ? 15.617 16.094 3.119 1 93.81 260 LYS B O 1
ATOM 6451 N N . GLU B 1 261 ? 16.625 14.078 3.027 1 91.88 261 GLU B N 1
ATOM 6452 C CA . GLU B 1 261 ? 15.766 13.633 1.927 1 91.88 261 GLU B CA 1
ATOM 6453 C C . GLU B 1 261 ? 14.305 13.578 2.35 1 91.88 261 GLU B C 1
ATOM 6455 O O . GLU B 1 261 ? 13.406 13.758 1.523 1 91.88 261 GLU B O 1
ATOM 6460 N N . MET B 1 262 ? 14.07 13.422 3.654 1 94.69 262 MET B N 1
ATOM 6461 C CA . MET B 1 262 ? 12.711 13.305 4.176 1 94.69 262 MET B CA 1
ATOM 6462 C C . MET B 1 262 ? 12.031 14.672 4.238 1 94.69 262 MET B C 1
ATOM 6464 O O . MET B 1 262 ? 10.805 14.758 4.328 1 94.69 262 MET B O 1
ATOM 6468 N N . ILE B 1 263 ? 12.797 15.758 4.191 1 95.12 263 ILE B N 1
ATOM 6469 C CA . ILE B 1 263 ? 12.219 17.094 4.18 1 95.12 263 ILE B CA 1
ATOM 6470 C C . ILE B 1 263 ? 11.438 17.312 2.891 1 95.12 263 ILE B C 1
ATOM 6472 O O . ILE B 1 263 ? 10.32 17.844 2.916 1 95.12 263 ILE B O 1
ATOM 6476 N N . TYR B 1 264 ? 11.984 16.75 1.847 1 90.38 264 TYR B N 1
ATOM 6477 C CA . TYR B 1 264 ? 11.359 16.922 0.54 1 90.38 264 TYR B CA 1
ATOM 6478 C C . TYR B 1 264 ? 10.148 16 0.388 1 90.38 264 TYR B C 1
ATOM 6480 O O . TYR B 1 264 ? 9.18 16.359 -0.29 1 90.38 264 TYR B O 1
ATOM 6488 N N . LEU B 1 265 ? 10.188 14.93 1.059 1 90.5 265 LEU B N 1
ATOM 6489 C CA . LEU B 1 265 ? 9.125 13.938 0.934 1 90.5 265 LEU B CA 1
ATOM 6490 C C . LEU B 1 265 ? 7.965 14.273 1.866 1 90.5 265 LEU B C 1
ATOM 6492 O O . LEU B 1 265 ? 6.812 13.93 1.581 1 90.5 265 LEU B O 1
ATOM 6496 N N . ASN B 1 266 ? 8.297 14.867 2.941 1 93.19 266 ASN B N 1
ATOM 6497 C CA . ASN B 1 266 ? 7.293 15.18 3.953 1 93.19 266 ASN B CA 1
ATOM 6498 C C . ASN B 1 266 ? 7.414 16.625 4.43 1 93.19 266 ASN B C 1
ATOM 6500 O O . ASN B 1 266 ? 7.562 16.875 5.625 1 93.19 266 ASN B O 1
ATOM 6504 N N . PRO B 1 267 ? 7.211 17.547 3.461 1 94.38 267 PRO B N 1
ATOM 6505 C CA . PRO B 1 267 ? 7.43 18.938 3.826 1 94.38 267 PRO B CA 1
ATOM 6506 C C . PRO B 1 267 ? 6.398 19.453 4.832 1 94.38 267 PRO B C 1
ATOM 6508 O O . PRO B 1 267 ? 6.715 20.312 5.656 1 94.38 267 PRO B O 1
ATOM 6511 N N . VAL B 1 268 ? 5.266 18.906 4.773 1 93.81 268 VAL B N 1
ATOM 6512 C CA . VAL B 1 268 ? 4.219 19.328 5.691 1 93.81 268 VAL B CA 1
ATOM 6513 C C . VAL B 1 268 ? 4.621 19 7.129 1 93.81 268 VAL B C 1
ATOM 6515 O O . VAL B 1 268 ? 4.508 19.859 8.016 1 93.81 268 VAL B O 1
ATOM 6518 N N . PHE B 1 269 ? 5.121 17.812 7.387 1 95.56 269 PHE B N 1
ATOM 6519 C CA . PHE B 1 269 ? 5.562 17.406 8.719 1 95.56 269 PHE B CA 1
ATOM 6520 C C . PHE B 1 269 ? 6.777 18.203 9.156 1 95.56 269 PHE B C 1
ATOM 6522 O O . PHE B 1 269 ? 6.934 18.516 10.336 1 95.56 269 PHE B O 1
ATOM 6529 N N . PHE B 1 270 ? 7.605 18.5 8.195 1 97.38 270 PHE B N 1
ATOM 6530 C CA . PHE B 1 270 ? 8.773 19.328 8.508 1 97.38 270 PHE B CA 1
ATOM 6531 C C . PHE B 1 270 ? 8.352 20.703 9.016 1 97.38 270 PHE B C 1
ATOM 6533 O O . PHE B 1 270 ? 8.844 21.172 10.039 1 97.38 270 PHE B O 1
ATOM 6540 N N . LEU B 1 271 ? 7.391 21.328 8.273 1 97.19 271 LEU B N 1
ATOM 6541 C CA . LEU B 1 271 ? 6.898 22.641 8.641 1 97.19 271 LEU B CA 1
ATOM 6542 C C . LEU B 1 271 ? 6.203 22.609 10 1 97.19 271 LEU B C 1
ATOM 6544 O O . LEU B 1 271 ? 6.461 23.453 10.859 1 97.19 271 LEU B O 1
ATOM 6548 N N . LYS B 1 272 ? 5.434 21.641 10.227 1 96.06 272 LYS B N 1
ATOM 6549 C CA . LYS B 1 272 ? 4.707 21.5 11.484 1 96.06 272 LYS B CA 1
ATOM 6550 C C . LYS B 1 272 ? 5.66 21.281 12.648 1 96.06 272 LYS B C 1
ATOM 6552 O O . LYS B 1 272 ? 5.48 21.859 13.727 1 96.06 272 LYS B O 1
ATOM 6557 N N . GLY B 1 273 ? 6.637 20.391 12.391 1 97.81 273 GLY B N 1
ATOM 6558 C CA . GLY B 1 273 ? 7.629 20.156 13.422 1 97.81 273 GLY B CA 1
ATOM 6559 C C . GLY B 1 273 ? 8.344 21.406 13.875 1 97.81 273 GLY B C 1
ATOM 6560 O O . GLY B 1 273 ? 8.5 21.641 15.07 1 97.81 273 GLY B O 1
ATOM 6561 N N . ASN B 1 274 ? 8.742 22.203 12.898 1 98.31 274 ASN B N 1
ATOM 6562 C CA . ASN B 1 274 ? 9.414 23.453 13.227 1 98.31 274 ASN B CA 1
ATOM 6563 C C . ASN B 1 274 ? 8.477 24.422 13.945 1 98.31 274 ASN B C 1
ATOM 6565 O O . ASN B 1 274 ? 8.891 25.125 14.867 1 98.31 274 ASN B O 1
ATOM 6569 N N . HIS B 1 275 ? 7.25 24.453 13.523 1 96.81 275 HIS B N 1
ATOM 6570 C CA . HIS B 1 275 ? 6.266 25.312 14.172 1 96.81 275 HIS B CA 1
ATOM 6571 C C . HIS B 1 275 ? 6.094 24.953 15.641 1 96.81 275 HIS B C 1
ATOM 6573 O O . HIS B 1 275 ? 6.105 25.828 16.516 1 96.81 275 HIS B O 1
ATOM 6579 N N . TYR B 1 276 ? 5.973 23.672 15.906 1 96.88 276 TYR B N 1
ATOM 6580 C CA . TYR B 1 276 ? 5.758 23.25 17.281 1 96.88 276 TYR B CA 1
ATOM 6581 C C . TYR B 1 276 ? 7.016 23.438 18.125 1 96.88 276 TYR B C 1
ATOM 6583 O O . TYR B 1 276 ? 6.938 23.703 19.312 1 96.88 276 TYR B O 1
ATOM 6591 N N . LEU B 1 277 ? 8.164 23.312 17.5 1 98.38 277 LEU B N 1
ATOM 6592 C CA . LEU B 1 277 ? 9.406 23.609 18.203 1 98.38 277 LEU B CA 1
ATOM 6593 C C . LEU B 1 277 ? 9.461 25.094 18.594 1 98.38 277 LEU B C 1
ATOM 6595 O O . LEU B 1 277 ? 9.797 25.422 19.719 1 98.38 277 LEU B O 1
ATOM 6599 N N . LEU B 1 278 ? 9.109 25.922 17.656 1 97.94 278 LEU B N 1
ATOM 6600 C CA . LEU B 1 278 ? 9.102 27.359 17.906 1 97.94 278 LEU B CA 1
ATOM 6601 C C . LEU B 1 278 ? 8.062 27.719 18.969 1 97.94 278 LEU B C 1
ATOM 6603 O O . LEU B 1 278 ? 8.32 28.547 19.844 1 97.94 278 LEU B O 1
ATOM 6607 N N . GLU B 1 279 ? 6.93 27.078 18.875 1 93.88 279 GLU B N 1
ATOM 6608 C CA . GLU B 1 279 ? 5.898 27.281 19.875 1 93.88 279 GLU B CA 1
ATOM 6609 C C . GLU B 1 279 ? 6.387 26.875 21.266 1 93.88 279 GLU B C 1
ATOM 6611 O O . GLU B 1 279 ? 6.156 27.594 22.25 1 93.88 279 GLU B O 1
ATOM 6616 N N . SER B 1 280 ? 7.023 25.75 21.297 1 95 280 SER B N 1
ATOM 6617 C CA . SER B 1 280 ? 7.551 25.266 22.562 1 95 280 SER B CA 1
ATOM 6618 C C . SER B 1 280 ? 8.625 26.203 23.109 1 95 280 SER B C 1
ATOM 6620 O O . SER B 1 280 ? 8.68 26.469 24.312 1 95 280 SER B O 1
ATOM 6622 N N . LEU B 1 281 ? 9.469 26.625 22.25 1 95.38 281 LEU B N 1
ATOM 6623 C CA . LEU B 1 281 ? 10.516 27.562 22.641 1 95.38 281 LEU B CA 1
ATOM 6624 C C . LEU B 1 281 ? 9.906 28.875 23.141 1 95.38 281 LEU B C 1
ATOM 6626 O O . LEU B 1 281 ? 10.438 29.484 24.062 1 95.38 281 LEU B O 1
ATOM 6630 N N . PHE B 1 282 ? 8.812 29.297 22.562 1 91.88 282 PHE B N 1
ATOM 6631 C CA . PHE B 1 282 ? 8.078 30.469 23 1 91.88 282 PHE B CA 1
ATOM 6632 C C . PHE B 1 282 ? 7.543 30.281 24.422 1 91.88 282 PHE B C 1
ATOM 6634 O O . PHE B 1 282 ? 7.648 31.172 25.25 1 91.88 282 PHE B O 1
ATOM 6641 N N . TYR B 1 283 ? 7.039 29.094 24.641 1 86.19 283 TYR B N 1
ATOM 6642 C CA . TYR B 1 283 ? 6.43 28.797 25.938 1 86.19 283 TYR B CA 1
ATOM 6643 C C . TYR B 1 283 ? 7.488 28.75 27.031 1 86.19 283 TYR B C 1
ATOM 6645 O O . TYR B 1 283 ? 7.234 29.141 28.172 1 86.19 283 TYR B O 1
ATOM 6653 N N . VAL B 1 284 ? 8.656 28.234 26.719 1 88 284 VAL B N 1
ATOM 6654 C CA . VAL B 1 284 ? 9.695 28.109 27.734 1 88 284 VAL B CA 1
ATOM 6655 C C . VAL B 1 284 ? 10.555 29.375 27.75 1 88 284 VAL B C 1
ATOM 6657 O O . VAL B 1 284 ? 11.531 29.453 28.5 1 88 284 VAL B O 1
ATOM 6660 N N . LYS B 1 285 ? 10.289 30.391 26.875 1 87.12 285 LYS B N 1
ATOM 6661 C CA . LYS B 1 285 ? 10.898 31.703 26.812 1 87.12 285 LYS B CA 1
ATOM 6662 C C . LYS B 1 285 ? 12.391 31.609 26.5 1 87.12 285 LYS B C 1
ATOM 6664 O O . LYS B 1 285 ? 13.211 32.25 27.156 1 87.12 285 LYS B O 1
ATOM 6669 N N . TYR B 1 286 ? 12.727 30.703 25.719 1 88.88 286 TYR B N 1
ATOM 6670 C CA . TYR B 1 286 ? 14.102 30.609 25.219 1 88.88 286 TYR B CA 1
ATOM 6671 C C . TYR B 1 286 ? 14.281 31.406 23.938 1 88.88 286 TYR B C 1
ATOM 6673 O O . TYR B 1 286 ? 14.281 30.844 22.844 1 88.88 286 TYR B O 1
ATOM 6681 N N . SER B 1 287 ? 14.609 32.656 24 1 89.69 287 SER B N 1
ATOM 6682 C CA . SER B 1 287 ? 14.578 33.625 22.906 1 89.69 287 SER B CA 1
ATOM 6683 C C . SER B 1 287 ? 15.688 33.344 21.906 1 89.69 287 SER B C 1
ATOM 6685 O O . SER B 1 287 ? 15.461 33.375 20.688 1 89.69 287 SER B O 1
ATOM 6687 N N . THR B 1 288 ? 16.938 33.031 22.359 1 91.75 288 THR B N 1
ATOM 6688 C CA . THR B 1 288 ? 18.078 32.844 21.469 1 91.75 288 THR B CA 1
ATOM 6689 C C . THR B 1 288 ? 17.844 31.625 20.562 1 91.75 288 THR B C 1
ATOM 6691 O O . THR B 1 288 ? 18.031 31.719 19.344 1 91.75 288 THR B O 1
ATOM 6694 N N . GLN B 1 289 ? 17.422 30.578 21.203 1 94.88 289 GLN B N 1
ATOM 6695 C CA . GLN B 1 289 ? 17.172 29.359 20.422 1 94.88 289 GLN B CA 1
ATOM 6696 C C . GLN B 1 289 ? 15.977 29.547 19.5 1 94.88 289 GLN B C 1
ATOM 6698 O O . GLN B 1 289 ? 15.945 28.984 18.406 1 94.88 289 GLN B O 1
ATOM 6703 N N . PHE B 1 290 ? 15.016 30.344 19.938 1 97 290 PHE B N 1
ATOM 6704 C CA . PHE B 1 290 ? 13.852 30.641 19.109 1 97 290 PHE B CA 1
ATOM 6705 C C . PHE B 1 290 ? 14.273 31.312 17.812 1 97 290 PHE B C 1
ATOM 6707 O O . PHE B 1 290 ? 13.906 30.859 16.719 1 97 290 PHE B O 1
ATOM 6714 N N . LYS B 1 291 ? 15.094 32.312 17.969 1 96.12 291 LYS B N 1
ATOM 6715 C CA . LYS B 1 291 ? 15.547 33.062 16.797 1 96.12 291 LYS B CA 1
ATOM 6716 C C . LYS B 1 291 ? 16.359 32.188 15.859 1 96.12 291 LYS B C 1
ATOM 6718 O O . LYS B 1 291 ? 16.188 32.25 14.641 1 96.12 291 LYS B O 1
ATOM 6723 N N . ALA B 1 292 ? 17.188 31.406 16.406 1 97.25 292 ALA B N 1
ATOM 6724 C CA . ALA B 1 292 ? 18.016 30.516 15.602 1 97.25 292 ALA B CA 1
ATOM 6725 C C . ALA B 1 292 ? 17.172 29.516 14.836 1 97.25 292 ALA B C 1
ATOM 6727 O O . ALA B 1 292 ? 17.406 29.25 13.656 1 97.25 292 ALA B O 1
ATOM 6728 N N . THR B 1 293 ? 16.219 28.922 15.508 1 98 293 THR B N 1
ATOM 6729 C CA . THR B 1 293 ? 15.328 27.938 14.906 1 98 293 THR B CA 1
ATOM 6730 C C . THR B 1 293 ? 14.5 28.562 13.789 1 98 293 THR B C 1
ATOM 6732 O O . THR B 1 293 ? 14.328 27.969 12.727 1 98 293 THR B O 1
ATOM 6735 N N . LEU B 1 294 ? 13.969 29.734 14.055 1 98.31 294 LEU B N 1
ATOM 6736 C CA . LEU B 1 294 ? 13.148 30.438 13.078 1 98.31 294 LEU B CA 1
ATOM 6737 C C . LEU B 1 294 ? 13.961 30.766 11.828 1 98.31 294 LEU B C 1
ATOM 6739 O O . LEU B 1 294 ? 13.484 30.578 10.703 1 98.31 294 LEU B O 1
ATOM 6743 N N . THR B 1 295 ? 15.172 31.203 12 1 97.81 295 THR B N 1
ATOM 6744 C CA . THR B 1 295 ? 16.047 31.547 10.891 1 97.81 295 THR B CA 1
ATOM 6745 C C . THR B 1 295 ? 16.375 30.297 10.062 1 97.81 295 THR B C 1
ATOM 6747 O O . THR B 1 295 ? 16.391 30.359 8.828 1 97.81 295 THR B O 1
ATOM 6750 N N . LYS B 1 296 ? 16.641 29.25 10.789 1 97.56 296 LYS B N 1
ATOM 6751 C CA . LYS B 1 296 ? 16.938 28 10.109 1 97.56 296 LYS B CA 1
ATOM 6752 C C . LYS B 1 296 ? 15.758 27.516 9.289 1 97.56 296 LYS B C 1
ATOM 6754 O O . LYS B 1 296 ? 15.93 27.031 8.164 1 97.56 296 LYS B O 1
ATOM 6759 N N . MET B 1 297 ? 14.594 27.547 9.828 1 97.69 297 MET B N 1
ATOM 6760 C CA . MET B 1 297 ? 13.383 27.141 9.125 1 97.69 297 MET B CA 1
ATOM 6761 C C . MET B 1 297 ? 13.156 28.016 7.887 1 97.69 297 MET B C 1
ATOM 6763 O O . MET B 1 297 ? 12.836 27.5 6.812 1 97.69 297 MET B O 1
ATOM 6767 N N . GLU B 1 298 ? 13.305 29.328 8.07 1 97.25 298 GLU B N 1
ATOM 6768 C CA . GLU B 1 298 ? 13.109 30.266 6.969 1 97.25 298 GLU B CA 1
ATOM 6769 C C . GLU B 1 298 ? 14.102 29.984 5.84 1 97.25 298 GLU B C 1
ATOM 6771 O O . GLU B 1 298 ? 13.742 30.031 4.664 1 97.25 298 GLU B O 1
ATOM 6776 N N . ALA B 1 299 ? 15.312 29.703 6.184 1 97.06 299 ALA B N 1
ATOM 6777 C CA . ALA B 1 299 ? 16.344 29.406 5.195 1 97.06 299 ALA B CA 1
ATOM 6778 C C . ALA B 1 299 ? 15.992 28.156 4.402 1 97.06 299 ALA B C 1
ATOM 6780 O O . ALA B 1 299 ? 16.219 28.094 3.191 1 97.06 299 ALA B O 1
ATOM 6781 N N . MET B 1 300 ? 15.492 27.156 5.074 1 96.5 300 MET B N 1
ATOM 6782 C CA . MET B 1 300 ? 15.117 25.906 4.406 1 96.5 300 MET B CA 1
ATOM 6783 C C . MET B 1 300 ? 13.945 26.125 3.451 1 96.5 300 MET B C 1
ATOM 6785 O O . MET B 1 300 ? 13.945 25.609 2.334 1 96.5 300 MET B O 1
ATOM 6789 N N . ILE B 1 301 ? 12.922 26.859 3.887 1 96 301 ILE B N 1
ATOM 6790 C CA . ILE B 1 301 ? 11.734 27.141 3.088 1 96 301 ILE B CA 1
ATOM 6791 C C . ILE B 1 301 ? 12.133 27.891 1.819 1 96 301 ILE B C 1
ATOM 6793 O O . ILE B 1 301 ? 11.555 27.672 0.753 1 96 301 ILE B O 1
ATOM 6797 N N . GLU B 1 302 ? 13.133 28.719 1.906 1 94.69 302 GLU B N 1
ATOM 6798 C CA . GLU B 1 302 ? 13.562 29.562 0.789 1 94.69 302 GLU B CA 1
ATOM 6799 C C . GLU B 1 302 ? 14.516 28.812 -0.134 1 94.69 302 GLU B C 1
ATOM 6801 O O . GLU B 1 302 ? 14.766 29.234 -1.261 1 94.69 302 GLU B O 1
ATOM 6806 N N . SER B 1 303 ? 14.953 27.734 0.335 1 94 303 SER B N 1
ATOM 6807 C CA . SER B 1 303 ? 15.883 26.953 -0.474 1 94 303 SER B CA 1
ATOM 6808 C C . SER B 1 303 ? 15.211 26.422 -1.74 1 94 303 SER B C 1
ATOM 6810 O O . SER B 1 303 ? 14 26.203 -1.762 1 94 303 SER B O 1
ATOM 6812 N N . LYS B 1 304 ? 15.992 26.156 -2.801 1 90.19 304 LYS B N 1
ATOM 6813 C CA . LYS B 1 304 ? 15.484 25.703 -4.098 1 90.19 304 LYS B CA 1
ATOM 6814 C C . LYS B 1 304 ? 14.992 24.266 -4.027 1 90.19 304 LYS B C 1
ATOM 6816 O O . LYS B 1 304 ? 14.125 23.859 -4.805 1 90.19 304 LYS B O 1
ATOM 6821 N N . SER B 1 305 ? 15.5 23.562 -3.133 1 87.94 305 SER B N 1
ATOM 6822 C CA . SER B 1 305 ? 15.18 22.141 -3.039 1 87.94 305 SER B CA 1
ATOM 6823 C C . SER B 1 305 ? 13.867 21.922 -2.289 1 87.94 305 SER B C 1
ATOM 6825 O O . SER B 1 305 ? 13.281 20.844 -2.357 1 87.94 305 SER B O 1
ATOM 6827 N N . PHE B 1 306 ? 13.383 22.953 -1.57 1 93.12 306 PHE B N 1
ATOM 6828 C CA . PHE B 1 306 ? 12.148 22.781 -0.81 1 93.12 306 PHE B CA 1
ATOM 6829 C C . PHE B 1 306 ? 10.938 22.766 -1.736 1 93.12 306 PHE B C 1
ATOM 6831 O O . PHE B 1 306 ? 10.812 23.625 -2.613 1 93.12 306 PHE B O 1
ATOM 6838 N N . PRO B 1 307 ? 10.133 21.75 -1.563 1 89.25 307 PRO B N 1
ATOM 6839 C CA . PRO B 1 307 ? 8.984 21.625 -2.467 1 89.25 307 PRO B CA 1
ATOM 6840 C C . PRO B 1 307 ? 8.078 22.859 -2.445 1 89.25 307 PRO B C 1
ATOM 6842 O O . PRO B 1 307 ? 7.867 23.453 -1.387 1 89.25 307 PRO B O 1
ATOM 6845 N N . LYS B 1 308 ? 7.629 23.141 -3.689 1 87.69 308 LYS B N 1
ATOM 6846 C CA . LYS B 1 308 ? 6.738 24.281 -3.816 1 87.69 308 LYS B CA 1
ATOM 6847 C C . LYS B 1 308 ? 5.395 23.875 -4.41 1 87.69 308 LYS B C 1
ATOM 6849 O O . LYS B 1 308 ? 5.332 23.359 -5.523 1 87.69 308 LYS B O 1
ATOM 6854 N N . ASN B 1 309 ? 4.363 23.906 -3.607 1 88.19 309 ASN B N 1
ATOM 6855 C CA . ASN B 1 309 ? 2.98 23.734 -4.047 1 88.19 309 ASN B CA 1
ATOM 6856 C C . ASN B 1 309 ? 2.027 24.609 -3.223 1 88.19 309 ASN B C 1
ATOM 6858 O O . ASN B 1 309 ? 2.449 25.281 -2.287 1 88.19 309 ASN B O 1
ATOM 6862 N N . ASP B 1 310 ? 0.86 24.609 -3.617 1 90.06 310 ASP B N 1
ATOM 6863 C CA . ASP B 1 310 ? -0.089 25.531 -3.004 1 90.06 310 ASP B CA 1
ATOM 6864 C C . ASP B 1 310 ? -0.29 25.203 -1.524 1 90.06 310 ASP B C 1
ATOM 6866 O O . ASP B 1 310 ? -0.366 26.109 -0.691 1 90.06 310 ASP B O 1
ATOM 6870 N N . ASN B 1 311 ? -0.347 24.016 -1.231 1 90.62 311 ASN B N 1
ATOM 6871 C CA . ASN B 1 311 ? -0.542 23.578 0.151 1 90.62 311 ASN B CA 1
ATOM 6872 C C . ASN B 1 311 ? 0.642 23.969 1.029 1 90.62 311 ASN B C 1
ATOM 6874 O O . ASN B 1 311 ? 0.459 24.516 2.121 1 90.62 311 ASN B O 1
ATOM 6878 N N . ILE B 1 312 ? 1.807 23.75 0.564 1 93.12 312 ILE B N 1
ATOM 6879 C CA . ILE B 1 312 ? 3.035 24.031 1.301 1 93.12 312 ILE B CA 1
ATOM 6880 C C . ILE B 1 312 ? 3.217 25.547 1.451 1 93.12 312 ILE B C 1
ATOM 6882 O O . ILE B 1 312 ? 3.627 26.016 2.51 1 93.12 312 ILE B O 1
ATOM 6886 N N . SER B 1 313 ? 2.867 26.234 0.403 1 94.31 313 SER B N 1
ATOM 6887 C CA . SER B 1 313 ? 2.99 27.688 0.438 1 94.31 313 SER B CA 1
ATOM 6888 C C . SER B 1 313 ? 2.078 28.297 1.5 1 94.31 313 SER B C 1
ATOM 6890 O O . SER B 1 313 ? 2.473 29.234 2.205 1 94.31 313 SER B O 1
ATOM 6892 N N . SER B 1 314 ? 0.93 27.766 1.562 1 93.75 314 SER B N 1
ATOM 6893 C CA . SER B 1 314 ? -0.017 28.266 2.557 1 93.75 314 SER B CA 1
ATOM 6894 C C . SER B 1 314 ? 0.451 27.938 3.973 1 93.75 314 SER B C 1
ATOM 6896 O O . SER B 1 314 ? 0.365 28.781 4.867 1 93.75 314 SER B O 1
ATOM 6898 N N . LEU B 1 315 ? 0.981 26.766 4.176 1 93.56 315 LEU B N 1
ATOM 6899 C CA . LEU B 1 315 ? 1.464 26.359 5.492 1 93.56 315 LEU B CA 1
ATOM 6900 C C . LEU B 1 315 ? 2.697 27.156 5.891 1 93.56 315 LEU B C 1
ATOM 6902 O O . LEU B 1 315 ? 2.832 27.562 7.047 1 93.56 315 LEU B O 1
ATOM 6906 N N . ALA B 1 316 ? 3.539 27.328 4.914 1 96.19 316 ALA B N 1
ATOM 6907 C CA . ALA B 1 316 ? 4.738 28.125 5.168 1 96.19 316 ALA B CA 1
ATOM 6908 C C . ALA B 1 316 ? 4.375 29.547 5.574 1 96.19 316 ALA B C 1
ATOM 6910 O O . ALA B 1 316 ? 4.969 30.109 6.5 1 96.19 316 ALA B O 1
ATOM 6911 N N . PHE B 1 317 ? 3.414 30.156 4.902 1 96.56 317 PHE B N 1
ATOM 6912 C CA . PHE B 1 317 ? 2.932 31.5 5.242 1 96.56 317 PHE B CA 1
ATOM 6913 C C . PHE B 1 317 ? 2.418 31.547 6.676 1 96.56 317 PHE B C 1
ATOM 6915 O O . PHE B 1 317 ? 2.795 32.406 7.449 1 96.56 317 PHE B O 1
ATOM 6922 N N . LEU B 1 318 ? 1.647 30.547 6.977 1 95.19 318 LEU B N 1
ATOM 6923 C CA . LEU B 1 318 ? 1.016 30.516 8.289 1 95.19 318 LEU B CA 1
ATOM 6924 C C . LEU B 1 318 ? 2.062 30.406 9.391 1 95.19 318 LEU B C 1
ATOM 6926 O O . LEU B 1 318 ? 2.086 31.219 10.312 1 95.19 318 LEU B O 1
ATOM 6930 N N . TYR B 1 319 ? 2.928 29.438 9.305 1 96 319 TYR B N 1
ATOM 6931 C CA . TYR B 1 319 ? 3.857 29.125 10.383 1 96 319 TYR B CA 1
ATOM 6932 C C . TYR B 1 319 ? 4.969 30.172 10.461 1 96 319 TYR B C 1
ATOM 6934 O O . TYR B 1 319 ? 5.406 30.531 11.555 1 96 319 TYR B O 1
ATOM 6942 N N . LEU B 1 320 ? 5.371 30.672 9.32 1 97 320 LEU B N 1
ATOM 6943 C CA . LEU B 1 320 ? 6.434 31.672 9.32 1 97 320 LEU B CA 1
ATOM 6944 C C . LEU B 1 320 ? 5.961 32.969 9.977 1 97 320 LEU B C 1
ATOM 6946 O O . LEU B 1 320 ? 6.625 33.5 10.867 1 97 320 LEU B O 1
ATOM 6950 N N . ASN B 1 321 ? 4.832 33.438 9.539 1 96.5 321 ASN B N 1
ATOM 6951 C CA . ASN B 1 321 ? 4.375 34.719 10.031 1 96.5 321 ASN B CA 1
ATOM 6952 C C . ASN B 1 321 ? 3.863 34.625 11.461 1 96.5 321 ASN B C 1
ATOM 6954 O O . ASN B 1 321 ? 4.023 35.562 12.25 1 96.5 321 ASN B O 1
ATOM 6958 N N . SER B 1 322 ? 3.25 33.531 1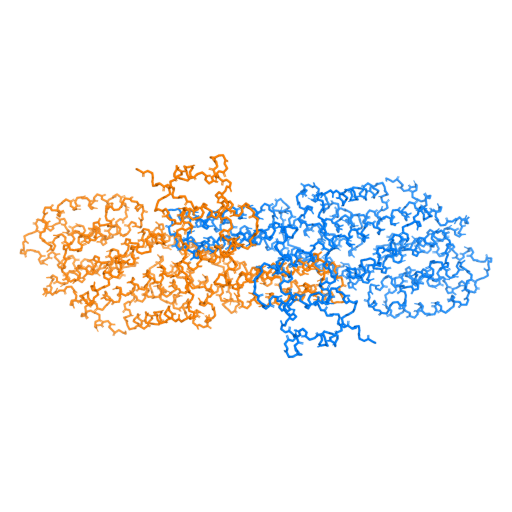1.812 1 95.81 322 SER B N 1
ATOM 6959 C CA . SER B 1 322 ? 2.865 33.312 13.203 1 95.81 322 SER B CA 1
ATOM 6960 C C . SER B 1 322 ? 4.078 33.375 14.125 1 95.81 322 SER B C 1
ATOM 6962 O O . SER B 1 322 ? 4.035 34 15.18 1 95.81 322 SER B O 1
ATOM 6964 N N . ASN B 1 323 ? 5.113 32.781 13.711 1 97.06 323 ASN B N 1
ATOM 6965 C CA . ASN B 1 323 ? 6.281 32.688 14.578 1 97.06 323 ASN B CA 1
ATOM 6966 C C . ASN B 1 323 ? 7.121 33.969 14.523 1 97.06 323 ASN B C 1
ATOM 6968 O O . ASN B 1 323 ? 7.785 34.312 15.5 1 97.06 323 ASN B O 1
ATOM 6972 N N . LYS B 1 324 ? 7.07 34.656 13.383 1 97.19 324 LYS B N 1
ATOM 6973 C CA . LYS B 1 324 ? 7.707 35.969 13.352 1 97.19 324 LYS B CA 1
ATOM 6974 C C . LYS B 1 324 ? 7.039 36.938 14.344 1 97.19 324 LYS B C 1
ATOM 6976 O O . LYS B 1 324 ? 7.719 37.719 15.008 1 97.19 324 LYS B O 1
ATOM 6981 N N . LEU B 1 325 ? 5.738 36.844 14.422 1 95.5 325 LEU B N 1
ATOM 6982 C CA . LEU B 1 325 ? 5.016 37.625 15.414 1 95.5 325 LEU B CA 1
ATOM 6983 C C . LEU B 1 325 ? 5.414 37.219 16.828 1 95.5 325 LEU B C 1
ATOM 6985 O O . LEU B 1 325 ? 5.691 38.062 17.672 1 95.5 325 LEU B O 1
ATOM 6989 N N . ASN B 1 326 ? 5.504 35.938 17.062 1 93.81 326 ASN B N 1
ATOM 6990 C CA . ASN B 1 326 ? 5.891 35.438 18.375 1 93.81 326 ASN B CA 1
ATOM 6991 C C . ASN B 1 326 ? 7.285 35.906 18.766 1 93.81 326 ASN B C 1
ATOM 6993 O O . ASN B 1 326 ? 7.559 36.156 19.953 1 93.81 326 ASN B O 1
ATOM 6997 N N . GLN B 1 327 ? 8.148 36 17.781 1 94.25 327 GLN B N 1
ATOM 6998 C CA . GLN B 1 327 ? 9.492 36.5 18.062 1 94.25 327 GLN B CA 1
ATOM 6999 C C . GLN B 1 327 ? 9.453 37.906 18.641 1 94.25 327 GLN B C 1
ATOM 7001 O O . GLN B 1 327 ? 10.156 38.188 19.609 1 94.25 327 GLN B O 1
ATOM 7006 N N . HIS B 1 328 ? 8.617 38.719 18.062 1 92.31 328 HIS B N 1
ATOM 7007 C CA . HIS B 1 328 ? 8.477 40.062 18.547 1 92.31 328 HIS B CA 1
ATOM 7008 C C . HIS B 1 328 ? 7.82 40.125 19.922 1 92.31 328 HIS B C 1
ATOM 7010 O O . HIS B 1 328 ? 8.141 40.969 20.75 1 92.31 328 HIS B O 1
ATOM 7016 N N . PHE B 1 329 ? 6.891 39.219 20.141 1 89.62 329 PHE B N 1
ATOM 7017 C CA . PHE B 1 329 ? 6.281 39.125 21.469 1 89.62 329 PHE B CA 1
ATOM 7018 C C . PHE B 1 329 ? 7.316 38.719 22.516 1 89.62 329 PHE B C 1
ATOM 7020 O O . PHE B 1 329 ? 7.344 39.281 23.609 1 89.62 329 PHE B O 1
ATOM 7027 N N . LEU B 1 330 ? 8.148 37.75 22.156 1 87.62 330 LEU B N 1
ATOM 7028 C CA . LEU B 1 330 ? 9.164 37.219 23.062 1 87.62 330 LEU B CA 1
ATOM 7029 C C . LEU B 1 330 ? 10.203 38.312 23.391 1 87.62 330 LEU B C 1
ATOM 7031 O O . LEU B 1 330 ? 10.703 38.375 24.516 1 87.62 330 LEU B O 1
ATOM 7035 N N . GLU B 1 331 ? 10.461 39.156 22.422 1 87.56 331 GLU B N 1
ATOM 7036 C CA . GLU B 1 331 ? 11.516 40.156 22.578 1 87.56 331 GLU B CA 1
ATOM 7037 C C . GLU B 1 331 ? 10.945 41.5 23.047 1 87.56 331 GLU B C 1
ATOM 7039 O O . GLU B 1 331 ? 11.695 42.375 23.438 1 87.56 331 GLU B O 1
ATOM 7044 N N . GLY B 1 332 ? 9.633 41.656 23.047 1 86.31 332 GLY B N 1
ATOM 7045 C CA . GLY B 1 332 ? 8.992 42.906 23.453 1 86.31 332 GLY B CA 1
ATOM 7046 C C . GLY B 1 332 ? 9.156 44 22.422 1 86.31 332 GLY B C 1
ATOM 7047 O O . GLY B 1 332 ? 9.086 45.188 22.766 1 86.31 332 GLY B O 1
ATOM 7048 N N . THR B 1 333 ? 9.484 43.594 21.188 1 90.62 333 THR B N 1
ATOM 7049 C CA . THR B 1 333 ? 9.656 44.594 20.109 1 90.62 333 THR B CA 1
ATOM 7050 C C . THR B 1 333 ? 8.383 44.688 19.281 1 90.62 333 THR B C 1
ATOM 7052 O O . THR B 1 333 ? 8.398 44.5 18.078 1 90.62 333 THR B O 1
ATOM 7055 N N . PHE B 1 334 ? 7.32 45.125 19.891 1 91.19 334 PHE B N 1
ATOM 7056 C CA . PHE B 1 334 ? 5.992 45.156 19.297 1 91.19 334 PHE B CA 1
ATOM 7057 C C . PHE B 1 334 ? 5.945 46.125 18.125 1 91.19 334 PHE B C 1
ATOM 7059 O O . PHE B 1 334 ? 5.398 45.812 17.062 1 91.19 334 PHE B O 1
ATOM 7066 N N . GLU B 1 335 ? 6.523 47.312 18.281 1 92.69 335 GLU B N 1
ATOM 7067 C CA . GLU B 1 335 ? 6.496 48.312 17.25 1 92.69 335 GLU B CA 1
ATOM 7068 C C . GLU B 1 335 ? 7.215 47.844 15.984 1 92.69 335 GLU B C 1
ATOM 7070 O O . GLU B 1 335 ? 6.754 48.094 14.875 1 92.69 335 GLU B O 1
ATOM 7075 N N . LYS B 1 336 ? 8.273 47.188 16.172 1 94.12 336 LYS B N 1
ATOM 7076 C CA . LYS B 1 336 ? 9.07 46.688 15.055 1 94.12 336 LYS B CA 1
ATOM 7077 C C . LYS B 1 336 ? 8.328 45.594 14.305 1 94.12 336 LYS B C 1
ATOM 7079 O O . LYS B 1 336 ? 8.656 45.281 13.156 1 94.12 336 LYS B O 1
ATOM 7084 N N . GLY B 1 337 ? 7.324 45 14.945 1 95.38 337 GLY B N 1
ATOM 7085 C CA . GLY B 1 337 ? 6.586 43.906 14.344 1 95.38 337 GLY B CA 1
ATOM 7086 C C . GLY B 1 337 ? 5.379 44.375 13.539 1 95.38 337 GLY B C 1
ATOM 7087 O O . GLY B 1 337 ? 4.746 43.562 12.844 1 95.38 337 GLY B O 1
ATOM 7088 N N . LEU B 1 338 ? 5.117 45.656 13.508 1 95.38 338 LEU B N 1
ATOM 7089 C CA . LEU B 1 338 ? 3.895 46.188 12.922 1 95.38 338 LEU B CA 1
ATOM 7090 C C . LEU B 1 338 ? 3.855 45.906 11.414 1 95.38 338 LEU B C 1
ATOM 7092 O O . LEU B 1 338 ? 2.775 45.781 10.836 1 95.38 338 LEU B O 1
ATOM 7096 N N . TYR B 1 339 ? 5.051 45.875 10.828 1 95.81 339 TYR B N 1
ATOM 7097 C CA . TYR B 1 339 ? 5.102 45.625 9.391 1 95.81 339 TYR B CA 1
ATOM 7098 C C . TYR B 1 339 ? 4.48 44.281 9.039 1 95.81 339 TYR B C 1
ATOM 7100 O O . TYR B 1 339 ? 3.994 44.094 7.918 1 95.81 339 TYR B O 1
ATOM 7108 N N . LEU B 1 340 ? 4.461 43.312 9.945 1 97.38 340 LEU B N 1
ATOM 7109 C CA . LEU B 1 340 ? 3.951 41.969 9.719 1 97.38 340 LEU B CA 1
ATOM 7110 C C . LEU B 1 340 ? 2.438 42 9.531 1 97.38 340 LEU B C 1
ATOM 7112 O O . LEU B 1 340 ? 1.871 41.062 8.93 1 97.38 340 LEU B O 1
ATOM 7116 N N . VAL B 1 341 ? 1.768 43 10.094 1 97.31 341 VAL B N 1
ATOM 7117 C CA . VAL B 1 341 ? 0.311 43.062 10.031 1 97.31 341 VAL B CA 1
ATOM 7118 C C . VAL B 1 341 ? -0.141 43.125 8.578 1 97.31 341 VAL B C 1
ATOM 7120 O O . VAL B 1 341 ? -1.069 42.438 8.172 1 97.31 341 VAL B O 1
ATOM 7123 N N . ARG B 1 342 ? 0.551 43.969 7.816 1 96.12 342 ARG B N 1
ATOM 7124 C CA . ARG B 1 342 ? 0.215 44.094 6.398 1 96.12 342 ARG B CA 1
ATOM 7125 C C . ARG B 1 342 ? 0.48 42.781 5.66 1 96.12 342 ARG B C 1
ATOM 7127 O O . ARG B 1 342 ? -0.292 42.406 4.781 1 96.12 342 ARG B O 1
ATOM 7134 N N . ILE B 1 343 ? 1.561 42.156 5.98 1 96.88 343 ILE B N 1
ATOM 7135 C CA . ILE B 1 343 ? 1.94 40.875 5.359 1 96.88 343 ILE B CA 1
ATOM 7136 C C . ILE B 1 343 ? 0.9 39.812 5.684 1 96.88 343 ILE B C 1
ATOM 7138 O O . ILE B 1 343 ? 0.491 39.062 4.809 1 96.88 343 ILE B O 1
ATOM 7142 N N . VAL B 1 344 ? 0.505 39.781 6.922 1 97.19 344 VAL B N 1
ATOM 7143 C CA . VAL B 1 344 ? -0.47 38.781 7.391 1 97.19 344 VAL B CA 1
ATOM 7144 C C . VAL B 1 344 ? -1.81 39.031 6.695 1 97.19 344 VAL B C 1
ATOM 7146 O O . VAL B 1 344 ? -2.443 38.062 6.23 1 97.19 344 VAL B O 1
ATOM 7149 N N . GLU B 1 345 ? -2.225 40.281 6.633 1 96.25 345 GLU B N 1
ATOM 7150 C CA . GLU B 1 345 ? -3.492 40.594 5.98 1 96.25 345 GLU B CA 1
ATOM 7151 C C . GLU B 1 345 ? -3.463 40.188 4.504 1 96.25 345 GLU B C 1
ATOM 7153 O O . GLU B 1 345 ? -4.422 39.625 3.99 1 96.25 345 GLU B O 1
ATOM 7158 N N . TYR B 1 346 ? -2.389 40.594 3.879 1 96.12 346 TYR B N 1
ATOM 7159 C CA . TYR B 1 346 ? -2.23 40.219 2.477 1 96.12 346 TYR B CA 1
ATOM 7160 C C . TYR B 1 346 ? -2.23 38.688 2.311 1 96.12 346 TYR B C 1
ATOM 7162 O O . TYR B 1 346 ? -2.871 38.156 1.4 1 96.12 346 TYR B O 1
ATOM 7170 N N . GLY B 1 347 ? -1.46 38.031 3.109 1 96.25 347 GLY B N 1
ATOM 7171 C CA . GLY B 1 347 ? -1.37 36.562 3.047 1 96.25 347 GLY B CA 1
ATOM 7172 C C . GLY B 1 347 ? -2.695 35.875 3.311 1 96.25 347 GLY B C 1
ATOM 7173 O O . GLY B 1 347 ? -3.01 34.875 2.678 1 96.25 347 GLY B O 1
ATOM 7174 N N . ILE B 1 348 ? -3.455 36.344 4.324 1 95.5 348 ILE B N 1
ATOM 7175 C CA . ILE B 1 348 ? -4.762 35.75 4.629 1 95.5 348 ILE B CA 1
ATOM 7176 C C . ILE B 1 348 ? -5.656 35.844 3.395 1 95.5 348 ILE B C 1
ATOM 7178 O O . ILE B 1 348 ? -6.363 34.875 3.078 1 95.5 348 ILE B O 1
ATOM 7182 N N . ASN B 1 349 ? -5.637 36.969 2.686 1 93.88 349 ASN B N 1
ATOM 7183 C CA . ASN B 1 349 ? -6.449 37.125 1.483 1 93.88 349 ASN B CA 1
ATOM 7184 C C . ASN B 1 349 ? -5.973 36.188 0.361 1 93.88 349 ASN B C 1
ATOM 7186 O O . ASN B 1 349 ? -6.785 35.656 -0.395 1 93.88 349 ASN B O 1
ATOM 7190 N N . LYS B 1 350 ? -4.707 36.062 0.247 1 92.56 350 LYS B N 1
ATOM 7191 C CA . LYS B 1 350 ? -4.113 35.25 -0.813 1 92.56 350 LYS B CA 1
ATOM 7192 C C . LYS B 1 350 ? -4.391 33.781 -0.593 1 92.56 350 LYS B C 1
ATOM 7194 O O . LYS B 1 350 ? -4.641 33.031 -1.548 1 92.56 350 LYS B O 1
ATOM 7199 N N . HIS B 1 351 ? -4.301 33.312 0.646 1 91.31 351 HIS B N 1
ATOM 7200 C CA . HIS B 1 351 ? -4.383 31.906 0.968 1 91.31 351 HIS B CA 1
ATOM 7201 C C . HIS B 1 351 ? -5.73 31.547 1.591 1 91.31 351 HIS B C 1
ATOM 7203 O O . HIS B 1 351 ? -5.891 30.484 2.178 1 91.31 351 HIS B O 1
ATOM 7209 N N . LYS B 1 352 ? -6.711 32.375 1.483 1 86.44 352 LYS B N 1
ATOM 7210 C CA . LYS B 1 352 ? -7.977 32.312 2.209 1 86.44 352 LYS B CA 1
ATOM 7211 C C . LYS B 1 352 ? -8.688 30.984 1.948 1 86.44 352 LYS B C 1
ATOM 7213 O O . LYS B 1 352 ? -9.328 30.438 2.844 1 86.44 352 LYS B O 1
ATOM 7218 N N . ASP B 1 353 ? -8.492 30.391 0.813 1 78.56 353 ASP B N 1
ATOM 7219 C CA . ASP B 1 353 ? -9.211 29.188 0.448 1 78.56 353 ASP B CA 1
ATOM 7220 C C . ASP B 1 353 ? -8.5 27.938 0.97 1 78.56 353 ASP B C 1
ATOM 7222 O O . ASP B 1 353 ? -9.07 26.844 0.973 1 78.56 353 ASP B O 1
ATOM 7226 N N . ARG B 1 354 ? -7.301 28.047 1.474 1 83.38 354 ARG B N 1
ATOM 7227 C CA . ARG B 1 354 ? -6.496 26.891 1.834 1 83.38 354 ARG B CA 1
ATOM 7228 C C . ARG B 1 354 ? -6.191 26.875 3.328 1 83.38 354 ARG B C 1
ATOM 7230 O O . ARG B 1 354 ? -5.566 25.938 3.832 1 83.38 354 ARG B O 1
ATOM 7237 N N . ILE B 1 355 ? -6.594 27.953 3.951 1 86.06 355 ILE B N 1
ATOM 7238 C CA . ILE B 1 355 ? -6.363 28.031 5.391 1 86.06 355 ILE B CA 1
ATOM 7239 C C . ILE B 1 355 ? -7.703 28.031 6.125 1 86.06 355 ILE B C 1
ATOM 7241 O O . ILE B 1 355 ? -8.664 28.656 5.672 1 86.06 355 ILE B O 1
ATOM 7245 N N . ASP B 1 356 ? -7.758 27.312 7.125 1 81.12 356 ASP B N 1
ATOM 7246 C CA . ASP B 1 356 ? -9.023 27.219 7.855 1 81.12 356 ASP B CA 1
ATOM 7247 C C . ASP B 1 356 ? -9.258 28.469 8.688 1 81.12 356 ASP B C 1
ATOM 7249 O O . ASP B 1 356 ? -8.328 29.25 8.938 1 81.12 356 ASP B O 1
ATOM 7253 N N . GLN B 1 357 ? -10.43 28.609 9.148 1 81.19 357 GLN B N 1
ATOM 7254 C CA . GLN B 1 357 ? -10.852 29.797 9.875 1 81.19 357 GLN B CA 1
ATOM 7255 C C . GLN B 1 357 ? -10.133 29.922 11.211 1 81.19 357 GLN B C 1
ATOM 7257 O O . GLN B 1 357 ? -9.844 31.016 11.672 1 81.19 357 GLN B O 1
ATOM 7262 N N . HIS B 1 358 ? -9.836 28.859 11.742 1 79.69 358 HIS B N 1
ATOM 7263 C CA . HIS B 1 358 ? -9.18 28.875 13.039 1 79.69 358 HIS B CA 1
ATOM 7264 C C . HIS B 1 358 ? -7.809 29.547 12.953 1 79.69 358 HIS B C 1
ATOM 7266 O O . HIS B 1 358 ? -7.469 30.391 13.789 1 79.69 358 HIS B O 1
ATOM 7272 N N . HIS B 1 359 ? -7.129 29.203 12 1 86.25 359 HIS B N 1
ATOM 7273 C CA . HIS B 1 359 ? -5.793 29.766 11.828 1 86.25 359 HIS B CA 1
ATOM 7274 C C . HIS B 1 359 ? -5.852 31.25 11.523 1 86.25 359 HIS B C 1
ATOM 7276 O O . HIS B 1 359 ? -4.992 32.031 11.969 1 86.25 359 HIS B O 1
ATOM 7282 N N . ILE B 1 360 ? -6.852 31.594 10.805 1 89.06 360 ILE B N 1
ATOM 7283 C CA . ILE B 1 360 ? -7.031 33 10.484 1 89.06 360 ILE B CA 1
ATOM 7284 C C . ILE B 1 360 ? -7.312 33.781 11.758 1 89.06 360 ILE B C 1
ATOM 7286 O O . ILE B 1 360 ? -6.734 34.875 11.977 1 89.06 360 ILE B O 1
ATOM 7290 N N . MET B 1 361 ? -8.109 33.281 12.578 1 89.56 361 MET B N 1
ATOM 7291 C CA . MET B 1 361 ? -8.461 33.938 13.828 1 89.56 361 MET B CA 1
ATOM 7292 C C . MET B 1 361 ? -7.25 34.062 14.75 1 89.56 361 MET B C 1
ATOM 7294 O O . MET B 1 361 ? -7.09 35.031 15.469 1 89.56 361 MET B O 1
ATOM 7298 N N . LEU B 1 362 ? -6.477 33.031 14.734 1 89.12 362 LEU B N 1
ATOM 7299 C CA . LEU B 1 362 ? -5.262 33.062 15.539 1 89.12 362 LEU B CA 1
ATOM 7300 C C . LEU B 1 362 ? -4.332 34.156 15.086 1 89.12 362 LEU B C 1
ATOM 7302 O O . LEU B 1 362 ? -3.713 34.844 15.906 1 89.12 362 LEU B O 1
ATOM 7306 N N . LEU B 1 363 ? -4.242 34.344 13.805 1 93.94 363 LEU B N 1
ATOM 7307 C CA . LEU B 1 363 ? -3.414 35.406 13.273 1 93.94 363 LEU B CA 1
ATOM 7308 C C . LEU B 1 363 ? -3.984 36.781 13.648 1 93.94 363 LEU B C 1
ATOM 7310 O O . LEU B 1 363 ? -3.234 37.688 13.992 1 93.94 363 LEU B O 1
ATOM 7314 N N . TYR B 1 364 ? -5.293 36.875 13.57 1 94.25 364 TYR B N 1
ATOM 7315 C CA . TYR B 1 364 ? -5.926 38.125 13.984 1 94.25 364 TYR B CA 1
ATOM 7316 C C . TYR B 1 364 ? -5.645 38.406 15.453 1 94.25 364 TYR B C 1
ATOM 7318 O O . TYR B 1 364 ? -5.406 39.562 15.828 1 94.25 364 TYR B O 1
ATOM 7326 N N . TYR B 1 365 ? -5.699 37.438 16.234 1 93.06 365 TYR B N 1
ATOM 7327 C CA . TYR B 1 365 ? -5.43 37.625 17.656 1 93.06 365 TYR B CA 1
ATOM 7328 C C . TYR B 1 365 ? -4.008 38.125 17.891 1 93.06 365 TYR B C 1
ATOM 7330 O O . TYR B 1 365 ? -3.775 39 18.719 1 93.06 365 TYR B O 1
ATOM 7338 N N . LYS B 1 366 ? -3.123 37.531 17.203 1 94.44 366 LYS B N 1
ATOM 7339 C CA . LYS B 1 366 ? -1.728 37.938 17.359 1 94.44 366 LYS B CA 1
ATOM 7340 C C . LYS B 1 366 ? -1.518 39.375 16.891 1 94.44 366 LYS B C 1
ATOM 7342 O O . LYS B 1 366 ? -0.701 40.094 17.469 1 94.44 366 LYS B O 1
ATOM 7347 N N . CYS B 1 367 ? -2.221 39.75 15.812 1 95.94 367 CYS B N 1
ATOM 7348 C CA . CYS B 1 367 ? -2.18 41.156 15.391 1 95.94 367 CYS B CA 1
ATOM 7349 C C . CYS B 1 367 ? -2.756 42.062 16.469 1 95.94 367 CYS B C 1
ATOM 7351 O O . CYS B 1 367 ? -2.213 43.156 16.734 1 95.94 367 CYS B O 1
ATOM 7353 N N . ALA B 1 368 ? -3.818 41.594 17.062 1 94.88 368 ALA B N 1
ATOM 7354 C CA . ALA B 1 368 ? -4.414 42.375 18.156 1 94.88 368 ALA B CA 1
ATOM 7355 C C . ALA B 1 368 ? -3.426 42.562 19.297 1 94.88 368 ALA B C 1
ATOM 7357 O O . ALA B 1 368 ? -3.311 43.656 19.859 1 94.88 368 ALA B O 1
ATOM 7358 N N . CYS B 1 369 ? -2.75 41.531 19.594 1 91.25 369 CYS B N 1
ATOM 7359 C CA . CYS B 1 369 ? -1.764 41.594 20.672 1 91.25 369 CYS B CA 1
ATOM 7360 C C . CYS B 1 369 ? -0.642 42.562 20.328 1 91.25 369 CYS B C 1
ATOM 7362 O O . CYS B 1 369 ? -0.14 43.25 21.203 1 91.25 369 CYS B O 1
ATOM 7364 N N . LEU B 1 370 ? -0.265 42.562 19.109 1 92.56 370 LEU B N 1
ATOM 7365 C CA . LEU B 1 370 ? 0.765 43.5 18.656 1 92.56 370 LEU B CA 1
ATOM 7366 C C . LEU B 1 370 ? 0.326 44.938 18.875 1 92.56 370 LEU B C 1
ATOM 7368 O O . LEU B 1 370 ? 1.082 45.75 19.422 1 92.56 370 LEU B O 1
ATOM 7372 N N . TYR B 1 371 ? -0.898 45.25 18.484 1 93.69 371 TYR B N 1
ATOM 7373 C CA . TYR B 1 371 ? -1.425 46.625 18.641 1 93.69 371 TYR B CA 1
ATOM 7374 C C . TYR B 1 371 ? -1.61 46.969 20.109 1 93.69 371 TYR B C 1
ATOM 7376 O O . TYR B 1 371 ? -1.394 48.094 20.516 1 93.69 371 TYR B O 1
ATOM 7384 N N . PHE B 1 372 ? -1.968 46.062 20.891 1 90.75 372 PHE B N 1
ATOM 7385 C CA . PHE B 1 372 ? -2.086 46.281 22.312 1 90.75 372 PHE B CA 1
ATOM 7386 C C . PHE B 1 372 ? -0.731 46.594 22.938 1 90.75 372 PHE B C 1
ATOM 7388 O O . PHE B 1 372 ? -0.629 47.5 23.781 1 90.75 372 PHE B O 1
ATOM 7395 N N . GLY B 1 373 ? 0.238 45.906 22.5 1 87.56 373 GLY B N 1
ATOM 7396 C CA . GLY B 1 373 ? 1.583 46.094 23.016 1 87.56 373 GLY B CA 1
ATOM 7397 C C . GLY B 1 373 ? 2.139 47.469 22.75 1 87.56 373 GLY B C 1
ATOM 7398 O O . GLY B 1 373 ? 2.916 48 23.547 1 87.56 373 GLY B O 1
ATOM 7399 N N . ILE B 1 374 ? 1.72 48.062 21.641 1 89.81 374 ILE B N 1
ATOM 7400 C CA . ILE B 1 374 ? 2.252 49.375 21.312 1 89.81 374 ILE B CA 1
ATOM 7401 C C . ILE B 1 374 ? 1.309 50.438 21.812 1 89.81 374 ILE B C 1
ATOM 7403 O O . ILE B 1 374 ? 1.532 51.625 21.578 1 89.81 374 ILE B O 1
ATOM 7407 N N . GLY B 1 375 ? 0.156 50.031 22.438 1 87.94 375 GLY B N 1
ATOM 7408 C CA . GLY B 1 375 ? -0.765 50.969 23.047 1 87.94 375 GLY B CA 1
ATOM 7409 C C . GLY B 1 375 ? -1.846 51.438 22.109 1 87.94 375 GLY B C 1
ATOM 7410 O O . GLY B 1 375 ? -2.615 52.344 22.453 1 87.94 375 GLY B O 1
ATOM 7411 N N . ASP B 1 376 ? -1.862 50.938 20.922 1 93.69 376 ASP B N 1
ATOM 7412 C CA . ASP B 1 376 ? -2.943 51.219 19.984 1 93.69 376 ASP B CA 1
ATOM 7413 C C . ASP B 1 376 ? -4.168 50.375 20.266 1 93.69 376 ASP B C 1
ATOM 7415 O O . ASP B 1 376 ? -4.441 49.406 19.516 1 93.69 376 ASP B O 1
ATOM 7419 N N . ASN B 1 377 ? -4.914 50.719 21.219 1 92.62 377 ASN B N 1
ATOM 7420 C CA . ASN B 1 377 ? -6.039 49.938 21.703 1 92.62 377 ASN B CA 1
ATOM 7421 C C . ASN B 1 377 ? -7.199 49.938 20.719 1 92.62 377 ASN B C 1
ATOM 7423 O O . ASN B 1 377 ? -7.953 48.969 20.625 1 92.62 377 ASN B O 1
ATOM 7427 N N . LYS B 1 378 ? -7.305 50.969 19.953 1 94.94 378 LYS B N 1
ATOM 7428 C CA . LYS B 1 378 ? -8.383 51.031 18.969 1 94.94 378 LYS B CA 1
ATOM 7429 C C . LYS B 1 378 ? -8.211 49.938 17.891 1 94.94 378 LYS B C 1
ATOM 7431 O O . LYS B 1 378 ? -9.156 49.25 17.562 1 94.94 378 LYS B O 1
ATOM 7436 N N . MET B 1 379 ? -7 49.969 17.391 1 95.69 379 MET B N 1
ATOM 7437 C CA . MET B 1 379 ? -6.734 48.938 16.375 1 95.69 379 MET B CA 1
ATOM 7438 C C . MET B 1 379 ? -6.824 47.531 16.984 1 95.69 379 MET B C 1
ATOM 7440 O O . MET B 1 379 ? -7.27 46.594 16.328 1 95.69 379 MET B O 1
ATOM 7444 N N . CYS B 1 380 ? -6.324 47.406 18.203 1 95.38 380 CYS B N 1
ATOM 7445 C CA . CYS B 1 380 ? -6.457 46.125 18.922 1 95.38 380 CYS B CA 1
ATOM 7446 C C . CYS B 1 380 ? -7.91 45.688 18.938 1 95.38 380 CYS B C 1
ATOM 7448 O O . CYS B 1 380 ? -8.211 44.531 18.578 1 95.38 380 CYS B O 1
ATOM 7450 N N . ILE B 1 381 ? -8.797 46.562 19.281 1 95.19 381 ILE B N 1
ATOM 7451 C CA . ILE B 1 381 ? -10.219 46.25 19.406 1 95.19 381 ILE B CA 1
ATOM 7452 C C . ILE B 1 381 ? -10.781 45.875 18.031 1 95.19 381 ILE B C 1
ATOM 7454 O O . ILE B 1 381 ? -11.617 44.969 17.938 1 95.19 381 ILE B O 1
ATOM 7458 N N . GLN B 1 382 ? -10.336 46.5 17.031 1 96.31 382 GLN B N 1
ATOM 7459 C CA . GLN B 1 382 ? -10.82 46.219 15.688 1 96.31 382 GLN B CA 1
ATOM 7460 C C . GLN B 1 382 ? -10.508 44.781 15.297 1 96.31 382 GLN B C 1
ATOM 7462 O O . GLN B 1 382 ? -11.352 44.094 14.719 1 96.31 382 GLN B O 1
ATOM 7467 N N . TYR B 1 383 ? -9.312 44.344 15.555 1 96.44 383 TYR B N 1
ATOM 7468 C CA . TYR B 1 383 ? -8.938 42.969 15.219 1 96.44 383 TYR B CA 1
ATOM 7469 C C . TYR B 1 383 ? -9.672 41.969 16.109 1 96.44 383 TYR B C 1
ATOM 7471 O O . TYR B 1 383 ? -10.055 40.906 15.648 1 96.44 383 TYR B O 1
ATOM 7479 N N . LEU B 1 384 ? -9.805 42.281 17.359 1 94.69 384 LEU B N 1
ATOM 7480 C CA . LEU B 1 384 ? -10.516 41.375 18.266 1 94.69 384 LEU B CA 1
ATOM 7481 C C . LEU B 1 384 ? -11.977 41.219 17.844 1 94.69 384 LEU B C 1
ATOM 7483 O O . LEU B 1 384 ? -12.57 40.156 18.016 1 94.69 384 LEU B O 1
ATOM 7487 N N . LYS B 1 385 ? -12.523 42.25 17.312 1 94.12 385 LYS B N 1
ATOM 7488 C CA . LYS B 1 385 ? -13.906 42.219 16.844 1 94.12 385 LYS B CA 1
ATOM 7489 C C . LYS B 1 385 ? -14.07 41.219 15.695 1 94.12 385 LYS B C 1
ATOM 7491 O O . LYS B 1 385 ? -15.117 40.594 15.57 1 94.12 385 LYS B O 1
ATOM 7496 N N . LYS B 1 386 ? -13.016 41.125 14.898 1 92.94 386 LYS B N 1
ATOM 7497 C CA . LYS B 1 386 ? -13.055 40.156 13.812 1 92.94 386 LYS B CA 1
ATOM 7498 C C . LYS B 1 386 ? -13.195 38.75 14.344 1 92.94 386 LYS B C 1
ATOM 7500 O O . LYS B 1 386 ? -13.812 37.875 13.703 1 92.94 386 LYS B O 1
ATOM 7505 N N . ILE B 1 387 ? -12.609 38.5 15.508 1 91.5 387 ILE B N 1
ATOM 7506 C CA . ILE B 1 387 ? -12.641 37.188 16.125 1 91.5 387 ILE B CA 1
ATOM 7507 C C . ILE B 1 387 ? -13.977 36.969 16.844 1 91.5 387 ILE B C 1
ATOM 7509 O O . ILE B 1 387 ? -14.641 35.969 16.656 1 91.5 387 ILE B O 1
ATOM 7513 N N . ILE B 1 388 ? -14.359 37.906 17.594 1 88.31 388 ILE B N 1
ATOM 7514 C CA . ILE B 1 388 ? -15.523 37.812 18.484 1 88.31 388 ILE B CA 1
ATOM 7515 C C . ILE B 1 388 ? -16.797 37.719 17.641 1 88.31 388 ILE B C 1
ATOM 7517 O O . ILE B 1 388 ? -17.75 37.031 18 1 88.31 388 ILE B O 1
ATOM 7521 N N . ASN B 1 389 ? -16.844 38.312 16.516 1 86.94 389 ASN B N 1
ATOM 7522 C CA . ASN B 1 389 ? -18.031 38.375 15.68 1 86.94 389 ASN B CA 1
ATOM 7523 C C . ASN B 1 389 ? -18.125 37.156 14.742 1 86.94 389 ASN B C 1
ATOM 7525 O O . ASN B 1 389 ? -19.125 36.969 14.055 1 86.94 389 ASN B O 1
ATOM 7529 N N . ASN B 1 390 ? -17.109 36.5 14.734 1 81.88 390 ASN B N 1
ATOM 7530 C CA . ASN B 1 390 ? -17.141 35.312 13.859 1 81.88 390 ASN B CA 1
ATOM 7531 C C . ASN B 1 390 ? -18.031 34.219 14.43 1 81.88 390 ASN B C 1
ATOM 7533 O O . ASN B 1 390 ? -17.734 33.656 15.492 1 81.88 390 ASN B O 1
ATOM 7537 N N . LYS B 1 391 ? -19.172 33.875 13.875 1 69.12 391 LYS B N 1
ATOM 7538 C CA . LYS B 1 391 ? -20.156 32.906 14.359 1 69.12 391 LYS B CA 1
ATOM 7539 C C . LYS B 1 391 ? -19.812 31.484 13.914 1 69.12 391 LYS B C 1
ATOM 7541 O O . LYS B 1 391 ? -20.422 30.531 14.375 1 69.12 391 LYS B O 1
ATOM 7546 N N . ASN B 1 392 ? -19.125 31.406 12.984 1 59.44 392 ASN B N 1
ATOM 7547 C CA . ASN B 1 392 ? -18.828 30.094 12.414 1 59.44 392 ASN B CA 1
ATOM 7548 C C . ASN B 1 392 ? -17.938 29.266 13.344 1 59.44 392 ASN B C 1
ATOM 7550 O O . ASN B 1 392 ? -17.797 28.062 13.164 1 59.44 392 ASN B O 1
ATOM 7554 N N . LEU B 1 393 ? -17.344 29.922 14.258 1 55.38 393 LEU B N 1
ATOM 7555 C CA . LEU B 1 393 ? -16.234 29.234 14.906 1 55.38 393 LEU B CA 1
ATOM 7556 C C . LEU B 1 393 ? -16.703 28.484 16.141 1 55.38 393 LEU B C 1
ATOM 7558 O O . LEU B 1 393 ? -17.094 29.109 17.141 1 55.38 393 LEU B O 1
ATOM 7562 N N . LYS B 1 394 ? -17.453 2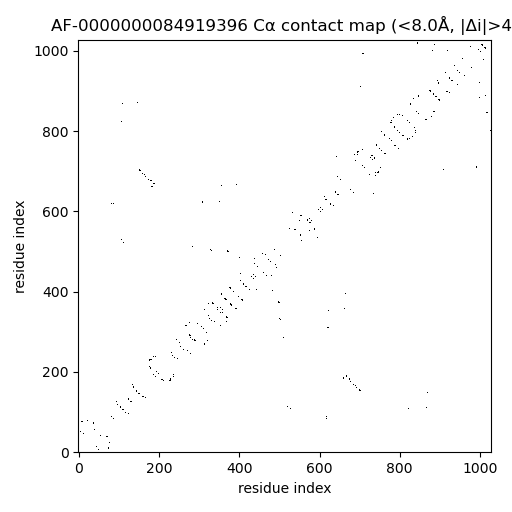7.516 15.945 1 54.03 394 LYS B N 1
ATOM 7563 C CA . LYS B 1 394 ? -17.5 26.656 17.125 1 54.03 394 LYS B CA 1
ATOM 7564 C C . LYS B 1 394 ? -16.094 26.328 17.625 1 54.03 394 LYS B C 1
ATOM 7566 O O . LYS B 1 394 ? -15.656 25.188 17.516 1 54.03 394 LYS B O 1
ATOM 7571 N N . MET B 1 395 ? -15.125 27.125 17.188 1 53.69 395 MET B N 1
ATOM 7572 C CA . MET B 1 395 ? -13.703 26.891 17.406 1 53.69 395 MET B CA 1
ATOM 7573 C C . MET B 1 395 ? -13.367 26.938 18.891 1 53.69 395 MET B C 1
ATOM 7575 O O . MET B 1 395 ? -14.234 27.219 19.719 1 53.69 395 MET B O 1
ATOM 7579 N N . ARG B 1 396 ? -11.969 26.812 19.109 1 58.78 396 ARG B N 1
ATOM 7580 C CA . ARG B 1 396 ? -11.367 26.688 20.438 1 58.78 396 ARG B CA 1
ATOM 7581 C C . ARG B 1 396 ? -11.906 27.734 21.391 1 58.78 396 ARG B C 1
ATOM 7583 O O . ARG B 1 396 ? -11.805 28.938 21.125 1 58.78 396 ARG B O 1
ATOM 7590 N N . GLU B 1 397 ? -12.68 27.391 22.234 1 64.38 397 GLU B N 1
ATOM 7591 C CA . GLU B 1 397 ? -13.25 28.156 23.344 1 64.38 397 GLU B CA 1
ATOM 7592 C C . GLU B 1 397 ? -12.195 29.047 24 1 64.38 397 GLU B C 1
ATOM 7594 O O . GLU B 1 397 ? -12.492 30.172 24.391 1 64.38 397 GLU B O 1
ATOM 7599 N N . ASP B 1 398 ? -10.961 28.703 23.75 1 69.69 398 ASP B N 1
ATOM 7600 C CA . ASP B 1 398 ? -9.898 29.438 24.422 1 69.69 398 ASP B CA 1
ATOM 7601 C C . ASP B 1 398 ? -9.617 30.766 23.703 1 69.69 398 ASP B C 1
ATOM 7603 O O . ASP B 1 398 ? -9.523 31.812 24.344 1 69.69 398 ASP B O 1
ATOM 7607 N N . LEU B 1 399 ? -9.617 30.656 22.406 1 77.38 399 LEU B N 1
ATOM 7608 C CA . LEU B 1 399 ? -9.305 31.859 21.641 1 77.38 399 LEU B CA 1
ATOM 7609 C C . LEU B 1 399 ? -10.391 32.906 21.828 1 77.38 399 LEU B C 1
ATOM 7611 O O . LEU B 1 399 ? -10.086 34.094 21.969 1 77.38 399 LEU B O 1
ATOM 7615 N N . MET B 1 400 ? -11.57 32.469 21.859 1 78.88 400 MET B N 1
ATOM 7616 C CA . MET B 1 400 ? -12.688 33.406 22.031 1 78.88 400 MET B CA 1
ATOM 7617 C C . MET B 1 400 ? -12.648 34.062 23.422 1 78.88 400 MET B C 1
ATOM 7619 O O . MET B 1 400 ? -12.898 35.25 23.547 1 78.88 400 MET B O 1
ATOM 7623 N N . CYS B 1 401 ? -12.359 33.219 24.328 1 77.88 401 CYS B N 1
ATOM 7624 C CA . CYS B 1 401 ? -12.305 33.719 25.703 1 77.88 401 CYS B CA 1
ATOM 7625 C C . CYS B 1 401 ? -11.219 34.781 25.859 1 77.88 401 CYS B C 1
ATOM 7627 O O . CYS B 1 401 ? -11.484 35.875 26.375 1 77.88 401 CYS B O 1
ATOM 7629 N N . PHE B 1 402 ? -10.094 34.5 25.375 1 79.94 402 PHE B N 1
ATOM 7630 C CA . PHE B 1 402 ? -8.977 35.438 25.562 1 79.94 402 PHE B CA 1
ATOM 7631 C C . PHE B 1 402 ? -9.148 36.656 24.703 1 79.94 402 PHE B C 1
ATOM 7633 O O . PHE B 1 402 ? -8.742 37.75 25.094 1 79.94 402 PHE B O 1
ATOM 7640 N N . SER B 1 403 ? -9.789 36.469 23.609 1 86.88 403 SER B N 1
ATOM 7641 C CA . SER B 1 403 ? -10.078 37.625 22.766 1 86.88 403 SER B CA 1
ATOM 7642 C C . SER B 1 403 ? -11.031 38.562 23.453 1 86.88 403 SER B C 1
ATOM 7644 O O . SER B 1 403 ? -10.859 39.781 23.375 1 86.88 403 SER B O 1
ATOM 7646 N N . ARG B 1 404 ? -11.961 38.062 24.141 1 84.38 404 ARG B N 1
ATOM 7647 C CA . ARG B 1 404 ? -12.938 38.906 24.844 1 84.38 404 ARG B CA 1
ATOM 7648 C C . ARG B 1 404 ? -12.297 39.594 26.031 1 84.38 404 ARG B C 1
ATOM 7650 O O . ARG B 1 404 ? -12.594 40.75 26.312 1 84.38 404 ARG B O 1
ATOM 7657 N N . VAL B 1 405 ? -11.508 38.844 26.688 1 80.88 405 VAL B N 1
ATOM 7658 C CA . VAL B 1 405 ? -10.828 39.438 27.844 1 80.88 405 VAL B CA 1
ATOM 7659 C C . VAL B 1 405 ? -9.914 40.562 27.375 1 80.88 405 VAL B C 1
ATOM 7661 O O . VAL B 1 405 ? -9.898 41.656 27.984 1 80.88 405 VAL B O 1
ATOM 7664 N N . LEU B 1 406 ? -9.188 40.312 26.375 1 86.75 406 LEU B N 1
ATOM 7665 C CA . LEU B 1 406 ? -8.297 41.344 25.844 1 86.75 406 LEU B CA 1
ATOM 7666 C C . LEU B 1 406 ? -9.094 42.562 25.344 1 86.75 406 LEU B C 1
ATOM 7668 O O . LEU B 1 406 ? -8.648 43.688 25.453 1 86.75 406 LEU B O 1
ATOM 7672 N N . SER B 1 407 ? -10.219 42.281 24.781 1 89.75 407 SER B N 1
ATOM 7673 C CA . SER B 1 407 ? -11.086 43.344 24.297 1 89.75 407 SER B CA 1
ATOM 7674 C C . SER B 1 407 ? -11.539 44.25 25.438 1 89.75 407 SER B C 1
ATOM 7676 O O . SER B 1 407 ? -11.578 45.469 25.297 1 89.75 407 SER B O 1
ATOM 7678 N N . LEU B 1 408 ? -11.836 43.656 26.547 1 84.19 408 LEU B N 1
ATOM 7679 C CA . LEU B 1 408 ? -12.219 44.406 27.734 1 84.19 408 LEU B CA 1
ATOM 7680 C C . LEU B 1 408 ? -11.078 45.312 28.203 1 84.19 408 LEU B C 1
ATOM 7682 O O . LEU B 1 408 ? -11.281 46.5 28.484 1 84.19 408 LEU B O 1
ATOM 7686 N N . VAL B 1 409 ? -9.922 44.688 28.219 1 83.06 409 VAL B N 1
ATOM 7687 C CA . VAL B 1 409 ? -8.734 45.438 28.656 1 83.06 409 VAL B CA 1
ATOM 7688 C C . VAL B 1 409 ? -8.453 46.562 27.703 1 83.06 409 VAL B C 1
ATOM 7690 O O . VAL B 1 409 ? -8.133 47.688 28.125 1 83.06 409 VAL B O 1
ATOM 7693 N N . ALA B 1 410 ? -8.586 46.312 26.484 1 88.81 410 ALA B N 1
ATOM 7694 C CA . ALA B 1 410 ? -8.32 47.312 25.469 1 88.81 410 ALA B CA 1
ATOM 7695 C C . ALA B 1 410 ? -9.336 48.469 25.531 1 88.81 410 ALA B C 1
ATOM 7697 O O . ALA B 1 410 ? -8.984 49.625 25.344 1 88.81 410 ALA B O 1
ATOM 7698 N N . HIS B 1 411 ? -10.586 48.188 25.781 1 87.19 411 HIS B N 1
ATOM 7699 C CA . HIS B 1 411 ? -11.609 49.188 25.938 1 87.19 411 HIS B CA 1
ATOM 7700 C C . HIS B 1 411 ? -11.328 50.062 27.156 1 87.19 411 HIS B C 1
ATOM 7702 O O . HIS B 1 411 ? -11.508 51.281 27.109 1 87.19 411 HIS B O 1
ATOM 7708 N N . TYR B 1 412 ? -10.969 49.438 28.172 1 82.06 412 TYR B N 1
ATOM 7709 C CA . TYR B 1 412 ? -10.609 50.188 29.375 1 82.06 412 TYR B CA 1
ATOM 7710 C C . TYR B 1 412 ? -9.461 51.125 29.109 1 82.06 412 TYR B C 1
ATOM 7712 O O . TYR B 1 412 ? -9.523 52.312 29.484 1 82.06 412 TYR B O 1
ATOM 7720 N N . GLU B 1 413 ? -8.414 50.656 28.5 1 84.31 413 GLU B N 1
ATOM 7721 C CA . GLU B 1 413 ? -7.23 51.469 28.203 1 84.31 413 GLU B CA 1
ATOM 7722 C C . GLU B 1 413 ? -7.555 52.625 27.25 1 84.31 413 GLU B C 1
ATOM 7724 O O . GLU B 1 413 ? -6.941 53.688 27.312 1 84.31 413 GLU B O 1
ATOM 7729 N N . ALA B 1 414 ? -8.516 52.375 26.453 1 87.88 414 ALA B N 1
ATOM 7730 C CA . ALA B 1 414 ? -8.891 53.375 25.469 1 87.88 414 ALA B CA 1
ATOM 7731 C C . ALA B 1 414 ? -9.859 54.406 26.062 1 87.88 414 ALA B C 1
ATOM 7733 O O . ALA B 1 414 ? -10.18 55.406 25.422 1 87.88 414 ALA B O 1
ATOM 7734 N N . GLY B 1 415 ? -10.305 54.188 27.25 1 81.5 415 GLY B N 1
ATOM 7735 C CA . GLY B 1 415 ? -11.234 55.094 27.891 1 81.5 415 GLY B CA 1
ATOM 7736 C C . GLY B 1 415 ? -12.633 55.031 27.297 1 81.5 415 GLY B C 1
ATOM 7737 O O . GLY B 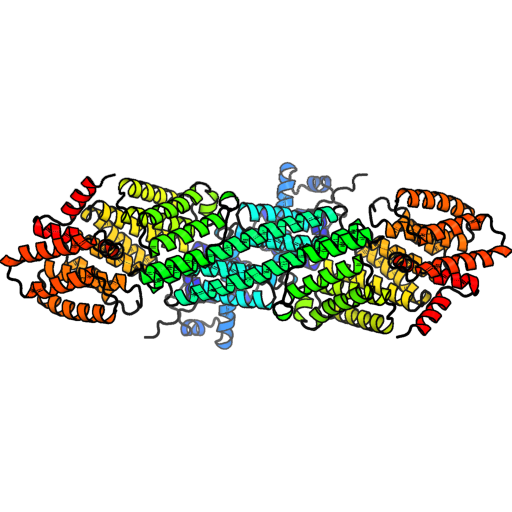1 415 ? -13.344 56.062 27.281 1 81.5 415 GLY B O 1
ATOM 7738 N N . MET B 1 416 ? -12.953 53.938 26.75 1 81.81 416 MET B N 1
ATOM 7739 C CA . MET B 1 416 ? -14.266 53.75 26.141 1 81.81 416 MET B CA 1
ATOM 7740 C C . MET B 1 416 ? -15.25 53.125 27.141 1 81.81 416 MET B C 1
ATOM 7742 O O . MET B 1 416 ? -15.688 52 26.953 1 81.81 416 MET B O 1
ATOM 7746 N N . ASP B 1 417 ? -15.766 53.844 28.016 1 76.06 417 ASP B N 1
ATOM 7747 C CA . ASP B 1 417 ? -16.516 53.375 29.172 1 76.06 417 ASP B CA 1
ATOM 7748 C C . ASP B 1 417 ? -17.844 52.75 28.766 1 76.06 417 ASP B C 1
ATOM 7750 O O . ASP B 1 417 ? -18.234 51.688 29.281 1 76.06 417 ASP B O 1
ATOM 7754 N N . TYR B 1 418 ? -18.453 53.375 27.812 1 73.38 418 TYR B N 1
ATOM 7755 C CA . TYR B 1 418 ? -19.766 52.844 27.406 1 73.38 418 TYR B CA 1
ATOM 7756 C C . TYR B 1 418 ? -19.625 51.469 26.766 1 73.38 418 TYR B C 1
ATOM 7758 O O . TYR B 1 418 ? -20.375 50.562 27.094 1 73.38 418 TYR B O 1
ATOM 7766 N N . HIS B 1 419 ? -18.797 51.406 25.953 1 78.12 419 HIS B N 1
ATOM 7767 C CA . HIS B 1 419 ? -18.594 50.125 25.25 1 78.12 419 HIS B CA 1
ATOM 7768 C C . HIS B 1 419 ? -18.078 49.062 26.219 1 78.12 419 HIS B C 1
ATOM 7770 O O . HIS B 1 419 ? -18.406 47.875 26.062 1 78.12 419 HIS B O 1
ATOM 7776 N N . LEU B 1 420 ? -17.375 49.469 27.125 1 80.25 420 LEU B N 1
ATOM 7777 C CA . LEU B 1 420 ? -16.828 48.562 28.109 1 80.25 420 LEU B CA 1
ATOM 7778 C C . LEU B 1 420 ? -17.953 47.875 28.891 1 80.25 420 LEU B C 1
ATOM 7780 O O . LEU B 1 420 ? -17.891 46.656 29.125 1 80.25 420 LEU B O 1
ATOM 7784 N N . GLU B 1 421 ? -18.922 48.625 29.234 1 79.31 421 GLU B N 1
ATOM 7785 C CA . GLU B 1 421 ? -20.047 48.062 29.984 1 79.31 421 GLU B CA 1
ATOM 7786 C C . GLU B 1 421 ? -20.781 47 29.188 1 79.31 421 GLU B C 1
ATOM 7788 O O . GLU B 1 421 ? -21.156 45.938 29.719 1 79.31 421 GLU B O 1
ATOM 7793 N N . VAL B 1 422 ? -20.922 47.312 28 1 82.75 422 VAL B N 1
ATOM 7794 C CA . VAL B 1 422 ? -21.625 46.406 27.125 1 82.75 422 VAL B CA 1
ATOM 7795 C C . VAL B 1 422 ? -20.812 45.125 26.922 1 82.75 422 VAL B C 1
ATOM 7797 O O . VAL B 1 422 ? -21.344 44 26.969 1 82.75 422 VAL B O 1
ATOM 7800 N N . GLN B 1 423 ? -19.594 45.344 26.703 1 85.06 423 GLN B N 1
ATOM 7801 C CA . GLN B 1 423 ? -18.703 44.219 26.484 1 85.06 423 GLN B CA 1
ATOM 7802 C C . GLN B 1 423 ? -18.562 43.344 27.734 1 85.06 423 GLN B C 1
ATOM 7804 O O . GLN B 1 423 ? -18.406 42.125 27.641 1 85.06 423 GLN B O 1
ATOM 7809 N N . LEU B 1 424 ? -18.531 43.938 28.844 1 81.5 424 LEU B N 1
ATOM 7810 C CA . LEU B 1 424 ? -18.422 43.219 30.094 1 81.5 424 LEU B CA 1
ATOM 7811 C C . LEU B 1 424 ? -19.609 42.281 30.266 1 81.5 424 LEU B C 1
ATOM 7813 O O . LEU B 1 424 ? -19.422 41.094 30.625 1 81.5 424 LEU B O 1
ATOM 7817 N N . LYS B 1 425 ? -20.703 42.75 30.016 1 82 425 LYS B N 1
ATOM 7818 C CA . LYS B 1 425 ? -21.906 41.906 30.141 1 82 425 LYS B CA 1
ATOM 7819 C C . LYS B 1 425 ? -21.875 40.75 29.156 1 82 425 LYS B C 1
ATOM 7821 O O . LYS B 1 425 ? -22.203 39.625 29.5 1 82 425 LYS B O 1
ATOM 7826 N N . SER B 1 426 ? -21.547 41.125 28.047 1 83.12 426 SER B N 1
ATOM 7827 C CA . SER B 1 426 ? -21.5 40.094 26.984 1 83.12 426 SER B CA 1
ATOM 7828 C C . SER B 1 426 ? -20.438 39.062 27.281 1 83.12 426 SER B C 1
ATOM 7830 O O . SER B 1 426 ? -20.656 37.844 27.062 1 83.12 426 SER B O 1
ATOM 7832 N N . THR B 1 427 ? -19.25 39.469 27.656 1 81.62 427 THR B N 1
ATOM 7833 C CA . THR B 1 427 ? -18.156 38.562 27.969 1 81.62 427 THR B CA 1
ATOM 7834 C C . THR B 1 427 ? -18.516 37.656 29.141 1 81.62 427 THR B C 1
ATOM 7836 O O . THR B 1 427 ? -18.219 36.438 29.125 1 81.62 427 THR B O 1
ATOM 7839 N N . TYR B 1 428 ? -19.141 38.281 30.125 1 75.38 428 TYR B N 1
ATOM 7840 C CA . TYR B 1 428 ? -19.562 37.5 31.297 1 75.38 428 TYR B CA 1
ATOM 7841 C C . TYR B 1 428 ? -20.547 36.406 30.906 1 75.38 428 TYR B C 1
ATOM 7843 O O . TYR B 1 428 ? -20.422 35.25 31.359 1 75.38 428 TYR B O 1
ATOM 7851 N N . LYS B 1 429 ? -21.406 36.75 30.156 1 78.81 429 LYS B N 1
ATOM 7852 C CA . LYS B 1 429 ? -22.391 35.781 29.688 1 78.81 429 LYS B CA 1
ATOM 7853 C C . LYS B 1 429 ? -21.734 34.625 28.906 1 78.81 429 LYS B C 1
ATOM 7855 O O . LYS B 1 429 ? -22.109 33.469 29.062 1 78.81 429 LYS B O 1
ATOM 7860 N N . PHE B 1 430 ? -20.828 35.031 28.141 1 79.69 430 PHE B N 1
ATOM 7861 C CA . PHE B 1 430 ? -20.125 34.062 27.328 1 79.69 430 PHE B CA 1
ATOM 7862 C C . PHE B 1 430 ? -19.328 33.094 28.219 1 79.69 430 PHE B C 1
ATOM 7864 O O . PHE B 1 430 ? -19.344 31.891 28 1 79.69 430 PHE B O 1
ATOM 7871 N N . LEU B 1 431 ? -18.594 33.594 29.094 1 74.38 431 LEU B N 1
ATOM 7872 C CA . LEU B 1 431 ? -17.719 32.812 29.953 1 74.38 431 LEU B CA 1
ATOM 7873 C C . LEU B 1 431 ? -18.531 31.859 30.828 1 74.38 431 LEU B C 1
ATOM 7875 O O . LEU B 1 431 ? -18.109 30.734 31.094 1 74.38 431 LEU B O 1
ATOM 7879 N N . ILE B 1 432 ? -19.641 32.312 31.297 1 70.88 432 ILE B N 1
ATOM 7880 C CA . ILE B 1 432 ? -20.516 31.469 32.094 1 70.88 432 ILE B CA 1
ATOM 7881 C C . ILE B 1 432 ? -21.062 30.312 31.266 1 70.88 432 ILE B C 1
ATOM 7883 O O . ILE B 1 432 ? -21.188 29.188 31.75 1 70.88 432 ILE B O 1
ATOM 7887 N N . LYS B 1 433 ? -21.328 30.719 30.156 1 72.19 433 LYS B N 1
ATOM 7888 C CA . LYS B 1 433 ? -21.875 29.703 29.25 1 72.19 433 LYS B CA 1
ATOM 7889 C C . LYS B 1 433 ? -20.828 28.625 28.953 1 72.19 433 LYS B C 1
ATOM 7891 O O . LYS B 1 433 ? -21.172 27.453 28.75 1 72.19 433 LYS B O 1
ATOM 7896 N N . MET B 1 434 ? -19.656 29.031 28.922 1 68.31 434 MET B N 1
ATOM 7897 C CA . MET B 1 434 ? -18.594 28.094 28.562 1 68.31 434 MET B CA 1
ATOM 7898 C C . MET B 1 434 ? -18.203 27.234 29.766 1 68.31 434 MET B C 1
ATOM 7900 O O . MET B 1 434 ? -17.531 26.203 29.609 1 68.31 434 MET B O 1
ATOM 7904 N N . ASN B 1 435 ? -19.047 27.094 30.734 1 57.69 435 ASN B N 1
ATOM 7905 C CA . ASN B 1 435 ? -18.781 26.359 31.953 1 57.69 435 ASN B CA 1
ATOM 7906 C C . ASN B 1 435 ? -17.281 26.125 32.156 1 57.69 435 ASN B C 1
ATOM 7908 O O . ASN B 1 435 ? -16.891 25.219 32.906 1 57.69 435 ASN B O 1
ATOM 7912 N N . ASP B 1 436 ? -16.391 26.797 31.359 1 58.09 436 ASP B N 1
ATOM 7913 C CA . ASP B 1 436 ? -14.977 26.469 31.391 1 58.09 436 ASP B CA 1
ATOM 7914 C C . ASP B 1 436 ? -14.133 27.672 31.797 1 58.09 436 ASP B C 1
ATOM 7916 O O . ASP B 1 436 ? -13.094 27.953 31.203 1 58.09 436 ASP B O 1
ATOM 7920 N N . MET B 1 437 ? -14.469 28.234 32.844 1 62.44 437 MET B N 1
ATOM 7921 C CA . MET B 1 437 ? -13.656 29.391 33.25 1 62.44 437 MET B CA 1
ATOM 7922 C C . MET B 1 437 ? -12.508 28.953 34.156 1 62.44 437 MET B C 1
ATOM 7924 O O . MET B 1 437 ? -12.734 28.297 35.188 1 62.44 437 MET B O 1
ATOM 7928 N N . HIS B 1 438 ? -11.203 29.156 33.656 1 70.62 438 HIS B N 1
ATOM 7929 C CA . HIS B 1 438 ? -10.039 28.953 34.5 1 70.62 438 HIS B CA 1
ATOM 7930 C C . HIS B 1 438 ? -9.891 30.062 35.531 1 70.62 438 HIS B C 1
ATOM 7932 O O . HIS B 1 438 ? -10.586 31.094 35.438 1 70.62 438 HIS B O 1
ATOM 7938 N N . ALA B 1 439 ? -9.18 29.797 36.531 1 73.94 439 ALA B N 1
ATOM 7939 C CA . ALA B 1 439 ? -9.023 30.703 37.656 1 73.94 439 ALA B CA 1
ATOM 7940 C C . ALA B 1 439 ? -8.547 32.062 37.188 1 73.94 439 ALA B C 1
ATOM 7942 O O . ALA B 1 439 ? -9.039 33.094 37.656 1 73.94 439 ALA B O 1
ATOM 7943 N N . VAL B 1 440 ? -7.711 32.094 36.25 1 75.56 440 VAL B N 1
ATOM 7944 C CA . VAL B 1 440 ? -7.133 33.344 35.781 1 75.56 440 VAL B CA 1
ATOM 7945 C C . VAL B 1 440 ? -8.211 34.188 35.094 1 75.56 440 VAL B C 1
ATOM 7947 O O . VAL B 1 440 ? -8.297 35.406 35.344 1 75.56 440 VAL B O 1
ATOM 7950 N N . GLN B 1 441 ? -9.008 33.562 34.312 1 73.88 441 GLN B N 1
ATOM 7951 C CA . GLN B 1 441 ? -10.07 34.281 33.625 1 73.88 441 GLN B CA 1
ATOM 7952 C C . GLN B 1 441 ? -11.086 34.875 34.594 1 73.88 441 GLN B C 1
ATOM 7954 O O . GLN B 1 441 ? -11.547 36 34.438 1 73.88 441 GLN B O 1
ATOM 7959 N N . LYS B 1 442 ? -11.312 34.094 35.562 1 76.25 442 LYS B N 1
ATOM 7960 C CA . LYS B 1 442 ? -12.266 34.531 36.594 1 76.25 442 LYS B CA 1
ATOM 7961 C C . LYS B 1 442 ? -11.75 35.781 37.312 1 76.25 442 LYS B C 1
ATOM 7963 O O . LYS B 1 442 ? -12.5 36.719 37.562 1 76.25 442 LYS B O 1
ATOM 7968 N N . GLU B 1 443 ? -10.5 35.688 37.656 1 79.12 443 GLU B N 1
ATOM 7969 C CA . GLU B 1 443 ? -9.898 36.812 38.344 1 79.12 443 GLU B CA 1
ATOM 7970 C C . GLU B 1 443 ? -9.891 38.062 37.469 1 79.12 443 GLU B C 1
ATOM 7972 O O . GLU B 1 443 ? -10.094 39.188 37.969 1 79.12 443 GLU B O 1
ATOM 7977 N N . MET B 1 444 ? -9.688 37.875 36.25 1 76.25 444 MET B N 1
ATOM 7978 C CA . MET B 1 444 ? -9.641 39 35.312 1 76.25 444 MET B CA 1
ATOM 7979 C C . MET B 1 444 ? -11.016 39.625 35.188 1 76.25 444 MET B C 1
ATOM 7981 O O . MET B 1 444 ? -11.141 40.844 35.125 1 76.25 444 MET B O 1
ATOM 7985 N N . ILE B 1 445 ? -11.977 38.781 35.188 1 73.38 445 ILE B N 1
ATOM 7986 C CA . ILE B 1 445 ? -13.336 39.281 35.031 1 73.38 445 ILE B CA 1
ATOM 7987 C C . ILE B 1 445 ? -13.773 40.031 36.312 1 73.38 445 ILE B C 1
ATOM 7989 O O . ILE B 1 445 ? -14.391 41.094 36.219 1 73.38 445 ILE B O 1
ATOM 7993 N N . LYS B 1 446 ? -13.469 39.406 37.344 1 79.06 446 LYS B N 1
ATOM 7994 C CA . LYS B 1 446 ? -13.781 40.062 38.625 1 79.06 446 LYS B CA 1
ATOM 7995 C C . LYS B 1 446 ? -13.133 41.438 38.719 1 79.06 446 LYS B C 1
ATOM 7997 O O . LYS B 1 446 ? -13.75 42.406 39.156 1 79.06 446 LYS B O 1
ATOM 8002 N N . PHE B 1 447 ? -11.977 41.531 38.344 1 80.44 447 PHE B N 1
ATOM 8003 C CA . PHE B 1 447 ? -11.234 42.781 38.344 1 80.44 447 PHE B CA 1
ATOM 8004 C C . PHE B 1 447 ? -11.891 43.812 37.438 1 80.44 447 PHE B C 1
ATOM 8006 O O . PHE B 1 447 ? -12.102 44.969 37.844 1 80.44 447 PHE B O 1
ATOM 8013 N N . LEU B 1 448 ? -12.273 43.406 36.344 1 75.75 448 LEU B N 1
ATOM 8014 C CA . LEU B 1 448 ? -12.82 44.312 35.344 1 75.75 448 LEU B CA 1
ATOM 8015 C C . LEU B 1 448 ? -14.211 44.812 35.75 1 75.75 448 LEU B C 1
ATOM 8017 O O . LEU B 1 448 ? -14.578 45.938 35.469 1 75.75 448 LEU B O 1
ATOM 8021 N N . ARG B 1 449 ? -14.828 43.969 36.438 1 74.62 449 ARG B N 1
ATOM 8022 C CA . ARG B 1 449 ? -16.125 44.344 36.969 1 74.62 449 ARG B CA 1
ATOM 8023 C C . ARG B 1 449 ? -15.992 45.406 38.062 1 74.62 449 ARG B C 1
ATOM 8025 O O . ARG B 1 449 ? -16.812 46.312 38.156 1 74.62 449 ARG B O 1
ATOM 8032 N N . ASN B 1 450 ? -15.039 45.25 38.781 1 76.81 450 ASN B N 1
ATOM 8033 C CA . ASN B 1 450 ? -14.812 46.156 39.906 1 76.81 450 ASN B CA 1
ATOM 8034 C C . ASN B 1 450 ? -14.227 47.5 39.406 1 76.81 450 ASN B C 1
ATOM 8036 O O . ASN B 1 450 ? -14.312 48.5 40.125 1 76.81 450 ASN B O 1
ATOM 8040 N N . LEU B 1 451 ? -13.633 47.5 38.375 1 69.88 451 LEU B N 1
ATOM 8041 C CA . LEU B 1 451 ? -12.945 48.656 37.844 1 69.88 451 LEU B CA 1
ATOM 8042 C C . LEU B 1 451 ? -13.93 49.812 37.625 1 69.88 451 LEU B C 1
ATOM 8044 O O . LEU B 1 451 ? -13.562 50.969 37.719 1 69.88 451 LEU B O 1
ATOM 8048 N N . ARG B 1 452 ? -15.141 49.5 37.281 1 61.78 452 ARG B N 1
ATOM 8049 C CA . ARG B 1 452 ? -16.172 50.5 37.031 1 61.78 452 ARG B CA 1
ATOM 8050 C C . ARG B 1 452 ? -16.406 51.375 38.281 1 61.78 452 ARG B C 1
ATOM 8052 O O . ARG B 1 452 ? -16.688 52.562 38.156 1 61.78 452 ARG B O 1
ATOM 8059 N N . ASP B 1 453 ? -16.25 50.688 39.312 1 65.38 453 ASP B N 1
ATOM 8060 C CA . ASP B 1 453 ? -16.688 51.375 40.562 1 65.38 453 ASP B CA 1
ATOM 8061 C C . ASP B 1 453 ? -15.492 51.906 41.344 1 65.38 453 ASP B C 1
ATOM 8063 O O . ASP B 1 453 ? -15.648 52.406 42.438 1 65.38 453 ASP B O 1
ATOM 8067 N N . ILE B 1 454 ? -14.336 51.719 40.625 1 65.38 454 ILE B N 1
ATOM 8068 C CA . ILE B 1 454 ? -13.164 52.062 41.438 1 65.38 454 ILE B CA 1
ATOM 8069 C C . ILE B 1 454 ? -12.766 53.5 41.156 1 65.38 454 ILE B C 1
ATOM 8071 O O . ILE B 1 454 ? -12.75 53.938 40.031 1 65.38 454 ILE B O 1
ATOM 8075 N N . TYR B 1 455 ? -12.602 54.219 42.188 1 64.75 455 TYR B N 1
ATOM 8076 C CA . TYR B 1 455 ? -12.055 55.594 42.125 1 64.75 455 TYR B CA 1
ATOM 8077 C C . TYR B 1 455 ? -10.625 55.562 41.594 1 64.75 455 TYR B C 1
ATOM 8079 O O . TYR B 1 455 ? -9.859 54.625 41.906 1 64.75 455 TYR B O 1
ATOM 8087 N N . PRO B 1 456 ? -10.266 56.531 40.844 1 63.56 456 PRO B N 1
ATOM 8088 C CA . PRO B 1 456 ? -8.93 56.625 40.25 1 63.56 456 PRO B CA 1
ATOM 8089 C C . PRO B 1 456 ? -7.82 56.469 41.281 1 63.56 456 PRO B C 1
ATOM 8091 O O . PRO B 1 456 ? -6.777 55.875 41 1 63.56 456 PRO B O 1
ATOM 8094 N N . THR B 1 457 ? -8.125 56.875 42.344 1 65.69 457 THR B N 1
ATOM 8095 C CA . THR B 1 457 ? -7.109 56.844 43.406 1 65.69 457 THR B CA 1
ATOM 8096 C C . THR B 1 457 ? -6.867 55.406 43.875 1 65.69 457 THR B C 1
ATOM 8098 O O . THR B 1 457 ? -5.785 55.094 44.375 1 65.69 457 THR B O 1
ATOM 8101 N N . ASP B 1 458 ? -7.812 54.688 43.688 1 76.06 458 ASP B N 1
ATOM 8102 C CA . ASP B 1 458 ? -7.734 53.312 44.219 1 76.06 458 ASP B CA 1
ATOM 8103 C C . ASP B 1 458 ? -7.336 52.344 43.094 1 76.06 458 ASP B C 1
ATOM 8105 O O . ASP B 1 458 ? -7.129 51.156 43.375 1 76.06 458 ASP B O 1
ATOM 8109 N N . LEU B 1 459 ? -7.246 52.875 42.094 1 77.88 459 LEU B N 1
ATOM 8110 C CA . LEU B 1 459 ? -6.996 52.062 40.906 1 77.88 459 LEU B CA 1
ATOM 8111 C C . LEU B 1 459 ? -5.664 51.312 41.031 1 77.88 459 LEU B C 1
ATOM 8113 O O . LEU B 1 459 ? -5.566 50.156 40.719 1 77.88 459 LEU B O 1
ATOM 8117 N N . ARG B 1 460 ? -4.73 52.031 41.469 1 82.81 460 ARG B N 1
ATOM 8118 C CA . ARG B 1 460 ? -3.4 51.469 41.625 1 82.81 460 ARG B CA 1
ATOM 8119 C C . ARG B 1 460 ? -3.424 50.281 42.562 1 82.81 460 ARG B C 1
ATOM 8121 O O . ARG B 1 460 ? -2.771 49.25 42.344 1 82.81 460 ARG B O 1
ATOM 8128 N N . ASN B 1 461 ? -4.109 50.406 43.531 1 83.75 461 ASN B N 1
ATOM 8129 C CA . ASN B 1 461 ? -4.203 49.344 44.531 1 83.75 461 ASN B CA 1
ATOM 8130 C C . ASN B 1 461 ? -4.922 48.125 43.969 1 83.75 461 ASN B C 1
ATOM 8132 O O . ASN B 1 461 ? -4.582 46.969 44.312 1 83.75 461 ASN B O 1
ATOM 8136 N N . GLU B 1 462 ? -5.832 48.375 43.25 1 82.69 462 GLU B N 1
ATOM 8137 C CA . GLU B 1 462 ? -6.559 47.281 42.625 1 82.69 462 GLU B CA 1
ATOM 8138 C C . GLU B 1 462 ? -5.672 46.5 41.656 1 82.69 462 GLU B C 1
ATOM 8140 O O . GLU B 1 462 ? -5.746 45.281 41.562 1 82.69 462 GLU B O 1
ATOM 8145 N N . PHE B 1 463 ? -4.918 47.219 40.906 1 83.75 463 PHE B N 1
ATOM 8146 C CA . PHE B 1 463 ? -3.965 46.594 40 1 83.75 463 PHE B CA 1
ATOM 8147 C C . PHE B 1 463 ? -2.969 45.75 40.781 1 83.75 463 PHE B C 1
ATOM 8149 O O . PHE B 1 463 ? -2.627 44.656 40.375 1 83.75 463 PHE B O 1
ATOM 8156 N N . LYS B 1 464 ? -2.52 46.25 41.781 1 88.81 464 LYS B N 1
ATOM 8157 C CA . LYS B 1 464 ? -1.57 45.531 42.625 1 88.81 464 LYS B CA 1
ATOM 8158 C C . LYS B 1 464 ? -2.193 44.25 43.188 1 88.81 464 LYS B C 1
ATOM 8160 O O . LYS B 1 464 ? -1.54 43.219 43.25 1 88.81 464 LYS B O 1
ATOM 8165 N N . LYS B 1 465 ? -3.369 44.375 43.562 1 87.38 465 LYS B N 1
ATOM 8166 C CA . LYS B 1 465 ? -4.082 43.219 44.094 1 87.38 465 LYS B CA 1
ATOM 8167 C C . LYS B 1 465 ? -4.234 42.156 43 1 87.38 465 LYS B C 1
ATOM 8169 O O . LYS B 1 465 ? -4.008 40.969 43.281 1 87.38 465 LYS B O 1
ATOM 8174 N N . LEU B 1 466 ? -4.645 42.594 41.938 1 86.25 466 LEU B N 1
ATOM 8175 C CA . LEU B 1 466 ? -4.801 41.625 40.844 1 86.25 466 LEU B CA 1
ATOM 8176 C C . LEU B 1 466 ? -3.463 41 40.469 1 86.25 466 LEU B C 1
ATOM 8178 O O . LEU B 1 466 ? -3.389 39.812 40.25 1 86.25 466 LEU B O 1
ATOM 8182 N N . HIS B 1 467 ? -2.473 41.812 40.344 1 88.81 467 HIS B N 1
ATOM 8183 C CA . HIS B 1 467 ? -1.13 41.312 40.031 1 88.81 467 HIS B CA 1
ATOM 8184 C C . HIS B 1 467 ? -0.688 40.25 41.031 1 88.81 467 HIS B C 1
ATOM 8186 O O . HIS B 1 467 ? -0.172 39.219 40.625 1 88.81 467 HIS B O 1
ATOM 8192 N N . THR B 1 468 ? -0.877 40.5 42.281 1 89.56 468 THR B N 1
ATOM 8193 C CA . THR B 1 468 ? -0.501 39.562 43.344 1 89.56 468 THR B CA 1
ATOM 8194 C C . THR B 1 468 ? -1.295 38.281 43.219 1 89.56 468 THR B C 1
ATOM 8196 O O . THR B 1 468 ? -0.751 37.188 43.406 1 89.56 468 THR B O 1
ATOM 8199 N N . GLU B 1 469 ? -2.482 38.438 42.875 1 86.94 469 GLU B N 1
ATOM 8200 C CA . GLU B 1 469 ? -3.34 37.25 42.75 1 86.94 469 GLU B CA 1
ATOM 8201 C C . GLU B 1 469 ? -2.932 36.406 41.531 1 86.94 469 GLU B C 1
ATOM 8203 O O . GLU B 1 469 ? -2.9 35.188 41.594 1 86.94 469 GLU B O 1
ATOM 8208 N N . LEU B 1 470 ? -2.732 37.094 40.438 1 85.69 470 LEU B N 1
ATOM 8209 C CA . LEU B 1 470 ? -2.424 36.406 39.188 1 85.69 470 LEU B CA 1
ATOM 8210 C C . LEU B 1 470 ? -1.038 35.781 39.25 1 85.69 470 LEU B C 1
ATOM 8212 O O . LEU B 1 470 ? -0.801 34.719 38.656 1 85.69 470 LEU B O 1
ATOM 8216 N N . LYS B 1 471 ? -0.16 36.344 39.938 1 86.62 471 LYS B N 1
ATOM 8217 C CA . LYS B 1 471 ? 1.205 35.844 40.062 1 86.62 471 LYS B CA 1
ATOM 8218 C C . LYS B 1 471 ? 1.225 34.469 40.688 1 86.62 471 LYS B C 1
ATOM 8220 O O . LYS B 1 471 ? 2.117 33.656 40.406 1 86.62 471 LYS B O 1
ATOM 8225 N N . LYS B 1 472 ? 0.166 34.156 41.406 1 84.12 472 LYS B N 1
ATOM 8226 C CA . LYS B 1 472 ? 0.049 32.844 42.031 1 84.12 472 LYS B CA 1
ATOM 8227 C C . LYS B 1 472 ? -0.147 31.75 41 1 84.12 472 LYS B C 1
ATOM 8229 O O . LYS B 1 472 ? 0.189 30.578 41.25 1 84.12 472 LYS B O 1
ATOM 8234 N N . TYR B 1 473 ? -0.659 32.188 39.906 1 81.25 473 TYR B N 1
ATOM 8235 C CA . TYR B 1 473 ? -1.03 31.203 38.906 1 81.25 473 TYR B CA 1
ATOM 8236 C C . TYR B 1 473 ? 0.061 31.062 37.844 1 81.25 473 TYR B C 1
ATOM 8238 O O . TYR B 1 473 ? -0.027 30.203 36.969 1 81.25 473 TYR B O 1
ATOM 8246 N N . GLU B 1 474 ? 1.055 31.797 37.969 1 77.19 474 GLU B N 1
ATOM 8247 C CA . GLU B 1 474 ? 2.121 31.781 36.969 1 77.19 474 GLU B CA 1
ATOM 8248 C C . GLU B 1 474 ? 2.768 30.406 36.875 1 77.19 474 GLU B C 1
ATOM 8250 O O . GLU B 1 474 ? 3.223 30 35.781 1 77.19 474 GLU B O 1
ATOM 8255 N N . ASN B 1 475 ? 2.857 29.688 37.969 1 76 475 ASN B N 1
ATOM 8256 C CA . ASN B 1 475 ? 3.492 28.375 38 1 76 475 ASN B CA 1
ATOM 8257 C C . ASN B 1 475 ? 2.484 27.266 38.281 1 76 475 ASN B C 1
ATOM 8259 O O . ASN B 1 475 ? 2.871 26.141 38.625 1 76 475 ASN B O 1
ATOM 8263 N N . HIS B 1 476 ? 1.3 27.734 38.125 1 77.5 476 HIS B N 1
ATOM 8264 C CA . HIS B 1 476 ? 0.258 26.734 38.344 1 77.5 476 HIS B CA 1
ATOM 8265 C C . HIS B 1 476 ? 0.236 25.703 37.25 1 77.5 476 HIS B C 1
ATOM 8267 O O . HIS B 1 476 ? 0.391 26.047 36.062 1 77.5 476 HIS B O 1
ATOM 8273 N N . PRO B 1 477 ? 0.099 24.516 37.625 1 73.94 477 PRO B N 1
ATOM 8274 C CA . PRO B 1 477 ? 0.198 23.453 36.625 1 73.94 477 PRO B CA 1
ATOM 8275 C C . PRO B 1 477 ? -0.882 23.547 35.531 1 73.94 477 PRO B C 1
ATOM 8277 O O . PRO B 1 477 ? -0.662 23.125 34.406 1 73.94 477 PRO B O 1
ATOM 8280 N N . TYR B 1 478 ? -2.045 24.125 35.812 1 74.94 478 TYR B N 1
ATOM 8281 C CA . TYR B 1 478 ? -3.152 24.094 34.875 1 74.94 478 TYR B CA 1
ATOM 8282 C C . TYR B 1 478 ? -3.512 25.484 34.375 1 74.94 478 TYR B C 1
ATOM 8284 O O . TYR B 1 478 ? -4.258 25.656 33.406 1 74.94 478 TYR B O 1
ATOM 8292 N N . GLU B 1 479 ? -2.953 26.578 35.031 1 73.19 479 GLU B N 1
ATOM 8293 C CA . GLU B 1 479 ? -3.418 27.922 34.75 1 73.19 479 GLU B CA 1
ATOM 8294 C C . GLU B 1 479 ? -2.35 28.734 34 1 73.19 479 GLU B C 1
ATOM 8296 O O . GLU B 1 479 ? -2.645 29.781 33.438 1 73.19 479 GLU B O 1
ATOM 8301 N N . LYS B 1 480 ? -1.244 28.188 33.969 1 74.06 480 LYS B N 1
ATOM 8302 C CA . LYS B 1 480 ? -0.122 28.953 33.406 1 74.06 480 LYS B CA 1
ATOM 8303 C C . LYS B 1 480 ? -0.342 29.266 31.938 1 74.06 480 LYS B C 1
ATOM 8305 O O . LYS B 1 480 ? 0.222 30.234 31.406 1 74.06 480 LYS B O 1
ATOM 8310 N N . ARG B 1 481 ? -1.177 28.547 31.312 1 72.38 481 ARG B N 1
ATOM 8311 C CA . ARG B 1 481 ? -1.395 28.703 29.875 1 72.38 481 ARG B CA 1
ATOM 8312 C C . ARG B 1 481 ? -2.072 30.047 29.562 1 72.38 481 ARG B C 1
ATOM 8314 O O . ARG B 1 481 ? -1.915 30.578 28.469 1 72.38 481 ARG B O 1
ATOM 8321 N N . ALA B 1 482 ? -2.859 30.484 30.484 1 69.25 482 ALA B N 1
ATOM 8322 C CA . ALA B 1 482 ? -3.582 31.734 30.297 1 69.25 482 ALA B CA 1
ATOM 8323 C C . ALA B 1 482 ? -2.621 32.875 29.984 1 69.25 482 ALA B C 1
ATOM 8325 O O . ALA B 1 482 ? -2.949 33.781 29.219 1 69.25 482 ALA B O 1
ATOM 8326 N N . PHE B 1 483 ? -1.507 32.719 30.484 1 68.5 483 PHE B N 1
ATOM 8327 C CA . PHE B 1 483 ? -0.527 33.812 30.344 1 68.5 483 PHE B CA 1
ATOM 8328 C C . PHE B 1 483 ? 0.18 33.719 29 1 68.5 483 PHE B C 1
ATOM 8330 O O . PHE B 1 483 ? 0.873 34.656 28.594 1 68.5 483 PHE B O 1
ATOM 8337 N N . LEU B 1 484 ? -0.178 32.594 28.359 1 68.38 484 LEU B N 1
ATOM 8338 C CA . LEU B 1 484 ? 0.441 32.406 27.062 1 68.38 484 LEU B CA 1
ATOM 8339 C C . LEU B 1 484 ? -0.288 33.219 25.984 1 68.38 484 LEU B C 1
ATOM 8341 O O . LEU B 1 484 ? 0.328 33.656 25.016 1 68.38 484 LEU B O 1
ATOM 8345 N N . TYR B 1 485 ? -1.46 33.344 26.172 1 66.5 485 TYR B N 1
ATOM 8346 C CA . TYR B 1 485 ? -2.26 34.094 25.203 1 66.5 485 TYR B CA 1
ATOM 8347 C C . TYR B 1 485 ? -2.17 35.594 25.453 1 66.5 485 TYR B C 1
ATOM 8349 O O . TYR B 1 485 ? -2.176 36.375 24.516 1 66.5 485 TYR B O 1
ATOM 8357 N N . LEU B 1 486 ? -2.125 35.844 26.672 1 68.31 486 LEU B N 1
ATOM 8358 C CA . LEU B 1 486 ? -2.145 37.281 27.031 1 68.31 486 LEU B CA 1
ATOM 8359 C C . LEU B 1 486 ? -1.184 37.562 28.188 1 68.31 486 LEU B C 1
ATOM 8361 O O . LEU B 1 486 ? -1.311 36.969 29.266 1 68.31 486 LEU B O 1
ATOM 8365 N N . ASP B 1 487 ? -0.18 38.219 27.875 1 76.25 487 ASP B N 1
ATOM 8366 C CA . ASP B 1 487 ? 0.729 38.562 28.953 1 76.25 487 ASP B CA 1
ATOM 8367 C C . ASP B 1 487 ? 0.112 39.625 29.859 1 76.25 487 ASP B C 1
ATOM 8369 O O . ASP B 1 487 ? 0.583 40.781 29.906 1 76.25 487 ASP B O 1
ATOM 8373 N N . ILE B 1 488 ? -0.807 39.188 30.656 1 75.56 488 ILE B N 1
ATOM 8374 C CA . ILE B 1 488 ? -1.573 40.062 31.531 1 75.56 488 ILE B CA 1
ATOM 8375 C C . ILE B 1 488 ? -0.669 40.594 32.656 1 75.56 488 ILE B C 1
ATOM 8377 O O . ILE B 1 488 ? -0.833 41.719 33.094 1 75.56 488 ILE B O 1
ATOM 8381 N N . ILE B 1 489 ? 0.225 39.781 32.938 1 80.19 489 ILE B N 1
ATOM 8382 C CA . ILE B 1 489 ? 1.111 40.188 34 1 80.19 489 ILE B CA 1
ATOM 8383 C C . ILE B 1 489 ? 1.929 41.406 33.594 1 80.19 489 ILE B C 1
ATOM 8385 O O . ILE B 1 489 ? 2.057 42.375 34.344 1 80.19 489 ILE B O 1
ATOM 8389 N N . SER B 1 490 ? 2.381 41.344 32.438 1 82.38 490 SER B N 1
ATOM 8390 C CA . SER B 1 490 ? 3.15 42.469 31.938 1 82.38 490 SER B CA 1
ATOM 8391 C C . SER B 1 490 ? 2.273 43.719 31.797 1 82.38 490 SER B C 1
ATOM 8393 O O . SER B 1 490 ? 2.734 44.844 32.031 1 82.38 490 SER B O 1
ATOM 8395 N N . TRP B 1 491 ? 1.106 43.531 31.484 1 82.94 491 TRP B N 1
ATOM 8396 C CA . TRP B 1 491 ? 0.171 44.656 31.391 1 82.94 491 TRP B CA 1
ATOM 8397 C C . TRP B 1 491 ? -0.073 45.281 32.75 1 82.94 491 TRP B C 1
ATOM 8399 O O . TRP B 1 491 ? -0.065 46.5 32.875 1 82.94 491 TRP B O 1
ATOM 8409 N N . LEU B 1 492 ? -0.271 44.406 33.719 1 84.06 492 LEU B N 1
ATOM 8410 C CA . LEU B 1 492 ? -0.472 44.906 35.062 1 84.06 492 LEU B CA 1
ATOM 8411 C C . LEU B 1 492 ? 0.765 45.656 35.562 1 84.06 492 LEU B C 1
ATOM 8413 O O . LEU B 1 492 ? 0.654 46.719 36.156 1 84.06 492 LEU B O 1
ATOM 8417 N N . GLU B 1 493 ? 1.793 45.125 35.281 1 87.38 493 GLU B N 1
ATOM 8418 C CA . GLU B 1 493 ? 3.047 45.75 35.688 1 87.38 493 GLU B CA 1
ATOM 8419 C C . GLU B 1 493 ? 3.281 47.062 34.969 1 87.38 493 GLU B C 1
ATOM 8421 O O . GLU B 1 493 ? 3.873 48 35.531 1 87.38 493 GLU B O 1
ATOM 8426 N N . SER B 1 494 ? 2.869 47.125 33.812 1 86.25 494 SER B N 1
ATOM 8427 C CA . SER B 1 494 ? 2.943 48.375 33.094 1 86.25 494 SER B CA 1
ATOM 8428 C C . SER B 1 494 ? 2.203 49.5 33.812 1 86.25 494 SER B C 1
ATOM 8430 O O . SER B 1 494 ? 2.68 50.625 33.875 1 86.25 494 SER B O 1
ATOM 8432 N N . HIS B 1 495 ? 1.088 49.219 34.438 1 83.06 495 HIS B N 1
ATOM 8433 C CA . HIS B 1 495 ? 0.295 50.188 35.156 1 83.06 495 HIS B CA 1
ATOM 8434 C C . HIS B 1 495 ? 0.891 50.469 36.531 1 83.06 495 HIS B C 1
ATOM 8436 O O . HIS B 1 495 ? 0.84 51.594 37.031 1 83.06 495 HIS B O 1
ATOM 8442 N N . LEU B 1 496 ? 1.444 49.438 37.062 1 86.56 496 LEU B N 1
ATOM 8443 C CA . LEU B 1 496 ? 2.018 49.562 38.406 1 86.56 496 LEU B CA 1
ATOM 8444 C C . LEU B 1 496 ? 3.297 50.406 38.344 1 86.56 496 LEU B C 1
ATOM 8446 O O . LEU B 1 496 ? 3.559 51.188 39.25 1 86.56 496 LEU B O 1
ATOM 8450 N N . TYR B 1 497 ? 4.031 50.25 37.281 1 87.62 497 TYR B N 1
ATOM 8451 C CA . TYR B 1 497 ? 5.332 50.906 37.188 1 87.62 497 TYR B CA 1
ATOM 8452 C C . TYR B 1 497 ? 5.297 52.094 36.219 1 87.62 497 TYR B C 1
ATOM 8454 O O . TYR B 1 497 ? 6.297 52.781 36.031 1 87.62 497 TYR B O 1
ATOM 8462 N N . ASN B 1 498 ? 4.16 52.344 35.656 1 84.88 498 ASN B N 1
ATOM 8463 C CA . ASN B 1 498 ? 3.953 53.438 34.719 1 84.88 498 ASN B CA 1
ATOM 8464 C C . ASN B 1 498 ? 4.945 53.375 33.531 1 84.88 498 ASN B C 1
ATOM 8466 O O . ASN B 1 498 ? 5.645 54.375 33.281 1 84.88 498 ASN B O 1
ATOM 8470 N N . LYS B 1 499 ? 5.074 52.188 33 1 87.56 499 LYS B N 1
ATOM 8471 C CA . LYS B 1 499 ? 5.887 51.906 31.828 1 87.56 499 LYS B CA 1
ATOM 8472 C C . LYS B 1 499 ? 5.066 51.188 30.766 1 87.56 499 LYS B C 1
ATOM 8474 O O . LYS B 1 499 ? 4.117 50.469 31.078 1 87.56 499 LYS B O 1
ATOM 8479 N N . PRO B 1 500 ? 5.41 51.5 29.5 1 83.38 500 PRO B N 1
ATOM 8480 C CA . PRO B 1 500 ? 4.707 50.781 28.438 1 83.38 500 PRO B CA 1
ATOM 8481 C C . PRO B 1 500 ? 4.902 49.25 28.531 1 83.38 500 PRO B C 1
ATOM 8483 O O . PRO B 1 500 ? 5.969 48.812 28.953 1 83.38 500 PRO B O 1
ATOM 8486 N N . VAL B 1 501 ? 3.951 48.531 28.156 1 82.94 501 VAL B N 1
ATOM 8487 C CA . VAL B 1 501 ? 3.963 47.094 28.219 1 82.94 501 VAL B CA 1
ATOM 8488 C C . VAL B 1 501 ? 5.195 46.531 27.5 1 82.94 501 VAL B C 1
ATOM 8490 O O . VAL B 1 501 ? 5.867 45.625 28 1 82.94 501 VAL B O 1
ATOM 8493 N N . GLY B 1 502 ? 5.473 47.125 26.312 1 80 502 GLY B N 1
ATOM 8494 C CA . GLY B 1 502 ? 6.629 46.688 25.547 1 80 502 GLY B CA 1
ATOM 8495 C C . GLY B 1 502 ? 7.93 46.781 26.312 1 80 502 GLY B C 1
ATOM 8496 O O . GLY B 1 502 ? 8.805 45.938 26.188 1 80 502 GLY B O 1
ATOM 8497 N N . GLU B 1 503 ? 8.016 47.781 27.047 1 85.38 503 GLU B N 1
ATOM 8498 C CA . GLU B 1 503 ? 9.227 48 27.844 1 85.38 503 GLU B CA 1
ATOM 8499 C C . GLU B 1 503 ? 9.336 46.969 28.969 1 85.38 503 GLU B C 1
ATOM 8501 O O . GLU B 1 503 ? 10.422 46.5 29.266 1 85.38 503 GLU B O 1
ATOM 8506 N N . ILE B 1 504 ? 8.25 46.656 29.578 1 86.06 504 ILE B N 1
ATOM 8507 C CA . ILE B 1 504 ? 8.234 45.656 30.656 1 86.06 504 ILE B CA 1
ATOM 8508 C C . ILE B 1 504 ? 8.648 44.312 30.109 1 86.06 504 ILE B C 1
ATOM 8510 O O . ILE B 1 504 ? 9.469 43.625 30.719 1 86.06 504 ILE B O 1
ATOM 8514 N N . VAL B 1 505 ? 8.109 44 29.031 1 82.75 505 VAL B N 1
ATOM 8515 C CA . VAL B 1 505 ? 8.398 42.719 28.406 1 82.75 505 VAL B CA 1
ATOM 8516 C C . VAL B 1 505 ? 9.867 42.656 28.016 1 82.75 505 VAL B C 1
ATOM 8518 O O . VAL B 1 505 ? 10.523 41.625 28.203 1 82.75 505 VAL B O 1
ATOM 8521 N N . ARG B 1 506 ? 10.352 43.688 27.484 1 82.75 506 ARG B N 1
ATOM 8522 C CA . ARG B 1 506 ? 11.758 43.75 27.094 1 82.75 506 ARG B CA 1
ATOM 8523 C C . ARG B 1 506 ? 12.672 43.562 28.297 1 82.75 506 ARG B C 1
ATOM 8525 O O . ARG B 1 506 ? 13.711 42.906 28.203 1 82.75 506 ARG B O 1
ATOM 8532 N N . GLU B 1 507 ? 12.312 44.219 29.312 1 84.25 507 GLU B N 1
ATOM 8533 C CA . GLU B 1 507 ? 13.109 44.125 30.531 1 84.25 507 GLU B CA 1
ATOM 8534 C C . GLU B 1 507 ? 13.102 42.688 31.078 1 84.25 507 GLU B C 1
ATOM 8536 O O . GLU B 1 507 ? 14.125 42.188 31.547 1 84.25 507 GLU B O 1
ATOM 8541 N N . LYS B 1 508 ? 11.953 42.156 31 1 81.94 508 LYS B N 1
ATOM 8542 C CA . LYS B 1 508 ? 11.844 40.75 31.438 1 81.94 508 LYS B CA 1
ATOM 8543 C C . LYS B 1 508 ? 12.641 39.844 30.516 1 81.94 508 LYS B C 1
ATOM 8545 O O . LYS B 1 508 ? 13.281 38.875 31 1 81.94 508 LYS B O 1
ATOM 8550 N N . ALA B 1 509 ? 12.531 40.062 29.312 1 78.88 509 ALA B N 1
ATOM 8551 C CA . ALA B 1 509 ? 13.25 39.25 28.328 1 78.88 509 ALA B CA 1
ATOM 8552 C C . ALA B 1 509 ? 14.758 39.344 28.547 1 78.88 509 ALA B C 1
ATOM 8554 O O . ALA B 1 509 ? 15.477 38.375 28.391 1 78.88 509 ALA B O 1
ATOM 8555 N N . LYS B 1 510 ? 15.156 40.531 28.812 1 76.56 510 LYS B N 1
ATOM 8556 C CA . LYS B 1 510 ? 16.578 40.75 29.062 1 76.56 510 LYS B CA 1
ATOM 8557 C C . LYS B 1 510 ? 17.031 39.969 30.312 1 76.56 510 LYS B C 1
ATOM 8559 O O . LYS B 1 510 ? 18.172 39.5 30.359 1 76.56 510 LYS B O 1
ATOM 8564 N N . LYS B 1 511 ? 16.141 39.875 31.172 1 75.75 511 LYS B N 1
ATOM 8565 C CA . LYS B 1 511 ? 16.469 39.188 32.406 1 75.75 511 LYS B CA 1
ATOM 8566 C C . LYS B 1 511 ? 16.5 37.656 32.156 1 75.75 511 LYS B C 1
ATOM 8568 O O . LYS B 1 511 ? 17.234 36.938 32.844 1 75.75 511 LYS B O 1
ATOM 8573 N N . LEU B 1 512 ? 15.633 37.281 31.281 1 69.12 512 LEU B N 1
ATOM 8574 C CA . LEU B 1 512 ? 15.516 35.844 31 1 69.12 512 LEU B CA 1
ATOM 8575 C C . LEU B 1 512 ? 16.531 35.406 29.969 1 69.12 512 LEU B C 1
ATOM 8577 O O . LEU B 1 512 ? 16.75 34.219 29.766 1 69.12 512 LEU B O 1
ATOM 8581 N N . THR B 1 513 ? 17.156 36.344 29.188 1 58 513 THR B N 1
ATOM 8582 C CA . THR B 1 513 ? 18 36 28.047 1 58 513 THR B CA 1
ATOM 8583 C C . THR B 1 513 ? 19.047 34.969 28.453 1 58 513 THR B C 1
ATOM 8585 O O . THR B 1 513 ? 19.891 35.219 29.312 1 58 513 THR B O 1
ATOM 8588 N N . ARG B 1 514 ? 18.422 33.688 28.359 1 52.34 514 ARG B N 1
ATOM 8589 C CA . ARG B 1 514 ? 19.312 32.531 28.234 1 52.34 514 ARG B CA 1
ATOM 8590 C C . ARG B 1 514 ? 19.625 32.219 26.766 1 52.34 514 ARG B C 1
ATOM 8592 O O . ARG B 1 514 ? 18.812 32.469 25.891 1 52.34 514 ARG B O 1
#

pLDDT: mean 87.4, std 11.24, range [25.59, 98.69]

Nearest PDB structures (foldseek):
  4gyo-assembly3_B  TM=5.312E-01  e=4.885E-03  Bacillus subtilis subsp. subtilis str. 168
  4jhr-assembly1_A  TM=5.401E-01  e=1.548E-02  Mus musculus
  3sf4-assembly1_A  TM=4.504E-01  e=1.040E-02  Homo sapiens
  8glv-assembly1_Lf  TM=3.518E-01  e=3.568E-02  Chlamydomonas reinhardtii
  9dze-assembly1_h  TM=3.764E-01  e=6.006E-01  synthetic construct

Secondary structure (DSSP, 8-state):
-------HHHHHHHHS-HHHHHHHHHHHHHT--TTHHHHHHHHHHHHH-SS--HHHHHHTTSS-HHHHHHHHHHHHHHHHHHHHHSGGG--HHHHHHHHHHHHHHHHHTT-HHHHHHHHHHHHHHHHHTT-HHHHHHHHHHHHHHHHHS--TTHHHHHHHHHHHHHHHHHHHHHHHHHHHHHHHHHHHHHHT-S--SHHHHHHHHHHHHHHPPP--GGG--HHHHHHHHHHHHHHHHHTT-HHHHHHHHHHHHHHHHHTTHHHHH-HHHHHHHHHHHHHHHHHTT-HHHHHHHHHHHHHHHHSTTS---HHHHHHHHHHHHHHHHHHHHHHT-TGGGTHHHHHHHHHHHHSTTTS-HHHHHHHHHHHHHHHHHTT-HHHHHHHHHHHHT-SS----HHHHHHHHHHHHHHHHHHT-HHHHHHHHHHHHHHHHHTT---HHHHHHHHHHHHHTT--HHHHHHHHHHHHHHHHTTTT-TTTTTHHHH--HHHHHHHHHHT--HHHHHHHHHHHH--/-------HHHHHHHHS-HHHHHHHHHHHHHS--TTHHHHHHHHHHHHH-SS--HHHHHHHTSS-HHHHHHHHHHHHHHHHHHHHHSGGG--HHHHHHHHHHHHHHHHHTT-HHHHHHHHHHHHHHHHHTT-HHHHHHHHHHHHHHHHHS--TTHHHHHHHHHHHHHHHHHHHHHHHHHHHHHHHHHHHHHHT-S--SHHHHHHHHHHHHHHPPP--GGG--HHHHHHHHHHHHHHHHHTT-HHHHHHHHHHHHHHHHHTTHHHHH-HHHHHHHHHHHHHHHHHTT-HHHHHHHHHHHHHHHHSTTS---HHHHHHHHHHHHHHHHHHHHHHT-TGGGTHHHHHHHHHHHHSTTTS-HHHHHHHHHHHHHHHHHTT-HHHHHHHHHHHHT-SS----HHHHHHHHHHHHHHHHHHT-HHHHHHHHHHHHHHHHHTT---HHHHHHHHHHHHHTT--HHHHHHHHHHHHHHHHTTTT-TTTTTHHHH--HHHHHHHHHHT--HHHHHHHHHHHH--

Foldseek 3Di:
DPPPPADPLLVVLCQDDPVLLVLLVVVLVVVPDPLSPLLVVVSVVSNPDPGDDVVVVCVVVSDHPVCVVVSSVVSSVSSVVSVLPDPLNDDLVSVLVVLLVVLVVCVVVVVLVVSLVSLVVSLVSCVVLVVLVVNLVSLVVNVVSCVVDPDPCSVVVVVVSVVSNVLSVVQVVLLVLLLVLLVVLVVVCFPVNAQFDPVSLVVLVVSLVVSNDDDDPVSHDLSSLLSNLSSQLSSCRNQVVLVSVLVSLVVNLVSCVVVVVVCQVCVVSNLVSLLSNLVSCLLVLALVVNVVSLVVLVVQCPDPSHRDDLLSVLSCLLSNLLSLLSSCLSQLVLVVNLVSVVVLVVSCVVNVVNDDPVSNLSVLLSNLQSCVLVLNLVVSLVSLCVNQVDPPPPGDLLSNLLSLLSNLVSCVSVVVLVVNVVSLVVSVVSCVVVVDDDPLSVLSSVLSVCVNVDDPVCNLVSLVVSLVVVVVCCPPSNRVCSCVSPVVNLVSVCVNVVHRSSVSSNVVSVVVND/DPPPPADPLLVVLCQDDPVLLVLLVVVLVVVPDPLSVLLVVVSVVSNPDPGDDVVVVCVVVSDHPVCVVVSSVVSSVSSVVSVLPDVLNDDLVSVLVVLLVVLVVCVVVVVLVVSLVSLVVSLVSCVVLVVLVVNLVSLVVNVVSCVVDPDPCSVVVVVVSVVSNVLSVVLVVLLVLLLVLLVVLVVVCFPVNAQFDPVSLVVLVVSLVVSNDDDDPVSHDLSSLLSNLSNQLSSCRNQVVLVSVLVSLVVNLVSCVVPVVVCQVCVVSNLVSLLSNLVSCLLVLALVVNVVSLVVVVVQCPDPSHRDDLLSVLSCLLSNLLSLLSSCLSQLVLVVNLVSVVVLVVSCVVNVVNDDPVSNLSVLLSNLQSCVLVLNLVVSLVSLCVNLVDPVPPGDLLSNLLSLLSNLVSCVSVVVVVVNVVSLVVSVVSCVVVVDDHPLSVLSSVLSVCCNVDDPVCNLVSLVVSLVVVVVCCPPSNRVCSCVSPVVNLVSVCSNVVHRSSVSSNVVSVVVND

Solvent-accessible surface area (backbone atoms only — not comparable to full-atom values): 54278 Å² total; per-residue (Å²): 129,77,74,75,78,73,54,65,59,56,52,51,53,67,66,48,50,72,68,54,51,52,49,41,53,54,54,50,64,48,64,74,49,74,75,51,50,47,44,48,50,51,48,52,51,54,64,70,42,91,64,92,49,71,63,60,50,48,69,67,62,71,45,55,80,91,46,40,63,60,47,49,52,50,41,48,49,51,52,42,52,47,49,56,68,33,69,90,59,55,42,72,68,54,49,48,54,50,50,50,49,41,22,50,51,32,38,43,59,30,37,51,69,61,15,51,53,48,45,53,53,46,34,53,52,25,51,74,68,68,36,40,69,60,26,40,52,47,47,54,51,50,52,56,53,49,73,70,48,76,51,97,58,38,49,65,44,30,52,51,50,35,52,51,42,52,52,36,47,51,52,52,46,51,34,49,46,31,45,32,47,25,42,43,41,46,22,44,38,67,72,70,38,56,38,74,44,71,67,47,41,50,50,53,52,50,51,48,62,72,53,53,73,90,79,58,79,88,75,47,53,71,69,40,45,47,28,45,27,47,26,49,21,36,51,18,49,31,61,60,35,46,70,51,20,30,52,27,20,45,50,42,41,48,52,35,70,77,34,56,72,48,37,57,74,37,46,67,60,47,52,49,27,47,41,47,25,45,50,20,26,57,73,67,56,34,57,56,61,33,52,52,51,51,52,51,52,52,52,49,66,69,35,88,76,41,72,85,44,54,33,52,51,46,49,49,51,48,47,50,53,54,48,55,50,47,50,21,62,59,52,22,40,30,70,78,43,53,70,51,51,60,52,49,56,51,46,48,67,73,35,47,86,64,49,51,68,66,60,51,42,52,51,34,47,52,47,17,50,36,29,45,39,63,65,39,25,67,62,15,40,55,34,29,46,61,50,70,68,45,78,81,59,84,53,61,66,60,60,54,50,52,38,46,50,50,38,47,52,26,27,57,75,62,65,38,62,70,60,32,56,54,48,48,53,51,46,50,54,50,44,57,69,56,76,63,69,50,72,64,58,49,53,51,49,53,50,59,61,49,52,77,74,46,52,78,84,48,42,62,56,52,44,50,49,47,47,59,57,52,58,66,32,62,78,31,78,55,48,34,60,59,50,70,81,40,61,55,64,39,48,41,46,15,67,74,68,73,41,58,35,27,56,46,36,27,53,49,34,62,70,51,68,89,128,78,74,75,79,72,52,65,58,54,52,52,55,68,66,48,51,73,66,54,50,53,48,42,54,54,54,49,65,49,63,74,49,74,75,51,50,46,47,48,52,52,49,53,52,54,62,70,42,91,63,92,50,70,63,61,50,48,68,69,63,71,44,54,79,90,46,41,66,59,47,49,52,51,39,47,50,51,52,43,52,47,50,58,69,33,69,89,59,53,41,70,69,54,49,48,52,50,52,51,50,43,23,50,51,30,38,42,59,30,36,52,68,62,14,52,52,47,44,53,54,46,33,52,53,24,51,75,68,67,35,39,70,59,26,40,52,47,47,55,50,49,54,56,52,48,73,71,47,76,50,98,57,38,50,63,46,31,51,51,50,34,52,52,42,52,53,36,46,52,53,52,47,51,32,50,46,31,44,32,48,25,42,42,40,45,23,43,38,67,71,69,38,57,37,74,44,71,68,47,42,50,52,52,50,48,51,50,63,73,53,54,74,91,80,57,78,87,76,47,51,72,69,40,45,46,29,44,28,48,26,51,23,36,50,18,51,31,60,59,36,49,68,50,20,30,51,26,20,44,51,41,40,48,51,35,69,77,34,58,74,49,38,58,74,37,46,66,59,48,52,50,26,47,42,47,25,44,50,21,27,57,74,67,54,33,57,56,60,33,52,53,51,53,52,52,51,51,52,50,67,68,34,87,77,40,72,85,43,56,34,50,50,46,49,50,52,50,49,50,53,55,48,53,50,47,50,23,62,60,52,22,40,30,70,78,43,53,69,50,51,59,52,50,54,52,46,48,66,72,36,50,83,62,47,51,66,65,60,52,42,52,52,34,46,53,47,17,51,36,28,45,37,64,64,39,24,65,62,14,39,55,33,31,46,61,50,70,66,47,78,82,58,85,52,62,65,59,60,55,50,52,39,46,53,49,38,46,52,28,27,57,75,61,67,37,63,70,61,32,56,54,48,49,54,52,44,51,52,49,46,60,68,55,76,66,69,51,71,63,57,50,52,51,48,53,50,59,62,47,51,78,75,46,52,78,83,48,42,62,56,50,45,51,50,49,47,60,57,52,57,65,32,61,78,31,78,55,48,33,62,61,50,69,80,39,61,54,64,39,48,42,47,15,67,76,66,73,43,59,35,27,56,46,35,28,53,50,34,63,70,50,68,88

Radius of gyration: 38.13 Å; Cα contacts (8 Å, |Δi|>4): 1120; chains: 2; bounding box: 56×126×84 Å